Protein AF-0000000066227606 (afdb_homodimer)

Structure (mmCIF, N/CA/C/O backbone):
data_AF-0000000066227606-model_v1
#
loop_
_entity.id
_entity.type
_entity.pdbx_description
1 polymer 'Histidine--tRNA ligase'
#
loop_
_atom_site.group_PDB
_atom_site.id
_atom_site.type_symbol
_atom_site.label_atom_id
_atom_site.label_alt_id
_atom_site.label_comp_id
_atom_site.label_asym_id
_atom_site.label_entity_id
_atom_site.label_seq_id
_atom_site.pdbx_PDB_ins_code
_atom_site.Cartn_x
_atom_site.Cartn_y
_atom_site.Cartn_z
_atom_site.occupancy
_atom_site.B_iso_or_equiv
_atom_site.auth_seq_id
_atom_site.auth_comp_id
_atom_site.auth_asym_id
_atom_site.auth_atom_id
_atom_site.pdbx_PDB_model_num
ATOM 1 N N . MET A 1 1 ? 10.539 -6.375 -29.562 1 79.69 1 MET A N 1
ATOM 2 C CA . MET A 1 1 ? 10.906 -5.094 -28.969 1 79.69 1 MET A CA 1
ATOM 3 C C . MET A 1 1 ? 10.469 -5.027 -27.5 1 79.69 1 MET A C 1
ATOM 5 O O . MET A 1 1 ? 9.391 -5.508 -27.156 1 79.69 1 MET A O 1
ATOM 9 N N . LYS A 1 2 ? 11.297 -4.402 -26.641 1 90.75 2 LYS A N 1
ATOM 10 C CA . LYS A 1 2 ? 11.016 -4.316 -25.219 1 90.75 2 LYS A CA 1
ATOM 11 C C . LYS A 1 2 ? 9.953 -3.262 -24.922 1 90.75 2 LYS A C 1
ATOM 13 O O . LYS A 1 2 ? 9.891 -2.229 -25.594 1 90.75 2 LYS A O 1
ATOM 18 N N . ILE A 1 3 ? 9.039 -3.639 -24.062 1 93.75 3 ILE A N 1
ATOM 19 C CA . ILE A 1 3 ? 8.031 -2.684 -23.609 1 93.75 3 ILE A CA 1
ATOM 20 C C . ILE A 1 3 ? 8.531 -1.967 -22.359 1 93.75 3 ILE A C 1
ATOM 22 O O . ILE A 1 3 ? 8.82 -2.605 -21.344 1 93.75 3 ILE A O 1
ATOM 26 N N . GLU A 1 4 ? 8.625 -0.7 -22.438 1 95.25 4 GLU A N 1
ATOM 27 C CA . GLU A 1 4 ? 9.133 0.1 -21.328 1 95.25 4 GLU A CA 1
ATOM 28 C C . GLU A 1 4 ? 8.008 0.547 -20.406 1 95.25 4 GLU A C 1
ATOM 30 O O . GLU A 1 4 ? 6.832 0.508 -20.781 1 95.25 4 GLU A O 1
ATOM 35 N N . ARG A 1 5 ? 8.344 0.894 -19.188 1 95.94 5 ARG A N 1
ATOM 36 C CA . ARG A 1 5 ? 7.367 1.541 -18.312 1 95.94 5 ARG A CA 1
ATOM 37 C C . ARG A 1 5 ? 7.125 2.986 -18.734 1 95.94 5 ARG A C 1
ATOM 39 O O . ARG A 1 5 ? 7.984 3.604 -19.375 1 95.94 5 ARG A O 1
ATOM 46 N N . PRO A 1 6 ? 5.977 3.549 -18.375 1 96.94 6 PRO A N 1
ATOM 47 C CA . PRO A 1 6 ? 5.734 4.949 -18.719 1 96.94 6 PRO A CA 1
ATOM 48 C C . PRO A 1 6 ? 6.754 5.898 -18.109 1 96.94 6 PRO A C 1
ATOM 50 O O . PRO A 1 6 ? 7.199 5.68 -16.969 1 96.94 6 PRO A O 1
ATOM 53 N N . ARG A 1 7 ? 6.984 6.953 -18.859 1 94.69 7 ARG A N 1
ATOM 54 C CA . ARG A 1 7 ? 7.922 7.969 -18.375 1 94.69 7 ARG A CA 1
ATOM 55 C C . ARG A 1 7 ? 7.469 8.547 -17.047 1 94.69 7 ARG A C 1
ATOM 57 O O . ARG A 1 7 ? 6.281 8.797 -16.844 1 94.69 7 ARG A O 1
ATOM 64 N N . GLY A 1 8 ? 8.406 8.742 -16.125 1 95.94 8 GLY A N 1
ATOM 65 C CA . GLY A 1 8 ? 8.109 9.352 -14.844 1 95.94 8 GLY A CA 1
ATOM 66 C C . GLY A 1 8 ? 7.633 8.359 -13.805 1 95.94 8 GLY A C 1
ATOM 67 O O . GLY A 1 8 ? 7.395 8.719 -12.648 1 95.94 8 GLY A O 1
ATOM 68 N N . THR A 1 9 ? 7.445 7.121 -14.156 1 97.56 9 THR A N 1
ATOM 69 C CA . THR A 1 9 ? 7.105 6.062 -13.219 1 97.56 9 THR A CA 1
ATOM 70 C C . THR A 1 9 ? 8.32 5.199 -12.906 1 97.56 9 THR A C 1
ATOM 72 O O . THR A 1 9 ? 9.391 5.383 -13.5 1 97.56 9 THR A O 1
ATOM 75 N N . ARG A 1 10 ? 8.273 4.367 -11.969 1 97.19 10 ARG A N 1
ATOM 76 C CA . ARG A 1 10 ? 9.414 3.557 -11.539 1 97.19 10 ARG A CA 1
ATOM 77 C C . ARG A 1 10 ? 8.984 2.121 -11.25 1 97.19 10 ARG A C 1
ATOM 79 O O . ARG A 1 10 ? 7.863 1.881 -10.797 1 97.19 10 ARG A O 1
ATOM 86 N N . ASP A 1 11 ? 9.828 1.133 -11.547 1 98.25 11 ASP A N 1
ATOM 87 C CA . ASP A 1 11 ? 9.789 -0.218 -10.992 1 98.25 11 ASP A CA 1
ATOM 88 C C . ASP A 1 11 ? 10.617 -0.314 -9.711 1 98.25 11 ASP A C 1
ATOM 90 O O . ASP A 1 11 ? 11.758 0.152 -9.664 1 98.25 11 ASP A O 1
ATOM 94 N N . PHE A 1 12 ? 10.039 -0.855 -8.688 1 98.19 12 PHE A N 1
ATOM 95 C CA . PHE A 1 12 ? 10.789 -1.065 -7.449 1 98.19 12 PHE A CA 1
ATOM 96 C C . PHE A 1 12 ? 11.156 -2.535 -7.285 1 98.19 12 PHE A C 1
ATOM 98 O O . PHE A 1 12 ? 10.273 -3.383 -7.098 1 98.19 12 PHE A O 1
ATOM 105 N N . LEU A 1 13 ? 12.43 -2.82 -7.309 1 97.81 13 LEU A N 1
ATOM 106 C CA . LEU A 1 13 ? 12.953 -4.164 -7.09 1 97.81 13 LEU A CA 1
ATOM 107 C C . LEU A 1 13 ? 13.031 -4.48 -5.602 1 97.81 13 LEU A C 1
ATOM 109 O O . LEU A 1 13 ? 12.797 -3.605 -4.762 1 97.81 13 LEU A O 1
ATOM 113 N N . PRO A 1 14 ? 13.305 -5.672 -5.176 1 96.5 14 PRO A N 1
ATOM 114 C CA . PRO A 1 14 ? 13.148 -6.125 -3.795 1 96.5 14 PRO A CA 1
ATOM 115 C C . PRO A 1 14 ? 13.969 -5.305 -2.805 1 96.5 14 PRO A C 1
ATOM 117 O O . PRO A 1 14 ? 13.469 -4.922 -1.745 1 96.5 14 PRO A O 1
ATOM 120 N N . ASP A 1 15 ? 15.25 -5.047 -3.125 1 94.81 15 ASP A N 1
ATOM 121 C CA . ASP A 1 15 ? 16.094 -4.297 -2.193 1 94.81 15 ASP A CA 1
ATOM 122 C C . ASP A 1 15 ? 15.484 -2.934 -1.877 1 94.81 15 ASP A C 1
ATOM 124 O O . ASP A 1 15 ? 15.398 -2.539 -0.712 1 94.81 15 ASP A O 1
ATOM 128 N N . GLU A 1 16 ? 15.039 -2.289 -2.924 1 95.75 16 GLU A N 1
ATOM 129 C CA . GLU A 1 16 ? 14.414 -0.983 -2.752 1 95.75 16 GLU A CA 1
ATOM 130 C C . GLU A 1 16 ? 13.078 -1.104 -2.016 1 95.75 16 GLU A C 1
ATOM 132 O O . GLU A 1 16 ? 12.773 -0.29 -1.144 1 95.75 16 GLU A O 1
ATOM 137 N N . MET A 1 17 ? 12.305 -2.086 -2.338 1 96.88 17 MET A N 1
ATOM 138 C CA . MET A 1 17 ? 11.008 -2.279 -1.69 1 96.88 17 MET A CA 1
ATOM 139 C C . MET A 1 17 ? 11.18 -2.564 -0.202 1 96.88 17 MET A C 1
ATOM 141 O O . MET A 1 17 ? 10.406 -2.072 0.622 1 96.88 17 MET A O 1
ATOM 145 N N . GLU A 1 18 ? 12.141 -3.414 0.097 1 96.25 18 GLU A N 1
ATOM 146 C CA . GLU A 1 18 ? 12.383 -3.746 1.498 1 96.25 18 GLU A CA 1
ATOM 147 C C . GLU A 1 18 ? 12.766 -2.506 2.301 1 96.25 18 GLU A C 1
ATOM 149 O O . GLU A 1 18 ? 12.297 -2.32 3.426 1 96.25 18 GLU A O 1
ATOM 154 N N . ARG A 1 19 ? 13.602 -1.674 1.743 1 95.94 19 ARG A N 1
ATOM 155 C CA . ARG A 1 19 ? 13.977 -0.42 2.393 1 95.94 19 ARG A CA 1
ATOM 156 C C . ARG A 1 19 ? 12.766 0.49 2.562 1 95.94 19 ARG A C 1
ATOM 158 O O . ARG A 1 19 ? 12.531 1.028 3.648 1 95.94 19 ARG A O 1
ATOM 165 N N . ARG A 1 20 ? 11.992 0.665 1.52 1 97.12 20 ARG A N 1
ATOM 166 C CA . ARG A 1 20 ? 10.797 1.506 1.551 1 97.12 20 ARG A CA 1
ATOM 167 C C . ARG A 1 20 ? 9.797 1 2.584 1 97.12 20 ARG A C 1
ATOM 169 O O . ARG A 1 20 ? 9.164 1.794 3.287 1 97.12 20 ARG A O 1
ATOM 176 N N . ARG A 1 21 ? 9.656 -0.322 2.652 1 96.81 21 ARG A N 1
ATOM 177 C CA . ARG A 1 21 ? 8.734 -0.917 3.613 1 96.81 21 ARG A CA 1
ATOM 178 C C . ARG A 1 21 ? 9.164 -0.624 5.047 1 96.81 21 ARG A C 1
ATOM 180 O O . ARG A 1 21 ? 8.328 -0.379 5.918 1 96.81 21 ARG A O 1
ATOM 187 N N . GLU A 1 22 ? 10.461 -0.674 5.273 1 96.44 22 GLU A N 1
ATOM 188 C CA . GLU A 1 22 ? 10.969 -0.365 6.609 1 96.44 22 GLU A CA 1
ATOM 189 C C . GLU A 1 22 ? 10.664 1.081 6.992 1 96.44 22 GLU A C 1
ATOM 191 O O . GLU A 1 22 ? 10.242 1.355 8.117 1 96.44 22 GLU A O 1
ATOM 196 N N . ILE A 1 23 ? 10.883 2.012 6.082 1 97.44 23 ILE A N 1
ATOM 197 C CA . ILE A 1 23 ? 10.625 3.428 6.316 1 97.44 23 ILE A CA 1
ATOM 198 C C . ILE A 1 23 ? 9.133 3.639 6.578 1 97.44 23 ILE A C 1
ATOM 200 O O . ILE A 1 23 ? 8.758 4.297 7.551 1 97.44 23 ILE A O 1
ATOM 204 N N . GLU A 1 24 ? 8.312 3.07 5.699 1 97.31 24 GLU A N 1
ATOM 205 C CA . GLU A 1 24 ? 6.859 3.164 5.836 1 97.31 24 GLU A CA 1
ATOM 206 C C . GLU A 1 24 ? 6.395 2.637 7.191 1 97.31 24 GLU A C 1
ATOM 208 O O . GLU A 1 24 ? 5.539 3.242 7.836 1 97.31 24 GLU A O 1
ATOM 213 N N . LYS A 1 25 ? 6.926 1.534 7.582 1 96.56 25 LYS A N 1
ATOM 214 C CA . LYS A 1 25 ? 6.574 0.907 8.852 1 96.56 25 LYS A CA 1
ATOM 215 C C . LYS A 1 25 ? 6.859 1.842 10.023 1 96.56 25 LYS A C 1
ATOM 217 O O . LYS A 1 25 ? 6.043 1.965 10.938 1 96.56 25 LYS A O 1
ATOM 222 N N . ARG A 1 26 ? 7.953 2.463 10.023 1 96.81 26 ARG A N 1
ATOM 223 C CA . ARG A 1 26 ? 8.336 3.387 11.086 1 96.81 26 ARG A CA 1
ATOM 224 C C . ARG A 1 26 ? 7.402 4.59 11.133 1 96.81 26 ARG A C 1
ATOM 226 O O . ARG A 1 26 ? 6.965 5 12.203 1 96.81 26 ARG A O 1
ATOM 233 N N . MET A 1 27 ? 7.102 5.137 9.969 1 98.44 27 MET A N 1
ATOM 234 C CA . MET A 1 27 ? 6.203 6.289 9.898 1 98.44 27 MET A CA 1
ATOM 235 C C . MET A 1 27 ? 4.824 5.938 10.445 1 98.44 27 MET A C 1
ATOM 237 O O . MET A 1 27 ? 4.246 6.699 11.227 1 98.44 27 MET A O 1
ATOM 241 N N . ARG A 1 28 ? 4.297 4.781 10.062 1 98.38 28 ARG A N 1
ATOM 242 C CA . ARG A 1 28 ? 2.998 4.32 10.547 1 98.38 28 ARG A CA 1
ATOM 243 C C . ARG A 1 28 ? 2.998 4.168 12.062 1 98.38 28 ARG A C 1
ATOM 245 O O . ARG A 1 28 ? 2.047 4.574 12.734 1 98.38 28 ARG A O 1
ATOM 252 N N . LYS A 1 29 ? 4.062 3.555 12.531 1 97.75 29 LYS A N 1
ATOM 253 C CA . LYS A 1 29 ? 4.168 3.307 13.961 1 97.75 29 LYS A CA 1
ATOM 254 C C . LYS A 1 29 ? 4.086 4.609 14.75 1 97.75 29 LYS A C 1
ATOM 256 O O . LYS A 1 29 ? 3.391 4.684 15.773 1 97.75 29 LYS A O 1
ATOM 261 N N . ILE A 1 30 ? 4.738 5.602 14.312 1 98.5 30 ILE A N 1
ATOM 262 C CA . ILE A 1 30 ? 4.75 6.883 15.016 1 98.5 30 ILE A CA 1
ATOM 263 C C . ILE A 1 30 ? 3.369 7.531 14.93 1 98.5 30 ILE A C 1
ATOM 265 O O . ILE A 1 30 ? 2.842 8.016 15.93 1 98.5 30 ILE A O 1
ATOM 269 N N . ALA A 1 31 ? 2.771 7.562 13.758 1 98.69 31 ALA A N 1
ATOM 270 C CA . ALA A 1 31 ? 1.435 8.133 13.609 1 98.69 31 ALA A CA 1
ATOM 271 C C . ALA A 1 31 ? 0.439 7.43 14.531 1 98.69 31 ALA A C 1
ATOM 273 O O . ALA A 1 31 ? -0.367 8.086 15.195 1 98.69 31 ALA A O 1
ATOM 274 N N . GLU A 1 32 ? 0.537 6.152 14.562 1 97.94 32 GLU A N 1
ATOM 275 C CA . GLU A 1 32 ? -0.376 5.363 15.383 1 97.94 32 GLU A CA 1
ATOM 276 C C . GLU A 1 32 ? -0.146 5.621 16.875 1 97.94 32 GLU A C 1
ATOM 278 O O . GLU A 1 32 ? -1.087 5.586 17.656 1 97.94 32 GLU A O 1
ATOM 283 N N . SER A 1 33 ? 1.076 5.859 17.266 1 97.88 33 SER A N 1
ATOM 284 C CA . SER A 1 33 ? 1.368 6.152 18.656 1 97.88 33 SER A CA 1
ATOM 285 C C . SER A 1 33 ? 0.687 7.445 19.109 1 97.88 33 SER A C 1
ATOM 287 O O . SER A 1 33 ? 0.455 7.648 20.297 1 97.88 33 SER A O 1
ATOM 289 N N . PHE A 1 34 ? 0.357 8.344 18.156 1 98.44 34 PHE A N 1
ATOM 290 C CA . PHE A 1 34 ? -0.361 9.586 18.438 1 98.44 34 PHE A CA 1
ATOM 291 C C . PHE A 1 34 ? -1.868 9.359 18.391 1 98.44 34 PHE A C 1
ATOM 293 O O . PHE A 1 34 ? -2.646 10.297 18.562 1 98.44 34 PHE A O 1
ATOM 300 N N . GLY A 1 35 ? -2.281 8.141 18.078 1 96.94 35 GLY A N 1
ATOM 301 C CA . GLY A 1 35 ? -3.699 7.824 18.031 1 96.94 35 GLY A CA 1
ATOM 302 C C . GLY A 1 35 ? -4.289 7.934 16.641 1 96.94 35 GLY A C 1
ATOM 303 O O . GLY A 1 35 ? -5.504 7.809 16.453 1 96.94 35 GLY A O 1
ATOM 304 N N . TYR A 1 36 ? -3.445 8.234 15.648 1 98.38 36 TYR A N 1
ATOM 305 C CA . TYR A 1 36 ? -3.936 8.281 14.273 1 98.38 36 TYR A CA 1
ATOM 306 C C . TYR A 1 36 ? -4.211 6.875 13.75 1 98.38 36 TYR A C 1
ATOM 308 O O . TYR A 1 36 ? -3.457 5.941 14.031 1 98.38 36 TYR A O 1
ATOM 316 N N . ARG A 1 37 ? -5.273 6.785 12.969 1 97.38 37 ARG A N 1
ATOM 317 C CA . ARG A 1 37 ? -5.664 5.504 12.391 1 97.38 37 ARG A CA 1
ATOM 318 C C . ARG A 1 37 ? -5.738 5.594 10.867 1 97.38 37 ARG A C 1
ATOM 320 O O . ARG A 1 37 ? -6.117 6.633 10.32 1 97.38 37 ARG A O 1
ATOM 327 N N . GLU A 1 38 ? -5.418 4.551 10.188 1 98.44 38 GLU A N 1
ATOM 328 C CA . GLU A 1 38 ? -5.223 4.547 8.742 1 98.44 38 GLU A CA 1
ATOM 329 C C . GLU A 1 38 ? -6.559 4.547 8.008 1 98.44 38 GLU A C 1
ATOM 331 O O . GLU A 1 38 ? -7.492 3.84 8.398 1 98.44 38 GLU A O 1
ATOM 336 N N . VAL A 1 39 ? -6.656 5.352 6.957 1 98.75 39 VAL A N 1
ATOM 337 C CA . VAL A 1 39 ? -7.777 5.34 6.023 1 98.75 39 VAL A CA 1
ATOM 338 C C . VAL A 1 39 ? -7.254 5.215 4.594 1 98.75 39 VAL A C 1
ATOM 340 O O . VAL A 1 39 ? -6.062 5.406 4.34 1 98.75 39 VAL A O 1
ATOM 343 N N . ALA A 1 40 ? -8.078 4.824 3.668 1 98.62 40 ALA A N 1
ATOM 344 C CA . ALA A 1 40 ? -7.723 4.738 2.254 1 98.62 40 ALA A CA 1
ATOM 345 C C . ALA A 1 40 ? -8.898 5.141 1.367 1 98.62 40 ALA A C 1
ATOM 347 O O . ALA A 1 40 ? -10.039 4.762 1.628 1 98.62 40 ALA A O 1
ATOM 348 N N . THR A 1 41 ? -8.617 5.977 0.402 1 98.69 41 THR A N 1
ATOM 349 C CA . THR A 1 41 ? -9.609 6.406 -0.581 1 98.69 41 THR A CA 1
ATOM 350 C C . THR A 1 41 ? -9.258 5.875 -1.969 1 98.69 41 THR A C 1
ATOM 352 O O . THR A 1 41 ? -8.156 5.355 -2.18 1 98.69 41 THR A O 1
ATOM 355 N N . PRO A 1 42 ? -10.109 5.957 -2.916 1 98.56 42 PRO A N 1
ATOM 356 C CA . PRO A 1 42 ? -9.867 5.422 -4.258 1 98.56 42 PRO A CA 1
ATOM 357 C C . PRO A 1 42 ? -8.688 6.09 -4.957 1 98.56 42 PRO A C 1
ATOM 359 O O . PRO A 1 42 ? -8.375 7.25 -4.672 1 98.56 42 PRO A O 1
ATOM 362 N N . THR A 1 43 ? -8.109 5.312 -5.863 1 98.62 43 THR A N 1
ATOM 363 C CA . THR A 1 43 ? -6.988 5.797 -6.652 1 98.62 43 THR A CA 1
ATOM 364 C C . THR A 1 43 ? -7.438 6.879 -7.629 1 98.62 43 THR A C 1
ATOM 366 O O . THR A 1 43 ? -6.66 7.773 -7.973 1 98.62 43 THR A O 1
ATOM 369 N N . PHE A 1 44 ? -8.609 6.785 -8.07 1 98.06 44 PHE A N 1
ATOM 370 C CA . PHE A 1 44 ? -9.188 7.828 -8.914 1 98.06 44 PHE A CA 1
ATOM 371 C C . PHE A 1 44 ? -10.5 8.328 -8.32 1 98.06 44 PHE A C 1
ATOM 373 O O . PHE A 1 44 ? -11.188 7.59 -7.613 1 98.06 44 PHE A O 1
ATOM 380 N N . GLU A 1 45 ? -10.773 9.594 -8.57 1 97.69 45 GLU A N 1
ATOM 381 C CA . GLU A 1 45 ? -11.961 10.305 -8.109 1 97.69 45 GLU A CA 1
ATOM 382 C C . GLU A 1 45 ? -12.656 11.023 -9.266 1 97.69 45 GLU A C 1
ATOM 384 O O . GLU A 1 45 ? -12.094 11.133 -10.359 1 97.69 45 GLU A O 1
ATOM 389 N N . TYR A 1 46 ? -13.914 11.414 -8.977 1 96.38 46 TYR A N 1
ATOM 390 C CA . TYR A 1 46 ? -14.508 12.336 -9.938 1 96.38 46 TYR A CA 1
ATOM 391 C C . TYR A 1 46 ? -13.68 13.617 -10.047 1 96.38 46 TYR A C 1
ATOM 393 O O . TYR A 1 46 ? -13.219 14.148 -9.039 1 96.38 46 TYR A O 1
ATOM 401 N N . LEU A 1 47 ? -13.508 14.062 -11.273 1 94.38 47 LEU A N 1
ATOM 402 C CA . LEU A 1 47 ? -12.695 15.242 -11.555 1 94.38 47 LEU A CA 1
ATOM 403 C C . LEU A 1 47 ? -13.172 16.438 -10.734 1 94.38 47 LEU A C 1
ATOM 405 O O . LEU A 1 47 ? -12.359 17.266 -10.305 1 94.38 47 LEU A O 1
ATOM 409 N N . GLU A 1 48 ? -14.43 16.531 -10.453 1 92.94 48 GLU A N 1
ATOM 410 C CA . GLU A 1 48 ? -15.047 17.656 -9.773 1 92.94 48 GLU A CA 1
ATOM 411 C C . GLU A 1 48 ? -14.477 17.844 -8.367 1 92.94 48 GLU A C 1
ATOM 413 O O . GLU A 1 48 ? -14.398 18.969 -7.867 1 92.94 48 GLU A O 1
ATOM 418 N N . LEU A 1 49 ? -14.008 16.766 -7.77 1 93.88 49 LEU A N 1
ATOM 419 C CA . LEU A 1 49 ? -13.43 16.828 -6.43 1 93.88 49 LEU A CA 1
ATOM 420 C C . LEU A 1 49 ? -12.219 17.734 -6.398 1 93.88 49 LEU A C 1
ATOM 422 O O . LEU A 1 49 ? -11.984 18.438 -5.41 1 93.88 49 LEU A O 1
ATOM 426 N N . PHE A 1 50 ? -11.523 17.75 -7.469 1 91.19 50 PHE A N 1
ATOM 427 C CA . PHE A 1 50 ? -10.25 18.453 -7.488 1 91.19 50 PHE A CA 1
ATOM 428 C C . PHE A 1 50 ? -10.398 19.828 -8.133 1 91.19 50 PHE A C 1
ATOM 430 O O . PHE A 1 50 ? -9.523 20.688 -8.008 1 91.19 50 PHE A O 1
ATOM 437 N N . THR A 1 51 ? -11.461 20.031 -8.844 1 86.75 51 THR A N 1
ATOM 438 C CA . THR A 1 51 ? -11.617 21.297 -9.555 1 86.75 51 THR A CA 1
ATOM 439 C C . THR A 1 51 ? -12.445 22.281 -8.734 1 86.75 51 THR A C 1
ATOM 441 O O . THR A 1 51 ? -12.469 23.484 -9.039 1 86.75 51 THR A O 1
ATOM 444 N N . ARG A 1 52 ? -13.258 21.812 -7.863 1 78.62 52 ARG A N 1
ATOM 445 C CA . ARG A 1 52 ? -14.062 22.734 -7.059 1 78.62 52 ARG A CA 1
ATOM 446 C C . ARG A 1 52 ? -13.195 23.812 -6.422 1 78.62 52 ARG A C 1
ATOM 448 O O . ARG A 1 52 ? -13.617 24.953 -6.285 1 78.62 52 ARG A O 1
ATOM 455 N N . LYS A 1 53 ? -12.164 23.531 -5.785 1 64 53 LYS A N 1
ATOM 456 C CA . LYS A 1 53 ? -11.383 24.625 -5.219 1 64 53 LYS A CA 1
ATOM 457 C C . LYS A 1 53 ? -9.922 24.531 -5.652 1 64 53 LYS A C 1
ATOM 459 O O . LYS A 1 53 ? -9.117 25.406 -5.312 1 64 53 LYS A O 1
ATOM 464 N N . SER A 1 54 ? -9.578 23.453 -6.504 1 57.22 54 SER A N 1
ATOM 465 C CA . SER A 1 54 ? -8.133 23.297 -6.66 1 57.22 54 SER A CA 1
ATOM 466 C C . SER A 1 54 ? -7.543 24.422 -7.5 1 57.22 54 SER A C 1
ATOM 468 O O . SER A 1 54 ? -8.234 25.016 -8.328 1 57.22 54 SER A O 1
ATOM 470 N N . GLY A 1 55 ? -6.449 25.016 -6.977 1 55.94 55 GLY A N 1
ATOM 471 C CA . GLY A 1 55 ? -5.652 26 -7.691 1 55.94 55 GLY A CA 1
ATOM 472 C C . GLY A 1 55 ? -5.449 25.656 -9.156 1 55.94 55 GLY A C 1
ATOM 473 O O . GLY A 1 55 ? -5.523 24.484 -9.539 1 55.94 55 GLY A O 1
ATOM 474 N N . GLU A 1 56 ? -5.641 26.562 -10.055 1 55.25 56 GLU A N 1
ATOM 475 C CA . GLU A 1 56 ? -5.43 26.453 -11.492 1 55.25 56 GLU A CA 1
ATOM 476 C C . GLU A 1 56 ? -4.246 25.547 -11.812 1 55.25 56 GLU A C 1
ATOM 478 O O . GLU A 1 56 ? -4.301 24.75 -12.758 1 55.25 56 GLU A O 1
ATOM 483 N N . GLY A 1 57 ? -3.234 25.531 -10.953 1 59.53 57 GLY A N 1
ATOM 484 C CA . GLY A 1 57 ? -1.985 24.859 -11.273 1 59.53 57 GLY A CA 1
ATOM 485 C C . GLY A 1 57 ? -2.094 23.359 -11.219 1 59.53 57 GLY A C 1
ATOM 486 O O . GLY A 1 57 ? -1.58 22.656 -12.094 1 59.53 57 GLY A O 1
ATOM 487 N N . ILE A 1 58 ? -2.863 22.797 -10.305 1 67.62 58 ILE A N 1
ATOM 488 C CA . ILE A 1 58 ? -2.918 21.344 -10.148 1 67.62 58 ILE A CA 1
ATOM 489 C C . ILE A 1 58 ? -3.787 20.734 -11.242 1 67.62 58 ILE A C 1
ATOM 491 O O . ILE A 1 58 ? -3.531 19.625 -11.695 1 67.62 58 ILE A O 1
ATOM 495 N N . ILE A 1 59 ? -4.625 21.516 -11.766 1 73.31 59 ILE A N 1
ATOM 496 C CA . ILE A 1 59 ? -5.578 21.031 -12.758 1 73.31 59 ILE A CA 1
ATOM 497 C C . ILE A 1 59 ? -4.844 20.688 -14.047 1 73.31 59 ILE A C 1
ATOM 499 O O . ILE A 1 59 ? -5.141 19.672 -14.688 1 73.31 59 ILE A O 1
ATOM 503 N N . GLU A 1 60 ? -3.779 21.422 -14.266 1 80 60 GLU A N 1
ATOM 504 C CA . GLU A 1 60 ? -3.055 21.234 -15.516 1 80 60 GLU A CA 1
ATOM 505 C C . GLU A 1 60 ? -2.162 19.984 -15.445 1 80 60 GLU A C 1
ATOM 507 O O . GLU A 1 60 ? -1.782 19.438 -16.484 1 80 60 GLU A O 1
ATOM 512 N N . GLU A 1 61 ? -1.938 19.547 -14.258 1 88.31 61 GLU A N 1
ATOM 513 C CA . GLU A 1 61 ? -1.008 18.438 -14.094 1 88.31 61 GLU A CA 1
ATOM 514 C C . GLU A 1 61 ? -1.746 17.141 -13.766 1 88.31 61 GLU A C 1
ATOM 516 O O . GLU A 1 61 ? -1.119 16.109 -13.523 1 88.31 61 GLU A O 1
ATOM 521 N N . MET A 1 62 ? -3.016 17.219 -13.875 1 93.06 62 MET A N 1
ATOM 522 C CA . MET A 1 62 ? -3.799 16.047 -13.484 1 93.06 62 MET A CA 1
ATOM 523 C C . MET A 1 62 ? -3.928 15.07 -14.656 1 93.06 62 MET A C 1
ATOM 525 O O . MET A 1 62 ? -3.947 15.484 -15.812 1 93.06 62 MET A O 1
ATOM 529 N N . TYR A 1 63 ? -3.889 13.797 -14.391 1 95.94 63 TYR A N 1
ATOM 530 C CA . TYR A 1 63 ? -4.312 12.773 -15.344 1 95.94 63 TYR A CA 1
ATOM 531 C C . TYR A 1 63 ? -5.832 12.641 -15.352 1 95.94 63 TYR A C 1
ATOM 533 O O . TYR A 1 63 ? -6.414 12.055 -14.43 1 95.94 63 TYR A O 1
ATOM 541 N N . VAL A 1 64 ? -6.406 13.188 -16.375 1 94.88 64 VAL A N 1
ATOM 542 C CA . VAL A 1 64 ? -7.863 13.203 -16.469 1 94.88 64 VAL A CA 1
ATOM 543 C C . VAL A 1 64 ? -8.312 12.258 -17.578 1 94.88 64 VAL A C 1
ATOM 545 O O . VAL A 1 64 ? -7.66 12.164 -18.625 1 94.88 64 VAL A O 1
ATOM 548 N N . PHE A 1 65 ? -9.383 11.477 -17.359 1 95.06 65 PHE A N 1
ATOM 549 C CA . PHE A 1 65 ? -9.906 10.547 -18.359 1 95.06 65 PHE A CA 1
ATOM 550 C C . PHE A 1 65 ? -11.391 10.289 -18.125 1 95.06 65 PHE A C 1
ATOM 552 O O . PHE A 1 65 ? -11.945 10.703 -17.109 1 95.06 65 PHE A O 1
ATOM 559 N N . LYS A 1 66 ? -12.016 9.758 -19.094 1 94.31 66 LYS A N 1
ATOM 560 C CA . LYS A 1 66 ? -13.43 9.414 -19.016 1 94.31 66 LYS A CA 1
ATOM 561 C C . LYS A 1 66 ? -13.625 7.91 -18.828 1 94.31 66 LYS A C 1
ATOM 563 O O . LYS A 1 66 ? -12.867 7.109 -19.391 1 94.31 66 LYS A O 1
ATOM 568 N N . ASP A 1 67 ? -14.555 7.602 -17.984 1 92.25 67 ASP A N 1
ATOM 569 C CA . ASP A 1 67 ? -14.883 6.184 -17.938 1 92.25 67 ASP A CA 1
ATOM 570 C C . ASP A 1 67 ? -15.797 5.785 -19.094 1 92.25 67 ASP A C 1
ATOM 572 O O . ASP A 1 67 ? -16.062 6.59 -19.984 1 92.25 67 ASP A O 1
ATOM 576 N N . LYS A 1 68 ? -16.234 4.504 -19.094 1 91.38 68 LYS A N 1
ATOM 577 C CA . LYS A 1 68 ? -16.984 3.971 -20.219 1 91.38 68 LYS A CA 1
ATOM 578 C C . LYS A 1 68 ? -18.375 4.586 -20.297 1 91.38 68 LYS A C 1
ATOM 580 O O . LYS A 1 68 ? -19.047 4.52 -21.328 1 91.38 68 LYS A O 1
ATOM 585 N N . SER A 1 69 ? -18.828 5.23 -19.219 1 91.88 69 SER A N 1
ATOM 586 C CA . SER A 1 69 ? -20.125 5.906 -19.203 1 91.88 69 SER A CA 1
ATOM 587 C C . SER A 1 69 ? -19.969 7.402 -19.469 1 91.88 69 SER A C 1
ATOM 589 O O . SER A 1 69 ? -20.922 8.164 -19.328 1 91.88 69 SER A O 1
ATOM 591 N N . GLY A 1 70 ? -18.812 7.859 -19.641 1 92.81 70 GLY A N 1
ATOM 592 C CA . GLY A 1 70 ? -18.562 9.234 -20.047 1 92.81 70 GLY A CA 1
ATOM 593 C C . GLY A 1 70 ? -18.344 10.172 -18.875 1 92.81 70 GLY A C 1
ATOM 594 O O . GLY A 1 70 ? -18.375 11.391 -19.031 1 92.81 70 GLY A O 1
ATOM 595 N N . ARG A 1 71 ? -18.203 9.742 -17.688 1 94.44 71 ARG A N 1
ATOM 596 C CA . ARG A 1 71 ? -17.953 10.578 -16.516 1 94.44 71 ARG A CA 1
ATOM 597 C C . ARG A 1 71 ? -16.484 10.969 -16.406 1 94.44 71 ARG A C 1
ATOM 599 O O . ARG A 1 71 ? -15.602 10.156 -16.703 1 94.44 71 ARG A O 1
ATOM 606 N N . ASP A 1 72 ? -16.266 12.203 -15.992 1 95.44 72 ASP A N 1
ATOM 607 C CA . ASP A 1 72 ? -14.906 12.727 -15.883 1 95.44 72 ASP A CA 1
ATOM 608 C C . ASP A 1 72 ? -14.242 12.258 -14.594 1 95.44 72 ASP A C 1
ATOM 610 O O . ASP A 1 72 ? -14.711 12.594 -13.5 1 95.44 72 ASP A O 1
ATOM 614 N N . LEU A 1 73 ? -13.172 11.531 -14.758 1 96.81 73 LEU A N 1
ATOM 615 C CA . LEU A 1 73 ? -12.391 11.023 -13.633 1 96.81 73 LEU A CA 1
ATOM 616 C C . LEU A 1 73 ? -10.984 11.609 -13.641 1 96.81 73 LEU A C 1
ATOM 618 O O . LEU A 1 73 ? -10.516 12.109 -14.664 1 96.81 73 LEU A O 1
ATOM 622 N N . ALA A 1 74 ? -10.367 11.617 -12.523 1 96.44 74 ALA A N 1
ATOM 623 C CA . ALA A 1 74 ? -8.969 12.016 -12.398 1 96.44 74 ALA A CA 1
ATOM 624 C C . ALA A 1 74 ? -8.219 11.094 -11.445 1 96.44 74 ALA A C 1
ATOM 626 O O . ALA A 1 74 ? -8.75 10.695 -10.406 1 96.44 74 ALA A O 1
ATOM 627 N N . LEU A 1 75 ? -7.004 10.625 -11.922 1 97.94 75 LEU A N 1
ATOM 628 C CA . LEU A 1 75 ? -6.113 10.062 -10.914 1 97.94 75 LEU A CA 1
ATOM 629 C C . LEU A 1 75 ? -5.797 11.094 -9.836 1 97.94 75 LEU A C 1
ATOM 631 O O . LEU A 1 75 ? -5.57 12.266 -10.133 1 97.94 75 LEU A O 1
ATOM 635 N N . ARG A 1 76 ? -5.852 10.672 -8.578 1 97.25 76 ARG A N 1
ATOM 636 C CA . ARG A 1 76 ? -5.691 11.617 -7.473 1 97.25 76 ARG A CA 1
ATOM 637 C C . ARG A 1 76 ? -4.34 12.32 -7.543 1 97.25 76 ARG A C 1
ATOM 639 O O . ARG A 1 76 ? -3.295 11.664 -7.543 1 97.25 76 ARG A O 1
ATOM 646 N N . PRO A 1 77 ? -4.293 13.641 -7.559 1 95.31 77 PRO A N 1
ATOM 647 C CA . PRO A 1 77 ? -3.018 14.367 -7.508 1 95.31 77 PRO A CA 1
ATOM 648 C C . PRO A 1 77 ? -2.537 14.617 -6.082 1 95.31 77 PRO A C 1
ATOM 650 O O . PRO A 1 77 ? -1.422 15.102 -5.879 1 95.31 77 PRO A O 1
ATOM 653 N N . GLU A 1 78 ? -3.367 14.375 -5.133 1 93.75 78 GLU A N 1
ATOM 654 C CA . GLU A 1 78 ? -3.143 14.539 -3.697 1 93.75 78 GLU A CA 1
ATOM 655 C C . GLU A 1 78 ? -4.184 13.773 -2.885 1 93.75 78 GLU A C 1
ATOM 657 O O . GLU A 1 78 ? -5.125 13.211 -3.445 1 93.75 78 GLU A O 1
ATOM 662 N N . LEU A 1 79 ? -4.02 13.758 -1.562 1 96.81 79 LEU A N 1
ATOM 663 C CA . LEU A 1 79 ? -4.871 12.852 -0.797 1 96.81 79 LEU A CA 1
ATOM 664 C C . LEU A 1 79 ? -5.766 13.633 0.16 1 96.81 79 LEU A C 1
ATOM 666 O O . LEU A 1 79 ? -6.727 13.086 0.704 1 96.81 79 LEU A O 1
ATOM 670 N N . THR A 1 80 ? -5.512 14.922 0.413 1 96.06 80 THR A N 1
ATOM 671 C CA . THR A 1 80 ? -6.289 15.68 1.389 1 96.06 80 THR A CA 1
ATOM 672 C C . THR A 1 80 ? -7.75 15.781 0.954 1 96.06 80 THR A C 1
ATOM 674 O O . THR A 1 80 ? -8.656 15.5 1.739 1 96.06 80 THR A O 1
ATOM 677 N N . ALA A 1 81 ? -7.988 16.141 -0.303 1 94.81 81 ALA A N 1
ATOM 678 C CA . ALA A 1 81 ? -9.352 16.312 -0.803 1 94.81 81 ALA A CA 1
ATOM 679 C C . ALA A 1 81 ? -10.125 15.008 -0.753 1 94.81 81 ALA A C 1
ATOM 681 O O . ALA A 1 81 ? -11.25 14.961 -0.239 1 94.81 81 ALA A O 1
ATOM 682 N N . PRO A 1 82 ? -9.508 13.898 -1.268 1 97.31 82 PRO A N 1
ATOM 683 C CA . PRO A 1 82 ? -10.211 12.617 -1.169 1 97.31 82 PRO A CA 1
ATOM 684 C C . PRO A 1 82 ? -10.547 12.242 0.272 1 97.31 82 PRO A C 1
ATOM 686 O O . PRO A 1 82 ? -11.641 11.75 0.548 1 97.31 82 PRO A O 1
ATOM 689 N N . VAL A 1 83 ? -9.664 12.445 1.213 1 98.12 83 VAL A N 1
ATOM 690 C CA . VAL A 1 83 ? -9.883 12.094 2.611 1 98.12 83 VAL A CA 1
ATOM 691 C C . VAL A 1 83 ? -10.984 12.977 3.199 1 98.12 83 VAL A C 1
ATOM 693 O O . VAL A 1 83 ? -11.828 12.5 3.961 1 98.12 83 VAL A O 1
ATOM 696 N N . MET A 1 84 ? -10.984 14.258 2.83 1 97 84 MET A N 1
ATOM 697 C CA . MET A 1 84 ? -12.031 15.148 3.328 1 97 84 MET A CA 1
ATOM 698 C C . MET A 1 84 ? -13.383 14.789 2.73 1 97 84 MET A C 1
ATOM 700 O O . MET A 1 84 ? -14.414 14.906 3.398 1 97 84 MET A O 1
ATOM 704 N N . ARG A 1 85 ? -13.391 14.453 1.425 1 97.44 85 ARG A N 1
ATOM 705 C CA . ARG A 1 85 ? -14.625 13.93 0.844 1 97.44 85 ARG A CA 1
ATOM 706 C C . ARG A 1 85 ? -15.133 12.727 1.628 1 97.44 85 ARG A C 1
ATOM 708 O O . ARG A 1 85 ? -16.328 12.633 1.935 1 97.44 85 ARG A O 1
ATOM 715 N N . MET A 1 86 ? -14.242 11.742 1.92 1 98.38 86 MET A N 1
ATOM 716 C CA . MET A 1 86 ? -14.594 10.57 2.715 1 98.38 86 MET A CA 1
ATOM 717 C C . MET A 1 86 ? -15.141 10.977 4.078 1 98.38 86 MET A C 1
ATOM 719 O O . MET A 1 86 ? -16.156 10.43 4.531 1 98.38 86 MET A O 1
ATOM 723 N N . PHE A 1 87 ? -14.5 11.938 4.762 1 98.25 87 PHE A N 1
ATOM 724 C CA . PHE A 1 87 ? -14.961 12.445 6.047 1 98.25 87 PHE A CA 1
ATOM 725 C C . PHE A 1 87 ? -16.406 12.945 5.953 1 98.25 87 PHE A C 1
ATOM 727 O O . PHE A 1 87 ? -17.25 12.562 6.762 1 98.25 87 PHE A O 1
ATOM 734 N N . VAL A 1 88 ? -16.656 13.805 4.941 1 97.81 88 VAL A N 1
ATOM 735 C CA . VAL A 1 88 ? -17.969 14.422 4.781 1 97.81 88 VAL A CA 1
ATOM 736 C C . VAL A 1 88 ? -19.031 13.336 4.578 1 97.81 88 VAL A C 1
ATOM 738 O O . VAL A 1 88 ? -20.109 13.398 5.172 1 97.81 88 VAL A O 1
ATOM 741 N N . ASN A 1 89 ? -18.672 12.344 3.801 1 97.44 89 ASN A N 1
ATOM 742 C CA . ASN A 1 89 ? -19.656 11.336 3.408 1 97.44 89 ASN A CA 1
ATOM 743 C C . ASN A 1 89 ? -19.844 10.281 4.5 1 97.44 89 ASN A C 1
ATOM 745 O O . ASN A 1 89 ? -20.922 9.727 4.652 1 97.44 89 ASN A O 1
ATOM 749 N N . GLU A 1 90 ? -18.719 10.031 5.297 1 96.88 90 GLU A N 1
ATOM 750 C CA . GLU A 1 90 ? -18.781 8.812 6.105 1 96.88 90 GLU A CA 1
ATOM 751 C C . GLU A 1 90 ? -18.562 9.125 7.586 1 96.88 90 GLU A C 1
ATOM 753 O O . GLU A 1 90 ? -18.922 8.328 8.453 1 96.88 90 GLU A O 1
ATOM 758 N N . CYS A 1 91 ? -17.984 10.258 7.898 1 96.88 91 CYS A N 1
ATOM 759 C CA . CYS A 1 91 ? -17.484 10.398 9.258 1 96.88 91 CYS A CA 1
ATOM 760 C C . CYS A 1 91 ? -17.969 11.703 9.883 1 96.88 91 CYS A C 1
ATOM 762 O O . CYS A 1 91 ? -17.562 12.039 11.008 1 96.88 91 CYS A O 1
ATOM 764 N N . SER A 1 92 ? -18.812 12.469 9.227 1 94.88 92 SER A N 1
ATOM 765 C CA . SER A 1 92 ? -19.141 13.82 9.672 1 94.88 92 SER A CA 1
ATOM 766 C C . SER A 1 92 ? -19.891 13.797 11 1 94.88 92 SER A C 1
ATOM 768 O O . SER A 1 92 ? -19.844 14.758 11.758 1 94.88 92 SER A O 1
ATOM 770 N N . VAL A 1 93 ? -20.516 12.656 11.336 1 93.56 93 VAL A N 1
ATOM 771 C CA . VAL A 1 93 ? -21.359 12.586 12.539 1 93.56 93 VAL A CA 1
ATOM 772 C C . VAL A 1 93 ? -20.531 12.023 13.695 1 93.56 93 VAL A C 1
ATOM 774 O O . VAL A 1 93 ? -21.016 11.984 14.836 1 93.56 93 VAL A O 1
ATOM 777 N N . MET A 1 94 ? -19.375 11.586 13.445 1 93.88 94 MET A N 1
ATOM 778 C CA . MET A 1 94 ? -18.531 11.008 14.492 1 93.88 94 MET A CA 1
ATOM 779 C C . MET A 1 94 ? -18 12.086 15.422 1 93.88 94 MET A C 1
ATOM 781 O O . MET A 1 94 ? -17.812 13.234 15.008 1 93.88 94 MET A O 1
ATOM 785 N N . PRO A 1 95 ? -17.766 11.648 16.656 1 93.62 95 PRO A N 1
ATOM 786 C CA . PRO A 1 95 ? -17.188 12.633 17.578 1 93.62 95 PRO A CA 1
ATOM 787 C C . PRO A 1 95 ? -15.828 13.148 17.125 1 93.62 95 PRO A C 1
ATOM 789 O O . PRO A 1 95 ? -15.008 12.375 16.625 1 93.62 95 PRO A O 1
ATOM 792 N N . LYS A 1 96 ? -15.609 14.445 17.359 1 95.75 96 LYS A N 1
ATOM 793 C CA . LYS A 1 96 ? -14.359 15.094 16.969 1 95.75 96 LYS A CA 1
ATOM 794 C C . LYS A 1 96 ? -13.445 15.305 18.172 1 95.75 96 LYS A C 1
ATOM 796 O O . LYS A 1 96 ? -13.922 15.422 19.297 1 95.75 96 LYS A O 1
ATOM 801 N N . PRO A 1 97 ? -12.148 15.359 18.031 1 97.31 97 PRO A N 1
ATOM 802 C CA . PRO A 1 97 ? -11.461 15.336 16.734 1 97.31 97 PRO A CA 1
ATOM 803 C C . PRO A 1 97 ? -11.258 13.93 16.203 1 97.31 97 PRO A C 1
ATOM 805 O O . PRO A 1 97 ? -11.289 12.961 16.969 1 97.31 97 PRO A O 1
ATOM 808 N N . LEU A 1 98 ? -11.148 13.844 14.898 1 97.81 98 LEU A N 1
ATOM 809 C CA . LEU A 1 98 ? -10.758 12.602 14.227 1 97.81 98 LEU A CA 1
ATOM 810 C C . LEU A 1 98 ? -9.297 12.648 13.805 1 97.81 98 LEU A C 1
ATOM 812 O O . LEU A 1 98 ? -8.805 13.68 13.359 1 97.81 98 LEU A O 1
ATOM 816 N N . ARG A 1 99 ? -8.547 11.547 13.992 1 98.38 99 ARG A N 1
ATOM 817 C CA . ARG A 1 99 ? -7.137 11.406 13.648 1 98.38 99 ARG A CA 1
ATOM 818 C C . ARG A 1 99 ? -6.941 10.328 12.586 1 98.38 99 ARG A C 1
ATOM 820 O O . ARG A 1 99 ? -6.93 9.133 12.906 1 98.38 99 ARG A O 1
ATOM 827 N N . PHE A 1 100 ? -6.75 10.781 11.336 1 98.81 100 PHE A N 1
ATOM 828 C CA . PHE A 1 100 ? -6.547 9.852 10.234 1 98.81 100 PHE A CA 1
ATOM 829 C C . PHE A 1 100 ? -5.145 9.992 9.656 1 98.81 100 PHE A C 1
ATOM 831 O O . PHE A 1 100 ? -4.586 11.094 9.625 1 98.81 100 PHE A O 1
ATOM 838 N N . TYR A 1 101 ? -4.543 8.938 9.273 1 98.81 101 TYR A N 1
ATOM 839 C CA . TYR A 1 101 ? -3.375 9.016 8.406 1 98.81 101 TYR A CA 1
ATOM 840 C C . TYR A 1 101 ? -3.555 8.141 7.168 1 98.81 101 TYR A C 1
ATOM 842 O O . TYR A 1 101 ? -4.473 7.316 7.109 1 98.81 101 TYR A O 1
ATOM 850 N N . TYR A 1 102 ? -2.826 8.391 6.18 1 98.81 102 TYR A N 1
ATOM 851 C CA . TYR A 1 102 ? -2.865 7.625 4.941 1 98.81 102 TYR A CA 1
ATOM 852 C C . TYR A 1 102 ? -1.475 7.504 4.328 1 98.81 102 TYR A C 1
ATOM 854 O O . TYR A 1 102 ? -0.601 8.336 4.59 1 98.81 102 TYR A O 1
ATOM 862 N N . PHE A 1 103 ? -1.24 6.492 3.662 1 98.69 103 PHE A N 1
ATOM 863 C CA . PHE A 1 103 ? -0.08 6.258 2.812 1 98.69 103 PHE A CA 1
ATOM 864 C C . PHE A 1 103 ? -0.504 5.707 1.457 1 98.69 103 PHE A C 1
ATOM 866 O O . PHE A 1 103 ? -1.014 4.586 1.368 1 98.69 103 PHE A O 1
ATOM 873 N N . ALA A 1 104 ? -0.309 6.508 0.438 1 98.31 104 ALA A N 1
ATOM 874 C CA . ALA A 1 104 ? -0.75 6.082 -0.888 1 98.31 104 ALA A CA 1
ATOM 875 C C . ALA A 1 104 ? -0.012 6.848 -1.983 1 98.31 104 ALA A C 1
ATOM 877 O O . ALA A 1 104 ? 0.679 7.828 -1.704 1 98.31 104 ALA A O 1
ATOM 878 N N . ASN A 1 105 ? -0.131 6.367 -3.207 1 98.25 105 ASN A N 1
ATOM 879 C CA . ASN A 1 105 ? 0.481 7.039 -4.348 1 98.25 105 ASN A CA 1
ATOM 880 C C . ASN A 1 105 ? -0.397 8.18 -4.867 1 98.25 105 ASN A C 1
ATOM 882 O O . ASN A 1 105 ? -1.598 8.211 -4.594 1 98.25 105 ASN A O 1
ATOM 886 N N . CYS A 1 106 ? 0.148 9.086 -5.508 1 97.81 106 CYS A N 1
ATOM 887 C CA . CYS A 1 106 ? -0.453 10.219 -6.207 1 97.81 106 CYS A CA 1
ATOM 888 C C . CYS A 1 106 ? 0.144 10.375 -7.602 1 97.81 106 CYS A C 1
ATOM 890 O O . CYS A 1 106 ? 1.17 9.766 -7.914 1 97.81 106 CYS A O 1
ATOM 892 N N . PHE A 1 107 ? -0.538 11.203 -8.414 1 97.56 107 PHE A N 1
ATOM 893 C CA . PHE A 1 107 ? -0.177 11.281 -9.828 1 97.56 107 PHE A CA 1
ATOM 894 C C . PHE A 1 107 ? -0.19 12.734 -10.305 1 97.56 107 PHE A C 1
ATOM 896 O O . PHE A 1 107 ? -1.191 13.43 -10.148 1 97.56 107 PHE A O 1
ATOM 903 N N . ARG A 1 108 ? 0.851 13.164 -10.867 1 95.38 108 ARG A N 1
ATOM 904 C CA . ARG A 1 108 ? 0.957 14.477 -11.492 1 95.38 108 ARG A CA 1
ATOM 905 C C . ARG A 1 108 ? 1.806 14.414 -12.758 1 95.38 108 ARG A C 1
ATOM 907 O O . ARG A 1 108 ? 2.881 13.812 -12.758 1 95.38 108 ARG A O 1
ATOM 914 N N . TYR A 1 109 ? 1.243 14.945 -13.844 1 94.31 109 TYR A N 1
ATOM 915 C CA . TYR A 1 109 ? 1.959 14.953 -15.109 1 94.31 109 TYR A CA 1
ATOM 916 C C . TYR A 1 109 ? 3.023 16.047 -15.133 1 94.31 109 TYR A C 1
ATOM 918 O O . TYR A 1 109 ? 3.012 16.922 -16 1 94.31 109 TYR A O 1
ATOM 926 N N . GLU A 1 110 ? 3.953 15.922 -14.266 1 89 110 GLU A N 1
ATOM 927 C CA . GLU A 1 110 ? 5.051 16.875 -14.172 1 89 110 GLU A CA 1
ATOM 928 C C . GLU A 1 110 ? 6.27 16.406 -14.961 1 89 110 GLU A C 1
ATOM 930 O O . GLU A 1 110 ? 6.32 15.242 -15.391 1 89 110 GLU A O 1
ATOM 935 N N . ARG A 1 111 ? 7.078 17.344 -15.234 1 89.19 111 ARG A N 1
ATOM 936 C CA . ARG A 1 111 ? 8.352 16.953 -15.82 1 89.19 111 ARG A CA 1
ATOM 937 C C . ARG A 1 111 ? 9.188 16.156 -14.828 1 89.19 111 ARG A C 1
ATOM 939 O O . ARG A 1 111 ? 9.586 16.672 -13.781 1 89.19 111 ARG A O 1
ATOM 946 N N . PRO A 1 112 ? 9.43 14.938 -15.258 1 89.19 112 PRO A N 1
ATOM 947 C CA . PRO A 1 112 ? 10.125 14.078 -14.305 1 89.19 112 PRO A CA 1
ATOM 948 C C . PRO A 1 112 ? 11.555 14.531 -14.023 1 89.19 112 PRO A C 1
ATOM 950 O O . PRO A 1 112 ? 12.25 14.984 -14.938 1 89.19 112 PRO A O 1
ATOM 953 N N . GLN A 1 113 ? 12.008 14.523 -12.852 1 83.88 113 GLN A N 1
ATOM 954 C CA . GLN A 1 113 ? 13.359 14.742 -12.359 1 83.88 113 GLN A CA 1
ATOM 955 C C . GLN A 1 113 ? 13.609 13.984 -11.055 1 83.88 113 GLN A C 1
ATOM 957 O O . GLN A 1 113 ? 12.703 13.336 -10.531 1 83.88 113 GLN A O 1
ATOM 962 N N . LYS A 1 114 ? 14.844 14.016 -10.688 1 80.44 114 LYS A N 1
ATOM 963 C CA . LYS A 1 114 ? 15.125 13.312 -9.438 1 80.44 114 LYS A CA 1
ATOM 964 C C . LYS A 1 114 ? 14.266 13.852 -8.297 1 80.44 114 LYS A C 1
ATOM 966 O O . LYS A 1 114 ? 14.227 15.062 -8.062 1 80.44 114 LYS A O 1
ATOM 971 N N . GLY A 1 115 ? 13.562 12.953 -7.668 1 80.06 115 GLY A N 1
ATOM 972 C CA . GLY A 1 115 ? 12.703 13.352 -6.566 1 80.06 115 GLY A CA 1
ATOM 973 C C . GLY A 1 115 ? 11.328 13.812 -7.02 1 80.06 115 GLY A C 1
ATOM 974 O O . GLY A 1 115 ? 10.461 14.102 -6.195 1 80.06 115 GLY A O 1
ATOM 975 N N . ARG A 1 116 ? 11.164 13.93 -8.289 1 86.75 116 ARG A N 1
ATOM 976 C CA . ARG A 1 116 ? 9.883 14.312 -8.859 1 86.75 116 ARG A CA 1
ATOM 977 C C . ARG A 1 116 ? 9.422 13.297 -9.906 1 86.75 116 ARG A C 1
ATOM 979 O O . ARG A 1 116 ? 10.016 13.203 -10.984 1 86.75 116 ARG A O 1
ATOM 986 N N . TYR A 1 117 ? 8.383 12.648 -9.625 1 94.94 117 TYR A N 1
ATOM 987 C CA . TYR A 1 117 ? 7.871 11.57 -10.469 1 94.94 117 TYR A CA 1
ATOM 988 C C . TYR A 1 117 ? 6.406 11.805 -10.812 1 94.94 117 TYR A C 1
ATOM 990 O O . TYR A 1 117 ? 5.723 12.586 -10.156 1 94.94 117 TYR A O 1
ATOM 998 N N . ARG A 1 118 ? 6.008 11.195 -11.891 1 97.31 118 ARG A N 1
ATOM 999 C CA . ARG A 1 118 ? 4.613 11.312 -12.305 1 97.31 118 ARG A CA 1
ATOM 1000 C C . ARG A 1 118 ? 3.715 10.414 -11.461 1 97.31 118 ARG A C 1
ATOM 1002 O O . ARG A 1 118 ? 2.498 10.602 -11.422 1 97.31 118 ARG A O 1
ATOM 1009 N N . GLU A 1 119 ? 4.238 9.398 -10.914 1 97.94 119 GLU A N 1
ATOM 1010 C CA . GLU A 1 119 ? 3.672 8.602 -9.828 1 97.94 119 GLU A CA 1
ATOM 1011 C C . GLU A 1 119 ? 4.574 8.633 -8.602 1 97.94 119 GLU A C 1
ATOM 1013 O O . GLU A 1 119 ? 5.734 8.211 -8.664 1 97.94 119 GLU A O 1
ATOM 1018 N N . PHE A 1 120 ? 4.059 9.195 -7.52 1 97.38 120 PHE A N 1
ATOM 1019 C CA . PHE A 1 120 ? 4.844 9.344 -6.297 1 97.38 120 PHE A CA 1
ATOM 1020 C C . PHE A 1 120 ? 4.004 8.992 -5.07 1 97.38 120 PHE A C 1
ATOM 1022 O O . PHE A 1 120 ? 2.785 8.852 -5.168 1 97.38 120 PHE A O 1
ATOM 1029 N N . TRP A 1 121 ? 4.656 8.766 -3.961 1 97.88 121 TRP A N 1
ATOM 1030 C CA . TRP A 1 121 ? 3.973 8.297 -2.762 1 97.88 121 TRP A CA 1
ATOM 1031 C C . TRP A 1 121 ? 3.99 9.359 -1.67 1 97.88 121 TRP A C 1
ATOM 1033 O O . TRP A 1 121 ? 4.988 10.062 -1.493 1 97.88 121 TRP A O 1
ATOM 1043 N N . GLN A 1 122 ? 2.842 9.43 -1.005 1 97.88 122 GLN A N 1
ATOM 1044 C CA . GLN A 1 122 ? 2.672 10.414 0.059 1 97.88 122 GLN A CA 1
ATOM 1045 C C . GLN A 1 122 ? 2.232 9.75 1.359 1 97.88 122 GLN A C 1
ATOM 1047 O O . GLN A 1 122 ? 1.418 8.82 1.345 1 97.88 122 GLN A O 1
ATOM 1052 N N . PHE A 1 123 ? 2.84 10.133 2.42 1 98.75 123 PHE A N 1
ATOM 1053 C CA . PHE A 1 123 ? 2.34 9.891 3.768 1 98.75 123 PHE A CA 1
ATOM 1054 C C . PHE A 1 123 ? 1.725 11.148 4.352 1 98.75 123 PHE A C 1
ATOM 1056 O O . PHE A 1 123 ? 2.354 12.211 4.352 1 98.75 123 PHE A O 1
ATOM 1063 N N . GLY A 1 124 ? 0.48 11.055 4.816 1 98.56 124 GLY A N 1
ATOM 1064 C CA . GLY A 1 124 ? -0.142 12.258 5.344 1 98.56 124 GLY A CA 1
ATOM 1065 C C . GLY A 1 124 ? -1.079 11.984 6.504 1 98.56 124 GLY A C 1
ATOM 1066 O O . GLY A 1 124 ? -1.414 10.828 6.781 1 98.56 124 GLY A O 1
ATOM 1067 N N . VAL A 1 125 ? -1.434 13.023 7.254 1 98.81 125 VAL A N 1
ATOM 1068 C CA . VAL A 1 125 ? -2.361 12.93 8.375 1 98.81 125 VAL A CA 1
ATOM 1069 C C . VAL A 1 125 ? -3.387 14.062 8.289 1 98.81 125 VAL A C 1
ATOM 1071 O O . VAL A 1 125 ? -3.123 15.102 7.688 1 98.81 125 VAL A O 1
ATOM 1074 N N . GLU A 1 126 ? -4.512 13.789 8.758 1 98.81 126 GLU A N 1
ATOM 1075 C CA . GLU A 1 126 ? -5.566 14.789 8.922 1 98.81 126 GLU A CA 1
ATOM 1076 C C . GLU A 1 126 ? -6.141 14.742 10.336 1 98.81 126 GLU A C 1
ATOM 1078 O O . GLU A 1 126 ? -6.684 13.719 10.766 1 98.81 126 GLU A O 1
ATOM 1083 N N . LEU A 1 127 ? -5.91 15.766 11.055 1 98.81 127 LEU A N 1
ATOM 1084 C CA . LEU A 1 127 ? -6.598 16 12.312 1 98.81 127 LEU A CA 1
ATOM 1085 C C . LEU A 1 127 ? -7.824 16.891 12.109 1 98.81 127 LEU A C 1
ATOM 1087 O O . LEU A 1 127 ? -7.699 18.078 11.852 1 98.81 127 LEU A O 1
ATOM 1091 N N . ILE A 1 128 ? -9.016 16.312 12.266 1 98.69 128 ILE A N 1
ATOM 1092 C CA . ILE A 1 128 ? -10.242 16.938 11.789 1 98.69 128 ILE A CA 1
ATOM 1093 C C . ILE A 1 128 ? -11.109 17.344 12.977 1 98.69 128 ILE A C 1
ATOM 1095 O O . ILE A 1 128 ? -11.477 16.5 13.797 1 98.69 128 ILE A O 1
ATOM 1099 N N . GLY A 1 129 ? -11.43 18.641 13.055 1 98 129 GLY A N 1
ATOM 1100 C CA . GLY A 1 129 ? -12.461 19.016 14 1 98 129 GLY A CA 1
ATOM 1101 C C . GLY A 1 129 ? -11.977 19.984 15.055 1 98 129 GLY A C 1
ATOM 1102 O O . GLY A 1 129 ? -12.742 20.406 15.93 1 98 129 GLY A O 1
ATOM 1103 N N . SER A 1 130 ? -10.727 20.406 15.016 1 97.94 130 SER A N 1
ATOM 1104 C CA . SER A 1 130 ? -10.219 21.328 16.031 1 97.94 130 SER A CA 1
ATOM 1105 C C . SER A 1 130 ? -9.609 22.578 15.383 1 97.94 130 SER A C 1
ATOM 1107 O O . SER A 1 130 ? -8.891 22.469 14.383 1 97.94 130 SER A O 1
ATOM 1109 N N . GLU A 1 131 ? -9.891 23.688 15.906 1 95.94 131 GLU A N 1
ATOM 1110 C CA . GLU A 1 131 ? -9.305 24.938 15.453 1 95.94 131 GLU A CA 1
ATOM 1111 C C . GLU A 1 131 ? -8.289 25.469 16.469 1 95.94 131 GLU A C 1
ATOM 1113 O O . GLU A 1 131 ? -7.75 26.562 16.297 1 95.94 131 GLU A O 1
ATOM 1118 N N . SER A 1 132 ? -8.023 24.688 17.484 1 97.25 132 SER A N 1
ATOM 1119 C CA . SER A 1 132 ? -7.125 25.078 18.562 1 97.25 132 SER A CA 1
ATOM 1120 C C . SER A 1 132 ? -5.668 25.078 18.109 1 97.25 132 SER A C 1
ATOM 1122 O O . SER A 1 132 ? -5.293 24.297 17.219 1 97.25 132 SER A O 1
ATOM 1124 N N . TYR A 1 133 ? -4.789 25.984 18.703 1 97.94 133 TYR A N 1
ATOM 1125 C CA . TYR A 1 133 ? -3.357 25.938 18.438 1 97.94 133 TYR A CA 1
ATOM 1126 C C . TYR A 1 133 ? -2.766 24.594 18.875 1 97.94 133 TYR A C 1
ATOM 1128 O O . TYR A 1 133 ? -1.707 24.188 18.391 1 97.94 133 TYR A O 1
ATOM 1136 N N . LEU A 1 134 ? -3.494 23.844 19.781 1 98.56 134 LEU A N 1
ATOM 1137 C CA . LEU A 1 134 ? -3.055 22.531 20.234 1 98.56 134 LEU A CA 1
ATOM 1138 C C . LEU A 1 134 ? -3.082 21.531 19.094 1 98.56 134 LEU A C 1
ATOM 1140 O O . LEU A 1 134 ? -2.24 20.625 19.031 1 98.56 134 LEU A O 1
ATOM 1144 N N . ALA A 1 135 ? -4.102 21.688 18.219 1 98.62 135 ALA A N 1
ATOM 1145 C CA . ALA A 1 135 ? -4.184 20.812 17.047 1 98.62 135 ALA A CA 1
ATOM 1146 C C . ALA A 1 135 ? -3.002 21.047 16.109 1 98.62 135 ALA A C 1
ATOM 1148 O O . ALA A 1 135 ? -2.398 20.078 15.617 1 98.62 135 ALA A O 1
ATOM 1149 N N . ASP A 1 136 ? -2.666 22.312 15.906 1 98.69 136 ASP A N 1
ATOM 1150 C CA . ASP A 1 136 ? -1.49 22.641 15.102 1 98.69 136 ASP A CA 1
ATOM 1151 C C . ASP A 1 136 ? -0.223 22.062 15.727 1 98.69 136 ASP A C 1
ATOM 1153 O O . ASP A 1 136 ? 0.622 21.5 15.023 1 98.69 136 ASP A O 1
ATOM 1157 N N . ALA A 1 137 ? -0.146 22.219 17.016 1 98.81 137 ALA A N 1
ATOM 1158 C CA . ALA A 1 137 ? 1.029 21.719 17.734 1 98.81 137 ALA A CA 1
ATOM 1159 C C . ALA A 1 137 ? 1.175 20.219 17.562 1 98.81 137 ALA A C 1
ATOM 1161 O O . ALA A 1 137 ? 2.264 19.719 17.266 1 98.81 137 ALA A O 1
ATOM 1162 N N . GLU A 1 138 ? 0.109 19.5 17.781 1 98.81 138 GLU A N 1
ATOM 1163 C CA . GLU A 1 138 ? 0.154 18.047 17.672 1 98.81 138 GLU A CA 1
ATOM 1164 C C . GLU A 1 138 ? 0.651 17.609 16.281 1 98.81 138 GLU A C 1
ATOM 1166 O O . GLU A 1 138 ? 1.536 16.766 16.172 1 98.81 138 GLU A O 1
ATOM 1171 N N . VAL A 1 139 ? 0.088 18.219 15.266 1 98.88 139 VAL A N 1
ATOM 1172 C CA . VAL A 1 139 ? 0.392 17.828 13.891 1 98.88 139 VAL A CA 1
ATOM 1173 C C . VAL A 1 139 ? 1.849 18.172 13.57 1 98.88 139 VAL A C 1
ATOM 1175 O O . VAL A 1 139 ? 2.545 17.375 12.93 1 98.88 139 VAL A O 1
ATOM 1178 N N . ILE A 1 140 ? 2.301 19.312 14.023 1 98.88 140 ILE A N 1
ATOM 1179 C CA . ILE A 1 140 ? 3.682 19.719 13.781 1 98.88 140 ILE A CA 1
ATOM 1180 C C . ILE A 1 140 ? 4.633 18.797 14.547 1 98.88 140 ILE A C 1
ATOM 1182 O O . ILE A 1 140 ? 5.645 18.359 14 1 98.88 140 ILE A O 1
ATOM 1186 N N . ILE A 1 141 ? 4.328 18.469 15.836 1 98.81 141 ILE A N 1
ATOM 1187 C CA . ILE A 1 141 ? 5.152 17.578 16.641 1 98.81 141 ILE A CA 1
ATOM 1188 C C . ILE A 1 141 ? 5.211 16.188 16 1 98.81 141 ILE A C 1
ATOM 1190 O O . ILE A 1 141 ? 6.27 15.562 15.961 1 98.81 141 ILE A O 1
ATOM 1194 N N . LEU A 1 142 ? 4.082 15.742 15.531 1 98.88 142 LEU A N 1
ATOM 1195 C CA . LEU A 1 142 ? 4.02 14.445 14.852 1 98.88 142 LEU A CA 1
ATOM 1196 C C . LEU A 1 142 ? 4.938 14.422 13.641 1 98.88 142 LEU A C 1
ATOM 1198 O O . LEU A 1 142 ? 5.723 13.492 13.469 1 98.88 142 LEU A O 1
ATOM 1202 N N . ALA A 1 143 ? 4.836 15.461 12.773 1 98.81 143 ALA A N 1
ATOM 1203 C CA . ALA A 1 143 ? 5.703 15.547 11.602 1 98.81 143 ALA A CA 1
ATOM 1204 C C . ALA A 1 143 ? 7.176 15.547 12.008 1 98.81 143 ALA A C 1
ATOM 1206 O O . ALA A 1 143 ? 7.988 14.844 11.414 1 98.81 143 ALA A O 1
ATOM 1207 N N . ASP A 1 144 ? 7.48 16.328 13.008 1 98.62 144 ASP A N 1
ATOM 1208 C CA . ASP A 1 144 ? 8.836 16.438 13.531 1 98.62 144 ASP A CA 1
ATOM 1209 C C . ASP A 1 144 ? 9.359 15.07 13.977 1 98.62 144 ASP A C 1
ATOM 1211 O O . ASP A 1 144 ? 10.477 14.688 13.625 1 98.62 144 ASP A O 1
ATOM 1215 N N . LYS A 1 145 ? 8.578 14.359 14.727 1 98.5 145 LYS A N 1
ATOM 1216 C CA . LYS A 1 145 ? 8.969 13.062 15.273 1 98.5 145 LYS A CA 1
ATOM 1217 C C . LYS A 1 145 ? 9.156 12.031 14.164 1 98.5 145 LYS A C 1
ATOM 1219 O O . LYS A 1 145 ? 10.094 11.227 14.203 1 98.5 145 LYS A O 1
ATOM 1224 N N . ILE A 1 146 ? 8.266 12.039 13.195 1 98.56 146 ILE A N 1
ATOM 1225 C CA . ILE A 1 146 ? 8.344 11.086 12.086 1 98.56 146 ILE A CA 1
ATOM 1226 C C . ILE A 1 146 ? 9.656 11.281 11.328 1 98.56 146 ILE A C 1
ATOM 1228 O O . ILE A 1 146 ? 10.398 10.328 11.102 1 98.56 146 ILE A O 1
ATOM 1232 N N . LEU A 1 147 ? 9.922 12.523 10.914 1 98.31 147 LEU A N 1
ATOM 1233 C CA . LEU A 1 147 ? 11.102 12.812 10.102 1 98.31 147 LEU A CA 1
ATOM 1234 C C . LEU A 1 147 ? 12.383 12.508 10.875 1 98.31 147 LEU A C 1
ATOM 1236 O O . LEU A 1 147 ? 13.328 11.945 10.312 1 98.31 147 LEU A O 1
ATOM 1240 N N . LYS A 1 148 ? 12.43 12.82 12.164 1 97.56 148 LYS A N 1
ATOM 1241 C CA . LYS A 1 148 ? 13.594 12.516 12.984 1 97.56 148 LYS A CA 1
ATOM 1242 C C . LYS A 1 148 ? 13.797 11.008 13.117 1 97.56 148 LYS A C 1
ATOM 1244 O O . LYS A 1 148 ? 14.93 10.523 13.047 1 97.56 148 LYS A O 1
ATOM 1249 N N . ASP A 1 149 ? 12.695 10.297 13.281 1 97.19 149 ASP A N 1
ATOM 1250 C CA . ASP A 1 149 ? 12.781 8.859 13.492 1 97.19 149 ASP A CA 1
ATOM 1251 C C . ASP A 1 149 ? 13.367 8.156 12.273 1 97.19 149 ASP A C 1
ATOM 1253 O O . ASP A 1 149 ? 14.117 7.184 12.406 1 97.19 149 ASP A O 1
ATOM 1257 N N . VAL A 1 150 ? 13.016 8.602 11.109 1 96.5 150 VAL A N 1
ATOM 1258 C CA . VAL A 1 150 ? 13.5 7.938 9.898 1 96.5 150 VAL A CA 1
ATOM 1259 C C . VAL A 1 150 ? 14.859 8.508 9.516 1 96.5 150 VAL A C 1
ATOM 1261 O O . VAL A 1 150 ? 15.414 8.156 8.469 1 96.5 150 VAL A O 1
ATOM 1264 N N . GLY A 1 151 ? 15.367 9.422 10.242 1 95.56 151 GLY A N 1
ATOM 1265 C CA . GLY A 1 151 ? 16.75 9.859 10.117 1 95.56 151 GLY A CA 1
ATOM 1266 C C . GLY A 1 151 ? 16.922 10.969 9.094 1 95.56 151 GLY A C 1
ATOM 1267 O O . GLY A 1 151 ? 17.969 11.078 8.461 1 95.56 151 GLY A O 1
ATOM 1268 N N . VAL A 1 152 ? 15.961 11.797 8.883 1 96.12 152 VAL A N 1
ATOM 1269 C CA . VAL A 1 152 ? 16.078 12.938 7.98 1 96.12 152 VAL A CA 1
ATOM 1270 C C . VAL A 1 152 ? 16.531 14.172 8.758 1 96.12 152 VAL A C 1
ATOM 1272 O O . VAL A 1 152 ? 15.914 14.531 9.766 1 96.12 152 VAL A O 1
ATOM 1275 N N . ASN A 1 153 ? 17.594 14.766 8.367 1 95.69 153 ASN A N 1
ATOM 1276 C CA . ASN A 1 153 ? 17.969 16.094 8.859 1 95.69 153 ASN A CA 1
ATOM 1277 C C . ASN A 1 153 ? 17.203 17.188 8.117 1 95.69 153 ASN A C 1
ATOM 1279 O O . ASN A 1 153 ? 17.219 17.234 6.887 1 95.69 153 ASN A O 1
ATOM 1283 N N . PHE A 1 154 ? 16.531 18.047 8.914 1 97.38 154 PHE A N 1
ATOM 1284 C CA . PHE A 1 154 ? 15.664 19.016 8.25 1 97.38 154 PHE A CA 1
ATOM 1285 C C . PHE A 1 154 ? 15.531 20.281 9.078 1 97.38 154 PHE A C 1
ATOM 1287 O O . PHE A 1 154 ? 15.891 20.297 10.258 1 97.38 154 PHE A O 1
ATOM 1294 N N . SER A 1 155 ? 15.133 21.344 8.43 1 97.12 155 SER A N 1
ATOM 1295 C CA . SER A 1 155 ? 14.68 22.562 9.086 1 97.12 155 SER A CA 1
ATOM 1296 C C . SER A 1 155 ? 13.172 22.719 8.992 1 97.12 155 SER A C 1
ATOM 1298 O O . SER A 1 155 ? 12.57 22.359 7.973 1 97.12 155 SER A O 1
ATOM 1300 N N . LEU A 1 156 ? 12.578 23.125 10.062 1 98.12 156 LEU A N 1
ATOM 1301 C CA . LEU A 1 156 ? 11.141 23.344 10.141 1 98.12 156 LEU A CA 1
ATOM 1302 C C . LEU A 1 156 ? 10.805 24.828 10.164 1 98.12 156 LEU A C 1
ATOM 1304 O O . LEU A 1 156 ? 11.312 25.562 11.008 1 98.12 156 LEU A O 1
ATOM 1308 N N . GLU A 1 157 ? 10.023 25.281 9.18 1 97.38 157 GLU A N 1
ATOM 1309 C CA . GLU A 1 157 ? 9.547 26.656 9.125 1 97.38 157 GLU A CA 1
ATOM 1310 C C . GLU A 1 157 ? 8.039 26.719 9.312 1 97.38 157 GLU A C 1
ATOM 1312 O O . GLU A 1 157 ? 7.297 25.922 8.742 1 97.38 157 GLU A O 1
ATOM 1317 N N . ILE A 1 158 ? 7.605 27.625 10.164 1 97.75 158 ILE A N 1
ATOM 1318 C CA . ILE A 1 158 ? 6.191 27.781 10.484 1 97.75 158 ILE A CA 1
ATOM 1319 C C . ILE A 1 158 ? 5.73 29.188 10.109 1 97.75 158 ILE A C 1
ATOM 1321 O O . ILE A 1 158 ? 6.391 30.172 10.445 1 97.75 158 ILE A O 1
ATOM 1325 N N . GLY A 1 159 ? 4.684 29.297 9.328 1 95.5 159 GLY A N 1
ATOM 1326 C CA . GLY A 1 159 ? 4.062 30.562 8.969 1 95.5 159 GLY A CA 1
ATOM 1327 C C . GLY A 1 159 ? 2.584 30.609 9.305 1 95.5 159 GLY A C 1
ATOM 1328 O O . GLY A 1 159 ? 2.094 29.828 10.117 1 95.5 159 GLY A O 1
ATOM 1329 N N . HIS A 1 160 ? 1.928 31.609 8.875 1 94.88 160 HIS A N 1
ATOM 1330 C CA . HIS A 1 160 ? 0.496 31.812 9.07 1 94.88 160 HIS A CA 1
ATOM 1331 C C . HIS A 1 160 ? -0.112 32.594 7.91 1 94.88 160 HIS A C 1
ATOM 1333 O O . HIS A 1 160 ? 0.06 33.812 7.828 1 94.88 160 HIS A O 1
ATOM 1339 N N . VAL A 1 161 ? -0.906 31.953 7.145 1 92.25 161 VAL A N 1
ATOM 1340 C CA . VAL A 1 161 ? -1.388 32.562 5.918 1 92.25 161 VAL A CA 1
ATOM 1341 C C . VAL A 1 161 ? -2.463 33.594 6.25 1 92.25 161 VAL A C 1
ATOM 1343 O O . VAL A 1 161 ? -2.705 34.531 5.477 1 92.25 161 VAL A O 1
ATOM 1346 N N . GLY A 1 162 ? -3.143 33.406 7.422 1 91.38 162 GLY A N 1
ATOM 1347 C CA . GLY A 1 162 ? -4.176 34.344 7.832 1 91.38 162 GLY A CA 1
ATOM 1348 C C . GLY A 1 162 ? -3.67 35.781 7.969 1 91.38 162 GLY A C 1
ATOM 1349 O O . GLY A 1 162 ? -4.422 36.719 7.758 1 91.38 162 GLY A O 1
ATOM 1350 N N . ILE A 1 163 ? -2.387 35.938 8.266 1 93.12 163 ILE A N 1
ATOM 1351 C CA . ILE A 1 163 ? -1.803 37.281 8.461 1 93.12 163 ILE A CA 1
ATOM 1352 C C . ILE A 1 163 ? -1.768 38.031 7.137 1 93.12 163 ILE A C 1
ATOM 1354 O O . ILE A 1 163 ? -2.285 39.125 7.035 1 93.12 163 ILE A O 1
ATOM 1358 N N . MET A 1 164 ? -1.2 37.375 6.145 1 91.5 164 MET A N 1
ATOM 1359 C CA . MET A 1 164 ? -1.128 38 4.82 1 91.5 164 MET A CA 1
ATOM 1360 C C . MET A 1 164 ? -2.521 38.219 4.242 1 91.5 164 MET A C 1
ATOM 1362 O O . MET A 1 164 ? -2.795 39.25 3.625 1 91.5 164 MET A O 1
ATOM 1366 N N . ARG A 1 165 ? -3.361 37.25 4.426 1 90.56 165 ARG A N 1
ATOM 1367 C CA . ARG A 1 165 ? -4.723 37.406 3.92 1 90.56 165 ARG A CA 1
ATOM 1368 C C . ARG A 1 165 ? -5.438 38.594 4.566 1 90.56 165 ARG A C 1
ATOM 1370 O O . ARG A 1 165 ? -6.219 39.281 3.91 1 90.56 165 ARG A O 1
ATOM 1377 N N . HIS A 1 166 ? -5.23 38.719 5.84 1 92.88 166 HIS A N 1
ATOM 1378 C CA . HIS A 1 166 ? -5.793 39.875 6.547 1 92.88 166 HIS A CA 1
ATOM 1379 C C . HIS A 1 166 ? -5.281 41.188 5.965 1 92.88 166 HIS A C 1
ATOM 1381 O O . HIS A 1 166 ? -6.055 42.125 5.773 1 92.88 166 HIS A O 1
ATOM 1387 N N . LEU A 1 167 ? -4.039 41.219 5.691 1 93.44 167 LEU A N 1
ATOM 1388 C CA . LEU A 1 167 ? -3.412 42.406 5.117 1 93.44 167 LEU A CA 1
ATOM 1389 C C . LEU A 1 167 ? -3.988 42.719 3.738 1 93.44 167 LEU A C 1
ATOM 1391 O O . LEU A 1 167 ? -4.121 43.875 3.363 1 93.44 167 LEU A O 1
ATOM 1395 N N . LEU A 1 168 ? -4.387 41.656 2.977 1 93 168 LEU A N 1
ATOM 1396 C CA . LEU A 1 168 ? -4.777 41.812 1.578 1 93 168 LEU A CA 1
ATOM 1397 C C . LEU A 1 168 ? -6.285 41.969 1.449 1 93 168 LEU A C 1
ATOM 1399 O O . LEU A 1 168 ? -6.805 42.156 0.344 1 93 168 LEU A O 1
ATOM 1403 N N . LYS A 1 169 ? -6.973 42 2.521 1 92.06 169 LYS A N 1
ATOM 1404 C CA . LYS A 1 169 ? -8.43 42.062 2.5 1 92.06 169 LYS A CA 1
ATOM 1405 C C . LYS A 1 169 ? -8.914 43.25 1.677 1 92.06 169 LYS A C 1
ATOM 1407 O O . LYS A 1 169 ? -9.883 43.125 0.921 1 92.06 169 LYS A O 1
ATOM 1412 N N . PRO A 1 170 ? -8.219 44.312 1.755 1 91.75 170 PRO A N 1
ATOM 1413 C CA . PRO A 1 170 ? -8.727 45.531 1.087 1 91.75 170 PRO A CA 1
ATOM 1414 C C . PRO A 1 170 ? -8.695 45.406 -0.435 1 91.75 170 PRO A C 1
ATOM 1416 O O . PRO A 1 170 ? -9.422 46.125 -1.126 1 91.75 170 PRO A O 1
ATOM 1419 N N . ILE A 1 171 ? -7.93 44.594 -0.995 1 92.81 171 ILE A N 1
ATOM 1420 C CA . ILE A 1 171 ? -7.797 44.594 -2.447 1 92.81 171 ILE A CA 1
ATOM 1421 C C . ILE A 1 171 ? -8.742 43.562 -3.047 1 92.81 171 ILE A C 1
ATOM 1423 O O . ILE A 1 171 ? -8.82 43.406 -4.27 1 92.81 171 ILE A O 1
ATOM 1427 N N . GLY A 1 172 ? -9.453 42.781 -2.236 1 90.31 172 GLY A N 1
ATOM 1428 C CA . GLY A 1 172 ? -10.43 41.812 -2.719 1 90.31 172 GLY A CA 1
ATOM 1429 C C . GLY A 1 172 ? -9.875 40.406 -2.828 1 90.31 172 GLY A C 1
ATOM 1430 O O . GLY A 1 172 ? -8.672 40.219 -2.988 1 90.31 172 GLY A O 1
ATOM 1431 N N . GLU A 1 173 ? -10.727 39.469 -2.863 1 85.44 173 GLU A N 1
ATOM 1432 C CA . GLU A 1 173 ? -10.375 38.031 -2.748 1 85.44 173 GLU A CA 1
ATOM 1433 C C . GLU A 1 173 ? -9.617 37.562 -3.98 1 85.44 173 GLU A C 1
ATOM 1435 O O . GLU A 1 173 ? -8.609 36.875 -3.861 1 85.44 173 GLU A O 1
ATOM 1440 N N . ASP A 1 174 ? -10.07 37.875 -5.152 1 86.5 174 ASP A N 1
ATOM 1441 C CA . ASP A 1 174 ? -9.445 37.406 -6.387 1 86.5 174 ASP A CA 1
ATOM 1442 C C . ASP A 1 174 ? -8.023 37.938 -6.52 1 86.5 174 ASP A C 1
ATOM 1444 O O . ASP A 1 174 ? -7.102 37.156 -6.855 1 86.5 174 ASP A O 1
ATOM 1448 N N . ARG A 1 175 ? -7.875 39.219 -6.262 1 90.38 175 ARG A N 1
ATOM 1449 C CA . ARG A 1 175 ? -6.555 39.844 -6.336 1 90.38 175 ARG A CA 1
ATOM 1450 C C . ARG A 1 175 ? -5.633 39.312 -5.246 1 90.38 175 ARG A C 1
ATOM 1452 O O . ARG A 1 175 ? -4.449 39.062 -5.484 1 90.38 175 ARG A O 1
ATOM 1459 N N . ALA A 1 176 ? -6.223 39.125 -4.074 1 89.38 176 ALA A N 1
ATOM 1460 C CA . ALA A 1 176 ? -5.453 38.562 -2.957 1 89.38 176 ALA A CA 1
ATOM 1461 C C . ALA A 1 176 ? -4.934 37.156 -3.281 1 89.38 176 ALA A C 1
ATOM 1463 O O . ALA A 1 176 ? -3.787 36.844 -2.975 1 89.38 176 ALA A O 1
ATOM 1464 N N . SER A 1 177 ? -5.773 36.406 -3.902 1 85.94 177 SER A N 1
ATOM 1465 C CA . SER A 1 177 ? -5.391 35.031 -4.266 1 85.94 177 SER A CA 1
ATOM 1466 C C . SER A 1 177 ? -4.223 35.031 -5.246 1 85.94 177 SER A C 1
ATOM 1468 O O . SER A 1 177 ? -3.32 34.188 -5.145 1 85.94 177 SER A O 1
ATOM 1470 N N . LYS A 1 178 ? -4.25 35.844 -6.172 1 87.5 178 LYS A N 1
ATOM 1471 C CA . LYS A 1 178 ? -3.164 35.938 -7.141 1 87.5 178 LYS A CA 1
ATOM 1472 C C . LYS A 1 178 ? -1.867 36.375 -6.469 1 87.5 178 LYS A C 1
ATOM 1474 O O . LYS A 1 178 ? -0.789 35.875 -6.797 1 87.5 178 LYS A O 1
ATOM 1479 N N . VAL A 1 179 ? -1.993 37.375 -5.586 1 90.56 179 VAL A N 1
ATOM 1480 C CA . VAL A 1 179 ? -0.83 37.812 -4.832 1 90.56 179 VAL A CA 1
ATOM 1481 C C . VAL A 1 179 ? -0.217 36.656 -4.074 1 90.56 179 VAL A C 1
ATOM 1483 O O . VAL A 1 179 ? 0.994 36.406 -4.137 1 90.56 179 VAL A O 1
ATOM 1486 N N . MET A 1 180 ? -1.062 35.875 -3.426 1 87.75 180 MET A N 1
ATOM 1487 C CA . MET A 1 180 ? -0.604 34.719 -2.645 1 87.75 180 MET A CA 1
ATOM 1488 C C . MET A 1 180 ? 0.095 33.688 -3.535 1 87.75 180 MET A C 1
ATOM 1490 O O . MET A 1 180 ? 1.079 33.094 -3.123 1 87.75 180 MET A O 1
ATOM 1494 N N . ARG A 1 181 ? -0.379 33.469 -4.695 1 84.75 181 ARG A N 1
ATOM 1495 C CA . ARG A 1 181 ? 0.223 32.531 -5.633 1 84.75 181 ARG A CA 1
ATOM 1496 C C . ARG A 1 181 ? 1.618 33 -6.047 1 84.75 181 ARG A C 1
ATOM 1498 O O . ARG A 1 181 ? 2.527 32.188 -6.195 1 84.75 181 ARG A O 1
ATOM 1505 N N . LEU A 1 182 ? 1.701 34.25 -6.309 1 88.25 182 LEU A N 1
ATOM 1506 C CA . LEU A 1 182 ? 2.992 34.812 -6.699 1 88.25 182 LEU A CA 1
ATOM 1507 C C . LEU A 1 182 ? 4.004 34.688 -5.566 1 88.25 182 LEU A C 1
ATOM 1509 O O . LEU A 1 182 ? 5.184 34.438 -5.809 1 88.25 182 LEU A O 1
ATOM 1513 N N . ILE A 1 183 ? 3.555 34.906 -4.375 1 88.38 183 ILE A N 1
ATOM 1514 C CA . ILE A 1 183 ? 4.41 34.75 -3.205 1 88.38 183 ILE A CA 1
ATOM 1515 C C . ILE A 1 183 ? 4.844 33.281 -3.068 1 88.38 183 ILE A C 1
ATOM 1517 O O . ILE A 1 183 ? 6.023 33 -2.848 1 88.38 183 ILE A O 1
ATOM 1521 N N . ASP A 1 184 ? 3.945 32.375 -3.209 1 85.06 184 ASP A N 1
ATOM 1522 C CA . ASP A 1 184 ? 4.203 30.938 -3.074 1 85.06 184 ASP A CA 1
ATOM 1523 C C . ASP A 1 184 ? 5.238 30.469 -4.098 1 85.06 184 ASP A C 1
ATOM 1525 O O . ASP A 1 184 ? 6.059 29.594 -3.803 1 85.06 184 ASP A O 1
ATOM 1529 N N . LYS A 1 185 ? 5.16 31.062 -5.254 1 82.81 185 LYS A N 1
ATOM 1530 C CA . LYS A 1 185 ? 6.078 30.688 -6.332 1 82.81 185 LYS A CA 1
ATOM 1531 C C . LYS A 1 185 ? 7.441 31.359 -6.137 1 82.81 185 LYS A C 1
ATOM 1533 O O . LYS A 1 185 ? 8.391 31.047 -6.855 1 82.81 185 LYS A O 1
ATOM 1538 N N . GLY A 1 186 ? 7.496 32.25 -5.195 1 84.5 186 GLY A N 1
ATOM 1539 C CA . GLY A 1 186 ? 8.727 33 -4.996 1 84.5 186 GLY A CA 1
ATOM 1540 C C . GLY A 1 186 ? 9.023 33.969 -6.125 1 84.5 186 GLY A C 1
ATOM 1541 O O . GLY A 1 186 ? 10.18 34.344 -6.348 1 84.5 186 GLY A O 1
ATOM 1542 N N . ASP A 1 187 ? 8.008 34.375 -6.84 1 89.5 187 ASP A N 1
ATOM 1543 C CA . ASP A 1 187 ? 8.156 35.281 -7.977 1 89.5 187 ASP A CA 1
ATOM 1544 C C . ASP A 1 187 ? 8.078 36.75 -7.531 1 89.5 187 ASP A C 1
ATOM 1546 O O . ASP A 1 187 ? 7.07 37.406 -7.766 1 89.5 187 ASP A O 1
ATOM 1550 N N . ARG A 1 188 ? 9.156 37.219 -7.094 1 90.94 188 ARG A N 1
ATOM 1551 C CA . ARG A 1 188 ? 9.203 38.594 -6.543 1 90.94 188 ARG A CA 1
ATOM 1552 C C . ARG A 1 188 ? 8.93 39.625 -7.625 1 90.94 188 ARG A C 1
ATOM 1554 O O . ARG A 1 188 ? 8.203 40.594 -7.395 1 90.94 188 ARG A O 1
ATOM 1561 N N . GLU A 1 189 ? 9.578 39.375 -8.766 1 93.75 189 GLU A N 1
ATOM 1562 C CA . GLU A 1 189 ? 9.375 40.312 -9.875 1 93.75 189 GLU A CA 1
ATOM 1563 C C . GLU A 1 189 ? 7.918 40.344 -10.312 1 93.75 189 GLU A C 1
ATOM 1565 O O . GLU A 1 189 ? 7.352 41.406 -10.562 1 93.75 189 GLU A O 1
ATOM 1570 N N . GLY A 1 190 ? 7.426 39.125 -10.453 1 94.19 190 GLY A N 1
ATOM 1571 C CA . GLY A 1 190 ? 6.02 39.031 -10.805 1 94.19 190 GLY A CA 1
ATOM 1572 C C . GLY A 1 190 ? 5.102 39.688 -9.781 1 94.19 190 GLY A C 1
ATOM 1573 O O . GLY A 1 190 ? 4.109 40.312 -10.148 1 94.19 190 GLY A O 1
ATOM 1574 N N . LEU A 1 191 ? 5.469 39.562 -8.555 1 94.19 191 LEU A N 1
ATOM 1575 C CA . LEU A 1 191 ? 4.684 40.156 -7.477 1 94.19 191 LEU A CA 1
ATOM 1576 C C . LEU A 1 191 ? 4.719 41.688 -7.551 1 94.19 191 LEU A C 1
ATOM 1578 O O . LEU A 1 191 ? 3.676 42.312 -7.492 1 94.19 191 LEU A O 1
ATOM 1582 N N . GLU A 1 192 ? 5.844 42.219 -7.754 1 94.81 192 GLU A N 1
ATOM 1583 C CA . GLU A 1 192 ? 5.984 43.688 -7.867 1 94.81 192 GLU A CA 1
ATOM 1584 C C . GLU A 1 192 ? 5.188 44.219 -9.047 1 94.81 192 GLU A C 1
ATOM 1586 O O . GLU A 1 192 ? 4.492 45.219 -8.93 1 94.81 192 GLU A O 1
ATOM 1591 N N . SER A 1 193 ? 5.363 43.531 -10.125 1 96.25 193 SER A N 1
ATOM 1592 C CA . SER A 1 193 ? 4.656 43.938 -11.336 1 96.25 193 SER A CA 1
ATOM 1593 C C . SER A 1 193 ? 3.145 43.875 -11.141 1 96.25 193 SER A C 1
ATOM 1595 O O . SER A 1 193 ? 2.428 44.781 -11.586 1 96.25 193 SER A O 1
ATOM 1597 N N . TYR A 1 194 ? 2.691 42.875 -10.531 1 95.94 194 TYR A N 1
ATOM 1598 C CA . TYR A 1 194 ? 1.254 42.719 -10.344 1 95.94 194 TYR A CA 1
ATOM 1599 C C . TYR A 1 194 ? 0.713 43.75 -9.383 1 95.94 194 TYR A C 1
ATOM 1601 O O . TYR A 1 194 ? -0.36 44.312 -9.609 1 95.94 194 TYR A O 1
ATOM 1609 N N . LEU A 1 195 ? 1.394 44.062 -8.305 1 95.62 195 LEU A N 1
ATOM 1610 C CA . LEU A 1 195 ? 0.967 45.062 -7.34 1 95.62 195 LEU A CA 1
ATOM 1611 C C . LEU A 1 195 ? 0.883 46.438 -7.996 1 95.62 195 LEU A C 1
ATOM 1613 O O . LEU A 1 195 ? -0.003 47.219 -7.672 1 95.62 195 LEU A O 1
ATOM 1617 N N . ALA A 1 196 ? 1.803 46.656 -8.914 1 95.06 196 ALA A N 1
ATOM 1618 C CA . ALA A 1 196 ? 1.771 47.906 -9.672 1 95.06 196 ALA A CA 1
ATOM 1619 C C . ALA A 1 196 ? 0.57 47.938 -10.609 1 95.06 196 ALA A C 1
ATOM 1621 O O . ALA A 1 196 ? -0.076 49 -10.758 1 95.06 196 ALA A O 1
ATOM 1622 N N . GLU A 1 197 ? 0.411 46.812 -11.219 1 95.81 197 GLU A N 1
ATOM 1623 C CA . GLU A 1 197 ? -0.696 46.688 -12.164 1 95.81 197 GLU A CA 1
ATOM 1624 C C . GLU A 1 197 ? -2.029 47 -11.492 1 95.81 197 GLU A C 1
ATOM 1626 O O . GLU A 1 197 ? -2.881 47.688 -12.07 1 95.81 197 GLU A O 1
ATOM 1631 N N . ILE A 1 198 ? -2.219 46.562 -10.289 1 94.62 198 ILE A N 1
ATOM 1632 C CA . ILE A 1 198 ? -3.506 46.719 -9.625 1 94.62 198 ILE A CA 1
ATOM 1633 C C . ILE A 1 198 ? -3.484 48 -8.797 1 94.62 198 ILE A C 1
ATOM 1635 O O . ILE A 1 198 ? -4.418 48.281 -8.031 1 94.62 198 ILE A O 1
ATOM 1639 N N . ARG A 1 199 ? -2.451 48.812 -8.836 1 92.69 199 ARG A N 1
ATOM 1640 C CA . ARG A 1 199 ? -2.289 50.125 -8.258 1 92.69 199 ARG A CA 1
ATOM 1641 C C . ARG A 1 199 ? -2.471 50.094 -6.742 1 92.69 199 ARG A C 1
ATOM 1643 O O . ARG A 1 199 ? -3.24 50.875 -6.188 1 92.69 199 ARG A O 1
ATOM 1650 N N . VAL A 1 200 ? -1.826 49.156 -6.137 1 92 200 VAL A N 1
ATOM 1651 C CA . VAL A 1 200 ? -1.828 49.094 -4.676 1 92 200 VAL A CA 1
ATOM 1652 C C . VAL A 1 200 ? -1.064 50.281 -4.113 1 92 200 VAL A C 1
ATOM 1654 O O . VAL A 1 200 ? -0.08 50.75 -4.707 1 92 200 VAL A O 1
ATOM 1657 N N . ASN A 1 201 ? -1.574 50.875 -3.057 1 92.88 201 ASN A N 1
ATOM 1658 C CA . ASN A 1 201 ? -0.867 52.031 -2.48 1 92.88 201 ASN A CA 1
ATOM 1659 C C . ASN A 1 201 ? 0.477 51.625 -1.889 1 92.88 201 ASN A C 1
ATOM 1661 O O . ASN A 1 201 ? 0.691 50.438 -1.591 1 92.88 201 ASN A O 1
ATOM 1665 N N . GLU A 1 202 ? 1.301 52.562 -1.688 1 93.62 202 GLU A N 1
ATOM 1666 C CA . GLU A 1 202 ? 2.678 52.312 -1.269 1 93.62 202 GLU A CA 1
ATOM 1667 C C . GLU A 1 202 ? 2.734 51.719 0.132 1 93.62 202 GLU A C 1
ATOM 1669 O O . GLU A 1 202 ? 3.602 50.906 0.425 1 93.62 202 GLU A O 1
ATOM 1674 N N . ASP A 1 203 ? 1.858 52.156 0.923 1 95 203 ASP A N 1
ATOM 1675 C CA . ASP A 1 203 ? 1.828 51.656 2.289 1 95 203 ASP A CA 1
ATOM 1676 C C . ASP A 1 203 ? 1.562 50.156 2.307 1 95 203 ASP A C 1
ATOM 1678 O O . ASP A 1 203 ? 2.266 49.406 2.982 1 95 203 ASP A O 1
ATOM 1682 N N . LEU A 1 204 ? 0.522 49.75 1.626 1 94.94 204 LEU A N 1
ATOM 1683 C CA . LEU A 1 204 ? 0.181 48.344 1.551 1 94.94 204 LEU A CA 1
ATOM 1684 C C . LEU A 1 204 ? 1.315 47.531 0.919 1 94.94 204 LEU A C 1
ATOM 1686 O O . LEU A 1 204 ? 1.643 46.438 1.384 1 94.94 204 LEU A O 1
ATOM 1690 N N . ARG A 1 205 ? 1.852 48.062 -0.143 1 95 205 ARG A N 1
ATOM 1691 C CA . ARG A 1 205 ? 2.984 47.406 -0.801 1 95 205 ARG A CA 1
ATOM 1692 C C . ARG A 1 205 ? 4.133 47.188 0.177 1 95 205 ARG A C 1
ATOM 1694 O O . ARG A 1 205 ? 4.688 46.094 0.259 1 95 205 ARG A O 1
ATOM 1701 N N . ASP A 1 206 ? 4.473 48.219 0.898 1 95.5 206 ASP A N 1
ATOM 1702 C CA . ASP A 1 206 ? 5.574 48.125 1.854 1 95.5 206 ASP A CA 1
ATOM 1703 C C . ASP A 1 206 ? 5.285 47.094 2.943 1 95.5 206 ASP A C 1
ATOM 1705 O O . ASP A 1 206 ? 6.184 46.375 3.359 1 95.5 206 ASP A O 1
ATOM 1709 N N . LYS A 1 207 ? 4.102 47.094 3.428 1 96.12 207 LYS A N 1
ATOM 1710 C CA . LYS A 1 207 ? 3.715 46.156 4.461 1 96.12 207 LYS A CA 1
ATOM 1711 C C . LYS A 1 207 ? 3.822 44.719 3.951 1 96.12 207 LYS A C 1
ATOM 1713 O O . LYS A 1 207 ? 4.27 43.812 4.676 1 96.12 207 LYS A O 1
ATOM 1718 N N . ILE A 1 208 ? 3.369 44.5 2.707 1 94.56 208 ILE A N 1
ATOM 1719 C CA . ILE A 1 208 ? 3.434 43.156 2.104 1 94.56 208 ILE A CA 1
ATOM 1720 C C . ILE A 1 208 ? 4.879 42.688 2.074 1 94.56 208 ILE A C 1
ATOM 1722 O O . ILE A 1 208 ? 5.188 41.594 2.572 1 94.56 208 ILE A O 1
ATOM 1726 N N . PHE A 1 209 ? 5.75 43.469 1.578 1 94.94 209 PHE A N 1
ATOM 1727 C CA . PHE A 1 209 ? 7.145 43.062 1.421 1 94.94 209 PHE A CA 1
ATOM 1728 C C . PHE A 1 209 ? 7.836 42.969 2.775 1 94.94 209 PHE A C 1
ATOM 1730 O O . PHE A 1 209 ? 8.719 42.125 2.973 1 94.94 209 PHE A O 1
ATOM 1737 N N . SER A 1 210 ? 7.465 43.844 3.689 1 95.5 210 SER A N 1
ATOM 1738 C CA . SER A 1 210 ? 8.016 43.781 5.039 1 95.5 210 SER A CA 1
ATOM 1739 C C . SER A 1 210 ? 7.652 42.469 5.707 1 95.5 210 SER A C 1
ATOM 1741 O O . SER A 1 210 ? 8.5 41.812 6.324 1 95.5 210 SER A O 1
ATOM 1743 N N . LEU A 1 211 ? 6.418 42.062 5.613 1 94.69 211 LEU A N 1
ATOM 1744 C CA . LEU A 1 211 ? 5.973 40.812 6.199 1 94.69 211 LEU A CA 1
ATOM 1745 C C . LEU A 1 211 ? 6.703 39.625 5.566 1 94.69 211 LEU A C 1
ATOM 1747 O O . LEU A 1 211 ? 7.051 38.656 6.254 1 94.69 211 LEU A O 1
ATOM 1751 N N . LEU A 1 212 ? 6.922 39.656 4.27 1 93.38 212 LEU A N 1
ATOM 1752 C CA . LEU A 1 212 ? 7.559 38.594 3.525 1 93.38 212 LEU A CA 1
ATOM 1753 C C . LEU A 1 212 ? 8.984 38.375 4.012 1 93.38 212 LEU A C 1
ATOM 1755 O O . LEU A 1 212 ? 9.516 37.25 3.898 1 93.38 212 LEU A O 1
ATOM 1759 N N . GLU A 1 213 ? 9.57 39.344 4.605 1 93.62 213 GLU A N 1
ATOM 1760 C CA . GLU A 1 213 ? 10.969 39.281 4.996 1 93.62 213 GLU A CA 1
ATOM 1761 C C . GLU A 1 213 ? 11.117 38.844 6.453 1 93.62 213 GLU A C 1
ATOM 1763 O O . GLU A 1 213 ? 12.234 38.594 6.918 1 93.62 213 GLU A O 1
ATOM 1768 N N . LEU A 1 214 ? 10.055 38.781 7.109 1 95.56 214 LEU A N 1
ATOM 1769 C CA . LEU A 1 214 ? 10.117 38.406 8.523 1 95.56 214 LEU A CA 1
ATOM 1770 C C . LEU A 1 214 ? 10.352 36.938 8.703 1 95.56 214 LEU A C 1
ATOM 1772 O O . LEU A 1 214 ? 9.438 36.125 8.516 1 95.56 214 LEU A O 1
ATOM 1776 N N . LYS A 1 215 ? 11.453 36.562 9.039 1 96.25 215 LYS A N 1
ATOM 1777 C CA . LYS A 1 215 ? 11.891 35.188 9.297 1 96.25 215 LYS A CA 1
ATOM 1778 C C . LYS A 1 215 ? 12.875 35.125 10.461 1 96.25 215 LYS A C 1
ATOM 1780 O O . LYS A 1 215 ? 13.852 35.875 10.492 1 96.25 215 LYS A O 1
ATOM 1785 N N . GLY A 1 216 ? 12.602 34.281 11.398 1 96.69 216 GLY A N 1
ATOM 1786 C CA . GLY A 1 216 ? 13.492 34.188 12.547 1 96.69 216 GLY A CA 1
ATOM 1787 C C . GLY A 1 216 ? 12.828 33.562 13.766 1 96.69 216 GLY A C 1
ATOM 1788 O O . GLY A 1 216 ? 12.047 32.625 13.633 1 96.69 216 GLY A O 1
ATOM 1789 N N . ASP A 1 217 ? 13.227 33.969 14.961 1 94.44 217 ASP A N 1
ATOM 1790 C CA . ASP A 1 217 ? 12.672 33.438 16.203 1 94.44 217 ASP A CA 1
ATOM 1791 C C . ASP A 1 217 ? 11.414 34.188 16.609 1 94.44 217 ASP A C 1
ATOM 1793 O O . ASP A 1 217 ? 10.719 34.75 15.766 1 94.44 217 ASP A O 1
ATOM 1797 N N . GLU A 1 218 ? 11.055 34.188 17.797 1 91.12 218 GLU A N 1
ATOM 1798 C CA . GLU A 1 218 ? 9.812 34.75 18.312 1 91.12 218 GLU A CA 1
ATOM 1799 C C . GLU A 1 218 ? 9.758 36.25 18.078 1 91.12 218 GLU A C 1
ATOM 1801 O O . GLU A 1 218 ? 8.68 36.875 18.109 1 91.12 218 GLU A O 1
ATOM 1806 N N . SER A 1 219 ? 10.93 36.906 17.906 1 94.75 219 SER A N 1
ATOM 1807 C CA . SER A 1 219 ? 10.961 38.344 17.656 1 94.75 219 SER A CA 1
ATOM 1808 C C . SER A 1 219 ? 10.164 38.719 16.406 1 94.75 219 SER A C 1
ATOM 1810 O O . SER A 1 219 ? 9.727 39.875 16.266 1 94.75 219 SER A O 1
ATOM 1812 N N . VAL A 1 220 ? 10.055 37.781 15.555 1 95.81 220 VAL A N 1
ATOM 1813 C CA . VAL A 1 220 ? 9.305 37.938 14.312 1 95.81 220 VAL A CA 1
ATOM 1814 C C . VAL A 1 220 ? 7.875 38.375 14.625 1 95.81 220 VAL A C 1
ATOM 1816 O O . VAL A 1 220 ? 7.297 39.188 13.922 1 95.81 220 VAL A O 1
ATOM 1819 N N . ILE A 1 221 ? 7.262 37.781 15.688 1 96.88 221 ILE A N 1
ATOM 1820 C CA . ILE A 1 221 ? 5.887 38.125 16.062 1 96.88 221 ILE A CA 1
ATOM 1821 C C . ILE A 1 221 ? 5.789 39.562 16.484 1 96.88 221 ILE A C 1
ATOM 1823 O O . ILE A 1 221 ? 4.875 40.281 16.078 1 96.88 221 ILE A O 1
ATOM 1827 N N . GLU A 1 222 ? 6.762 40.031 17.25 1 96.5 222 GLU A N 1
ATOM 1828 C CA . GLU A 1 222 ? 6.781 41.406 17.703 1 96.5 222 GLU A CA 1
ATOM 1829 C C . GLU A 1 222 ? 6.945 42.375 16.531 1 96.5 222 GLU A C 1
ATOM 1831 O O . GLU A 1 222 ? 6.289 43.406 16.484 1 96.5 222 GLU A O 1
ATOM 1836 N N . GLU A 1 223 ? 7.809 42.031 15.695 1 97.06 223 GLU A N 1
ATOM 1837 C CA . GLU A 1 223 ? 8.016 42.844 14.5 1 97.06 223 GLU A CA 1
ATOM 1838 C C . GLU A 1 223 ? 6.758 42.906 13.641 1 97.06 223 GLU A C 1
ATOM 1840 O O . GLU A 1 223 ? 6.418 43.938 13.102 1 97.06 223 GLU A O 1
ATOM 1845 N N . ALA A 1 224 ? 6.102 41.812 13.508 1 97.19 224 ALA A N 1
ATOM 1846 C CA . ALA A 1 224 ? 4.883 41.75 12.711 1 97.19 224 ALA A CA 1
ATOM 1847 C C . ALA A 1 224 ? 3.783 42.594 13.312 1 97.19 224 ALA A C 1
ATOM 1849 O O . ALA A 1 224 ? 2.996 43.219 12.586 1 97.19 224 ALA A O 1
ATOM 1850 N N . LYS A 1 225 ? 3.723 42.656 14.656 1 96.75 225 LYS A N 1
ATOM 1851 C CA . LYS A 1 225 ? 2.723 43.438 15.367 1 96.75 225 LYS A CA 1
ATOM 1852 C C . LYS A 1 225 ? 2.857 44.938 15.023 1 96.75 225 LYS A C 1
ATOM 1854 O O . LYS A 1 225 ? 1.874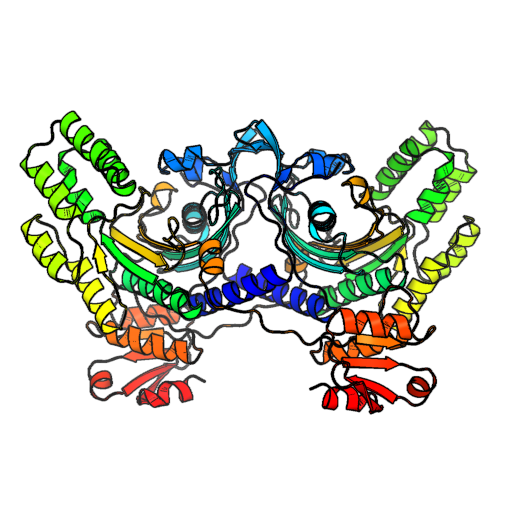 45.656 15.055 1 96.75 225 LYS A O 1
ATOM 1859 N N . GLU A 1 226 ? 4.059 45.281 14.648 1 96.31 226 GLU A N 1
ATOM 1860 C CA . GLU A 1 226 ? 4.309 46.656 14.281 1 96.31 226 GLU A CA 1
ATOM 1861 C C . GLU A 1 226 ? 3.842 46.969 12.859 1 96.31 226 GLU A C 1
ATOM 1863 O O . GLU A 1 226 ? 3.627 48.125 12.492 1 96.31 226 GLU A O 1
ATOM 1868 N N . ILE A 1 227 ? 3.705 45.969 12.133 1 95.75 227 ILE A N 1
ATOM 1869 C CA . ILE A 1 227 ? 3.396 46.125 10.711 1 95.75 227 ILE A CA 1
ATOM 1870 C C . ILE A 1 227 ? 1.887 46.031 10.5 1 95.75 227 ILE A C 1
ATOM 1872 O O . ILE A 1 227 ? 1.323 46.75 9.68 1 95.75 227 ILE A O 1
ATOM 1876 N N . ILE A 1 228 ? 1.272 45.156 11.25 1 95.12 228 ILE A N 1
ATOM 1877 C CA . ILE A 1 228 ? -0.13 44.875 10.969 1 95.12 228 ILE A CA 1
ATOM 1878 C C . ILE A 1 228 ? -0.882 44.656 12.281 1 95.12 228 ILE A C 1
ATOM 1880 O O . ILE A 1 228 ? -0.338 44.094 13.242 1 95.12 228 ILE A O 1
ATOM 1884 N N . ASP A 1 229 ? -2.143 45.188 12.281 1 94.88 229 ASP A N 1
ATOM 1885 C CA . ASP A 1 229 ? -3.043 44.938 13.391 1 94.88 229 ASP A CA 1
ATOM 1886 C C . ASP A 1 229 ? -3.734 43.562 13.219 1 94.88 229 ASP A C 1
ATOM 1888 O O . ASP A 1 229 ? -4.734 43.469 12.5 1 94.88 229 ASP A O 1
ATOM 1892 N N . TYR A 1 230 ? -3.25 42.531 13.805 1 95.25 230 TYR A N 1
ATOM 1893 C CA . TYR A 1 230 ? -3.705 41.156 13.734 1 95.25 230 TYR A CA 1
ATOM 1894 C C . TYR A 1 230 ? -3.6 40.469 15.094 1 95.25 230 TYR A C 1
ATOM 1896 O O . TYR A 1 230 ? -2.795 40.875 15.938 1 95.25 230 TYR A O 1
ATOM 1904 N N . ASP A 1 231 ? -4.531 39.594 15.406 1 95.69 231 ASP A N 1
ATOM 1905 C CA . ASP A 1 231 ? -4.441 38.812 16.625 1 95.69 231 ASP A CA 1
ATOM 1906 C C . ASP A 1 231 ? -3.395 37.688 16.5 1 95.69 231 ASP A C 1
ATOM 1908 O O . ASP A 1 231 ? -3.646 36.656 15.859 1 95.69 231 ASP A O 1
ATOM 1912 N N . PHE A 1 232 ? -2.264 37.844 17.141 1 97.25 232 PHE A N 1
ATOM 1913 C CA . PHE A 1 232 ? -1.152 36.906 17.031 1 97.25 232 PHE A CA 1
ATOM 1914 C C . PHE A 1 232 ? -1.203 35.844 18.141 1 97.25 232 PHE A C 1
ATOM 1916 O O . PHE A 1 232 ? -0.271 35.062 18.312 1 97.25 232 PHE A O 1
ATOM 1923 N N . GLY A 1 233 ? -2.299 35.844 18.938 1 96.81 233 GLY A N 1
ATOM 1924 C CA . GLY A 1 233 ? -2.414 34.969 20.094 1 96.81 233 GLY A CA 1
ATOM 1925 C C . GLY A 1 233 ? -2.234 33.5 19.75 1 96.81 233 GLY A C 1
ATOM 1926 O O . GLY A 1 233 ? -1.561 32.781 20.469 1 96.81 233 GLY A O 1
ATOM 1927 N N . HIS A 1 234 ? -2.828 33.125 18.641 1 97 234 HIS A N 1
ATOM 1928 C CA . HIS A 1 234 ? -2.729 31.734 18.203 1 97 234 HIS A CA 1
ATOM 1929 C C . HIS A 1 234 ? -1.279 31.344 17.922 1 97 234 HIS A C 1
ATOM 1931 O O . HIS A 1 234 ? -0.811 30.312 18.406 1 97 234 HIS A O 1
ATOM 1937 N N . LEU A 1 235 ? -0.555 32.125 17.203 1 97.38 235 LEU A N 1
ATOM 1938 C CA . LEU A 1 235 ? 0.829 31.875 16.828 1 97.38 235 LEU A CA 1
ATOM 1939 C C . LEU A 1 235 ? 1.746 31.922 18.047 1 97.38 235 LEU A C 1
ATOM 1941 O O . LEU A 1 235 ? 2.693 31.141 18.141 1 97.38 235 LEU A O 1
ATOM 1945 N N . GLU A 1 236 ? 1.485 32.844 18.969 1 97.62 236 GLU A N 1
ATOM 1946 C CA . GLU A 1 236 ? 2.266 32.938 20.188 1 97.62 236 GLU A CA 1
ATOM 1947 C C . GLU A 1 236 ? 2.137 31.703 21.047 1 97.62 236 GLU A C 1
ATOM 1949 O O . GLU A 1 236 ? 3.137 31.156 21.531 1 97.62 236 GLU A O 1
ATOM 1954 N N . SER A 1 237 ? 0.891 31.266 21.25 1 97.56 237 SER A N 1
ATOM 1955 C CA . SER A 1 237 ? 0.648 30.062 22.031 1 97.56 237 SER A CA 1
ATOM 1956 C C . SER A 1 237 ? 1.292 28.844 21.406 1 97.56 237 SER A C 1
ATOM 1958 O O . SER A 1 237 ? 1.89 28.016 22.094 1 97.56 237 SER A O 1
ATOM 1960 N N . LEU A 1 238 ? 1.184 28.703 20.094 1 98.19 238 LEU A N 1
ATOM 1961 C CA . LEU A 1 238 ? 1.787 27.594 19.359 1 98.19 238 LEU A CA 1
ATOM 1962 C C . LEU A 1 238 ? 3.303 27.594 19.531 1 98.19 238 LEU A C 1
ATOM 1964 O O . LEU A 1 238 ? 3.895 26.562 19.844 1 98.19 238 LEU A O 1
ATOM 1968 N N . SER A 1 239 ? 3.924 28.766 19.312 1 97.88 239 SER A N 1
ATOM 1969 C CA . SER A 1 239 ? 5.375 28.891 19.406 1 97.88 239 SER A CA 1
ATOM 1970 C C . SER A 1 239 ? 5.871 28.516 20.797 1 97.88 239 SER A C 1
ATOM 1972 O O . SER A 1 239 ? 6.871 27.812 20.938 1 97.88 239 SER A O 1
ATOM 1974 N N . ALA A 1 240 ? 5.188 29 21.766 1 97.44 240 ALA A N 1
ATOM 1975 C CA . ALA A 1 240 ? 5.578 28.734 23.156 1 97.44 240 ALA A CA 1
ATOM 1976 C C . ALA A 1 240 ? 5.516 27.234 23.453 1 97.44 240 ALA A C 1
ATOM 1978 O O . ALA A 1 240 ? 6.43 26.688 24.078 1 97.44 240 ALA A O 1
ATOM 1979 N N . LEU A 1 241 ? 4.441 26.594 23.078 1 97.81 241 LEU A N 1
ATOM 1980 C CA . LEU A 1 241 ? 4.27 25.172 23.328 1 97.81 241 LEU A CA 1
ATOM 1981 C C . LEU A 1 241 ? 5.352 24.359 22.609 1 97.81 241 LEU A C 1
ATOM 1983 O O . LEU A 1 241 ? 5.949 23.469 23.219 1 97.81 241 LEU A O 1
ATOM 1987 N N . LEU A 1 242 ? 5.59 24.609 21.312 1 98.38 242 LEU A N 1
ATOM 1988 C CA . LEU A 1 242 ? 6.586 23.875 20.531 1 98.38 242 LEU A CA 1
ATOM 1989 C C . LEU A 1 242 ? 7.969 24 21.172 1 98.38 242 LEU A C 1
ATOM 1991 O O . LEU A 1 242 ? 8.719 23.031 21.234 1 98.38 242 LEU A O 1
ATOM 1995 N N . ARG A 1 243 ? 8.273 25.172 21.672 1 97.06 243 ARG A N 1
ATOM 1996 C CA . ARG A 1 243 ? 9.555 25.375 22.344 1 97.06 243 ARG A CA 1
ATOM 1997 C C . ARG A 1 243 ? 9.625 24.562 23.641 1 97.06 243 ARG A C 1
ATOM 1999 O O . ARG A 1 243 ? 10.656 23.953 23.938 1 97.06 243 ARG A O 1
ATOM 2006 N N . ASP A 1 244 ? 8.57 24.609 24.344 1 96.81 244 ASP A N 1
ATOM 2007 C CA . ASP A 1 244 ? 8.516 23.922 25.625 1 96.81 244 ASP A CA 1
ATOM 2008 C C . ASP A 1 244 ? 8.75 22.422 25.453 1 96.81 244 ASP A C 1
ATOM 2010 O O . ASP A 1 244 ? 9.305 21.75 26.328 1 96.81 244 ASP A O 1
ATOM 2014 N N . VAL A 1 245 ? 8.289 21.891 24.359 1 96.94 245 VAL A N 1
ATOM 2015 C CA . VAL A 1 245 ? 8.391 20.453 24.188 1 96.94 245 VAL A CA 1
ATOM 2016 C C . VAL A 1 245 ? 9.625 20.125 23.359 1 96.94 245 VAL A C 1
ATOM 2018 O O . VAL A 1 245 ? 9.82 18.969 22.969 1 96.94 245 VAL A O 1
ATOM 2021 N N . GLY A 1 246 ? 10.398 21.062 22.938 1 96.31 246 GLY A N 1
ATOM 2022 C CA . GLY A 1 246 ? 11.727 20.828 22.375 1 96.31 246 GLY A CA 1
ATOM 2023 C C . GLY A 1 246 ? 11.719 20.703 20.875 1 96.31 246 GLY A C 1
ATOM 2024 O O . GLY A 1 246 ? 12.578 20.031 20.297 1 96.31 246 GLY A O 1
ATOM 2025 N N . VAL A 1 247 ? 10.766 21.312 20.172 1 97.94 247 VAL A N 1
ATOM 2026 C CA . VAL A 1 247 ? 10.742 21.312 18.719 1 97.94 247 VAL A CA 1
ATOM 2027 C C . VAL A 1 247 ? 11.516 22.516 18.188 1 97.94 247 VAL A C 1
ATOM 2029 O O . VAL A 1 247 ? 11.234 23.656 18.562 1 97.94 247 VAL A O 1
ATOM 2032 N N . ASP A 1 248 ? 12.516 22.25 17.375 1 97.69 248 ASP A N 1
ATOM 2033 C CA . ASP A 1 248 ? 13.266 23.328 16.734 1 97.69 248 ASP A CA 1
ATOM 2034 C C . ASP A 1 248 ? 12.547 23.844 15.492 1 97.69 248 ASP A C 1
ATOM 2036 O O . ASP A 1 248 ? 12.188 23.047 14.609 1 97.69 248 ASP A O 1
ATOM 2040 N N . PHE A 1 249 ? 12.281 25.141 15.438 1 98.25 249 PHE A N 1
ATOM 2041 C CA . PHE A 1 249 ? 11.602 25.703 14.273 1 98.25 249 PHE A CA 1
ATOM 2042 C C . PHE A 1 249 ? 11.977 27.172 14.094 1 98.25 249 PHE A C 1
ATOM 2044 O O . PHE A 1 249 ? 12.523 27.797 15 1 98.25 249 PHE A O 1
ATOM 2051 N N . THR A 1 250 ? 11.766 27.656 12.867 1 98 250 THR A N 1
ATOM 2052 C CA . THR A 1 250 ? 11.867 29.078 12.516 1 98 250 THR A CA 1
ATOM 2053 C C . THR A 1 250 ? 10.516 29.625 12.07 1 98 250 THR A C 1
ATOM 2055 O O . THR A 1 250 ? 9.781 28.953 11.344 1 98 250 THR A O 1
ATOM 2058 N N . LEU A 1 251 ? 10.203 30.812 12.609 1 97.94 251 LEU A N 1
ATOM 2059 C CA . LEU A 1 251 ? 9.016 31.484 12.094 1 97.94 251 LEU A CA 1
ATOM 2060 C C . LEU A 1 251 ? 9.312 32.156 10.758 1 97.94 251 LEU A C 1
ATOM 2062 O O . LEU A 1 251 ? 10.352 32.812 10.602 1 97.94 251 LEU A O 1
ATOM 2066 N N . ASN A 1 252 ? 8.5 31.906 9.797 1 96.75 252 ASN A N 1
ATOM 2067 C CA . ASN A 1 252 ? 8.617 32.5 8.461 1 96.75 252 ASN A CA 1
ATOM 2068 C C . ASN A 1 252 ? 7.266 32.969 7.938 1 96.75 252 ASN A C 1
ATOM 2070 O O . ASN A 1 252 ? 6.492 32.188 7.383 1 96.75 252 ASN A O 1
ATOM 2074 N N . LEU A 1 253 ? 7 34.25 8.023 1 94.44 253 LEU A N 1
ATOM 2075 C CA . LEU A 1 253 ? 5.695 34.812 7.68 1 94.44 253 LEU A CA 1
ATOM 2076 C C . LEU A 1 253 ? 5.559 34.969 6.172 1 94.44 253 LEU A C 1
ATOM 2078 O O . LEU A 1 253 ? 4.488 35.312 5.676 1 94.44 253 LEU A O 1
ATOM 2082 N N . GLY A 1 254 ? 6.582 34.594 5.453 1 89.88 254 GLY A N 1
ATOM 2083 C CA . GLY A 1 254 ? 6.547 34.656 4 1 89.88 254 GLY A CA 1
ATOM 2084 C C . GLY A 1 254 ? 6.043 33.375 3.377 1 89.88 254 GLY A C 1
ATOM 2085 O O . GLY A 1 254 ? 5.859 33.281 2.16 1 89.88 254 GLY A O 1
ATOM 2086 N N . ILE A 1 255 ? 5.828 32.406 4.199 1 86.56 255 ILE A N 1
ATOM 2087 C CA . ILE A 1 255 ? 5.328 31.141 3.656 1 86.56 255 ILE A CA 1
ATOM 2088 C C . ILE A 1 255 ? 3.9 31.328 3.146 1 86.56 255 ILE A C 1
ATOM 2090 O O . ILE A 1 255 ? 3.014 31.734 3.902 1 86.56 255 ILE A O 1
ATOM 2094 N N . ALA A 1 256 ? 3.77 31.25 1.807 1 78.88 256 ALA A N 1
ATOM 2095 C CA . ALA A 1 256 ? 2.461 31.25 1.156 1 78.88 256 ALA A CA 1
ATOM 2096 C C . ALA A 1 256 ? 2.188 29.906 0.484 1 78.88 256 ALA A C 1
ATOM 2098 O O . ALA A 1 256 ? 3.09 29.312 -0.107 1 78.88 256 ALA A O 1
ATOM 2099 N N . ARG A 1 257 ? 1.46 29.047 1.092 1 67.5 257 ARG A N 1
ATOM 2100 C CA . ARG A 1 257 ? 1.218 27.734 0.507 1 67.5 257 ARG A CA 1
ATOM 2101 C C . ARG A 1 257 ? 0.139 27.797 -0.569 1 67.5 257 ARG A C 1
ATOM 2103 O O . ARG A 1 257 ? -0.82 28.562 -0.445 1 67.5 257 ARG A O 1
ATOM 2110 N N . GLY A 1 258 ? 0.56 27.109 -1.619 1 58.5 258 GLY A N 1
ATOM 2111 C CA . GLY A 1 258 ? -0.127 27.078 -2.9 1 58.5 258 GLY A CA 1
ATOM 2112 C C . GLY A 1 258 ? -1.589 26.688 -2.787 1 58.5 258 GLY A C 1
ATOM 2113 O O . GLY A 1 258 ? -2.379 26.953 -3.695 1 58.5 258 GLY A O 1
ATOM 2114 N N . LEU A 1 259 ? -1.898 26.062 -1.715 1 60.25 259 LEU A N 1
ATOM 2115 C CA . LEU A 1 259 ? -3.275 25.578 -1.757 1 60.25 259 LEU A CA 1
ATOM 2116 C C . LEU A 1 259 ? -4.23 26.609 -1.167 1 60.25 259 LEU A C 1
ATOM 2118 O O . LEU A 1 259 ? -3.949 27.203 -0.117 1 60.25 259 LEU A O 1
ATOM 2122 N N . ASP A 1 260 ? -5.18 26.781 -1.782 1 69.31 260 ASP A N 1
ATOM 2123 C CA . ASP A 1 260 ? -6.16 27.828 -1.511 1 69.31 260 ASP A CA 1
ATOM 2124 C C . ASP A 1 260 ? -7.027 27.469 -0.305 1 69.31 260 ASP A C 1
ATOM 2126 O O . ASP A 1 260 ? -7.793 28.312 0.183 1 69.31 260 ASP A O 1
ATOM 2130 N N . TYR A 1 261 ? -6.637 26.281 0.271 1 80.44 261 TYR A N 1
ATOM 2131 C CA . TYR A 1 261 ? -7.605 25.938 1.306 1 80.44 261 TYR A CA 1
ATOM 2132 C C . TYR A 1 261 ? -7.02 26.156 2.695 1 80.44 261 TYR A C 1
ATOM 2134 O O . TYR A 1 261 ? -7.723 26.016 3.699 1 80.44 261 TYR A O 1
ATOM 2142 N N . TYR A 1 262 ? -5.801 26.578 2.768 1 87.94 262 TYR A N 1
ATOM 2143 C CA . TYR A 1 262 ? -5.219 26.859 4.074 1 87.94 262 TYR A CA 1
ATOM 2144 C C . TYR A 1 262 ? -5.82 28.125 4.688 1 87.94 262 TYR A C 1
ATOM 2146 O O . TYR A 1 262 ? -6.043 29.109 3.988 1 87.94 262 TYR A O 1
ATOM 2154 N N . THR A 1 263 ? -6.035 28.109 5.996 1 90 263 THR A N 1
ATOM 2155 C CA . THR A 1 263 ? -6.758 29.203 6.641 1 90 263 THR A CA 1
ATOM 2156 C C . THR A 1 263 ? -5.934 29.797 7.781 1 90 263 THR A C 1
ATOM 2158 O O . THR A 1 263 ? -6.215 30.906 8.242 1 90 263 THR A O 1
ATOM 2161 N N . GLY A 1 264 ? -4.922 29.141 8.195 1 94 264 GLY A N 1
ATOM 2162 C CA . GLY A 1 264 ? -4.172 29.578 9.359 1 94 264 GLY A CA 1
ATOM 2163 C C . GLY A 1 264 ? -2.701 29.219 9.297 1 94 264 GLY A C 1
ATOM 2164 O O . GLY A 1 264 ? -2.01 29.578 8.344 1 94 264 GLY A O 1
ATOM 2165 N N . VAL A 1 265 ? -2.262 28.484 10.344 1 96.75 265 VAL A N 1
ATOM 2166 C CA . VAL A 1 265 ? -0.871 28.047 10.453 1 96.75 265 VAL A CA 1
ATOM 2167 C C . VAL A 1 265 ? -0.5 27.172 9.258 1 96.75 265 VAL A C 1
ATOM 2169 O O . VAL A 1 265 ? -1.295 26.344 8.828 1 96.75 265 VAL A O 1
ATOM 2172 N N . VAL A 1 266 ? 0.646 27.406 8.711 1 96.44 266 VAL A N 1
ATOM 2173 C CA . VAL A 1 266 ? 1.25 26.547 7.695 1 96.44 266 VAL A CA 1
ATOM 2174 C C . VAL A 1 266 ? 2.699 26.25 8.07 1 96.44 266 VAL A C 1
ATOM 2176 O O . VAL A 1 266 ? 3.334 27.016 8.789 1 96.44 266 VAL A O 1
ATOM 2179 N N . PHE A 1 267 ? 3.166 25.141 7.652 1 97.25 267 PHE A N 1
ATOM 2180 C CA . PHE A 1 267 ? 4.555 24.812 7.953 1 97.25 267 PHE A CA 1
ATOM 2181 C C . PHE A 1 267 ? 5.164 23.969 6.844 1 97.25 267 PHE A C 1
ATOM 2183 O O . PHE A 1 267 ? 4.441 23.297 6.094 1 97.25 267 PHE A O 1
ATOM 2190 N N . GLU A 1 268 ? 6.469 24.016 6.758 1 96.31 268 GLU A N 1
ATOM 2191 C CA . GLU A 1 268 ? 7.258 23.281 5.781 1 96.31 268 GLU A CA 1
ATOM 2192 C C . GLU A 1 268 ? 8.539 22.734 6.406 1 96.31 268 GLU A C 1
ATOM 2194 O O . GLU A 1 268 ? 9.133 23.375 7.277 1 96.31 268 GLU A O 1
ATOM 2199 N N . CYS A 1 269 ? 8.859 21.547 6.012 1 97.38 269 CYS A N 1
ATOM 2200 C CA . CYS A 1 269 ? 10.133 20.953 6.398 1 97.38 269 CYS A CA 1
ATOM 2201 C C . CYS A 1 269 ? 11.062 20.828 5.199 1 97.38 269 CYS A C 1
ATOM 2203 O O . CYS A 1 269 ? 10.664 20.281 4.16 1 97.38 269 CYS A O 1
ATOM 2205 N N . TYR A 1 270 ? 12.273 21.312 5.352 1 95.69 270 TYR A N 1
ATOM 2206 C CA . TYR A 1 270 ? 13.273 21.266 4.289 1 95.69 270 TYR A CA 1
ATOM 2207 C C . TYR A 1 270 ? 14.422 20.344 4.68 1 95.69 270 TYR A C 1
ATOM 2209 O O . TYR A 1 270 ? 15.148 20.609 5.637 1 95.69 270 TYR A O 1
ATOM 2217 N N . ALA A 1 271 ? 14.562 19.266 3.926 1 94.88 271 ALA A N 1
ATOM 2218 C CA . ALA A 1 271 ? 15.609 18.297 4.215 1 94.88 271 ALA A CA 1
ATOM 2219 C C . ALA A 1 271 ? 16.969 18.797 3.736 1 94.88 271 ALA A C 1
ATOM 2221 O O . ALA A 1 271 ? 17.062 19.438 2.684 1 94.88 271 ALA A O 1
ATOM 2222 N N . GLU A 1 272 ? 17.922 18.438 4.445 1 90.25 272 GLU A N 1
ATOM 2223 C CA . GLU A 1 272 ? 19.281 18.734 4.023 1 90.25 272 GLU A CA 1
ATOM 2224 C C . GLU A 1 272 ? 19.781 17.734 2.986 1 90.25 272 GLU A C 1
ATOM 2226 O O . GLU A 1 272 ? 19.391 16.562 3.008 1 90.25 272 GLU A O 1
ATOM 2231 N N . GLY A 1 273 ? 20.484 18.109 2.037 1 81.62 273 GLY A N 1
ATOM 2232 C CA . GLY A 1 273 ? 21.141 17.188 1.115 1 81.62 273 GLY A CA 1
ATOM 2233 C C . GLY A 1 273 ? 20.328 16.938 -0.149 1 81.62 273 GLY A C 1
ATOM 2234 O O . GLY A 1 273 ? 20.781 16.234 -1.047 1 81.62 273 GLY A O 1
ATOM 2235 N N . LEU A 1 274 ? 19.062 17.344 -0.325 1 79.62 274 LEU A N 1
ATOM 2236 C CA . LEU A 1 274 ? 18.234 17.047 -1.489 1 79.62 274 LEU A CA 1
ATOM 2237 C C . LEU A 1 274 ? 18.297 18.188 -2.502 1 79.62 274 LEU A C 1
ATOM 2239 O O . LEU A 1 274 ? 17.688 18.094 -3.576 1 79.62 274 LEU A O 1
ATOM 2243 N N . GLY A 1 275 ? 19.188 18.984 -2.494 1 73.56 275 GLY A N 1
ATOM 2244 C CA . GLY A 1 275 ? 19.297 20.047 -3.48 1 73.56 275 GLY A CA 1
ATOM 2245 C C . GLY A 1 275 ? 18.031 20.875 -3.625 1 73.56 275 GLY A C 1
ATOM 2246 O O . GLY A 1 275 ? 17.484 21.344 -2.631 1 73.56 275 GLY A O 1
ATOM 2247 N N . ALA A 1 276 ? 17.453 21.078 -4.941 1 68.06 276 ALA A N 1
ATOM 2248 C CA . ALA A 1 276 ? 16.344 21.969 -5.254 1 68.06 276 ALA A CA 1
ATOM 2249 C C . ALA A 1 276 ? 15.039 21.438 -4.695 1 68.06 276 ALA A C 1
ATOM 2251 O O . ALA A 1 276 ? 14.133 22.203 -4.371 1 68.06 276 ALA A O 1
ATOM 2252 N N . GLN A 1 277 ? 14.906 20.156 -4.629 1 75.62 277 GLN A N 1
ATOM 2253 C CA . GLN A 1 277 ? 13.688 19.547 -4.113 1 75.62 277 GLN A CA 1
ATOM 2254 C C . GLN A 1 277 ? 13.828 19.188 -2.635 1 75.62 277 GLN A C 1
ATOM 2256 O O . GLN A 1 277 ? 13.539 18.062 -2.23 1 75.62 277 GLN A O 1
ATOM 2261 N N . LYS A 1 278 ? 13.977 20.25 -1.874 1 88.19 278 LYS A N 1
ATOM 2262 C CA . LYS A 1 278 ? 14.383 20 -0.495 1 88.19 278 LYS A CA 1
ATOM 2263 C C . LYS A 1 278 ? 13.172 19.938 0.432 1 88.19 278 LYS A C 1
ATOM 2265 O O . LYS A 1 278 ? 13.289 19.516 1.584 1 88.19 278 LYS A O 1
ATOM 2270 N N . GLN A 1 279 ? 12.016 20.406 -0.008 1 91.62 279 GLN A N 1
ATOM 2271 C CA . GLN A 1 279 ? 10.844 20.328 0.857 1 91.62 279 GLN A CA 1
ATOM 2272 C C . GLN A 1 279 ? 10.32 18.891 0.955 1 91.62 279 GLN A C 1
ATOM 2274 O O . GLN A 1 279 ? 9.891 18.312 -0.044 1 91.62 279 GLN A O 1
ATOM 2279 N N . VAL A 1 280 ? 10.281 18.312 2.145 1 95.88 280 VAL A N 1
ATOM 2280 C CA . VAL A 1 280 ? 9.906 16.906 2.299 1 95.88 280 VAL A CA 1
ATOM 2281 C C . VAL A 1 280 ? 8.555 16.797 2.996 1 95.88 280 VAL A C 1
ATOM 2283 O O . VAL A 1 280 ? 7.926 15.742 2.986 1 95.88 280 VAL A O 1
ATOM 2286 N N . CYS A 1 281 ? 8.203 17.891 3.59 1 97 281 CYS A N 1
ATOM 2287 C CA . CYS A 1 281 ? 6.934 17.891 4.301 1 97 281 CYS A CA 1
ATOM 2288 C C . CYS A 1 281 ? 6.266 19.266 4.23 1 97 281 CYS A C 1
ATOM 2290 O O . CYS A 1 281 ? 6.945 20.281 4.227 1 97 281 CYS A O 1
ATOM 2292 N N . GLY A 1 282 ? 4.98 19.297 4.129 1 95.81 282 GLY A N 1
ATOM 2293 C CA . GLY A 1 282 ? 4.176 20.5 4.16 1 95.81 282 GLY A CA 1
ATOM 2294 C C . GLY A 1 282 ? 2.789 20.281 4.734 1 95.81 282 GLY A C 1
ATOM 2295 O O . GLY A 1 282 ? 2.172 19.25 4.5 1 95.81 282 GLY A O 1
ATOM 2296 N N . GLY A 1 283 ? 2.338 21.203 5.504 1 96.25 283 GLY A N 1
ATOM 2297 C CA . GLY A 1 283 ? 1.021 21.094 6.109 1 96.25 283 GLY A CA 1
ATOM 2298 C C . GLY A 1 283 ? 0.528 22.391 6.703 1 96.25 283 GLY A C 1
ATOM 2299 O O . GLY A 1 283 ? 1.093 23.453 6.434 1 96.25 283 GLY A O 1
ATOM 2300 N N . GLY A 1 284 ? -0.623 22.281 7.32 1 96.81 284 GLY A N 1
ATOM 2301 C CA . GLY A 1 284 ? -1.206 23.453 7.941 1 96.81 284 GLY A CA 1
ATOM 2302 C C . GLY A 1 284 ? -2.682 23.297 8.258 1 96.81 284 GLY A C 1
ATOM 2303 O O . GLY A 1 284 ? -3.254 22.219 8.047 1 96.81 284 GLY A O 1
ATOM 2304 N N . SER A 1 285 ? -3.213 24.391 8.828 1 96.69 285 SER A N 1
ATOM 2305 C CA . SER A 1 285 ? -4.641 24.453 9.133 1 96.69 285 SER A CA 1
ATOM 2306 C C . SER A 1 285 ? -5.453 24.828 7.895 1 96.69 285 SER A C 1
ATOM 2308 O O . SER A 1 285 ? -5.07 25.719 7.137 1 96.69 285 SER A O 1
ATOM 2310 N N . TYR A 1 286 ? -6.535 24.062 7.723 1 94.75 286 TYR A N 1
ATOM 2311 C CA . TYR A 1 286 ? -7.312 24.281 6.508 1 94.75 286 TYR A CA 1
ATOM 2312 C C . TYR A 1 286 ? -8.789 23.969 6.742 1 94.75 286 TYR A C 1
ATOM 2314 O O . TYR A 1 286 ? -9.164 23.469 7.805 1 94.75 286 TYR A O 1
ATOM 2322 N N . GLU A 1 287 ? -9.625 24.406 5.84 1 93.38 287 GLU A N 1
ATOM 2323 C CA . GLU A 1 287 ? -11.039 24.062 5.824 1 93.38 287 GLU A CA 1
ATOM 2324 C C . GLU A 1 287 ? -11.5 23.672 4.422 1 93.38 287 GLU A C 1
ATOM 2326 O O . GLU A 1 287 ? -11.461 24.484 3.498 1 93.38 287 GLU A O 1
ATOM 2331 N N . LEU A 1 288 ? -11.945 22.406 4.297 1 92.5 288 LEU A N 1
ATOM 2332 C CA . LEU A 1 288 ? -12.328 21.891 2.988 1 92.5 288 LEU A CA 1
ATOM 2333 C C . LEU A 1 288 ? -13.719 21.266 3.037 1 92.5 288 LEU A C 1
ATOM 2335 O O . LEU A 1 288 ? -14.359 21.078 1.999 1 92.5 288 LEU A O 1
ATOM 2339 N N . SER A 1 289 ? -14.18 20.922 4.191 1 94 289 SER A N 1
ATOM 2340 C CA . SER A 1 289 ? -15.391 20.141 4.348 1 94 289 SER A CA 1
ATOM 2341 C C . SER A 1 289 ? -16.594 20.828 3.691 1 94 289 SER A C 1
ATOM 2343 O O . SER A 1 289 ? -17.359 20.188 2.982 1 94 289 SER A O 1
ATOM 2345 N N . SER A 1 290 ? -16.75 22.109 3.875 1 92.88 290 SER A N 1
ATOM 2346 C CA . SER A 1 290 ? -17.906 22.844 3.367 1 92.88 290 SER A CA 1
ATOM 2347 C C . SER A 1 290 ? -17.938 22.844 1.843 1 92.88 290 SER A C 1
ATOM 2349 O O . SER A 1 290 ? -19.016 22.859 1.239 1 92.88 290 SER A O 1
ATOM 2351 N N . LEU A 1 291 ? -16.781 22.828 1.261 1 90.31 291 LEU A N 1
ATOM 2352 C CA . LEU A 1 291 ? -16.672 22.797 -0.194 1 90.31 291 LEU A CA 1
ATOM 2353 C C . LEU A 1 291 ? -17.219 21.5 -0.76 1 90.31 291 LEU A C 1
ATOM 2355 O O . LEU A 1 291 ? -17.594 21.422 -1.932 1 90.31 291 LEU A O 1
ATOM 2359 N N . PHE A 1 292 ? -17.203 20.516 0.06 1 93.06 292 PHE A N 1
ATOM 2360 C CA . PHE A 1 292 ? -17.641 19.203 -0.392 1 93.06 292 PHE A CA 1
ATOM 2361 C C . PHE A 1 292 ? -19.016 18.859 0.178 1 93.06 292 PHE A C 1
ATOM 2363 O O . PHE A 1 292 ? -19.375 17.688 0.265 1 93.06 292 PHE A O 1
ATOM 2370 N N . GLY A 1 293 ? -19.734 19.828 0.665 1 92.88 293 GLY A N 1
ATOM 2371 C CA . GLY A 1 293 ? -21.109 19.656 1.105 1 92.88 293 GLY A CA 1
ATOM 2372 C C . GLY A 1 293 ? -21.219 19.297 2.574 1 92.88 293 GLY A C 1
ATOM 2373 O O . GLY A 1 293 ? -22.297 18.906 3.041 1 92.88 293 GLY A O 1
ATOM 2374 N N . GLY A 1 294 ? -20.156 19.344 3.289 1 94.88 294 GLY A N 1
ATOM 2375 C CA . GLY A 1 294 ? -20.156 19.062 4.715 1 94.88 294 GLY A CA 1
ATOM 2376 C C . GLY A 1 294 ? -20.203 20.312 5.574 1 94.88 294 GLY A C 1
ATOM 2377 O O . GLY A 1 294 ? -20.297 21.422 5.055 1 94.88 294 GLY A O 1
ATOM 2378 N N . PRO A 1 295 ? -20.281 20.125 6.844 1 94.88 295 PRO A N 1
ATOM 2379 C CA . PRO A 1 295 ? -20.234 21.266 7.766 1 94.88 295 PRO A CA 1
ATOM 2380 C C . PRO A 1 295 ? -18.875 21.953 7.801 1 94.88 295 PRO A C 1
ATOM 2382 O O . PRO A 1 295 ? -17.875 21.344 7.426 1 94.88 295 PRO A O 1
ATOM 2385 N N . VAL A 1 296 ? -18.953 23.219 8.211 1 95.25 296 VAL A N 1
ATOM 2386 C CA . VAL A 1 296 ? -17.688 23.906 8.453 1 95.25 296 VAL A CA 1
ATOM 2387 C C . VAL A 1 296 ? -16.891 23.172 9.531 1 95.25 296 VAL A C 1
ATOM 2389 O O . VAL A 1 296 ? -17.344 23.078 10.68 1 95.25 296 VAL A O 1
ATOM 2392 N N . THR A 1 297 ? -15.766 22.625 9.172 1 96.88 297 THR A N 1
ATOM 2393 C CA . THR A 1 297 ? -14.969 21.797 10.078 1 96.88 297 THR A CA 1
ATOM 2394 C C . THR A 1 297 ? -13.484 22.156 9.961 1 96.88 297 THR A C 1
ATOM 2396 O O . THR A 1 297 ? -12.812 21.719 9.016 1 96.88 297 THR A O 1
ATOM 2399 N N . PRO A 1 298 ? -12.945 22.922 10.945 1 97.5 298 PRO A N 1
ATOM 2400 C CA . PRO A 1 298 ? -11.508 23.188 10.922 1 97.5 298 PRO A CA 1
ATOM 2401 C C . PRO A 1 298 ? -10.664 21.922 10.992 1 97.5 298 PRO A C 1
ATOM 2403 O O . PRO A 1 298 ? -11.016 20.984 11.711 1 97.5 298 PRO A O 1
ATOM 2406 N N . SER A 1 299 ? -9.617 21.859 10.203 1 98.12 299 SER A N 1
ATOM 2407 C CA . SER A 1 299 ? -8.734 20.703 10.148 1 98.12 299 SER A CA 1
ATOM 2408 C C . SER A 1 299 ? -7.273 21.125 10.031 1 98.12 299 SER A C 1
ATOM 2410 O O . SER A 1 299 ? -6.98 22.25 9.617 1 98.12 299 SER A O 1
ATOM 2412 N N . THR A 1 300 ? -6.383 20.344 10.516 1 98.38 300 THR A N 1
ATOM 2413 C CA . THR A 1 300 ? -4.945 20.516 10.359 1 98.38 300 THR A CA 1
ATOM 2414 C C . THR A 1 300 ? -4.289 19.219 9.906 1 98.38 300 THR A C 1
ATOM 2416 O O . THR A 1 300 ? -4.664 18.125 10.367 1 98.38 300 THR A O 1
ATOM 2419 N N . GLY A 1 301 ? -3.416 19.297 8.977 1 98 301 GLY A N 1
ATOM 2420 C CA . GLY A 1 301 ? -2.744 18.094 8.5 1 98 301 GLY A CA 1
ATOM 2421 C C . GLY A 1 301 ? -1.449 18.391 7.766 1 98 301 GLY A C 1
ATOM 2422 O O . GLY A 1 301 ? -0.993 19.531 7.742 1 98 301 GLY A O 1
ATOM 2423 N N . PHE A 1 302 ? -0.805 17.391 7.34 1 98.19 302 PHE A N 1
ATOM 2424 C CA . PHE A 1 302 ? 0.386 17.516 6.508 1 98.19 302 PHE A CA 1
ATOM 2425 C C . PHE A 1 302 ? 0.508 16.344 5.547 1 98.19 302 PHE A C 1
ATOM 2427 O O . PHE A 1 302 ? -0.208 15.352 5.68 1 98.19 302 PHE A O 1
ATOM 2434 N N . ALA A 1 303 ? 1.336 16.531 4.57 1 97.62 303 ALA A N 1
ATOM 2435 C CA . ALA A 1 303 ? 1.79 15.445 3.695 1 97.62 303 ALA A CA 1
ATOM 2436 C C . ALA A 1 303 ? 3.314 15.398 3.627 1 97.62 303 ALA A C 1
ATOM 2438 O O . ALA A 1 303 ? 3.971 16.438 3.578 1 97.62 303 ALA A O 1
ATOM 2439 N N . ILE A 1 304 ? 3.822 14.258 3.711 1 98 304 ILE A N 1
ATOM 2440 C CA . ILE A 1 304 ? 5.246 13.992 3.537 1 98 304 ILE A CA 1
ATOM 2441 C C . ILE A 1 304 ? 5.492 13.336 2.18 1 98 304 ILE A C 1
ATOM 2443 O O . ILE A 1 304 ? 4.832 12.359 1.828 1 98 304 ILE A O 1
ATOM 2447 N N . GLY A 1 305 ? 6.371 13.992 1.391 1 96.88 305 GLY A N 1
ATOM 2448 C CA . GLY A 1 305 ? 6.828 13.312 0.19 1 96.88 305 GLY A CA 1
ATOM 2449 C C . GLY A 1 305 ? 7.664 12.086 0.484 1 96.88 305 GLY A C 1
ATOM 2450 O O . GLY A 1 305 ? 8.875 12.188 0.717 1 96.88 305 GLY A O 1
ATOM 2451 N N . PHE A 1 306 ? 7.109 10.961 0.408 1 97.31 306 PHE A N 1
ATOM 2452 C CA . PHE A 1 306 ? 7.738 9.711 0.82 1 97.31 306 PHE A CA 1
ATOM 2453 C C . PHE A 1 306 ? 8.984 9.43 -0.014 1 97.31 306 PHE A C 1
ATOM 2455 O O . PHE A 1 306 ? 10 8.977 0.513 1 97.31 306 PHE A O 1
ATOM 2462 N N . ASP A 1 307 ? 8.898 9.672 -1.301 1 95.94 307 ASP A N 1
ATOM 2463 C CA . ASP A 1 307 ? 10.016 9.406 -2.203 1 95.94 307 ASP A CA 1
ATOM 2464 C C . ASP A 1 307 ? 11.234 10.25 -1.836 1 95.94 307 ASP A C 1
ATOM 2466 O O . ASP A 1 307 ? 12.367 9.766 -1.877 1 95.94 307 ASP A O 1
ATOM 2470 N N . ARG A 1 308 ? 10.977 11.453 -1.502 1 94.31 308 ARG A N 1
ATOM 2471 C CA . ARG A 1 308 ? 12.07 12.336 -1.095 1 94.31 308 ARG A CA 1
ATOM 2472 C C . ARG A 1 308 ? 12.664 11.891 0.239 1 94.31 308 ARG A C 1
ATOM 2474 O O . ARG A 1 308 ? 13.875 11.984 0.447 1 94.31 308 ARG A O 1
ATOM 2481 N N . VAL A 1 309 ? 11.828 11.461 1.148 1 95.56 309 VAL A N 1
ATOM 2482 C CA . VAL A 1 309 ? 12.297 10.953 2.434 1 95.56 309 VAL A CA 1
ATOM 2483 C C . VAL A 1 309 ? 13.18 9.727 2.215 1 95.56 309 VAL A C 1
ATOM 2485 O O . VAL A 1 309 ? 14.219 9.578 2.855 1 95.56 309 VAL A O 1
ATOM 2488 N N . CYS A 1 310 ? 12.734 8.797 1.329 1 94.31 310 CYS A N 1
ATOM 2489 C CA . CYS A 1 310 ? 13.516 7.605 1.031 1 94.31 310 CYS A CA 1
ATOM 2490 C C . CYS A 1 310 ? 14.914 7.98 0.542 1 94.31 310 CYS A C 1
ATOM 2492 O O . CYS A 1 310 ? 15.883 7.266 0.812 1 94.31 310 CYS A O 1
ATOM 2494 N N . GLU A 1 311 ? 15 9.078 -0.175 1 91.12 311 GLU A N 1
ATOM 2495 C CA . GLU A 1 311 ? 16.281 9.531 -0.698 1 91.12 311 GLU A CA 1
ATOM 2496 C C . GLU A 1 311 ? 17.141 10.141 0.404 1 91.12 311 GLU A C 1
ATOM 2498 O O . GLU A 1 311 ? 18.375 10.047 0.369 1 91.12 311 GLU A O 1
ATOM 2503 N N . ALA A 1 312 ? 16.469 10.688 1.367 1 90.81 312 ALA A N 1
ATOM 2504 C CA . ALA A 1 312 ? 17.188 11.5 2.352 1 90.81 312 ALA A CA 1
ATOM 2505 C C . ALA A 1 312 ? 17.453 10.695 3.625 1 90.81 312 ALA A C 1
ATOM 2507 O O . ALA A 1 312 ? 18.312 11.078 4.438 1 90.81 312 ALA A O 1
ATOM 2508 N N . CYS A 1 313 ? 16.797 9.602 3.781 1 90.44 313 CYS A N 1
ATOM 2509 C CA . CYS A 1 313 ? 16.828 8.961 5.09 1 90.44 313 CYS A CA 1
ATOM 2510 C C . CYS A 1 313 ? 18.047 8.055 5.219 1 90.44 313 CYS A C 1
ATOM 2512 O O . CYS A 1 313 ? 18.719 7.762 4.23 1 90.44 313 CYS A O 1
ATOM 2514 N N . SER A 1 314 ? 18.328 7.664 6.41 1 84.12 314 SER A N 1
ATOM 2515 C CA . SER A 1 314 ? 19.469 6.809 6.719 1 84.12 314 SER A CA 1
ATOM 2516 C C . SER A 1 314 ? 19.016 5.395 7.066 1 84.12 314 SER A C 1
ATOM 2518 O O . SER A 1 314 ? 19.797 4.594 7.578 1 84.12 314 SER A O 1
ATOM 2520 N N . VAL A 1 315 ? 17.828 5.086 6.758 1 86.31 315 VAL A N 1
ATOM 2521 C CA . VAL A 1 315 ? 17.281 3.797 7.156 1 86.31 315 VAL A CA 1
ATOM 2522 C C . VAL A 1 315 ? 17.766 2.709 6.203 1 86.31 315 VAL A C 1
ATOM 2524 O O . VAL A 1 315 ? 17.766 2.895 4.98 1 86.31 315 VAL A O 1
ATOM 2527 N N . GLU A 1 316 ? 18.234 1.647 6.762 1 85.81 316 GLU A N 1
ATOM 2528 C CA . GLU A 1 316 ? 18.609 0.452 6.008 1 85.81 316 GLU A CA 1
ATOM 2529 C C . GLU A 1 316 ? 17.688 -0.721 6.355 1 85.81 316 GLU A C 1
ATOM 2531 O O . GLU A 1 316 ? 17.156 -0.787 7.461 1 85.81 316 GLU A O 1
ATOM 2536 N N . ALA A 1 317 ? 17.484 -1.509 5.285 1 82.62 317 ALA A N 1
ATOM 2537 C CA . ALA A 1 317 ? 16.688 -2.703 5.551 1 82.62 317 ALA A CA 1
ATOM 2538 C C . ALA A 1 317 ? 17.5 -3.758 6.289 1 82.62 317 ALA A C 1
ATOM 2540 O O . ALA A 1 317 ? 18.719 -3.865 6.086 1 82.62 317 ALA A O 1
ATOM 2541 N N . GLY A 1 318 ? 16.844 -4.445 7.23 1 77.88 318 GLY A N 1
ATOM 2542 C CA . GLY A 1 318 ? 17.531 -5.527 7.918 1 77.88 318 GLY A CA 1
ATOM 2543 C C . GLY A 1 318 ? 17.859 -6.699 7.012 1 77.88 318 GLY A C 1
ATOM 2544 O O . GLY A 1 318 ? 17.203 -6.891 5.98 1 77.88 318 GLY A O 1
ATOM 2545 N N . GLU A 1 319 ? 18.953 -7.348 7.293 1 76.56 319 GLU A N 1
ATOM 2546 C CA . GLU A 1 319 ? 19.312 -8.562 6.566 1 76.56 319 GLU A CA 1
ATOM 2547 C C . GLU A 1 319 ? 18.484 -9.75 7.023 1 76.56 319 GLU A C 1
ATOM 2549 O O . GLU A 1 319 ? 18.266 -9.938 8.227 1 76.56 319 GLU A O 1
ATOM 2554 N N . LYS A 1 320 ? 17.859 -10.398 5.969 1 78.44 320 LYS A N 1
ATOM 2555 C CA . LYS A 1 320 ? 17.109 -11.617 6.297 1 78.44 320 LYS A CA 1
ATOM 2556 C C . LYS A 1 320 ? 17.969 -12.859 6.055 1 78.44 320 LYS A C 1
ATOM 2558 O O . LYS A 1 320 ? 18.672 -12.953 5.039 1 78.44 320 LYS A O 1
ATOM 2563 N N . SER A 1 321 ? 18.078 -13.648 7.109 1 85.38 321 SER A N 1
ATOM 2564 C CA . SER A 1 321 ? 18.797 -14.906 6.961 1 85.38 321 SER A CA 1
ATOM 2565 C C . SER A 1 321 ? 17.938 -15.961 6.277 1 85.38 321 SER A C 1
ATOM 2567 O O . SER A 1 321 ? 16.812 -16.219 6.699 1 85.38 321 SER A O 1
ATOM 2569 N N . VAL A 1 322 ? 18.453 -16.469 5.176 1 91.94 322 VAL A N 1
ATOM 2570 C CA . VAL A 1 322 ? 17.75 -17.5 4.406 1 91.94 322 VAL A CA 1
ATOM 2571 C C . VAL A 1 322 ? 18.484 -18.828 4.562 1 91.94 322 VAL A C 1
ATOM 2573 O O . VAL A 1 322 ? 19.719 -18.875 4.574 1 91.94 322 VAL A O 1
ATOM 2576 N N . VAL A 1 323 ? 17.734 -19.844 4.805 1 95.38 323 VAL A N 1
ATOM 2577 C CA . VAL A 1 323 ? 18.266 -21.219 4.844 1 95.38 323 VAL A CA 1
ATOM 2578 C C . VAL A 1 323 ? 17.938 -21.922 3.531 1 95.38 323 VAL A C 1
ATOM 2580 O O . VAL A 1 323 ? 16.797 -21.938 3.08 1 95.38 323 VAL A O 1
ATOM 2583 N N . ALA A 1 324 ? 18.984 -22.453 2.922 1 97.06 324 ALA A N 1
ATOM 2584 C CA . ALA A 1 324 ? 18.766 -23.297 1.739 1 97.06 324 ALA A CA 1
ATOM 2585 C C . ALA A 1 324 ? 18.609 -24.75 2.125 1 97.06 324 ALA A C 1
ATOM 2587 O O . ALA A 1 324 ? 19.422 -25.312 2.871 1 97.06 324 ALA A O 1
ATOM 2588 N N . VAL A 1 325 ? 17.531 -25.359 1.67 1 97.06 325 VAL A N 1
ATOM 2589 C CA . VAL A 1 325 ? 17.344 -26.781 1.852 1 97.06 325 VAL A CA 1
ATOM 2590 C C . VAL A 1 325 ? 17.703 -27.516 0.563 1 97.06 325 VAL A C 1
ATOM 2592 O O . VAL A 1 325 ? 17 -27.406 -0.442 1 97.06 325 VAL A O 1
ATOM 2595 N N . VAL A 1 326 ? 18.766 -28.219 0.64 1 96.62 326 VAL A N 1
ATOM 2596 C CA . VAL A 1 326 ? 19.297 -28.922 -0.532 1 96.62 326 VAL A CA 1
ATOM 2597 C C . VAL A 1 326 ? 19.141 -30.438 -0.341 1 96.62 326 VAL A C 1
ATOM 2599 O O . VAL A 1 326 ? 19.234 -30.938 0.78 1 96.62 326 VAL A O 1
ATOM 2602 N N . SER A 1 327 ? 18.812 -31.109 -1.479 1 96.12 327 SER A N 1
ATOM 2603 C CA . SER A 1 327 ? 18.562 -32.531 -1.353 1 96.12 327 SER A CA 1
ATOM 2604 C C . SER A 1 327 ? 19.078 -33.312 -2.568 1 96.12 327 SER A C 1
ATOM 2606 O O . SER A 1 327 ? 19.203 -32.719 -3.654 1 96.12 327 SER A O 1
ATOM 2608 N N . PHE A 1 328 ? 19.359 -34.562 -2.377 1 94.69 328 PHE A N 1
ATOM 2609 C CA . PHE A 1 328 ? 19.656 -35.469 -3.473 1 94.69 328 PHE A CA 1
ATOM 2610 C C . PHE A 1 328 ? 18.391 -35.781 -4.258 1 94.69 328 PHE A C 1
ATOM 2612 O O . PHE A 1 328 ? 17.281 -35.656 -3.734 1 94.69 328 PHE A O 1
ATOM 2619 N N . LYS A 1 329 ? 18.672 -36.188 -5.52 1 93.44 329 LYS A N 1
ATOM 2620 C CA . LYS A 1 329 ? 17.547 -36.594 -6.355 1 93.44 329 LYS A CA 1
ATOM 2621 C C . LYS A 1 329 ? 16.703 -37.688 -5.676 1 93.44 329 LYS A C 1
ATOM 2623 O O . LYS A 1 329 ? 17.25 -38.625 -5.098 1 93.44 329 LYS A O 1
ATOM 2628 N N . GLY A 1 330 ? 15.391 -37.5 -5.691 1 93.69 330 GLY A N 1
ATOM 2629 C CA . GLY A 1 330 ? 14.5 -38.469 -5.082 1 93.69 330 GLY A CA 1
ATOM 2630 C C . GLY A 1 330 ? 14.047 -38.062 -3.689 1 93.69 330 GLY A C 1
ATOM 2631 O O . GLY A 1 330 ? 13.148 -38.688 -3.123 1 93.69 330 GLY A O 1
ATOM 2632 N N . LEU A 1 331 ? 14.617 -37.031 -3.131 1 95.75 331 LEU A N 1
ATOM 2633 C CA . LEU A 1 331 ? 14.297 -36.594 -1.769 1 95.75 331 LEU A CA 1
ATOM 2634 C C . LEU A 1 331 ? 13.602 -35.25 -1.763 1 95.75 331 LEU A C 1
ATOM 2636 O O . LEU A 1 331 ? 13.672 -34.531 -0.773 1 95.75 331 LEU A O 1
ATOM 2640 N N . GLU A 1 332 ? 12.977 -34.906 -2.893 1 96.19 332 GLU A N 1
ATOM 2641 C CA . GLU A 1 332 ? 12.359 -33.594 -3.018 1 96.19 332 GLU A CA 1
ATOM 2642 C C . GLU A 1 332 ? 11.234 -33.438 -2.006 1 96.19 332 GLU A C 1
ATOM 2644 O O . GLU A 1 332 ? 11.117 -32.375 -1.377 1 96.19 332 GLU A O 1
ATOM 2649 N N . SER A 1 333 ? 10.422 -34.469 -1.802 1 96.44 333 SER A N 1
ATOM 2650 C CA . SER A 1 333 ? 9.328 -34.375 -0.846 1 96.44 333 SER A CA 1
ATOM 2651 C C . SER A 1 333 ? 9.836 -34.094 0.564 1 96.44 333 SER A C 1
ATOM 2653 O O . SER A 1 333 ? 9.258 -33.312 1.299 1 96.44 333 SER A O 1
ATOM 2655 N N . GLN A 1 334 ? 10.93 -34.75 0.921 1 95.19 334 GLN A N 1
ATOM 2656 C CA . GLN A 1 334 ? 11.531 -34.531 2.23 1 95.19 334 GLN A CA 1
ATOM 2657 C C . GLN A 1 334 ? 12.07 -33.094 2.361 1 95.19 334 GLN A C 1
ATOM 2659 O O . GLN A 1 334 ? 11.977 -32.5 3.428 1 95.19 334 GLN A O 1
ATOM 2664 N N . ALA A 1 335 ? 12.641 -32.656 1.299 1 96.94 335 ALA A N 1
ATOM 2665 C CA . ALA A 1 335 ? 13.164 -31.281 1.302 1 96.94 335 ALA A CA 1
ATOM 2666 C C . ALA A 1 335 ? 12.047 -30.266 1.557 1 96.94 335 ALA A C 1
ATOM 2668 O O . ALA A 1 335 ? 12.203 -29.359 2.365 1 96.94 335 ALA A O 1
ATOM 2669 N N . PHE A 1 336 ? 10.898 -30.438 0.87 1 98.12 336 PHE A N 1
ATOM 2670 C CA . PHE A 1 336 ? 9.758 -29.547 1.059 1 98.12 336 PHE A CA 1
ATOM 2671 C C . PHE A 1 336 ? 9.234 -29.641 2.486 1 98.12 336 PHE A C 1
ATOM 2673 O O . PHE A 1 336 ? 8.836 -28.641 3.072 1 98.12 336 PHE A O 1
ATOM 2680 N N . ARG A 1 337 ? 9.25 -30.844 3.064 1 95.88 337 ARG A N 1
ATOM 2681 C CA . ARG A 1 337 ? 8.789 -31.031 4.438 1 95.88 337 ARG A CA 1
ATOM 2682 C C . ARG A 1 337 ? 9.695 -30.312 5.426 1 95.88 337 ARG A C 1
ATOM 2684 O O . ARG A 1 337 ? 9.227 -29.641 6.336 1 95.88 337 ARG A O 1
ATOM 2691 N N . VAL A 1 338 ? 11.008 -30.469 5.262 1 95.25 338 VAL A N 1
ATOM 2692 C CA . VAL A 1 338 ? 11.984 -29.844 6.148 1 95.25 338 VAL A CA 1
ATOM 2693 C C . VAL A 1 338 ? 11.883 -28.328 6.035 1 95.25 338 VAL A C 1
ATOM 2695 O O . VAL A 1 338 ? 11.93 -27.609 7.043 1 95.25 338 VAL A O 1
ATOM 2698 N N . ALA A 1 339 ? 11.75 -27.859 4.797 1 97 339 ALA A N 1
ATOM 2699 C CA . ALA A 1 339 ? 11.578 -26.422 4.598 1 97 339 ALA A CA 1
ATOM 2700 C C . ALA A 1 339 ? 10.344 -25.906 5.332 1 97 339 ALA A C 1
ATOM 2702 O O . ALA A 1 339 ? 10.383 -24.844 5.953 1 97 339 ALA A O 1
ATOM 2703 N N . SER A 1 340 ? 9.273 -26.656 5.25 1 96.81 340 SER A N 1
ATOM 2704 C CA . SER A 1 340 ? 8.039 -26.281 5.93 1 96.81 340 SER A CA 1
ATOM 2705 C C . SER A 1 340 ? 8.242 -26.203 7.438 1 96.81 340 SER A C 1
ATOM 2707 O O . SER A 1 340 ? 7.75 -25.281 8.094 1 96.81 340 SER A O 1
ATOM 2709 N N . MET A 1 341 ? 8.93 -27.156 7.992 1 94.44 341 MET A N 1
ATOM 2710 C CA . MET A 1 341 ? 9.219 -27.172 9.422 1 94.44 341 MET A CA 1
ATOM 2711 C C . MET A 1 341 ? 10.039 -25.953 9.828 1 94.44 341 MET A C 1
ATOM 2713 O O . MET A 1 341 ? 9.773 -25.328 10.859 1 94.44 341 MET A O 1
ATOM 2717 N N . LEU A 1 342 ? 11.016 -25.625 9.008 1 95 342 LEU A N 1
ATOM 2718 C CA . LEU A 1 342 ? 11.844 -24.453 9.273 1 95 342 LEU A CA 1
ATOM 2719 C C . LEU A 1 342 ? 11.016 -23.188 9.258 1 95 342 LEU A C 1
ATOM 2721 O O . LEU A 1 342 ? 11.141 -22.344 10.148 1 95 342 LEU A O 1
ATOM 2725 N N . ARG A 1 343 ? 10.164 -23.047 8.266 1 96.56 343 ARG A N 1
ATOM 2726 C CA . ARG A 1 343 ? 9.32 -21.859 8.125 1 96.56 343 ARG A CA 1
ATOM 2727 C C . ARG A 1 343 ? 8.367 -21.734 9.305 1 96.56 343 ARG A C 1
ATOM 2729 O O . ARG A 1 343 ? 8.109 -20.625 9.773 1 96.56 343 ARG A O 1
ATOM 2736 N N . GLU A 1 344 ? 7.82 -22.828 9.789 1 94.19 344 GLU A N 1
ATOM 2737 C CA . GLU A 1 344 ? 6.914 -22.828 10.938 1 94.19 344 GLU A CA 1
ATOM 2738 C C . GLU A 1 344 ? 7.617 -22.328 12.188 1 94.19 344 GLU A C 1
ATOM 2740 O O . GLU A 1 344 ? 6.965 -21.844 13.117 1 94.19 344 GLU A O 1
ATOM 2745 N N . ARG A 1 345 ? 8.93 -22.375 12.203 1 92.31 345 ARG A N 1
ATOM 2746 C CA . ARG A 1 345 ? 9.703 -21.938 13.352 1 92.31 345 ARG A CA 1
ATOM 2747 C C . ARG A 1 345 ? 10.266 -20.531 13.125 1 92.31 345 ARG A C 1
ATOM 2749 O O . ARG A 1 345 ? 11.102 -20.062 13.891 1 92.31 345 ARG A O 1
ATOM 2756 N N . GLY A 1 346 ? 9.938 -19.953 12.039 1 92.19 346 GLY A N 1
ATOM 2757 C CA . GLY A 1 346 ? 10.25 -18.547 11.844 1 92.19 346 GLY A CA 1
ATOM 2758 C C . GLY A 1 346 ? 11.422 -18.328 10.898 1 92.19 346 GLY A C 1
ATOM 2759 O O . GLY A 1 346 ? 11.852 -17.188 10.688 1 92.19 346 GLY A O 1
ATOM 2760 N N . PHE A 1 347 ? 11.969 -19.375 10.258 1 93.81 347 PHE A N 1
ATOM 2761 C CA . PHE A 1 347 ? 13.07 -19.219 9.32 1 93.81 347 PHE A CA 1
ATOM 2762 C C . PHE A 1 347 ? 12.555 -19.047 7.898 1 93.81 347 PHE A C 1
ATOM 2764 O O . PHE A 1 347 ? 11.492 -19.562 7.555 1 93.81 347 PHE A O 1
ATOM 2771 N N . THR A 1 348 ? 13.242 -18.281 7.145 1 96.44 348 THR A N 1
ATOM 2772 C CA . THR A 1 348 ? 13.07 -18.328 5.695 1 96.44 348 THR A CA 1
ATOM 2773 C C . THR A 1 348 ? 13.828 -19.516 5.098 1 96.44 348 THR A C 1
ATOM 2775 O O . THR A 1 348 ? 15.023 -19.672 5.332 1 96.44 348 THR A O 1
ATOM 2778 N N . ALA A 1 349 ? 13.125 -20.328 4.402 1 97.12 349 ALA A N 1
ATOM 2779 C CA . ALA A 1 349 ? 13.734 -21.516 3.842 1 97.12 349 ALA A CA 1
ATOM 2780 C C . ALA A 1 349 ? 13.383 -21.688 2.367 1 97.12 349 ALA A C 1
ATOM 2782 O O . ALA A 1 349 ? 12.211 -21.609 1.993 1 97.12 349 ALA A O 1
ATOM 2783 N N . VAL A 1 350 ? 14.375 -21.938 1.546 1 97.56 350 VAL A N 1
ATOM 2784 C CA . VAL A 1 350 ? 14.18 -22.078 0.106 1 97.56 350 VAL A CA 1
ATOM 2785 C C . VAL A 1 350 ? 14.641 -23.469 -0.341 1 97.56 350 VAL A C 1
ATOM 2787 O O . VAL A 1 350 ? 15.648 -23.984 0.145 1 97.56 350 VAL A O 1
ATOM 2790 N N . VAL A 1 351 ? 13.852 -24.078 -1.207 1 97.62 351 VAL A N 1
ATOM 2791 C CA . VAL A 1 351 ? 14.172 -25.359 -1.805 1 97.62 351 VAL A CA 1
ATOM 2792 C C . VAL A 1 351 ? 14.516 -25.188 -3.281 1 97.62 351 VAL A C 1
ATOM 2794 O O . VAL A 1 351 ? 14.086 -24.219 -3.908 1 97.62 351 VAL A O 1
ATOM 2797 N N . ASP A 1 352 ? 15.367 -26.047 -3.809 1 96.5 352 ASP A N 1
ATOM 2798 C CA . ASP A 1 352 ? 15.648 -26.016 -5.242 1 96.5 352 ASP A CA 1
ATOM 2799 C C . ASP A 1 352 ? 14.438 -26.469 -6.051 1 96.5 352 ASP A C 1
ATOM 2801 O O . ASP A 1 352 ? 13.867 -27.531 -5.777 1 96.5 352 ASP A O 1
ATOM 2805 N N . VAL A 1 353 ? 14.102 -25.656 -6.992 1 97.81 353 VAL A N 1
ATOM 2806 C CA . VAL A 1 353 ? 12.945 -26 -7.816 1 97.81 353 VAL A CA 1
ATOM 2807 C C . VAL A 1 353 ? 13.375 -26.125 -9.273 1 97.81 353 VAL A C 1
ATOM 2809 O O . VAL A 1 353 ? 12.539 -26.031 -10.18 1 97.81 353 VAL A O 1
ATOM 2812 N N . MET A 1 354 ? 14.641 -26.266 -9.5 1 96.44 354 MET A N 1
ATOM 2813 C CA . MET A 1 354 ? 15.195 -26.375 -10.844 1 96.44 354 MET A CA 1
ATOM 2814 C C . MET A 1 354 ? 15.5 -27.844 -11.18 1 96.44 354 MET A C 1
ATOM 2816 O O . MET A 1 354 ? 15.703 -28.172 -12.352 1 96.44 354 MET A O 1
ATOM 2820 N N . GLY A 1 355 ? 15.492 -28.688 -10.227 1 94.31 355 GLY A N 1
ATOM 2821 C CA . GLY A 1 355 ? 15.906 -30.062 -10.43 1 94.31 355 GLY A CA 1
ATOM 2822 C C . GLY A 1 355 ? 17.406 -30.219 -10.57 1 94.31 355 GLY A C 1
ATOM 2823 O O . GLY A 1 355 ? 17.891 -31.047 -11.344 1 94.31 355 GLY A O 1
ATOM 2824 N N . ARG A 1 356 ? 18.141 -29.422 -9.836 1 95.62 356 ARG A N 1
ATOM 2825 C CA . ARG A 1 356 ? 19.594 -29.438 -9.922 1 95.62 356 ARG A CA 1
ATOM 2826 C C . ARG A 1 356 ? 20.172 -30.578 -9.078 1 95.62 356 ARG A C 1
ATOM 2828 O O . ARG A 1 356 ? 19.516 -31.078 -8.172 1 95.62 356 ARG A O 1
ATOM 2835 N N . ASN A 1 357 ? 21.391 -30.922 -9.508 1 95.38 357 ASN A N 1
ATOM 2836 C CA . ASN A 1 357 ? 22.094 -31.844 -8.609 1 95.38 357 ASN A CA 1
ATOM 2837 C C . ASN A 1 357 ? 22.625 -31.109 -7.367 1 95.38 357 ASN A C 1
ATOM 2839 O O . ASN A 1 357 ? 22.547 -29.891 -7.289 1 95.38 357 ASN A O 1
ATOM 2843 N N . LEU A 1 358 ? 23.109 -31.859 -6.387 1 94.81 358 LEU A N 1
ATOM 2844 C CA . LEU A 1 358 ? 23.484 -31.312 -5.086 1 94.81 358 LEU A CA 1
ATOM 2845 C C . LEU A 1 358 ? 24.531 -30.219 -5.234 1 94.81 358 LEU A C 1
ATOM 2847 O O . LEU A 1 358 ? 24.438 -29.156 -4.609 1 94.81 358 LEU A O 1
ATOM 2851 N N . LYS A 1 359 ? 25.516 -30.484 -6.055 1 94.56 359 LYS A N 1
ATOM 2852 C CA . LYS A 1 359 ? 26.609 -29.531 -6.246 1 94.56 359 LYS A CA 1
ATOM 2853 C C . LYS A 1 359 ? 26.109 -28.188 -6.77 1 94.56 359 LYS A C 1
ATOM 2855 O O . LYS A 1 359 ? 26.5 -27.141 -6.277 1 94.56 359 LYS A O 1
ATOM 2860 N N . LYS A 1 360 ? 25.281 -28.266 -7.734 1 96.56 360 LYS A N 1
ATOM 2861 C CA . LYS A 1 360 ? 24.734 -27.062 -8.336 1 96.56 360 LYS A CA 1
ATOM 2862 C C . LYS A 1 360 ? 23.797 -26.344 -7.371 1 96.56 360 LYS A C 1
ATOM 2864 O O . LYS A 1 360 ? 23.719 -25.109 -7.371 1 96.56 360 LYS A O 1
ATOM 2869 N N . GLN A 1 361 ? 23.062 -27.109 -6.527 1 97.19 361 GLN A N 1
ATOM 2870 C CA . GLN A 1 361 ? 22.219 -26.5 -5.496 1 97.19 361 GLN A CA 1
ATOM 2871 C C . GLN A 1 361 ? 23.062 -25.688 -4.516 1 97.19 361 GLN A C 1
ATOM 2873 O O . GLN A 1 361 ? 22.734 -24.547 -4.195 1 97.19 361 GLN A O 1
ATOM 2878 N N . MET A 1 362 ? 24.172 -26.266 -4.129 1 94.62 362 MET A N 1
ATOM 2879 C CA . MET A 1 362 ? 25.062 -25.609 -3.172 1 94.62 362 MET A CA 1
ATOM 2880 C C . MET A 1 362 ? 25.688 -24.359 -3.773 1 94.62 362 MET A C 1
ATOM 2882 O O . MET A 1 362 ? 25.797 -23.344 -3.104 1 94.62 362 MET A O 1
ATOM 2886 N N . SER A 1 363 ? 26.062 -24.469 -4.992 1 94.62 363 SER A N 1
ATOM 2887 C CA . SER A 1 363 ? 26.656 -23.328 -5.684 1 94.62 363 SER A CA 1
ATOM 2888 C C . SER A 1 363 ? 25.672 -22.172 -5.797 1 94.62 363 SER A C 1
ATOM 2890 O O . SER A 1 363 ? 26.047 -21.016 -5.582 1 94.62 363 SER A O 1
ATOM 2892 N N . PHE A 1 364 ? 24.484 -22.531 -6.109 1 94.75 364 PHE A N 1
ATOM 2893 C CA . PHE A 1 364 ? 23.453 -21.5 -6.238 1 94.75 364 PHE A CA 1
ATOM 2894 C C . PHE A 1 364 ? 23.188 -20.828 -4.898 1 94.75 364 PHE A C 1
ATOM 2896 O O . PHE A 1 364 ? 23.047 -19.609 -4.824 1 94.75 364 PHE A O 1
ATOM 2903 N N . ALA A 1 365 ? 23.094 -21.625 -3.85 1 94.31 365 ALA A N 1
ATOM 2904 C CA . ALA A 1 365 ? 22.859 -21.109 -2.508 1 94.31 365 ALA A CA 1
ATOM 2905 C C . ALA A 1 365 ? 23.953 -20.109 -2.115 1 94.31 365 ALA A C 1
ATOM 2907 O O . ALA A 1 365 ? 23.672 -19.047 -1.569 1 94.31 365 ALA A O 1
ATOM 2908 N N . SER A 1 366 ? 25.125 -20.438 -2.461 1 91.25 366 SER A N 1
ATOM 2909 C CA . SER A 1 366 ? 26.266 -19.562 -2.166 1 91.25 366 SER A CA 1
ATOM 2910 C C . SER A 1 366 ? 26.188 -18.266 -2.971 1 91.25 366 SER A C 1
ATOM 2912 O O . SER A 1 366 ? 26.469 -17.188 -2.449 1 91.25 366 SER A O 1
ATOM 2914 N N . GLU A 1 367 ? 25.828 -18.453 -4.148 1 89.44 367 GLU A N 1
ATOM 2915 C CA . GLU A 1 367 ? 25.703 -17.297 -5.035 1 89.44 367 GLU A CA 1
ATOM 2916 C C . GLU A 1 367 ? 24.641 -16.328 -4.543 1 89.44 367 GLU A C 1
ATOM 2918 O O . GLU A 1 367 ? 24.766 -15.109 -4.715 1 89.44 367 GLU A O 1
ATOM 2923 N N . MET A 1 368 ? 23.641 -16.859 -3.904 1 88.94 368 MET A N 1
ATOM 2924 C CA . MET A 1 368 ? 22.531 -16.031 -3.439 1 88.94 368 MET A CA 1
ATOM 2925 C C . MET A 1 368 ? 22.828 -15.43 -2.074 1 88.94 3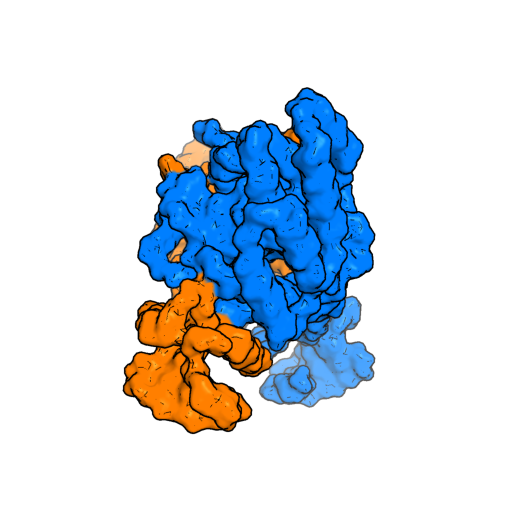68 MET A C 1
ATOM 2927 O O . MET A 1 368 ? 22.016 -14.688 -1.526 1 88.94 368 MET A O 1
ATOM 2931 N N . GLY A 1 369 ? 23.953 -15.758 -1.525 1 86.56 369 GLY A N 1
ATOM 2932 C CA . GLY A 1 369 ? 24.375 -15.18 -0.26 1 86.56 369 GLY A CA 1
ATOM 2933 C C . GLY A 1 369 ? 23.703 -15.82 0.942 1 86.56 369 GLY A C 1
ATOM 2934 O O . GLY A 1 369 ? 23.578 -15.195 1.997 1 86.56 369 GLY A O 1
ATOM 2935 N N . VAL A 1 370 ? 23.25 -17.062 0.789 1 91.62 370 VAL A N 1
ATOM 2936 C CA . VAL A 1 370 ? 22.625 -17.781 1.89 1 91.62 370 VAL A CA 1
ATOM 2937 C C . VAL A 1 370 ? 23.703 -18.219 2.895 1 91.62 370 VAL A C 1
ATOM 2939 O O . VAL A 1 370 ? 24.797 -18.625 2.508 1 91.62 370 VAL A O 1
ATOM 2942 N N . LYS A 1 371 ? 23.391 -18.156 4.152 1 88 371 LYS A N 1
ATOM 2943 C CA . LYS A 1 371 ? 24.391 -18.406 5.184 1 88 371 LYS A CA 1
ATOM 2944 C C . LYS A 1 371 ? 24.438 -19.906 5.527 1 88 371 LYS A C 1
ATOM 2946 O O . LYS A 1 371 ? 25.516 -20.438 5.766 1 88 371 LYS A O 1
ATOM 2951 N N . TYR A 1 372 ? 23.234 -20.531 5.52 1 94.19 372 TYR A N 1
ATOM 2952 C CA . TYR A 1 372 ? 23.188 -21.922 5.941 1 94.19 372 TYR A CA 1
ATOM 2953 C C . TYR A 1 372 ? 22.484 -22.797 4.902 1 94.19 372 TYR A C 1
ATOM 2955 O O . TYR A 1 372 ? 21.516 -22.359 4.285 1 94.19 372 TYR A O 1
ATOM 2963 N N . ALA A 1 373 ? 23.016 -23.969 4.781 1 96.25 373 ALA A N 1
ATOM 2964 C CA . ALA A 1 373 ? 22.375 -25 3.963 1 96.25 373 ALA A CA 1
ATOM 2965 C C . ALA A 1 373 ? 22.047 -26.234 4.793 1 96.25 373 ALA A C 1
ATOM 2967 O O . ALA A 1 373 ? 22.875 -26.688 5.582 1 96.25 373 ALA A O 1
ATOM 2968 N N . VAL A 1 374 ? 20.875 -26.641 4.723 1 96.5 374 VAL A N 1
ATOM 2969 C CA . VAL A 1 374 ? 20.469 -27.922 5.281 1 96.5 374 VAL A CA 1
ATOM 2970 C C . VAL A 1 374 ? 20.484 -28.984 4.188 1 96.5 374 VAL A C 1
ATOM 2972 O O . VAL A 1 374 ? 19.734 -28.891 3.217 1 96.5 374 VAL A O 1
ATOM 2975 N N . ILE A 1 375 ? 21.25 -29.984 4.348 1 96.12 375 ILE A N 1
ATOM 2976 C CA . ILE A 1 375 ? 21.5 -30.984 3.314 1 96.12 375 ILE A CA 1
ATOM 2977 C C . ILE A 1 375 ? 20.812 -32.281 3.684 1 96.12 375 ILE A C 1
ATOM 2979 O O . ILE A 1 375 ? 21.047 -32.844 4.762 1 96.12 375 ILE A O 1
ATOM 2983 N N . LEU A 1 376 ? 19.984 -32.75 2.752 1 95.31 376 LEU A N 1
ATOM 2984 C CA . LEU A 1 376 ? 19.281 -34.031 2.936 1 95.31 376 LEU A CA 1
ATOM 2985 C C . LEU A 1 376 ? 19.859 -35.094 2.023 1 95.31 376 LEU A C 1
ATOM 2987 O O . LEU A 1 376 ? 19.578 -35.125 0.824 1 95.31 376 LEU A O 1
ATOM 2991 N N . GLY A 1 377 ? 20.594 -36 2.584 1 93.31 377 GLY A N 1
ATOM 2992 C CA . GLY A 1 377 ? 21.094 -37.188 1.906 1 93.31 377 GLY A CA 1
ATOM 2993 C C . GLY A 1 377 ? 20.328 -38.438 2.277 1 93.31 377 GLY A C 1
ATOM 2994 O O . GLY A 1 377 ? 19.625 -38.469 3.285 1 93.31 377 GLY A O 1
ATOM 2995 N N . PRO A 1 378 ? 20.469 -39.375 1.396 1 92.31 378 PRO A N 1
ATOM 2996 C CA . PRO A 1 378 ? 19.734 -40.625 1.643 1 92.31 378 PRO A CA 1
ATOM 2997 C C . PRO A 1 378 ? 20.031 -41.25 3.014 1 92.31 378 PRO A C 1
ATOM 2999 O O . PRO A 1 378 ? 19.109 -41.656 3.717 1 92.31 378 PRO A O 1
ATOM 3002 N N . ASP A 1 379 ? 21.266 -41.219 3.408 1 90.06 379 ASP A N 1
ATOM 3003 C CA . ASP A 1 379 ? 21.672 -41.812 4.688 1 90.06 379 ASP A CA 1
ATOM 3004 C C . ASP A 1 379 ? 21.141 -40.969 5.855 1 90.06 379 ASP A C 1
ATOM 3006 O O . ASP A 1 379 ? 20.641 -41.531 6.84 1 90.06 379 ASP A O 1
ATOM 3010 N N . GLU A 1 380 ? 21.219 -39.719 5.684 1 86.75 380 GLU A N 1
ATOM 3011 C CA . GLU A 1 380 ? 20.75 -38.812 6.734 1 86.75 380 GLU A CA 1
ATOM 3012 C C . GLU A 1 380 ? 19.234 -38.938 6.93 1 86.75 380 GLU A C 1
ATOM 3014 O O . GLU A 1 380 ? 18.75 -39.031 8.062 1 86.75 380 GLU A O 1
ATOM 3019 N N . VAL A 1 381 ? 18.469 -39.031 5.832 1 87.88 381 VAL A N 1
ATOM 3020 C CA . VAL A 1 381 ? 17 -39.125 5.891 1 87.88 381 VAL A CA 1
ATOM 3021 C C . VAL A 1 381 ? 16.578 -40.438 6.543 1 87.88 381 VAL A C 1
ATOM 3023 O O . VAL A 1 381 ? 15.656 -40.438 7.363 1 87.88 381 VAL A O 1
ATOM 3026 N N . LYS A 1 382 ? 17.281 -41.406 6.215 1 90.19 382 LYS A N 1
ATOM 3027 C CA . LYS A 1 382 ? 16.969 -42.719 6.77 1 90.19 382 LYS A CA 1
ATOM 3028 C C . LYS A 1 382 ? 17.188 -42.75 8.281 1 90.19 382 LYS A C 1
ATOM 3030 O O . LYS A 1 382 ? 16.469 -43.438 9.008 1 90.19 382 LYS A O 1
ATOM 3035 N N . SER A 1 383 ? 18.141 -42 8.758 1 91.25 383 SER A N 1
ATOM 3036 C CA . SER A 1 383 ? 18.484 -42 10.18 1 91.25 383 SER A CA 1
ATOM 3037 C C . SER A 1 383 ? 17.828 -40.844 10.906 1 91.25 383 SER A C 1
ATOM 3039 O O . SER A 1 383 ? 18.125 -40.594 12.078 1 91.25 383 SER A O 1
ATOM 3041 N N . GLY A 1 384 ? 17 -40.062 10.234 1 89.12 384 GLY A N 1
ATOM 3042 C CA . GLY A 1 384 ? 16.312 -38.938 10.844 1 89.12 384 GLY A CA 1
ATOM 3043 C C . GLY A 1 384 ? 17.25 -37.781 11.18 1 89.12 384 GLY A C 1
ATOM 3044 O O . GLY A 1 384 ? 17.062 -37.094 12.18 1 89.12 384 GLY A O 1
ATOM 3045 N N . ARG A 1 385 ? 18.328 -37.688 10.43 1 91.62 385 ARG A N 1
ATOM 3046 C CA . ARG A 1 385 ? 19.328 -36.656 10.633 1 91.62 385 ARG A CA 1
ATOM 3047 C C . ARG A 1 385 ? 19.438 -35.75 9.406 1 91.62 385 ARG A C 1
ATOM 3049 O O . ARG A 1 385 ? 18.844 -36.031 8.367 1 91.62 385 ARG A O 1
ATOM 3056 N N . VAL A 1 386 ? 19.969 -34.562 9.625 1 93.56 386 VAL A N 1
ATOM 3057 C CA . VAL A 1 386 ? 20.25 -33.656 8.539 1 93.56 386 VAL A CA 1
ATOM 3058 C C . VAL A 1 386 ? 21.641 -33.031 8.742 1 93.56 386 VAL A C 1
ATOM 3060 O O . VAL A 1 386 ? 22.109 -32.906 9.875 1 93.56 386 VAL A O 1
ATOM 3063 N N . ALA A 1 387 ? 22.234 -32.688 7.688 1 94.62 387 ALA A N 1
ATOM 3064 C CA . ALA A 1 387 ? 23.5 -31.969 7.762 1 94.62 387 ALA A CA 1
ATOM 3065 C C . ALA A 1 387 ? 23.281 -30.469 7.594 1 94.62 387 ALA A C 1
ATOM 3067 O O . ALA A 1 387 ? 22.453 -30.047 6.785 1 94.62 387 ALA A O 1
ATOM 3068 N N . ILE A 1 388 ? 23.906 -29.734 8.461 1 95.56 388 ILE A N 1
ATOM 3069 C CA . ILE A 1 388 ? 23.875 -28.281 8.367 1 95.56 388 ILE A CA 1
ATOM 3070 C C . ILE A 1 388 ? 25.25 -27.75 7.98 1 95.56 388 ILE A C 1
ATOM 3072 O O . ILE A 1 388 ? 26.25 -28.078 8.625 1 95.56 388 ILE A O 1
ATOM 3076 N N . LYS A 1 389 ? 25.266 -27 6.953 1 95.12 389 LYS A N 1
ATOM 3077 C CA . LYS A 1 389 ? 26.516 -26.422 6.492 1 95.12 389 LYS A CA 1
ATOM 3078 C C . LYS A 1 389 ? 26.469 -24.891 6.531 1 95.12 389 LYS A C 1
ATOM 3080 O O . LYS A 1 389 ? 25.531 -24.297 6.023 1 95.12 389 LYS A O 1
ATOM 3085 N N . ASN A 1 390 ? 27.422 -24.312 7.203 1 93.25 390 ASN A N 1
ATOM 3086 C CA . ASN A 1 390 ? 27.641 -22.875 7.113 1 93.25 390 ASN A CA 1
ATOM 3087 C C . ASN A 1 390 ? 28.375 -22.5 5.836 1 93.25 390 ASN A C 1
ATOM 3089 O O . ASN A 1 390 ? 29.547 -22.844 5.664 1 93.25 390 ASN A O 1
ATOM 3093 N N . LEU A 1 391 ? 27.75 -21.766 5.023 1 92.44 391 LEU A N 1
ATOM 3094 C CA . LEU A 1 391 ? 28.312 -21.516 3.697 1 92.44 391 LEU A CA 1
ATOM 3095 C C . LEU A 1 391 ? 29.406 -20.453 3.754 1 92.44 391 LEU A C 1
ATOM 3097 O O . LEU A 1 391 ? 30.188 -20.312 2.812 1 92.44 391 LEU A O 1
ATOM 3101 N N . GLU A 1 392 ? 29.422 -19.75 4.836 1 88.75 392 GLU A N 1
ATOM 3102 C CA . GLU A 1 392 ? 30.5 -18.766 5.035 1 88.75 392 GLU A CA 1
ATOM 3103 C C . GLU A 1 392 ? 31.766 -19.438 5.562 1 88.75 392 GLU A C 1
ATOM 3105 O O . GLU A 1 392 ? 32.844 -19.219 5.027 1 88.75 392 GLU A O 1
ATOM 3110 N N . THR A 1 393 ? 31.641 -20.297 6.586 1 90.56 393 THR A N 1
ATOM 3111 C CA . THR A 1 393 ? 32.781 -20.922 7.227 1 90.56 393 THR A CA 1
ATOM 3112 C C . THR A 1 393 ? 33.094 -22.281 6.609 1 90.56 393 THR A C 1
ATOM 3114 O O . THR A 1 393 ? 34.156 -22.859 6.805 1 90.56 393 THR A O 1
ATOM 3117 N N . GLN A 1 394 ? 32.125 -22.859 5.93 1 91.88 394 GLN A N 1
ATOM 3118 C CA . GLN A 1 394 ? 32.219 -24.156 5.277 1 91.88 394 GLN A CA 1
ATOM 3119 C C . GLN A 1 394 ? 32.156 -25.281 6.297 1 91.88 394 GLN A C 1
ATOM 3121 O O . GLN A 1 394 ? 32.312 -26.453 5.945 1 91.88 394 GLN A O 1
ATOM 3126 N N . GLU A 1 395 ? 31.891 -24.922 7.492 1 93.62 395 GLU A N 1
ATOM 3127 C CA . GLU A 1 395 ? 31.734 -25.953 8.523 1 93.62 395 GLU A CA 1
ATOM 3128 C C . GLU A 1 395 ? 30.406 -26.672 8.398 1 93.62 395 GLU A C 1
ATOM 3130 O O . GLU A 1 395 ? 29.375 -26.062 8.086 1 93.62 395 GLU A O 1
ATOM 3135 N N . GLN A 1 396 ? 30.453 -27.969 8.555 1 93.94 396 GLN A N 1
ATOM 3136 C CA . GLN A 1 396 ? 29.266 -28.797 8.445 1 93.94 396 GLN A CA 1
ATOM 3137 C C . GLN A 1 396 ? 29.062 -29.656 9.695 1 93.94 396 GLN A C 1
ATOM 3139 O O . GLN A 1 396 ? 30.031 -30.188 10.242 1 93.94 396 GLN A O 1
ATOM 3144 N N . VAL A 1 397 ? 27.875 -29.703 10.195 1 93.38 397 VAL A N 1
ATOM 3145 C CA . VAL A 1 397 ? 27.531 -30.547 11.344 1 93.38 397 VAL A CA 1
ATOM 3146 C C . VAL A 1 397 ? 26.297 -31.375 11.031 1 93.38 397 VAL A C 1
ATOM 3148 O O . VAL A 1 397 ? 25.406 -30.938 10.289 1 93.38 397 VAL A O 1
ATOM 3151 N N . VAL A 1 398 ? 26.25 -32.562 11.516 1 93.38 398 VAL A N 1
ATOM 3152 C CA . VAL A 1 398 ? 25.094 -33.438 11.352 1 93.38 398 VAL A CA 1
ATOM 3153 C C . VAL A 1 398 ? 24.312 -33.5 12.664 1 93.38 398 VAL A C 1
ATOM 3155 O O . VAL A 1 398 ? 24.875 -33.75 13.727 1 93.38 398 VAL A O 1
ATOM 3158 N N . VAL A 1 399 ? 23.078 -33.281 12.586 1 92.19 399 VAL A N 1
ATOM 3159 C CA . VAL A 1 399 ? 22.234 -33.219 13.781 1 92.19 399 VAL A CA 1
ATOM 3160 C C . VAL A 1 399 ? 20.922 -33.938 13.523 1 92.19 399 VAL A C 1
ATOM 3162 O O . VAL A 1 399 ? 20.578 -34.219 12.375 1 92.19 399 VAL A O 1
ATOM 3165 N N . ALA A 1 400 ? 20.266 -34.25 14.703 1 90.31 400 ALA A N 1
ATOM 3166 C CA . ALA A 1 400 ? 18.906 -34.719 14.57 1 90.31 400 ALA A CA 1
ATOM 3167 C C . ALA A 1 400 ? 17.969 -33.625 14.039 1 90.31 400 ALA A C 1
ATOM 3169 O O . ALA A 1 400 ? 18.172 -32.438 14.32 1 90.31 400 ALA A O 1
ATOM 3170 N N . GLU A 1 401 ? 17 -34.031 13.266 1 86.5 401 GLU A N 1
ATOM 3171 C CA . GLU A 1 401 ? 16.062 -33.094 12.672 1 86.5 401 GLU A CA 1
ATOM 3172 C C . GLU A 1 401 ? 15.43 -32.219 13.734 1 86.5 401 GLU A C 1
ATOM 3174 O O . GLU A 1 401 ? 15.195 -31.016 13.5 1 86.5 401 GLU A O 1
ATOM 3179 N N . GLU A 1 402 ? 15.273 -32.719 14.938 1 83.69 402 GLU A N 1
ATOM 3180 C CA . GLU A 1 402 ? 14.641 -31.969 16.031 1 83.69 402 GLU A CA 1
ATOM 3181 C C . GLU A 1 402 ? 15.562 -30.875 16.562 1 83.69 402 GLU A C 1
ATOM 3183 O O . GLU A 1 402 ? 15.102 -29.922 17.172 1 83.69 402 GLU A O 1
ATOM 3188 N N . GLU A 1 403 ? 16.859 -31.031 16.344 1 86.44 403 GLU A N 1
ATOM 3189 C CA . GLU A 1 403 ? 17.859 -30.109 16.875 1 86.44 403 GLU A CA 1
ATOM 3190 C C . GLU A 1 403 ? 18.188 -29.031 15.836 1 86.44 403 GLU A C 1
ATOM 3192 O O . GLU A 1 403 ? 19 -28.141 16.109 1 86.44 403 GLU A O 1
ATOM 3197 N N . LEU A 1 404 ? 17.641 -29.219 14.711 1 87.44 404 LEU A N 1
ATOM 3198 C CA . LEU A 1 404 ? 17.922 -28.344 13.578 1 87.44 404 LEU A CA 1
ATOM 3199 C C . LEU A 1 404 ? 17.75 -26.875 13.969 1 87.44 404 LEU A C 1
ATOM 3201 O O . LEU A 1 404 ? 18.594 -26.031 13.656 1 87.44 404 LEU A O 1
ATOM 3205 N N . PHE A 1 405 ? 16.812 -26.547 14.773 1 86.06 405 PHE A N 1
ATOM 3206 C CA . PHE A 1 405 ? 16.406 -25.188 15.086 1 86.06 405 PHE A CA 1
ATOM 3207 C C . PHE A 1 405 ? 17.391 -24.547 16.062 1 86.06 405 PHE A C 1
ATOM 3209 O O . PHE A 1 405 ? 17.672 -23.344 15.977 1 86.06 405 PHE A O 1
ATOM 3216 N N . SER A 1 406 ? 17.906 -25.328 16.953 1 83.44 406 SER A N 1
ATOM 3217 C CA . SER A 1 406 ? 18.828 -24.828 17.984 1 83.44 406 SER A CA 1
ATOM 3218 C C . SER A 1 406 ? 20.141 -24.344 17.359 1 83.44 406 SER A C 1
ATOM 3220 O O . SER A 1 406 ? 20.766 -23.422 17.859 1 83.44 406 SER A O 1
ATOM 3222 N N . ILE A 1 407 ? 20.469 -24.891 16.234 1 80.56 407 ILE A N 1
ATOM 3223 C CA . ILE A 1 407 ? 21.734 -24.578 15.602 1 80.56 407 ILE A CA 1
ATOM 3224 C C . ILE A 1 407 ? 21.578 -23.359 14.695 1 80.56 407 ILE A C 1
ATOM 3226 O O . ILE A 1 407 ? 22.5 -22.547 14.555 1 80.56 407 ILE A O 1
ATOM 3230 N N . LEU A 1 408 ? 20.438 -23.203 14.148 1 84.19 408 LEU A N 1
ATOM 3231 C CA . LEU A 1 408 ? 20.219 -22.141 13.172 1 84.19 408 LEU A CA 1
ATOM 3232 C C . LEU A 1 408 ? 19.891 -20.828 13.867 1 84.19 408 LEU A C 1
ATOM 3234 O O . LEU A 1 408 ? 19.953 -19.75 13.25 1 84.19 408 LEU A O 1
ATOM 3238 N N . GLN A 1 409 ? 19.453 -20.875 15.141 1 76 409 GLN A N 1
ATOM 3239 C CA . GLN A 1 409 ? 19.172 -19.656 15.891 1 76 409 GLN A CA 1
ATOM 3240 C C . GLN A 1 409 ? 20.438 -18.859 16.188 1 76 409 GLN A C 1
ATOM 3242 O O . GLN A 1 409 ? 21.469 -19.453 16.516 1 76 409 GLN A O 1
ATOM 3247 N N . MET B 1 1 ? -23.672 20.516 -2.445 1 79.69 1 MET B N 1
ATOM 3248 C CA . MET B 1 1 ? -23.953 19.125 -2.795 1 79.69 1 MET B CA 1
ATOM 3249 C C . MET B 1 1 ? -22.766 18.234 -2.48 1 79.69 1 MET B C 1
ATOM 3251 O O . MET B 1 1 ? -21.609 18.641 -2.688 1 79.69 1 MET B O 1
ATOM 3255 N N . LYS B 1 2 ? -23 17 -2.002 1 90.69 2 LYS B N 1
ATOM 3256 C CA . LYS B 1 2 ? -21.953 16.078 -1.612 1 90.69 2 LYS B CA 1
ATOM 3257 C C . LYS B 1 2 ? -21.281 15.445 -2.838 1 90.69 2 LYS B C 1
ATOM 3259 O O . LYS B 1 2 ? -21.953 15.188 -3.842 1 90.69 2 LYS B O 1
ATOM 3264 N N . ILE B 1 3 ? -20.016 15.383 -2.791 1 93.62 3 ILE B N 1
ATOM 3265 C CA . ILE B 1 3 ? -19.281 14.703 -3.846 1 93.62 3 ILE B CA 1
ATOM 3266 C C . ILE B 1 3 ? -19.078 13.242 -3.467 1 93.62 3 ILE B C 1
ATOM 3268 O O . ILE B 1 3 ? -18.469 12.938 -2.434 1 93.62 3 ILE B O 1
ATOM 3272 N N . GLU B 1 4 ? -19.547 12.383 -4.266 1 95.19 4 GLU B N 1
ATOM 3273 C CA . GLU B 1 4 ? -19.469 10.945 -4 1 95.19 4 GLU B CA 1
ATOM 3274 C C . GLU B 1 4 ? -18.188 10.352 -4.594 1 95.19 4 GLU B C 1
ATOM 3276 O O . GLU B 1 4 ? -17.562 10.953 -5.465 1 95.19 4 GLU B O 1
ATOM 3281 N N . ARG B 1 5 ? -17.781 9.211 -4.074 1 95.94 5 ARG B N 1
ATOM 3282 C CA . ARG B 1 5 ? -16.703 8.469 -4.723 1 95.94 5 ARG B CA 1
ATOM 3283 C C . ARG B 1 5 ? -17.203 7.801 -6 1 95.94 5 ARG B C 1
ATOM 3285 O O . ARG B 1 5 ? -18.391 7.543 -6.152 1 95.94 5 ARG B O 1
ATOM 3292 N N . PRO B 1 6 ? -16.281 7.496 -6.926 1 96.94 6 PRO B N 1
ATOM 3293 C CA . PRO B 1 6 ? -16.719 6.82 -8.148 1 96.94 6 PRO B CA 1
ATOM 3294 C C . PRO B 1 6 ? -17.344 5.457 -7.879 1 96.94 6 PRO B C 1
ATOM 3296 O O . PRO B 1 6 ? -16.922 4.746 -6.969 1 96.94 6 PRO B O 1
ATOM 3299 N N . ARG B 1 7 ? -18.281 5.141 -8.75 1 94.69 7 ARG B N 1
ATOM 3300 C CA . ARG B 1 7 ? -18.969 3.855 -8.633 1 94.69 7 ARG B CA 1
ATOM 3301 C C . ARG B 1 7 ? -17.969 2.701 -8.711 1 94.69 7 ARG B C 1
ATOM 3303 O O . ARG B 1 7 ? -17.047 2.727 -9.523 1 94.69 7 ARG B O 1
ATOM 3310 N N . GLY B 1 8 ? -18.141 1.698 -7.871 1 95.94 8 GLY B N 1
ATOM 3311 C CA . GLY B 1 8 ? -17.297 0.51 -7.898 1 95.94 8 GLY B CA 1
ATOM 3312 C C . GLY B 1 8 ? -16.031 0.66 -7.086 1 95.94 8 GLY B C 1
ATOM 3313 O O . GLY B 1 8 ? -15.242 -0.285 -6.969 1 95.94 8 GLY B O 1
ATOM 3314 N N . THR B 1 9 ? -15.766 1.811 -6.551 1 97.56 9 THR B N 1
ATOM 3315 C CA . THR B 1 9 ? -14.633 2.029 -5.66 1 97.56 9 THR B CA 1
ATOM 3316 C C . THR B 1 9 ? -15.086 2.084 -4.203 1 97.56 9 THR B C 1
ATOM 3318 O O . THR B 1 9 ? -16.281 2.041 -3.924 1 97.56 9 THR B O 1
ATOM 3321 N N . ARG B 1 10 ? -14.234 2.062 -3.285 1 97.19 10 ARG B N 1
ATOM 3322 C CA . ARG B 1 10 ? -14.57 2.027 -1.866 1 97.19 10 ARG B CA 1
ATOM 3323 C C . ARG B 1 10 ? -13.672 2.965 -1.066 1 97.19 10 ARG B C 1
ATOM 3325 O O . ARG B 1 10 ? -12.5 3.148 -1.406 1 97.19 10 ARG B O 1
ATOM 3332 N N . ASP B 1 11 ? -14.195 3.604 -0.021 1 98.25 11 ASP B N 1
ATOM 3333 C CA . ASP B 1 11 ? -13.445 4.199 1.076 1 98.25 11 ASP B CA 1
ATOM 3334 C C . ASP B 1 11 ? -13.227 3.189 2.203 1 98.25 11 ASP B C 1
ATOM 3336 O O . ASP B 1 11 ? -14.164 2.502 2.615 1 98.25 11 ASP B O 1
ATOM 3340 N N . PHE B 1 12 ? -12.016 3.066 2.658 1 98.19 12 PHE B N 1
ATOM 3341 C CA . PHE B 1 12 ? -11.742 2.191 3.793 1 98.19 12 PHE B CA 1
ATOM 3342 C C . PHE B 1 12 ? -11.492 3.008 5.055 1 98.19 12 PHE B C 1
ATOM 3344 O O . PHE B 1 12 ? -10.492 3.723 5.152 1 98.19 12 PHE B O 1
ATOM 3351 N N . LEU B 1 13 ? -12.367 2.867 6.008 1 97.81 13 LEU B N 1
ATOM 3352 C CA . LEU B 1 13 ? -12.234 3.512 7.309 1 97.81 13 LEU B CA 1
ATOM 3353 C C . LEU B 1 13 ? -11.281 2.732 8.211 1 97.81 13 LEU B C 1
ATOM 3355 O O . LEU B 1 13 ? -10.852 1.635 7.859 1 97.81 13 LEU B O 1
ATOM 3359 N N . PRO B 1 14 ? -10.883 3.207 9.344 1 96.5 14 PRO B N 1
ATOM 3360 C CA . PRO B 1 14 ? -9.789 2.656 10.148 1 96.5 14 PRO B CA 1
ATOM 3361 C C . PRO B 1 14 ? -10.016 1.2 10.539 1 96.5 14 PRO B C 1
ATOM 3363 O O . PRO B 1 14 ? -9.102 0.377 10.438 1 96.5 14 PRO B O 1
ATOM 3366 N N . ASP B 1 15 ? -11.227 0.864 11.023 1 94.81 15 ASP B N 1
ATOM 3367 C CA . ASP B 1 15 ? -11.484 -0.508 11.453 1 94.81 15 ASP B CA 1
ATOM 3368 C C . ASP B 1 15 ? -11.227 -1.496 10.312 1 94.81 15 ASP B C 1
ATOM 3370 O O . ASP B 1 15 ? -10.562 -2.516 10.516 1 94.81 15 ASP B O 1
ATOM 3374 N N . GLU B 1 16 ? -11.727 -1.137 9.164 1 95.69 16 GLU B N 1
ATOM 3375 C CA . GLU B 1 16 ? -11.531 -1.982 7.996 1 95.69 16 GLU B CA 1
ATOM 3376 C C . GLU B 1 16 ? -10.062 -2.006 7.574 1 95.69 16 GLU B C 1
ATOM 3378 O O . GLU B 1 16 ? -9.531 -3.061 7.223 1 95.69 16 GLU B O 1
ATOM 3383 N N . MET B 1 17 ? -9.414 -0.887 7.594 1 96.81 17 MET B N 1
ATOM 3384 C CA . MET B 1 17 ? -8.008 -0.809 7.203 1 96.81 17 MET B CA 1
ATOM 3385 C C . MET B 1 17 ? -7.137 -1.64 8.141 1 96.81 17 MET B C 1
ATOM 3387 O O . MET B 1 17 ? -6.199 -2.309 7.695 1 96.81 17 MET B O 1
ATOM 3391 N N . GLU B 1 18 ? -7.41 -1.514 9.422 1 96.25 18 GLU B N 1
ATOM 3392 C CA . GLU B 1 18 ? -6.629 -2.271 10.398 1 96.25 18 GLU B CA 1
ATOM 3393 C C . GLU B 1 18 ? -6.762 -3.773 10.164 1 96.25 18 GLU B C 1
ATOM 3395 O O . GLU B 1 18 ? -5.777 -4.508 10.234 1 96.25 18 GLU B O 1
ATOM 3400 N N . ARG B 1 19 ? -7.965 -4.227 9.898 1 95.88 19 ARG B N 1
ATOM 3401 C CA . ARG B 1 19 ? -8.195 -5.633 9.578 1 95.88 19 ARG B CA 1
ATOM 3402 C C . ARG B 1 19 ? -7.453 -6.035 8.305 1 95.88 19 ARG B C 1
ATOM 3404 O O . ARG B 1 19 ? -6.766 -7.059 8.281 1 95.88 19 ARG B O 1
ATOM 3411 N N . ARG B 1 20 ? -7.578 -5.262 7.27 1 97.12 20 ARG B N 1
ATOM 3412 C CA . ARG B 1 20 ? -6.918 -5.531 5.992 1 97.12 20 ARG B CA 1
ATOM 3413 C C . ARG B 1 20 ? -5.402 -5.57 6.156 1 97.12 20 ARG B C 1
ATOM 3415 O O . ARG B 1 20 ? -4.73 -6.406 5.547 1 97.12 20 ARG B O 1
ATOM 3422 N N . ARG B 1 21 ? -4.883 -4.648 6.961 1 96.81 21 ARG B N 1
ATOM 3423 C CA . ARG B 1 21 ? -3.445 -4.602 7.199 1 96.81 21 ARG B CA 1
ATOM 3424 C C . ARG B 1 21 ? -2.963 -5.871 7.895 1 96.81 21 ARG B C 1
ATOM 3426 O O . ARG B 1 21 ? -1.879 -6.375 7.594 1 96.81 21 ARG B O 1
ATOM 3433 N N . GLU B 1 22 ? -3.758 -6.348 8.82 1 96.44 22 GLU B N 1
ATOM 3434 C CA . GLU B 1 22 ? -3.395 -7.586 9.508 1 96.44 22 GLU B CA 1
ATOM 3435 C C . GLU B 1 22 ? -3.346 -8.758 8.539 1 96.44 22 GLU B C 1
ATOM 3437 O O . GLU B 1 22 ? -2.418 -9.57 8.578 1 96.44 22 GLU B O 1
ATOM 3442 N N . ILE B 1 23 ? -4.336 -8.875 7.668 1 97.44 23 ILE B N 1
ATOM 3443 C CA . ILE B 1 23 ? -4.398 -9.945 6.676 1 97.44 23 ILE B CA 1
ATOM 3444 C C . ILE B 1 23 ? -3.201 -9.844 5.734 1 97.44 23 ILE B C 1
ATOM 3446 O O . ILE B 1 23 ? -2.51 -10.836 5.488 1 97.44 23 ILE B O 1
ATOM 3450 N N . GLU B 1 24 ? -2.979 -8.633 5.215 1 97.31 24 GLU B N 1
ATOM 3451 C CA . GLU B 1 24 ? -1.857 -8.375 4.312 1 97.31 24 GLU B CA 1
ATOM 3452 C C . GLU B 1 24 ? -0.531 -8.766 4.961 1 97.31 24 GLU B C 1
ATOM 3454 O O . GLU B 1 24 ? 0.325 -9.375 4.312 1 97.31 24 GLU B O 1
ATOM 3459 N N . LYS B 1 25 ? -0.363 -8.398 6.184 1 96.62 25 LYS B N 1
ATOM 3460 C CA . LYS B 1 25 ? 0.858 -8.695 6.926 1 96.62 25 LYS B CA 1
ATOM 3461 C C . LYS B 1 25 ? 1.108 -10.203 6.992 1 96.62 25 LYS B C 1
ATOM 3463 O O . LYS B 1 25 ? 2.236 -10.656 6.801 1 96.62 25 LYS B O 1
ATOM 3468 N N . ARG B 1 26 ? 0.126 -10.945 7.262 1 96.88 26 ARG B N 1
ATOM 3469 C CA . ARG B 1 26 ? 0.239 -12.398 7.352 1 96.88 26 ARG B CA 1
ATOM 3470 C C . ARG B 1 26 ? 0.612 -13.008 6.004 1 96.88 26 ARG B C 1
ATOM 3472 O O . ARG B 1 26 ? 1.481 -13.875 5.926 1 96.88 26 ARG B O 1
ATOM 3479 N N . MET B 1 27 ? -0.041 -12.547 4.953 1 98.5 27 MET B N 1
ATOM 3480 C CA . MET B 1 27 ? 0.246 -13.047 3.615 1 98.5 27 MET B CA 1
ATOM 3481 C C . MET B 1 27 ? 1.693 -12.773 3.227 1 98.5 27 MET B C 1
ATOM 3483 O O . MET B 1 27 ? 2.381 -13.648 2.705 1 98.5 27 MET B O 1
ATOM 3487 N N . ARG B 1 28 ? 2.17 -11.555 3.496 1 98.38 28 ARG B N 1
ATOM 3488 C CA . ARG B 1 28 ? 3.551 -11.188 3.201 1 98.38 28 ARG B CA 1
ATOM 3489 C C . ARG B 1 28 ? 4.531 -12.078 3.955 1 98.38 28 ARG B C 1
ATOM 3491 O O . ARG B 1 28 ? 5.523 -12.531 3.387 1 98.38 28 ARG B O 1
ATOM 3498 N N . LYS B 1 29 ? 4.215 -12.258 5.219 1 97.75 29 LYS B N 1
ATOM 3499 C CA . LYS B 1 29 ? 5.098 -13.055 6.062 1 97.75 29 LYS B CA 1
ATOM 3500 C C . LYS B 1 29 ? 5.277 -14.461 5.5 1 97.75 29 LYS B C 1
ATOM 3502 O O . LYS B 1 29 ? 6.391 -14.984 5.457 1 97.75 29 LYS B O 1
ATOM 3507 N N . ILE B 1 30 ? 4.242 -15.055 5.059 1 98.5 30 ILE B N 1
ATOM 3508 C CA . ILE B 1 30 ? 4.305 -16.422 4.527 1 98.5 30 ILE B CA 1
ATOM 3509 C C . ILE B 1 30 ? 5.078 -16.422 3.211 1 98.5 30 ILE B C 1
ATOM 3511 O O . ILE B 1 30 ? 5.949 -17.266 3 1 98.5 30 ILE B O 1
ATOM 3515 N N . ALA B 1 31 ? 4.789 -15.5 2.316 1 98.69 31 ALA B N 1
ATOM 3516 C CA . ALA B 1 31 ? 5.52 -15.422 1.055 1 98.69 31 ALA B CA 1
ATOM 3517 C C . ALA B 1 31 ? 7.016 -15.258 1.298 1 98.69 31 ALA B C 1
ATOM 3519 O O . ALA B 1 31 ? 7.832 -15.922 0.661 1 98.69 31 ALA B O 1
ATOM 3520 N N . GLU B 1 32 ? 7.324 -14.414 2.205 1 97.94 32 GLU B N 1
ATOM 3521 C CA . GLU B 1 32 ? 8.727 -14.141 2.514 1 97.94 32 GLU B CA 1
ATOM 3522 C C . GLU B 1 32 ? 9.406 -15.359 3.127 1 97.94 32 GLU B C 1
ATOM 3524 O O . GLU B 1 32 ? 10.594 -15.594 2.91 1 97.94 32 GLU B O 1
ATOM 3529 N N . SER B 1 33 ? 8.68 -16.125 3.896 1 97.88 33 SER B N 1
ATOM 3530 C CA . SER B 1 33 ? 9.25 -17.344 4.484 1 97.88 33 SER B CA 1
ATOM 3531 C C . SER B 1 33 ? 9.656 -18.344 3.408 1 97.88 33 SER B C 1
ATOM 3533 O O . SER B 1 33 ? 10.508 -19.203 3.643 1 97.88 33 SER B O 1
ATOM 3535 N N . PHE B 1 34 ? 9.062 -18.25 2.205 1 98.44 34 PHE B N 1
ATOM 3536 C CA . PHE B 1 34 ? 9.414 -19.094 1.069 1 98.44 34 PHE B CA 1
ATOM 3537 C C . PHE B 1 34 ? 10.547 -18.469 0.261 1 98.44 34 PHE B C 1
ATOM 3539 O O . PHE B 1 34 ? 10.961 -19.031 -0.76 1 98.44 34 PHE B O 1
ATOM 3546 N N . GLY B 1 35 ? 11 -17.297 0.671 1 96.94 35 GLY B N 1
ATOM 3547 C CA . GLY B 1 35 ? 12.102 -16.641 -0.014 1 96.94 35 GLY B CA 1
ATOM 3548 C C . GLY B 1 35 ? 11.641 -15.633 -1.051 1 96.94 35 GLY B C 1
ATOM 3549 O O . GLY B 1 35 ? 12.461 -15.086 -1.792 1 96.94 35 GLY B O 1
ATOM 3550 N N . TYR B 1 36 ? 10.328 -15.445 -1.161 1 98.38 36 TYR B N 1
ATOM 3551 C CA . TYR B 1 36 ? 9.828 -14.43 -2.086 1 98.38 36 TYR B CA 1
ATOM 3552 C C . TYR B 1 36 ? 10.094 -13.031 -1.561 1 98.38 36 TYR B C 1
ATOM 3554 O O . TYR B 1 36 ? 9.984 -12.773 -0.358 1 98.38 36 TYR B O 1
ATOM 3562 N N . ARG B 1 37 ? 10.422 -12.148 -2.498 1 97.38 37 ARG B N 1
ATOM 3563 C CA . ARG B 1 37 ? 10.711 -10.758 -2.15 1 97.38 37 ARG B CA 1
ATOM 3564 C C . ARG B 1 37 ? 9.797 -9.805 -2.912 1 97.38 37 ARG B C 1
ATOM 3566 O O . ARG B 1 37 ? 9.438 -10.062 -4.062 1 97.38 37 ARG B O 1
ATOM 3573 N N . GLU B 1 38 ? 9.43 -8.727 -2.316 1 98.44 38 GLU B N 1
ATOM 3574 C CA . GLU B 1 38 ? 8.398 -7.824 -2.82 1 98.44 38 GLU B CA 1
ATOM 3575 C C . GLU B 1 38 ? 8.922 -6.961 -3.963 1 98.44 38 GLU B C 1
ATOM 3577 O O . GLU B 1 38 ? 10.055 -6.465 -3.906 1 98.44 38 GLU B O 1
ATOM 3582 N N . VAL B 1 39 ? 8.117 -6.801 -5.004 1 98.75 39 VAL B N 1
ATOM 3583 C CA . VAL B 1 39 ? 8.367 -5.863 -6.094 1 98.75 39 VAL B CA 1
ATOM 3584 C C . VAL B 1 39 ? 7.133 -4.98 -6.305 1 98.75 39 VAL B C 1
ATOM 3586 O O . VAL B 1 39 ? 6.051 -5.285 -5.801 1 98.75 39 VAL B O 1
ATOM 3589 N N . ALA B 1 40 ? 7.281 -3.875 -6.961 1 98.62 40 ALA B N 1
ATOM 3590 C CA . ALA B 1 40 ? 6.172 -2.984 -7.293 1 98.62 40 ALA B CA 1
ATOM 3591 C C . ALA B 1 40 ? 6.367 -2.354 -8.664 1 98.62 40 ALA B C 1
ATOM 3593 O O . ALA B 1 40 ? 7.473 -1.935 -9.016 1 98.62 40 ALA B O 1
ATOM 3594 N N . THR B 1 41 ? 5.324 -2.377 -9.461 1 98.69 41 THR B N 1
ATOM 3595 C CA . THR B 1 41 ? 5.316 -1.753 -10.773 1 98.69 41 THR B CA 1
ATOM 3596 C C . THR B 1 41 ? 4.352 -0.572 -10.812 1 98.69 41 THR B C 1
ATOM 3598 O O . THR B 1 41 ? 3.566 -0.379 -9.883 1 98.69 41 THR B O 1
ATOM 3601 N N . PRO B 1 42 ? 4.367 0.239 -11.797 1 98.56 42 PRO B N 1
ATOM 3602 C CA . PRO B 1 42 ? 3.512 1.426 -11.875 1 98.56 42 PRO B CA 1
ATOM 3603 C C . PRO B 1 42 ? 2.025 1.08 -11.891 1 98.56 42 PRO B C 1
ATOM 3605 O O . PRO B 1 42 ? 1.643 -0.003 -12.344 1 98.56 42 PRO B O 1
ATOM 3608 N N . THR B 1 43 ? 1.263 2.055 -11.414 1 98.62 43 THR B N 1
ATOM 3609 C CA . THR B 1 43 ? -0.189 1.915 -11.383 1 98.62 43 THR B CA 1
ATOM 3610 C C . THR B 1 43 ? -0.769 1.928 -12.789 1 98.62 43 THR B C 1
ATOM 3612 O O . THR B 1 43 ? -1.803 1.309 -13.047 1 98.62 43 THR B O 1
ATOM 3615 N N . PHE B 1 44 ? -0.162 2.613 -13.648 1 98.06 44 PHE B N 1
ATOM 3616 C CA . PHE B 1 44 ? -0.55 2.594 -15.055 1 98.06 44 PHE B CA 1
ATOM 3617 C C . PHE B 1 44 ? 0.636 2.229 -15.938 1 98.06 44 PHE B C 1
ATOM 3619 O O . PHE B 1 44 ? 1.788 2.479 -15.578 1 98.06 44 PHE B O 1
ATOM 3626 N N . GLU B 1 45 ? 0.322 1.582 -17.047 1 97.62 45 GLU B N 1
ATOM 3627 C CA . GLU B 1 45 ? 1.277 1.121 -18.047 1 97.62 45 GLU B CA 1
ATOM 3628 C C . GLU B 1 45 ? 0.866 1.569 -19.438 1 97.62 45 GLU B C 1
ATOM 3630 O O . GLU B 1 45 ? -0.249 2.055 -19.641 1 97.62 45 GLU B O 1
ATOM 3635 N N . TYR B 1 46 ? 1.864 1.46 -20.359 1 96.5 46 TYR B N 1
ATOM 3636 C CA . TYR B 1 46 ? 1.442 1.614 -21.75 1 96.5 46 TYR B CA 1
ATOM 3637 C C . TYR B 1 46 ? 0.406 0.561 -22.125 1 96.5 46 TYR B C 1
ATOM 3639 O O . TYR B 1 46 ? 0.538 -0.607 -21.75 1 96.5 46 TYR B O 1
ATOM 3647 N N . LEU B 1 47 ? -0.615 1.008 -22.828 1 94.56 47 LEU B N 1
ATOM 3648 C CA . LEU B 1 47 ? -1.718 0.139 -23.234 1 94.56 47 LEU B CA 1
ATOM 3649 C C . LEU B 1 47 ? -1.2 -1.103 -23.953 1 94.56 47 LEU B C 1
ATOM 3651 O O . LEU B 1 47 ? -1.759 -2.191 -23.797 1 94.56 47 LEU B O 1
ATOM 3655 N N . GLU B 1 48 ? -0.127 -0.988 -24.672 1 93.19 48 GLU B N 1
ATOM 3656 C CA . GLU B 1 48 ? 0.421 -2.057 -25.5 1 93.19 48 GLU B CA 1
ATOM 3657 C C . GLU B 1 48 ? 0.821 -3.262 -24.656 1 93.19 48 GLU B C 1
ATOM 3659 O O . GLU B 1 48 ? 0.755 -4.402 -25.125 1 93.19 48 GLU B O 1
ATOM 3664 N N . LEU B 1 49 ? 1.156 -3.041 -23.406 1 94 49 LEU B N 1
ATOM 3665 C CA . LEU B 1 49 ? 1.547 -4.121 -22.516 1 94 49 LEU B CA 1
ATOM 3666 C C . LEU B 1 49 ? 0.414 -5.125 -22.344 1 94 49 LEU B C 1
ATOM 3668 O O . LEU B 1 49 ? 0.659 -6.332 -22.234 1 94 49 LEU B O 1
ATOM 3672 N N . PHE B 1 50 ? -0.755 -4.629 -22.391 1 91.38 50 PHE B N 1
ATOM 3673 C CA . PHE B 1 50 ? -1.901 -5.473 -22.062 1 91.38 50 PHE B CA 1
ATOM 3674 C C . PHE B 1 50 ? -2.578 -5.973 -23.344 1 91.38 50 PHE B C 1
ATOM 3676 O O . PHE B 1 50 ? -3.375 -6.91 -23.297 1 91.38 50 PHE B O 1
ATOM 3683 N N . THR B 1 51 ? -2.295 -5.348 -24.438 1 87.12 51 THR B N 1
ATOM 3684 C CA . THR B 1 51 ? -2.979 -5.727 -25.656 1 87.12 51 THR B CA 1
ATOM 3685 C C . THR B 1 51 ? -2.148 -6.727 -26.453 1 87.12 51 THR B C 1
ATOM 3687 O O . THR B 1 51 ? -2.656 -7.367 -27.391 1 87.12 51 THR B O 1
ATOM 3690 N N . ARG B 1 52 ? -0.883 -6.77 -26.266 1 79.69 52 ARG B N 1
ATOM 3691 C CA . ARG B 1 52 ? -0.055 -7.719 -27 1 79.69 52 ARG B CA 1
ATOM 3692 C C . ARG B 1 52 ? -0.594 -9.141 -26.859 1 79.69 52 ARG B C 1
ATOM 3694 O O . ARG B 1 52 ? -0.519 -9.93 -27.797 1 79.69 52 ARG B O 1
ATOM 3701 N N . LYS B 1 53 ? -0.916 -9.617 -25.766 1 64.75 53 LYS B N 1
ATOM 3702 C CA . LYS B 1 53 ? -1.455 -10.977 -25.75 1 64.75 53 LYS B CA 1
ATOM 3703 C C . LYS B 1 53 ? -2.689 -11.062 -24.859 1 64.75 53 LYS B C 1
ATOM 3705 O O . LYS B 1 53 ? -3.295 -12.125 -24.734 1 64.75 53 LYS B O 1
ATOM 3710 N N . SER B 1 54 ? -3.201 -9.852 -24.375 1 59.22 54 SER B N 1
ATOM 3711 C CA . SER B 1 54 ? -4.27 -10.055 -23.391 1 59.22 54 SER B CA 1
ATOM 3712 C C . SER B 1 54 ? -5.551 -10.531 -24.078 1 59.22 54 SER B C 1
ATOM 3714 O O . SER B 1 54 ? -5.766 -10.266 -25.266 1 59.22 54 SER B O 1
ATOM 3716 N N . GLY B 1 55 ? -6.215 -11.508 -23.406 1 57.75 55 GLY B N 1
ATOM 3717 C CA . GLY B 1 55 ? -7.52 -11.992 -23.828 1 57.75 55 GLY B CA 1
ATOM 3718 C C . GLY B 1 55 ? -8.484 -10.875 -24.172 1 57.75 55 GLY B C 1
ATOM 3719 O O . GLY B 1 55 ? -8.359 -9.758 -23.672 1 57.75 55 GLY B O 1
ATOM 3720 N N . GLU B 1 56 ? -9.141 -10.922 -25.266 1 57.34 56 GLU B N 1
ATOM 3721 C CA . GLU B 1 56 ? -10.148 -9.984 -25.75 1 57.34 56 GLU B CA 1
ATOM 3722 C C . GLU B 1 56 ? -11 -9.445 -24.609 1 57.34 56 GLU B C 1
ATOM 3724 O O . GLU B 1 56 ? -11.297 -8.25 -24.562 1 57.34 56 GLU B O 1
ATOM 3729 N N . GLY B 1 57 ? -11.242 -10.273 -23.578 1 62.19 57 GLY B N 1
ATOM 3730 C CA . GLY B 1 57 ? -12.172 -9.906 -22.531 1 62.19 57 GLY B CA 1
ATOM 3731 C C . GLY B 1 57 ? -11.625 -8.844 -21.594 1 62.19 57 GLY B C 1
ATOM 3732 O O . GLY B 1 57 ? -12.336 -7.91 -21.219 1 62.19 57 GLY B O 1
ATOM 3733 N N . ILE B 1 58 ? -10.359 -8.844 -21.328 1 70.44 58 ILE B N 1
ATOM 3734 C CA . ILE B 1 58 ? -9.789 -7.914 -20.359 1 70.44 58 ILE B CA 1
ATOM 3735 C C . ILE B 1 58 ? -9.633 -6.535 -21 1 70.44 58 ILE B C 1
ATOM 3737 O O . ILE B 1 58 ? -9.789 -5.512 -20.328 1 70.44 58 ILE B O 1
ATOM 3741 N N . ILE B 1 59 ? -9.539 -6.539 -22.266 1 74.75 59 ILE B N 1
ATOM 3742 C CA . ILE B 1 59 ? -9.297 -5.297 -22.984 1 74.75 59 ILE B CA 1
ATO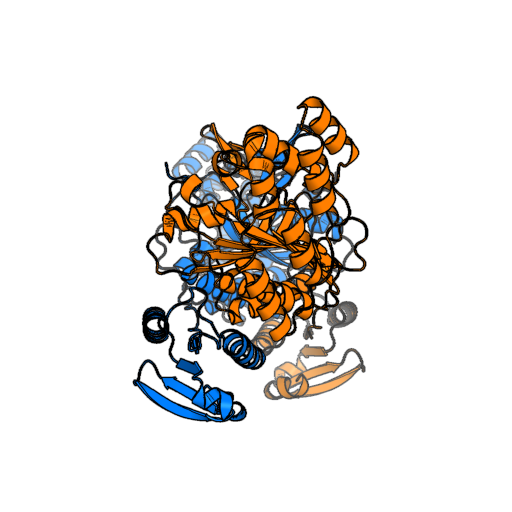M 3743 C C . ILE B 1 59 ? -10.531 -4.402 -22.922 1 74.75 59 ILE B C 1
ATOM 3745 O O . ILE B 1 59 ? -10.414 -3.188 -22.734 1 74.75 59 ILE B O 1
ATOM 3749 N N . GLU B 1 60 ? -11.656 -5.062 -22.859 1 80.56 60 GLU B N 1
ATOM 3750 C CA . GLU B 1 60 ? -12.898 -4.301 -22.859 1 80.56 60 GLU B CA 1
ATOM 3751 C C . GLU B 1 60 ? -13.18 -3.695 -21.484 1 80.56 60 GLU B C 1
ATOM 3753 O O . GLU B 1 60 ? -13.93 -2.729 -21.375 1 80.56 60 GLU B O 1
ATOM 3758 N N . GLU B 1 61 ? -12.492 -4.207 -20.531 1 88.56 61 GLU B N 1
ATOM 3759 C CA . GLU B 1 61 ? -12.773 -3.764 -19.172 1 88.56 61 GLU B CA 1
ATOM 3760 C C . GLU B 1 61 ? -11.656 -2.863 -18.641 1 88.56 61 GLU B C 1
ATOM 3762 O O . GLU B 1 61 ? -11.664 -2.484 -17.469 1 88.56 61 GLU B O 1
ATOM 3767 N N . MET B 1 62 ? -10.812 -2.48 -19.531 1 93.12 62 MET B N 1
ATOM 3768 C CA . MET B 1 62 ? -9.672 -1.693 -19.094 1 93.12 62 MET B CA 1
ATOM 3769 C C . MET B 1 62 ? -10.016 -0.21 -19.031 1 93.12 62 MET B C 1
ATOM 3771 O O . MET B 1 62 ? -10.844 0.27 -19.812 1 93.12 62 MET B O 1
ATOM 3775 N N . TYR B 1 63 ? -9.508 0.508 -18.062 1 96 63 TYR B N 1
ATOM 3776 C CA . TYR B 1 63 ? -9.5 1.967 -18.078 1 96 63 TYR B CA 1
ATOM 3777 C C . TYR B 1 63 ? -8.359 2.502 -18.922 1 96 63 TYR B C 1
ATOM 3779 O O . TYR B 1 63 ? -7.195 2.469 -18.5 1 96 63 TYR B O 1
ATOM 3787 N N . VAL B 1 64 ? -8.711 2.949 -20.078 1 95.06 64 VAL B N 1
ATOM 3788 C CA . VAL B 1 64 ? -7.715 3.42 -21.031 1 95.06 64 VAL B CA 1
ATOM 3789 C C . VAL B 1 64 ? -7.812 4.938 -21.172 1 95.06 64 VAL B C 1
ATOM 3791 O O . VAL B 1 64 ? -8.906 5.5 -21.156 1 95.06 64 VAL B O 1
ATOM 3794 N N . PHE B 1 65 ? -6.668 5.637 -21.234 1 95.25 65 PHE B N 1
ATOM 3795 C CA . PHE B 1 65 ? -6.641 7.086 -21.375 1 95.25 65 PHE B CA 1
ATOM 3796 C C . PHE B 1 65 ? -5.332 7.539 -22.031 1 95.25 65 PHE B C 1
ATOM 3798 O O . PHE B 1 65 ? -4.41 6.738 -22.203 1 95.25 65 PHE B O 1
ATOM 3805 N N . LYS B 1 66 ? -5.316 8.719 -22.484 1 94.44 66 LYS B N 1
ATOM 3806 C CA . LYS B 1 66 ? -4.125 9.305 -23.094 1 94.44 66 LYS B CA 1
ATOM 3807 C C . LYS B 1 66 ? -3.453 10.297 -22.141 1 94.44 66 LYS B C 1
ATOM 3809 O O . LYS B 1 66 ? -4.129 11 -21.391 1 94.44 66 LYS B O 1
ATOM 3814 N N . ASP B 1 67 ? -2.162 10.219 -22.141 1 92.38 67 ASP B N 1
ATOM 3815 C CA . ASP B 1 67 ? -1.487 11.273 -21.391 1 92.38 67 ASP B CA 1
ATOM 3816 C C . ASP B 1 67 ? -1.425 12.57 -22.188 1 92.38 67 ASP B C 1
ATOM 3818 O O . ASP B 1 67 ? -2.012 12.664 -23.266 1 92.38 67 ASP B O 1
ATOM 3822 N N . LYS B 1 68 ? -0.75 13.602 -21.625 1 91.5 68 LYS B N 1
ATOM 3823 C CA . LYS B 1 68 ? -0.75 14.93 -22.219 1 91.5 68 LYS B CA 1
ATOM 3824 C C . LYS B 1 68 ? 0.058 14.945 -23.516 1 91.5 68 LYS B C 1
ATOM 3826 O O . LYS B 1 68 ? -0.079 15.859 -24.328 1 91.5 68 LYS B O 1
ATOM 3831 N N . SER B 1 69 ? 0.865 13.906 -23.75 1 92 69 SER B N 1
ATOM 3832 C CA . SER B 1 69 ? 1.631 13.797 -24.984 1 92 69 SER B CA 1
ATOM 3833 C C . SER B 1 69 ? 0.932 12.883 -25.984 1 92 69 SER B C 1
ATOM 3835 O O . SER B 1 69 ? 1.504 12.531 -27.031 1 92 69 SER B O 1
ATOM 3837 N N . GLY B 1 70 ? -0.153 12.352 -25.656 1 93.06 70 GLY B N 1
ATOM 3838 C CA . GLY B 1 70 ? -0.967 11.586 -26.578 1 93.06 70 GLY B CA 1
ATOM 3839 C C . GLY B 1 70 ? -0.659 10.102 -26.562 1 93.06 70 GLY B C 1
ATOM 3840 O O . GLY B 1 70 ? -1.088 9.352 -27.438 1 93.06 70 GLY B O 1
ATOM 3841 N N . ARG B 1 71 ? 0.088 9.578 -25.656 1 94.69 71 ARG B N 1
ATOM 3842 C CA . ARG B 1 71 ? 0.401 8.164 -25.547 1 94.69 71 ARG B CA 1
ATOM 3843 C C . ARG B 1 71 ? -0.726 7.402 -24.859 1 94.69 71 ARG B C 1
ATOM 3845 O O . ARG B 1 71 ? -1.322 7.902 -23.906 1 94.69 71 ARG B O 1
ATOM 3852 N N . ASP B 1 72 ? -0.98 6.195 -25.359 1 95.69 72 ASP B N 1
ATOM 3853 C CA . ASP B 1 72 ? -2.055 5.371 -24.828 1 95.69 72 ASP B CA 1
ATOM 3854 C C . ASP B 1 72 ? -1.607 4.656 -23.547 1 95.69 72 ASP B C 1
ATOM 3856 O O . ASP B 1 72 ? -0.684 3.842 -23.578 1 95.69 72 ASP B O 1
ATOM 3860 N N . LEU B 1 73 ? -2.297 4.973 -22.484 1 97 73 LEU B N 1
ATOM 3861 C CA . LEU B 1 73 ? -2.027 4.367 -21.172 1 97 73 LEU B CA 1
ATOM 3862 C C . LEU B 1 73 ? -3.229 3.562 -20.688 1 97 73 LEU B C 1
ATOM 3864 O O . LEU B 1 73 ? -4.344 3.75 -21.172 1 97 73 LEU B O 1
ATOM 3868 N N . ALA B 1 74 ? -2.98 2.646 -19.828 1 96.5 74 ALA B N 1
ATOM 3869 C CA . ALA B 1 74 ? -4.043 1.886 -19.172 1 96.5 74 ALA B CA 1
ATOM 3870 C C . ALA B 1 74 ? -3.74 1.695 -17.688 1 96.5 74 ALA B C 1
ATOM 3872 O O . ALA B 1 74 ? -2.596 1.439 -17.312 1 96.5 74 ALA B O 1
ATOM 3873 N N . LEU B 1 75 ? -4.805 2 -16.844 1 97.94 75 LEU B N 1
ATOM 3874 C CA . LEU B 1 75 ? -4.676 1.479 -15.477 1 97.94 75 LEU B CA 1
ATOM 3875 C C . LEU B 1 75 ? -4.527 -0.038 -15.492 1 97.94 75 LEU B C 1
ATOM 3877 O O . LEU B 1 75 ? -5.215 -0.727 -16.25 1 97.94 75 LEU B O 1
ATOM 3881 N N . ARG B 1 76 ? -3.588 -0.56 -14.703 1 97.19 76 ARG B N 1
ATOM 3882 C CA . ARG B 1 76 ? -3.289 -1.987 -14.75 1 97.19 76 ARG B CA 1
ATOM 3883 C C . ARG B 1 76 ? -4.52 -2.816 -14.406 1 97.19 76 ARG B C 1
ATOM 3885 O O . ARG B 1 76 ? -5.105 -2.652 -13.336 1 97.19 76 ARG B O 1
ATOM 3892 N N . PRO B 1 77 ? -4.945 -3.752 -15.242 1 95.31 77 PRO B N 1
ATOM 3893 C CA . PRO B 1 77 ? -6.055 -4.652 -14.906 1 95.31 77 PRO B CA 1
ATOM 3894 C C . PRO B 1 77 ? -5.594 -5.898 -14.156 1 95.31 77 PRO B C 1
ATOM 3896 O O . PRO B 1 77 ? -6.422 -6.688 -13.695 1 95.31 77 PRO B O 1
ATOM 3899 N N . GLU B 1 78 ? -4.332 -6.117 -14.102 1 93.81 78 GLU B N 1
ATOM 3900 C CA . GLU B 1 78 ? -3.654 -7.238 -13.453 1 93.81 78 GLU B CA 1
ATOM 3901 C C . GLU B 1 78 ? -2.17 -6.941 -13.25 1 93.81 78 GLU B C 1
ATOM 3903 O O . GLU B 1 78 ? -1.671 -5.91 -13.695 1 93.81 78 GLU B O 1
ATOM 3908 N N . LEU B 1 79 ? -1.469 -7.84 -12.578 1 96.75 79 LEU B N 1
ATOM 3909 C CA . LEU B 1 79 ? -0.114 -7.465 -12.18 1 96.75 79 LEU B CA 1
ATOM 3910 C C . LEU B 1 79 ? 0.914 -8.391 -12.828 1 96.75 79 LEU B C 1
ATOM 3912 O O . LEU B 1 79 ? 2.109 -8.094 -12.828 1 96.75 79 LEU B O 1
ATOM 3916 N N . THR B 1 80 ? 0.516 -9.523 -13.406 1 96 80 THR B N 1
ATOM 3917 C CA . THR B 1 80 ? 1.474 -10.477 -13.961 1 96 80 THR B CA 1
ATOM 3918 C C . THR B 1 80 ? 2.246 -9.844 -15.117 1 96 80 THR B C 1
ATOM 3920 O O . THR B 1 80 ? 3.477 -9.906 -15.156 1 96 80 THR B O 1
ATOM 3923 N N . ALA B 1 81 ? 1.545 -9.211 -16.047 1 94.81 81 ALA B N 1
ATOM 3924 C CA . ALA B 1 81 ? 2.186 -8.617 -17.219 1 94.81 81 ALA B CA 1
ATOM 3925 C C . ALA B 1 81 ? 3.154 -7.516 -16.812 1 94.81 81 ALA B C 1
ATOM 3927 O O . ALA B 1 81 ? 4.305 -7.496 -17.25 1 94.81 81 ALA B O 1
ATOM 3928 N N . PRO B 1 82 ? 2.697 -6.578 -15.922 1 97.25 82 PRO B N 1
ATOM 3929 C CA . PRO B 1 82 ? 3.637 -5.547 -15.477 1 97.25 82 PRO B CA 1
ATOM 3930 C C . PRO B 1 82 ? 4.883 -6.129 -14.812 1 97.25 82 PRO B C 1
ATOM 3932 O O . PRO B 1 82 ? 5.992 -5.656 -15.055 1 97.25 82 PRO B O 1
ATOM 3935 N N . VAL B 1 83 ? 4.758 -7.145 -14.008 1 98.12 83 VAL B N 1
ATOM 3936 C CA . VAL B 1 83 ? 5.887 -7.754 -13.305 1 98.12 83 VAL B CA 1
ATOM 3937 C C . VAL B 1 83 ? 6.809 -8.438 -14.312 1 98.12 83 VAL B C 1
ATOM 3939 O O . VAL B 1 83 ? 8.031 -8.367 -14.195 1 98.12 83 VAL B O 1
ATOM 3942 N N . MET B 1 84 ? 6.223 -9.094 -15.312 1 97 84 MET B N 1
ATOM 3943 C CA . MET B 1 84 ? 7.043 -9.742 -16.328 1 97 84 MET B CA 1
ATOM 3944 C C . MET B 1 84 ? 7.77 -8.711 -17.188 1 97 84 MET B C 1
ATOM 3946 O O . MET B 1 84 ? 8.906 -8.938 -17.609 1 97 84 MET B O 1
ATOM 3950 N N . ARG B 1 85 ? 7.062 -7.625 -17.531 1 97.44 85 ARG B N 1
ATOM 3951 C CA . ARG B 1 85 ? 7.75 -6.527 -18.203 1 97.44 85 ARG B CA 1
ATOM 3952 C C . ARG B 1 85 ? 8.953 -6.055 -17.391 1 97.44 85 ARG B C 1
ATOM 3954 O O . ARG B 1 85 ? 10.039 -5.852 -17.922 1 97.44 85 ARG B O 1
ATOM 3961 N N . MET B 1 86 ? 8.758 -5.816 -16.078 1 98.38 86 MET B N 1
ATOM 3962 C CA . MET B 1 86 ? 9.836 -5.418 -15.172 1 98.38 86 MET B CA 1
ATOM 3963 C C . MET B 1 86 ? 10.961 -6.441 -15.188 1 98.38 86 MET B C 1
ATOM 3965 O O . MET B 1 86 ? 12.141 -6.074 -15.258 1 98.38 86 MET B O 1
ATOM 3969 N N . PHE B 1 87 ? 10.641 -7.738 -15.133 1 98.25 87 PHE B N 1
ATOM 3970 C CA . PHE B 1 87 ? 11.625 -8.805 -15.188 1 98.25 87 PHE B CA 1
ATOM 3971 C C . PHE B 1 87 ? 12.484 -8.688 -16.438 1 98.25 87 PHE B C 1
ATOM 3973 O O . PHE B 1 87 ? 13.719 -8.711 -16.375 1 98.25 87 PHE B O 1
ATOM 3980 N N . VAL B 1 88 ? 11.812 -8.547 -17.609 1 97.88 88 VAL B N 1
ATOM 3981 C CA . VAL B 1 88 ? 12.5 -8.5 -18.891 1 97.88 88 VAL B CA 1
ATOM 3982 C C . VAL B 1 88 ? 13.461 -7.309 -18.906 1 97.88 88 VAL B C 1
ATOM 3984 O O . VAL B 1 88 ? 14.602 -7.43 -19.359 1 97.88 88 VAL B O 1
ATOM 3987 N N . ASN B 1 89 ? 13 -6.211 -18.391 1 97.44 89 ASN B N 1
ATOM 3988 C CA . ASN B 1 89 ? 13.758 -4.969 -18.484 1 97.44 89 ASN B CA 1
ATOM 3989 C C . ASN B 1 89 ? 14.867 -4.898 -17.438 1 97.44 89 ASN B C 1
ATOM 3991 O O . ASN B 1 89 ? 15.914 -4.301 -17.688 1 97.44 89 ASN B O 1
ATOM 3995 N N . GLU B 1 90 ? 14.609 -5.555 -16.25 1 96.88 90 GLU B N 1
ATOM 3996 C CA . GLU B 1 90 ? 15.492 -5.227 -15.125 1 96.88 90 GLU B CA 1
ATOM 3997 C C . GLU B 1 90 ? 16.156 -6.477 -14.562 1 96.88 90 GLU B C 1
ATOM 3999 O O . GLU B 1 90 ? 17.188 -6.387 -13.883 1 96.88 90 GLU B O 1
ATOM 4004 N N . CYS B 1 91 ? 15.617 -7.633 -14.82 1 96.88 91 CYS B N 1
ATOM 4005 C CA . CYS B 1 91 ? 16.047 -8.766 -14.016 1 96.88 91 CYS B CA 1
ATOM 4006 C C . CYS B 1 91 ? 16.422 -9.953 -14.898 1 96.88 91 CYS B C 1
ATOM 4008 O O . CYS B 1 91 ? 16.734 -11.031 -14.391 1 96.88 91 CYS B O 1
ATOM 4010 N N . SER B 1 92 ? 16.406 -9.82 -16.203 1 94.88 92 SER B N 1
ATOM 4011 C CA . SER B 1 92 ? 16.547 -10.953 -17.109 1 94.88 92 SER B CA 1
ATOM 4012 C C . SER B 1 92 ? 17.922 -11.594 -16.984 1 94.88 92 SER B C 1
ATOM 4014 O O . SER B 1 92 ? 18.094 -12.781 -17.266 1 94.88 92 SER B O 1
ATOM 4016 N N . VAL B 1 93 ? 18.922 -10.852 -16.469 1 93.56 93 VAL B N 1
ATOM 4017 C CA . VAL B 1 93 ? 20.297 -11.352 -16.422 1 93.56 93 VAL B CA 1
ATOM 4018 C C . VAL B 1 93 ? 20.578 -11.953 -15.047 1 93.56 93 VAL B C 1
ATOM 4020 O O . VAL B 1 93 ? 21.641 -12.539 -14.828 1 93.56 93 VAL B O 1
ATOM 4023 N N . MET B 1 94 ? 19.688 -11.812 -14.156 1 93.88 94 MET B N 1
ATOM 4024 C CA . MET B 1 94 ? 19.875 -12.328 -12.805 1 93.88 94 MET B CA 1
ATOM 4025 C C . MET B 1 94 ? 19.766 -13.852 -12.781 1 93.88 94 MET B C 1
ATOM 4027 O O . MET B 1 94 ? 19.031 -14.43 -13.586 1 93.88 94 MET B O 1
ATOM 4031 N N . PRO B 1 95 ? 20.484 -14.422 -11.812 1 93.62 95 PRO B N 1
ATOM 4032 C CA . PRO B 1 95 ? 20.359 -15.883 -11.711 1 93.62 95 PRO B CA 1
ATOM 4033 C C . PRO B 1 95 ? 18.938 -16.328 -11.398 1 93.62 95 PRO B C 1
ATOM 4035 O O . PRO B 1 95 ? 18.234 -15.688 -10.602 1 93.62 95 PRO B O 1
ATOM 4038 N N . LYS B 1 96 ? 18.547 -17.453 -12.023 1 95.75 96 LYS B N 1
ATOM 4039 C CA . LYS B 1 96 ? 17.219 -18 -11.844 1 95.75 96 LYS B CA 1
ATOM 4040 C C . LYS B 1 96 ? 17.219 -19.203 -10.891 1 95.75 96 LYS B C 1
ATOM 4042 O O . LYS B 1 96 ? 18.234 -19.891 -10.766 1 95.75 96 LYS B O 1
ATOM 4047 N N . PRO B 1 97 ? 16.172 -19.516 -10.18 1 97.31 97 PRO B N 1
ATOM 4048 C CA . PRO B 1 97 ? 14.867 -18.844 -10.297 1 97.31 97 PRO B CA 1
ATOM 4049 C C . PRO B 1 97 ? 14.781 -17.562 -9.484 1 97.31 97 PRO B C 1
ATOM 4051 O O . PRO B 1 97 ? 15.555 -17.375 -8.539 1 97.31 97 PRO B O 1
ATOM 4054 N N . LEU B 1 98 ? 13.914 -16.688 -9.922 1 97.88 98 LEU B N 1
ATOM 4055 C CA . LEU B 1 98 ? 13.57 -15.484 -9.156 1 97.88 98 LEU B CA 1
ATOM 4056 C C . LEU B 1 98 ? 12.219 -15.656 -8.461 1 97.88 98 LEU B C 1
ATOM 4058 O O . LEU B 1 98 ? 11.289 -16.219 -9.031 1 97.88 98 LEU B O 1
ATOM 4062 N N . ARG B 1 99 ? 12.102 -15.219 -7.203 1 98.38 99 ARG B N 1
ATOM 4063 C CA . ARG B 1 99 ? 10.898 -15.297 -6.391 1 98.38 99 ARG B CA 1
ATOM 4064 C C . ARG B 1 99 ? 10.406 -13.906 -6.012 1 98.38 99 ARG B C 1
ATOM 4066 O O . ARG B 1 99 ? 10.93 -13.281 -5.09 1 98.38 99 ARG B O 1
ATOM 4073 N N . PHE B 1 100 ? 9.367 -13.453 -6.73 1 98.81 100 PHE B N 1
ATOM 4074 C CA . PHE B 1 100 ? 8.797 -12.133 -6.473 1 98.81 100 PHE B CA 1
ATOM 4075 C C . PHE B 1 100 ? 7.371 -12.25 -5.949 1 98.81 100 PHE B C 1
ATOM 4077 O O . PHE B 1 100 ? 6.633 -13.156 -6.34 1 98.81 100 PHE B O 1
ATOM 4084 N N . TYR B 1 101 ? 6.984 -11.43 -5.051 1 98.81 101 TYR B N 1
ATOM 4085 C CA . TYR B 1 101 ? 5.57 -11.242 -4.754 1 98.81 101 TYR B CA 1
ATOM 4086 C C . TYR B 1 101 ? 5.184 -9.773 -4.828 1 98.81 101 TYR B C 1
ATOM 4088 O O . TYR B 1 101 ? 6.055 -8.898 -4.879 1 98.81 101 TYR B O 1
ATOM 4096 N N . TYR B 1 102 ? 3.961 -9.508 -4.965 1 98.81 102 TYR B N 1
ATOM 4097 C CA . TYR B 1 102 ? 3.441 -8.141 -5.016 1 98.81 102 TYR B CA 1
ATOM 4098 C C . TYR B 1 102 ? 2.078 -8.055 -4.344 1 98.81 102 TYR B C 1
ATOM 4100 O O . TYR B 1 102 ? 1.364 -9.055 -4.234 1 98.81 102 TYR B O 1
ATOM 4108 N N . PHE B 1 103 ? 1.789 -6.973 -3.818 1 98.69 103 PHE B N 1
ATOM 4109 C CA . PHE B 1 103 ? 0.478 -6.582 -3.312 1 98.69 103 PHE B CA 1
ATOM 4110 C C . PHE B 1 103 ? 0.106 -5.184 -3.797 1 98.69 103 PHE B C 1
ATOM 4112 O O . PHE B 1 103 ? 0.734 -4.199 -3.404 1 98.69 103 PHE B O 1
ATOM 4119 N N . ALA B 1 104 ? -0.892 -5.137 -4.648 1 98.31 104 ALA B N 1
ATOM 4120 C CA . ALA B 1 104 ? -1.269 -3.844 -5.215 1 98.31 104 ALA B CA 1
ATOM 4121 C C . ALA B 1 104 ? -2.703 -3.869 -5.734 1 98.31 104 ALA B C 1
ATOM 4123 O O . ALA B 1 104 ? -3.316 -4.934 -5.828 1 98.31 104 ALA B O 1
ATOM 4124 N N . ASN B 1 105 ? -3.238 -2.701 -6.02 1 98.25 105 ASN B N 1
ATOM 4125 C CA . ASN B 1 105 ? -4.582 -2.596 -6.574 1 98.25 105 ASN B CA 1
ATOM 4126 C C . ASN B 1 105 ? -4.582 -2.795 -8.086 1 98.25 105 ASN B C 1
ATOM 4128 O O . ASN B 1 105 ? -3.545 -2.646 -8.734 1 98.25 105 ASN B O 1
ATOM 4132 N N . CYS B 1 106 ? -5.633 -3.174 -8.633 1 97.81 106 CYS B N 1
ATOM 4133 C CA . CYS B 1 106 ? -5.945 -3.332 -10.047 1 97.81 106 CYS B CA 1
ATOM 4134 C C . CYS B 1 106 ? -7.293 -2.699 -10.383 1 97.81 106 CYS B C 1
ATOM 4136 O O . CYS B 1 106 ? -8.062 -2.365 -9.484 1 97.81 106 CYS B O 1
ATOM 4138 N N . PHE B 1 107 ? -7.531 -2.553 -11.695 1 97.62 107 PHE B N 1
ATOM 4139 C CA . PHE B 1 107 ? -8.695 -1.79 -12.133 1 97.62 107 PHE B CA 1
ATOM 4140 C C . PHE B 1 107 ? -9.391 -2.486 -13.297 1 97.62 107 PHE B C 1
ATOM 4142 O O . PHE B 1 107 ? -8.758 -2.799 -14.305 1 97.62 107 PHE B O 1
ATOM 4149 N N . ARG B 1 108 ? -10.625 -2.709 -13.18 1 95.38 108 ARG B N 1
ATOM 4150 C CA . ARG B 1 108 ? -11.469 -3.244 -14.25 1 95.38 108 ARG B CA 1
ATOM 4151 C C . ARG B 1 108 ? -12.852 -2.607 -14.227 1 95.38 108 ARG B C 1
ATOM 4153 O O . ARG B 1 108 ? -13.469 -2.488 -13.164 1 95.38 108 ARG B O 1
ATOM 4160 N N . TYR B 1 109 ? -13.258 -2.115 -15.391 1 94.38 109 TYR B N 1
ATOM 4161 C CA . TYR B 1 109 ? -14.57 -1.49 -15.5 1 94.38 109 TYR B CA 1
ATOM 4162 C C . TYR B 1 109 ? -15.672 -2.541 -15.562 1 94.38 109 TYR B C 1
ATOM 4164 O O . TYR B 1 109 ? -16.453 -2.57 -16.516 1 94.38 109 TYR B O 1
ATOM 4172 N N . GLU B 1 110 ? -15.789 -3.281 -14.539 1 88.81 110 GLU B N 1
ATOM 4173 C CA . GLU B 1 110 ? -16.797 -4.324 -14.445 1 88.81 110 GLU B CA 1
ATOM 4174 C C . GLU B 1 110 ? -18.047 -3.818 -13.711 1 88.81 110 GLU B C 1
ATOM 4176 O O . GLU B 1 110 ? -18.016 -2.744 -13.109 1 88.81 110 GLU B O 1
ATOM 4181 N N . ARG B 1 111 ? -19.078 -4.523 -13.953 1 89 111 ARG B N 1
ATOM 4182 C CA . ARG B 1 111 ? -20.25 -4.215 -13.156 1 89 111 ARG B CA 1
ATOM 4183 C C . ARG B 1 111 ? -20.031 -4.551 -11.688 1 89 111 ARG B C 1
ATOM 4185 O O . ARG B 1 111 ? -19.812 -5.711 -11.336 1 89 111 ARG B O 1
ATOM 4192 N N . PRO B 1 112 ? -20.141 -3.492 -10.93 1 89 112 PRO B N 1
ATOM 4193 C CA . PRO B 1 112 ? -19.797 -3.709 -9.523 1 89 112 PRO B CA 1
ATOM 4194 C C . PRO B 1 112 ? -20.812 -4.617 -8.812 1 89 112 PRO B C 1
ATOM 4196 O O . PRO B 1 112 ? -22.016 -4.535 -9.07 1 89 112 PRO B O 1
ATOM 4199 N N . GLN B 1 113 ? -20.391 -5.492 -8.008 1 83.62 113 GLN B N 1
ATOM 4200 C CA . GLN B 1 113 ? -21.141 -6.355 -7.102 1 83.62 113 GLN B CA 1
ATOM 4201 C C . GLN B 1 113 ? -20.297 -6.742 -5.891 1 83.62 113 GLN B C 1
ATOM 4203 O O . GLN B 1 113 ? -19.125 -6.375 -5.805 1 83.62 113 GLN B O 1
ATOM 4208 N N . LYS B 1 114 ? -21 -7.371 -4.98 1 80.12 114 LYS B N 1
ATOM 4209 C CA . LYS B 1 114 ? -20.234 -7.781 -3.807 1 80.12 114 LYS B CA 1
ATOM 4210 C C . LYS B 1 114 ? -19.047 -8.664 -4.199 1 80.12 114 LYS B C 1
ATOM 4212 O O . LYS B 1 114 ? -19.219 -9.656 -4.906 1 80.12 114 LYS B O 1
ATOM 4217 N N . GLY B 1 115 ? -17.891 -8.234 -3.773 1 79.75 115 GLY B N 1
ATOM 4218 C CA . GLY B 1 115 ? -16.688 -8.992 -4.09 1 79.75 115 GLY B CA 1
ATOM 4219 C C . GLY B 1 115 ? -16.094 -8.633 -5.441 1 79.75 115 GLY B C 1
ATOM 4220 O O . GLY B 1 115 ? -15.023 -9.133 -5.809 1 79.75 115 GLY B O 1
ATOM 4221 N N . ARG B 1 116 ? -16.797 -7.848 -6.168 1 86.56 116 ARG B N 1
ATOM 4222 C CA . ARG B 1 116 ? -16.328 -7.379 -7.469 1 86.56 116 ARG B CA 1
ATOM 4223 C C . ARG B 1 116 ? -16.344 -5.855 -7.543 1 86.56 116 ARG B C 1
ATOM 4225 O O . ARG B 1 116 ? -17.422 -5.25 -7.59 1 86.56 116 ARG B O 1
ATOM 4232 N N . TYR B 1 117 ? -15.219 -5.285 -7.625 1 94.88 117 TYR B N 1
ATOM 4233 C CA . TYR B 1 117 ? -15.062 -3.836 -7.605 1 94.88 117 TYR B CA 1
ATOM 4234 C C . TYR B 1 117 ? -14.273 -3.357 -8.812 1 94.88 117 TYR B C 1
ATOM 4236 O O . TYR B 1 117 ? -13.578 -4.148 -9.461 1 94.88 117 TYR B O 1
ATOM 4244 N N . ARG B 1 118 ? -14.477 -2.119 -9.141 1 97.31 118 ARG B N 1
ATOM 4245 C CA . ARG B 1 118 ? -13.742 -1.544 -10.266 1 97.31 118 ARG B CA 1
ATOM 4246 C C . ARG B 1 118 ? -12.305 -1.208 -9.859 1 97.31 118 ARG B C 1
ATOM 4248 O O . ARG B 1 118 ? -11.445 -1.028 -10.719 1 97.31 118 ARG B O 1
ATOM 4255 N N . GLU B 1 119 ? -12.07 -0.999 -8.633 1 97.94 119 GLU B N 1
ATOM 4256 C CA . GLU B 1 119 ? -10.758 -0.996 -7.988 1 97.94 119 GLU B CA 1
ATOM 4257 C C . GLU B 1 119 ? -10.672 -2.078 -6.914 1 97.94 119 GLU B C 1
ATOM 4259 O O . GLU B 1 119 ? -11.445 -2.076 -5.961 1 97.94 119 GLU B O 1
ATOM 4264 N N . PHE B 1 120 ? -9.773 -3.033 -7.133 1 97.31 120 PHE B N 1
ATOM 4265 C CA . PHE B 1 120 ? -9.641 -4.16 -6.219 1 97.31 120 PHE B CA 1
ATOM 4266 C C . PHE B 1 120 ? -8.164 -4.484 -5.98 1 97.31 120 PHE B C 1
ATOM 4268 O O . PHE B 1 120 ? -7.293 -3.988 -6.691 1 97.31 120 PHE B O 1
ATOM 4275 N N . TRP B 1 121 ? -7.887 -5.23 -4.949 1 97.88 121 TRP B N 1
ATOM 4276 C CA . TRP B 1 121 ? -6.508 -5.496 -4.551 1 97.88 121 TRP B CA 1
ATOM 4277 C C . TRP B 1 121 ? -6.152 -6.961 -4.77 1 97.88 121 TRP B C 1
ATOM 4279 O O . TRP B 1 121 ? -6.973 -7.852 -4.531 1 97.88 121 TRP B O 1
ATOM 4289 N N . GLN B 1 122 ? -4.918 -7.121 -5.242 1 97.88 122 GLN B N 1
ATOM 4290 C CA . GLN B 1 122 ? -4.418 -8.461 -5.535 1 97.88 122 GLN B CA 1
ATOM 4291 C C . GLN B 1 122 ? -3.102 -8.727 -4.809 1 97.88 122 GLN B C 1
ATOM 4293 O O . GLN B 1 122 ? -2.25 -7.84 -4.711 1 97.88 122 GLN B O 1
ATOM 4298 N N . PHE B 1 123 ? -3.004 -9.867 -4.234 1 98.75 123 PHE B N 1
ATOM 4299 C CA . PHE B 1 123 ? -1.737 -10.445 -3.797 1 98.75 123 PHE B CA 1
ATOM 4300 C C . PHE B 1 123 ? -1.278 -11.539 -4.754 1 98.75 123 PHE B C 1
ATOM 4302 O O . PHE B 1 123 ? -2.037 -12.461 -5.059 1 98.75 123 PHE B O 1
ATOM 4309 N N . GLY B 1 124 ? -0.053 -11.406 -5.258 1 98.56 124 GLY B N 1
ATOM 4310 C CA . GLY B 1 124 ? 0.389 -12.422 -6.207 1 98.56 124 GLY B CA 1
ATOM 4311 C C . GLY B 1 124 ? 1.871 -12.727 -6.102 1 98.56 124 GLY B C 1
ATOM 4312 O O . GLY B 1 124 ? 2.615 -12.008 -5.434 1 98.56 124 GLY B O 1
ATOM 4313 N N . VAL B 1 125 ? 2.297 -13.844 -6.684 1 98.81 125 VAL B N 1
ATOM 4314 C CA . VAL B 1 125 ? 3.697 -14.258 -6.711 1 98.81 125 VAL B CA 1
ATOM 4315 C C . VAL B 1 125 ? 4.078 -14.703 -8.117 1 98.81 125 VAL B C 1
ATOM 4317 O O . VAL B 1 125 ? 3.219 -15.109 -8.906 1 98.81 125 VAL B O 1
ATOM 4320 N N . GLU B 1 126 ? 5.27 -14.492 -8.438 1 98.81 126 GLU B N 1
ATOM 4321 C CA . GLU B 1 126 ? 5.863 -15 -9.664 1 98.81 126 GLU B CA 1
ATOM 4322 C C . GLU B 1 126 ? 7.172 -15.734 -9.383 1 98.81 126 GLU B C 1
ATOM 4324 O O . GLU B 1 126 ? 8.117 -15.148 -8.859 1 98.81 126 GLU B O 1
ATOM 4329 N N . LEU B 1 127 ? 7.152 -16.984 -9.609 1 98.81 127 LEU B N 1
ATOM 4330 C CA . LEU B 1 127 ? 8.367 -17.781 -9.648 1 98.81 127 LEU B CA 1
ATOM 4331 C C . LEU B 1 127 ? 8.891 -17.906 -11.078 1 98.81 127 LEU B C 1
ATOM 4333 O O . LEU B 1 127 ? 8.289 -18.609 -11.898 1 98.81 127 LEU B O 1
ATOM 4337 N N . ILE B 1 128 ? 10.023 -17.281 -11.367 1 98.69 128 ILE B N 1
ATOM 4338 C CA . ILE B 1 128 ? 10.453 -17.062 -12.742 1 98.69 128 ILE B CA 1
ATOM 4339 C C . ILE B 1 128 ? 11.719 -17.875 -13.031 1 98.69 128 ILE B C 1
ATOM 4341 O O . ILE B 1 128 ? 12.727 -17.719 -12.344 1 98.69 128 ILE B O 1
ATOM 4345 N N . GLY B 1 129 ? 11.625 -18.734 -14.047 1 98 129 GLY B N 1
ATOM 4346 C CA . GLY B 1 129 ? 12.867 -19.328 -14.523 1 98 129 GLY B CA 1
ATOM 4347 C C . GLY B 1 129 ? 12.883 -20.844 -14.422 1 98 129 GLY B C 1
ATOM 4348 O O . GLY B 1 129 ? 13.867 -21.484 -14.789 1 98 129 GLY B O 1
ATOM 4349 N N . SER B 1 130 ? 11.828 -21.453 -13.93 1 97.94 130 SER B N 1
ATOM 4350 C CA . SER B 1 130 ? 11.812 -22.906 -13.789 1 97.94 130 SER B CA 1
ATOM 4351 C C . SER B 1 130 ? 10.617 -23.531 -14.5 1 97.94 130 SER B C 1
ATOM 4353 O O . SER B 1 130 ? 9.508 -23 -14.43 1 97.94 130 SER B O 1
ATOM 4355 N N . GLU B 1 131 ? 10.836 -24.578 -15.172 1 95.94 131 GLU B N 1
ATOM 4356 C CA . GLU B 1 131 ? 9.773 -25.328 -15.828 1 95.94 131 GLU B CA 1
ATOM 4357 C C . GLU B 1 131 ? 9.5 -26.656 -15.109 1 95.94 131 GLU B C 1
ATOM 4359 O O . GLU B 1 131 ? 8.695 -27.453 -15.578 1 95.94 131 GLU B O 1
ATOM 4364 N N . SER B 1 132 ? 10.156 -26.844 -13.984 1 97.19 132 SER B N 1
ATOM 4365 C CA . SER B 1 132 ? 10.055 -28.078 -13.227 1 97.19 132 SER B CA 1
ATOM 4366 C C . SER B 1 132 ? 8.703 -28.188 -12.523 1 97.19 132 SER B C 1
ATOM 4368 O O . SER B 1 132 ? 8.102 -27.172 -12.164 1 97.19 132 SER B O 1
ATOM 4370 N N . TYR B 1 133 ? 8.18 -29.469 -12.312 1 97.88 133 TYR B N 1
ATOM 4371 C CA . TYR B 1 133 ? 6.98 -29.672 -11.516 1 97.88 133 TYR B CA 1
ATOM 4372 C C . TYR B 1 133 ? 7.188 -29.188 -10.086 1 97.88 133 TYR B C 1
ATOM 4374 O O . TYR B 1 133 ? 6.223 -28.891 -9.375 1 97.88 133 TYR B O 1
ATOM 4382 N N . LEU B 1 134 ? 8.492 -29.047 -9.656 1 98.5 134 LEU B N 1
ATOM 4383 C CA . LEU B 1 134 ? 8.828 -28.562 -8.32 1 98.5 134 LEU B CA 1
ATOM 4384 C C . LEU B 1 134 ? 8.422 -27.094 -8.172 1 98.5 134 LEU B C 1
ATOM 4386 O O . LEU B 1 134 ? 8.023 -26.672 -7.086 1 98.5 134 LEU B O 1
ATOM 4390 N N . ALA B 1 135 ? 8.586 -26.344 -9.281 1 98.62 135 ALA B N 1
ATOM 4391 C CA . ALA B 1 135 ? 8.172 -24.953 -9.266 1 98.62 135 ALA B CA 1
ATOM 4392 C C . ALA B 1 135 ? 6.656 -24.828 -9.094 1 98.62 135 ALA B C 1
ATOM 4394 O O . ALA B 1 135 ? 6.18 -24.016 -8.305 1 98.62 135 ALA B O 1
ATOM 4395 N N . ASP B 1 136 ? 5.922 -25.672 -9.797 1 98.69 136 ASP B N 1
ATOM 4396 C CA . ASP B 1 136 ? 4.473 -25.703 -9.633 1 98.69 136 ASP B CA 1
ATOM 4397 C C . ASP B 1 136 ? 4.094 -26.062 -8.203 1 98.69 136 ASP B C 1
ATOM 4399 O O . ASP B 1 136 ? 3.199 -25.453 -7.613 1 98.69 136 ASP B O 1
ATOM 4403 N N . ALA B 1 137 ? 4.789 -27.047 -7.703 1 98.75 137 ALA B N 1
ATOM 4404 C CA . ALA B 1 137 ? 4.508 -27.5 -6.344 1 98.75 137 ALA B CA 1
ATOM 4405 C C . ALA B 1 137 ? 4.73 -26.391 -5.332 1 98.75 137 ALA B C 1
ATOM 4407 O O . ALA B 1 137 ? 3.887 -26.156 -4.465 1 98.75 137 ALA B O 1
ATOM 4408 N N . GLU B 1 138 ? 5.844 -25.719 -5.43 1 98.81 138 GLU B N 1
ATOM 4409 C CA . GLU B 1 138 ? 6.152 -24.641 -4.496 1 98.81 138 GLU B CA 1
ATOM 4410 C C . GLU B 1 138 ? 5.059 -23.578 -4.504 1 98.81 138 GLU B C 1
ATOM 4412 O O . GLU B 1 138 ? 4.582 -23.156 -3.443 1 98.81 138 GLU B O 1
ATOM 4417 N N . VAL B 1 139 ? 4.668 -23.172 -5.691 1 98.88 139 VAL B N 1
ATOM 4418 C CA . VAL B 1 139 ? 3.703 -22.094 -5.848 1 98.88 139 VAL B CA 1
ATOM 4419 C C . VAL B 1 139 ? 2.346 -22.531 -5.301 1 98.88 139 VAL B C 1
ATOM 4421 O O . VAL B 1 139 ? 1.663 -21.75 -4.629 1 98.88 139 VAL B O 1
ATOM 4424 N N . ILE B 1 140 ? 1.971 -23.75 -5.574 1 98.88 140 ILE B N 1
ATOM 4425 C CA . ILE B 1 140 ? 0.697 -24.266 -5.094 1 98.88 140 ILE B CA 1
ATOM 4426 C C . ILE B 1 140 ? 0.733 -24.391 -3.57 1 98.88 140 ILE B C 1
ATOM 4428 O O . ILE B 1 140 ? -0.22 -24.016 -2.887 1 98.88 140 ILE B O 1
ATOM 4432 N N . ILE B 1 141 ? 1.849 -24.922 -2.977 1 98.81 141 ILE B N 1
ATOM 4433 C CA . ILE B 1 141 ? 1.998 -25.062 -1.533 1 98.81 141 ILE B CA 1
ATOM 4434 C C . ILE B 1 141 ? 1.945 -23.688 -0.87 1 98.81 141 ILE B C 1
ATOM 4436 O O . ILE B 1 141 ? 1.325 -23.516 0.183 1 98.81 141 ILE B O 1
ATOM 4440 N N . LEU B 1 142 ? 2.615 -22.75 -1.481 1 98.88 142 LEU B N 1
ATOM 4441 C CA . LEU B 1 142 ? 2.611 -21.391 -0.966 1 98.88 142 LEU B CA 1
ATOM 4442 C C . LEU B 1 142 ? 1.192 -20.828 -0.904 1 98.88 142 LEU B C 1
ATOM 4444 O O . LEU B 1 142 ? 0.778 -20.281 0.122 1 98.88 142 LEU B O 1
ATOM 4448 N N . ALA B 1 143 ? 0.436 -20.953 -2.016 1 98.81 143 ALA B N 1
ATOM 4449 C CA . ALA B 1 143 ? -0.949 -20.5 -2.043 1 98.81 143 ALA B CA 1
ATOM 4450 C C . ALA B 1 143 ? -1.777 -21.172 -0.958 1 98.81 143 ALA B C 1
ATOM 4452 O O . ALA B 1 143 ? -2.539 -20.516 -0.245 1 98.81 143 ALA B O 1
ATOM 4453 N N . ASP B 1 144 ? -1.603 -22.453 -0.848 1 98.62 144 ASP B N 1
ATOM 4454 C CA . ASP B 1 144 ? -2.307 -23.266 0.149 1 98.62 144 ASP B CA 1
ATOM 4455 C C . ASP B 1 144 ? -2.025 -22.75 1.561 1 98.62 144 ASP B C 1
ATOM 4457 O O . ASP B 1 144 ? -2.951 -22.562 2.354 1 98.62 144 ASP B O 1
ATOM 4461 N N . LYS B 1 145 ? -0.786 -22.531 1.868 1 98.5 145 LYS B N 1
ATOM 4462 C CA . LYS B 1 145 ? -0.368 -22.094 3.197 1 98.5 145 LYS B CA 1
ATOM 4463 C C . LYS B 1 145 ? -0.898 -20.688 3.51 1 98.5 145 LYS B C 1
ATOM 4465 O O . LYS B 1 145 ? -1.334 -20.422 4.633 1 98.5 145 LYS B O 1
ATOM 4470 N N . ILE B 1 146 ? -0.848 -19.797 2.525 1 98.56 146 ILE B N 1
ATOM 4471 C CA . ILE B 1 146 ? -1.318 -18.438 2.723 1 98.56 146 ILE B CA 1
ATOM 4472 C C . ILE B 1 146 ? -2.805 -18.453 3.074 1 98.56 146 ILE B C 1
ATOM 4474 O O . ILE B 1 146 ? -3.221 -17.844 4.062 1 98.56 146 ILE B O 1
ATOM 4478 N N . LEU B 1 147 ? -3.607 -19.125 2.258 1 98.31 147 LEU B N 1
ATOM 4479 C CA . LEU B 1 147 ? -5.055 -19.125 2.447 1 98.31 147 LEU B CA 1
ATOM 4480 C C . LEU B 1 147 ? -5.43 -19.781 3.771 1 98.31 147 LEU B C 1
ATOM 4482 O O . LEU B 1 147 ? -6.309 -19.281 4.484 1 98.31 147 LEU B O 1
ATOM 4486 N N . LYS B 1 148 ? -4.754 -20.859 4.148 1 97.62 148 LYS B N 1
ATOM 4487 C CA . LYS B 1 148 ? -5.012 -21.516 5.426 1 97.62 148 LYS B CA 1
ATOM 4488 C C . LYS B 1 148 ? -4.652 -20.609 6.598 1 97.62 148 LYS B C 1
ATOM 4490 O O . LYS B 1 148 ? -5.383 -20.531 7.586 1 97.62 148 LYS B O 1
ATOM 4495 N N . ASP B 1 149 ? -3.547 -19.906 6.449 1 97.19 149 ASP B N 1
ATOM 4496 C CA . ASP B 1 149 ? -3.066 -19.062 7.539 1 97.19 149 ASP B CA 1
ATOM 4497 C C . ASP B 1 149 ? -4.051 -17.938 7.836 1 97.19 149 ASP B C 1
ATOM 4499 O O . ASP B 1 149 ? -4.242 -17.562 9 1 97.19 149 ASP B O 1
ATOM 4503 N N . VAL B 1 150 ? -4.645 -17.375 6.824 1 96.56 150 VAL B N 1
ATOM 4504 C CA . VAL B 1 150 ? -5.559 -16.266 7.043 1 96.56 150 VAL B CA 1
ATOM 4505 C C . VAL B 1 150 ? -6.957 -16.797 7.348 1 96.56 150 VAL B C 1
ATOM 4507 O O . VAL B 1 150 ? -7.91 -16.016 7.465 1 96.56 150 VAL B O 1
ATOM 4510 N N . GLY B 1 151 ? -7.125 -18.047 7.371 1 95.62 151 GLY B N 1
ATOM 4511 C CA . GLY B 1 151 ? -8.344 -18.672 7.883 1 95.62 151 GLY B CA 1
ATOM 4512 C C . GLY B 1 151 ? -9.414 -18.828 6.824 1 95.62 151 GLY B C 1
ATOM 4513 O O . GLY B 1 151 ? -10.609 -18.781 7.133 1 95.62 151 GLY B O 1
ATOM 4514 N N . VAL B 1 152 ? -9.078 -18.984 5.594 1 96.25 152 VAL B N 1
ATOM 4515 C CA . VAL B 1 152 ? -10.047 -19.234 4.527 1 96.25 152 VAL B CA 1
ATOM 4516 C C . VAL B 1 152 ? -10.242 -20.734 4.332 1 96.25 152 VAL B C 1
ATOM 4518 O O . VAL B 1 152 ? -9.273 -21.469 4.16 1 96.25 152 VAL B O 1
ATOM 4521 N N . ASN B 1 153 ? -11.445 -21.188 4.434 1 95.75 153 ASN B N 1
ATOM 4522 C CA . ASN B 1 153 ? -11.781 -22.547 4 1 95.75 153 ASN B CA 1
ATOM 4523 C C . ASN B 1 153 ? -11.992 -22.609 2.492 1 95.75 153 ASN B C 1
ATOM 4525 O O . ASN B 1 153 ? -12.781 -21.844 1.938 1 95.75 153 ASN B O 1
ATOM 4529 N N . PHE B 1 154 ? -11.25 -23.547 1.854 1 97.38 154 PHE B N 1
ATOM 4530 C CA . PHE B 1 154 ? -11.312 -23.531 0.398 1 97.38 154 PHE B CA 1
ATOM 4531 C C . PHE B 1 154 ? -11.055 -24.922 -0.162 1 97.38 154 PHE B C 1
ATOM 4533 O O . PHE B 1 154 ? -10.594 -25.812 0.557 1 97.38 154 PHE B O 1
ATOM 4540 N N . SER B 1 155 ? -11.477 -25.125 -1.383 1 97.19 155 SER B N 1
ATOM 4541 C CA . SER B 1 155 ? -11.086 -26.281 -2.178 1 97.19 155 SER B CA 1
ATOM 4542 C C . SER B 1 155 ? -10.078 -25.906 -3.26 1 97.19 155 SER B C 1
ATOM 4544 O O . SER B 1 155 ? -10.164 -24.812 -3.836 1 97.19 155 SER B O 1
ATOM 4546 N N . LEU B 1 156 ? -9.109 -26.734 -3.434 1 98.12 156 LEU B N 1
ATOM 4547 C CA . LEU B 1 156 ? -8.062 -26.516 -4.43 1 98.12 156 LEU B CA 1
ATOM 4548 C C . LEU B 1 156 ? -8.227 -27.484 -5.605 1 98.12 156 LEU B C 1
ATOM 4550 O O . LEU B 1 156 ? -8.289 -28.688 -5.414 1 98.12 156 LEU B O 1
ATOM 4554 N N . GLU B 1 157 ? -8.383 -26.922 -6.801 1 97.38 157 GLU B N 1
ATOM 4555 C CA . GLU B 1 157 ? -8.461 -27.719 -8.023 1 97.38 157 GLU B CA 1
ATOM 4556 C C . GLU B 1 157 ? -7.258 -27.453 -8.93 1 97.38 157 GLU B C 1
ATOM 4558 O O . GLU B 1 157 ? -6.836 -26.312 -9.094 1 97.38 157 GLU B O 1
ATOM 4563 N N . ILE B 1 158 ? -6.676 -28.531 -9.422 1 97.69 158 ILE B N 1
ATOM 4564 C CA . ILE B 1 158 ? -5.488 -28.453 -10.266 1 97.69 158 ILE B CA 1
ATOM 4565 C C . ILE B 1 158 ? -5.785 -29.047 -11.641 1 97.69 158 ILE B C 1
ATOM 4567 O O . ILE B 1 158 ? -6.344 -30.141 -11.734 1 97.69 158 ILE B O 1
ATOM 4571 N N . GLY B 1 159 ? -5.52 -28.312 -12.695 1 95.44 159 GLY B N 1
ATOM 4572 C CA . GLY B 1 159 ? -5.645 -28.781 -14.062 1 95.44 159 GLY B CA 1
ATOM 4573 C C . GLY B 1 159 ? -4.371 -28.625 -14.867 1 95.44 159 GLY B C 1
ATOM 4574 O O . GLY B 1 159 ? -3.287 -28.453 -14.305 1 95.44 159 GLY B O 1
ATOM 4575 N N . HIS B 1 160 ? -4.438 -28.859 -16.109 1 94.75 160 HIS B N 1
ATOM 4576 C CA . HIS B 1 160 ? -3.326 -28.719 -17.047 1 94.75 160 HIS B CA 1
ATOM 4577 C C . HIS B 1 160 ? -3.816 -28.344 -18.438 1 94.75 160 HIS B C 1
ATOM 4579 O O . HIS B 1 160 ? -4.328 -29.188 -19.172 1 94.75 160 HIS B O 1
ATOM 4585 N N . VAL B 1 161 ? -3.531 -27.156 -18.828 1 92.06 161 VAL B N 1
ATOM 4586 C CA . VAL B 1 161 ? -4.113 -26.656 -20.062 1 92.06 161 VAL B CA 1
ATOM 4587 C C . VAL B 1 161 ? -3.412 -27.281 -21.266 1 92.06 161 VAL B C 1
ATOM 4589 O O . VAL B 1 161 ? -3.979 -27.344 -22.359 1 92.06 161 VAL B O 1
ATOM 4592 N N . GLY B 1 162 ? -2.137 -27.719 -21.047 1 91.12 162 GLY B N 1
ATOM 4593 C CA . GLY B 1 162 ? -1.391 -28.344 -22.125 1 91.12 162 GLY B CA 1
ATOM 4594 C C . GLY B 1 162 ? -2.08 -29.578 -22.688 1 91.12 162 GLY B C 1
ATOM 4595 O O . GLY B 1 162 ? -1.934 -29.891 -23.875 1 91.12 162 GLY B O 1
ATOM 4596 N N . ILE B 1 163 ? -2.883 -30.25 -21.891 1 93 163 ILE B N 1
ATOM 4597 C CA . ILE B 1 163 ? -3.564 -31.484 -22.312 1 93 163 ILE B CA 1
ATOM 4598 C C . ILE B 1 163 ? -4.625 -31.141 -23.359 1 93 163 ILE B C 1
ATOM 4600 O O . ILE B 1 163 ? -4.629 -31.703 -24.453 1 93 163 ILE B O 1
ATOM 4604 N N . MET B 1 164 ? -5.477 -30.203 -23.016 1 91.38 164 MET B N 1
ATOM 4605 C CA . MET B 1 164 ? -6.523 -29.781 -23.938 1 91.38 164 MET B CA 1
ATOM 4606 C C . MET B 1 164 ? -5.918 -29.156 -25.188 1 91.38 164 MET B C 1
ATOM 4608 O O . MET B 1 164 ? -6.387 -29.391 -26.297 1 91.38 164 MET B O 1
ATOM 4612 N N . ARG B 1 165 ? -4.922 -28.375 -25.016 1 90.38 165 ARG B N 1
ATOM 4613 C CA . ARG B 1 165 ? -4.273 -27.75 -26.156 1 90.38 165 ARG B CA 1
ATOM 4614 C C . ARG B 1 165 ? -3.689 -28.797 -27.109 1 90.38 165 ARG B C 1
ATOM 4616 O O . ARG B 1 165 ? -3.723 -28.625 -28.328 1 90.38 165 ARG B O 1
ATOM 4623 N N . HIS B 1 166 ? -3.084 -29.781 -26.516 1 92.81 166 HIS B N 1
ATOM 4624 C CA . HIS B 1 166 ? -2.561 -30.891 -27.312 1 92.81 166 HIS B CA 1
ATOM 4625 C C . HIS B 1 166 ? -3.668 -31.562 -28.109 1 92.81 166 HIS B C 1
ATOM 4627 O O . HIS B 1 166 ? -3.488 -31.875 -29.281 1 92.81 166 HIS B O 1
ATOM 4633 N N . LEU B 1 167 ? -4.766 -31.766 -27.484 1 93.38 167 LEU B N 1
ATOM 4634 C CA . LEU B 1 167 ? -5.918 -32.406 -28.125 1 93.38 167 LEU B CA 1
ATOM 4635 C C . LEU B 1 167 ? -6.438 -31.547 -29.281 1 93.38 167 LEU B C 1
ATOM 4637 O O . LEU B 1 167 ? -6.898 -32.062 -30.297 1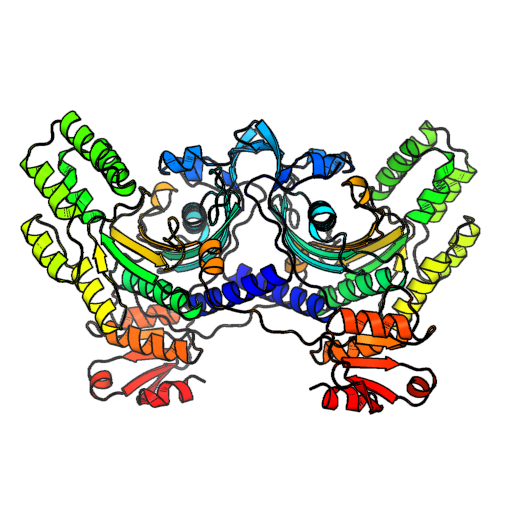 93.38 167 LEU B O 1
ATOM 4641 N N . LEU B 1 168 ? -6.32 -30.203 -29.156 1 92.94 168 LEU B N 1
ATOM 4642 C CA . LEU B 1 168 ? -6.938 -29.266 -30.094 1 92.94 168 LEU B CA 1
ATOM 4643 C C . LEU B 1 168 ? -5.961 -28.875 -31.188 1 92.94 168 LEU B C 1
ATOM 4645 O O . LEU B 1 168 ? -6.32 -28.125 -32.094 1 92.94 168 LEU B O 1
ATOM 4649 N N . LYS B 1 169 ? -4.797 -29.375 -31.156 1 92 169 LYS B N 1
ATOM 4650 C CA . LYS B 1 169 ? -3.758 -29 -32.125 1 92 169 LYS B CA 1
ATOM 4651 C C . LYS B 1 169 ? -4.25 -29.156 -33.562 1 92 169 LYS B C 1
ATOM 4653 O O . LYS B 1 169 ? -3.982 -28.312 -34.406 1 92 169 LYS B O 1
ATOM 4658 N N . PRO B 1 170 ? -5.012 -30.156 -33.781 1 91.62 170 PRO B N 1
ATOM 4659 C CA . PRO B 1 170 ? -5.391 -30.422 -35.188 1 91.62 170 PRO B CA 1
ATOM 4660 C C . PRO B 1 170 ? -6.324 -29.359 -35.75 1 91.62 170 PRO B C 1
ATOM 4662 O O . PRO B 1 170 ? -6.426 -29.203 -36.969 1 91.62 170 PRO B O 1
ATOM 4665 N N . ILE B 1 171 ? -7.008 -28.641 -34.969 1 92.69 171 ILE B N 1
ATOM 4666 C CA . ILE B 1 171 ? -8.008 -27.719 -35.531 1 92.69 171 ILE B CA 1
ATOM 4667 C C . ILE B 1 171 ? -7.395 -26.328 -35.688 1 92.69 171 ILE B C 1
ATOM 4669 O O . ILE B 1 171 ? -8.055 -25.406 -36.156 1 92.69 171 ILE B O 1
ATOM 4673 N N . GLY B 1 172 ? -6.16 -26.109 -35.281 1 90.19 172 GLY B N 1
ATOM 4674 C CA . GLY B 1 172 ? -5.473 -24.844 -35.438 1 90.19 172 GLY B CA 1
ATOM 4675 C C . GLY B 1 172 ? -5.547 -23.938 -34.219 1 90.19 172 GLY B C 1
ATOM 4676 O O . GLY B 1 172 ? -6.473 -24.047 -33.438 1 90.19 172 GLY B O 1
ATOM 4677 N N . GLU B 1 173 ? -4.672 -23.016 -34.156 1 85.38 173 GLU B N 1
ATOM 4678 C CA . GLU B 1 173 ? -4.461 -22.203 -32.938 1 85.38 173 GLU B CA 1
ATOM 4679 C C . GLU B 1 173 ? -5.645 -21.281 -32.688 1 85.38 173 GLU B C 1
ATOM 4681 O O . GLU B 1 173 ? -6.113 -21.156 -31.562 1 85.38 173 GLU B O 1
ATOM 4686 N N . ASP B 1 174 ? -6.125 -20.578 -33.688 1 86.38 174 ASP B N 1
ATOM 4687 C CA . ASP B 1 174 ? -7.211 -19.625 -33.531 1 86.38 174 ASP B CA 1
ATOM 4688 C C . ASP B 1 174 ? -8.484 -20.312 -33.031 1 86.38 174 ASP B C 1
ATOM 4690 O O . ASP B 1 174 ? -9.156 -19.828 -32.125 1 86.38 174 ASP B O 1
ATOM 4694 N N . ARG B 1 175 ? -8.805 -21.438 -33.688 1 90.31 175 ARG B N 1
ATOM 4695 C CA . ARG B 1 175 ? -9.992 -22.203 -33.312 1 90.31 175 ARG B CA 1
ATOM 4696 C C . ARG B 1 175 ? -9.836 -22.812 -31.922 1 90.31 175 ARG B C 1
ATOM 4698 O O . ARG B 1 175 ? -10.789 -22.812 -31.141 1 90.31 175 ARG B O 1
ATOM 4705 N N . ALA B 1 176 ? -8.625 -23.266 -31.656 1 89.31 176 ALA B N 1
ATOM 4706 C CA . ALA B 1 176 ? -8.336 -23.844 -30.344 1 89.31 176 ALA B CA 1
ATOM 4707 C C . ALA B 1 176 ? -8.523 -22.797 -29.234 1 89.31 176 ALA B C 1
ATOM 4709 O O . ALA B 1 176 ? -9.086 -23.094 -28.188 1 89.31 176 ALA B O 1
ATOM 4710 N N . SER B 1 177 ? -8.07 -21.609 -29.516 1 85.75 177 SER B N 1
ATOM 4711 C CA . SER B 1 177 ? -8.195 -20.516 -28.547 1 85.75 177 SER B CA 1
ATOM 4712 C C . SER B 1 177 ? -9.656 -20.203 -28.234 1 85.75 177 SER B C 1
ATOM 4714 O O . SER B 1 177 ? -10.016 -19.953 -27.094 1 85.75 177 SER B O 1
ATOM 4716 N N . LYS B 1 178 ? -10.445 -20.156 -29.188 1 87.31 178 LYS B N 1
ATOM 4717 C CA . LYS B 1 178 ? -11.867 -19.906 -29 1 87.31 178 LYS B CA 1
ATOM 4718 C C . LYS B 1 178 ? -12.523 -21.031 -28.203 1 87.31 178 LYS B C 1
ATOM 4720 O O . LYS B 1 178 ? -13.375 -20.766 -27.344 1 87.31 178 LYS B O 1
ATOM 4725 N N . VAL B 1 179 ? -12.164 -22.25 -28.547 1 90.56 179 VAL B N 1
ATOM 4726 C CA . VAL B 1 179 ? -12.68 -23.406 -27.797 1 90.56 179 VAL B CA 1
ATOM 4727 C C . VAL B 1 179 ? -12.328 -23.25 -26.312 1 90.56 179 VAL B C 1
ATOM 4729 O O . VAL B 1 179 ? -13.188 -23.391 -25.453 1 90.56 179 VAL B O 1
ATOM 4732 N N . MET B 1 180 ? -11.086 -22.891 -26.047 1 87.62 180 MET B N 1
ATOM 4733 C CA . MET B 1 180 ? -10.609 -22.734 -24.672 1 87.62 180 MET B CA 1
ATOM 4734 C C . MET B 1 180 ? -11.383 -21.641 -23.953 1 87.62 180 MET B C 1
ATOM 4736 O O . MET B 1 180 ? -11.68 -21.766 -22.766 1 87.62 180 MET B O 1
ATOM 4740 N N . ARG B 1 181 ? -11.688 -20.578 -24.594 1 84.56 181 ARG B N 1
ATOM 4741 C CA . ARG B 1 181 ? -12.445 -19.484 -24.016 1 84.56 181 ARG B CA 1
ATOM 4742 C C . ARG B 1 181 ? -13.852 -19.938 -23.625 1 84.56 181 ARG B C 1
ATOM 4744 O O . ARG B 1 181 ? -14.375 -19.531 -22.594 1 84.56 181 ARG B O 1
ATOM 4751 N N . LEU B 1 182 ? -14.43 -20.672 -24.531 1 88.12 182 LEU B N 1
ATOM 4752 C CA . LEU B 1 182 ? -15.773 -21.172 -24.266 1 88.12 182 LEU B CA 1
ATOM 4753 C C . LEU B 1 182 ? -15.781 -22.125 -23.062 1 88.12 182 LEU B C 1
ATOM 4755 O O . LEU B 1 182 ? -16.719 -22.109 -22.266 1 88.12 182 LEU B O 1
ATOM 4759 N N . ILE B 1 183 ? -14.773 -22.922 -22.969 1 88.38 183 ILE B N 1
ATOM 4760 C CA . ILE B 1 183 ? -14.625 -23.828 -21.844 1 88.38 183 ILE B CA 1
ATOM 4761 C C . ILE B 1 183 ? -14.453 -23.016 -20.547 1 88.38 183 ILE B C 1
ATOM 4763 O O . ILE B 1 183 ? -15.102 -23.297 -19.547 1 88.38 183 ILE B O 1
ATOM 4767 N N . ASP B 1 184 ? -13.625 -22.016 -20.562 1 84.94 184 ASP B N 1
ATOM 4768 C CA . ASP B 1 184 ? -1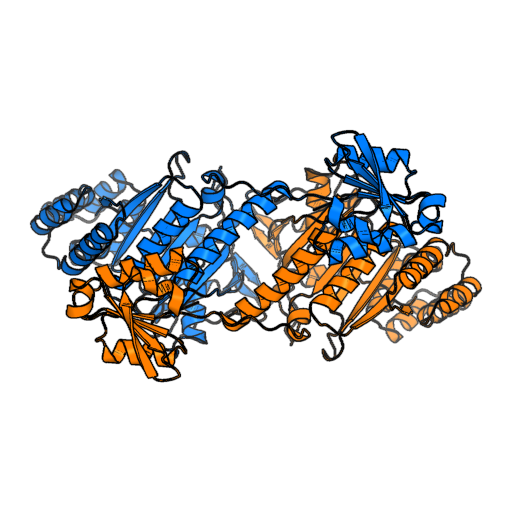3.328 -21.188 -19.406 1 84.94 184 ASP B CA 1
ATOM 4769 C C . ASP B 1 184 ? -14.586 -20.484 -18.891 1 84.94 184 ASP B C 1
ATOM 4771 O O . ASP B 1 184 ? -14.766 -20.297 -17.688 1 84.94 184 ASP B O 1
ATOM 4775 N N . LYS B 1 185 ? -15.414 -20.109 -19.844 1 82.69 185 LYS B N 1
ATOM 4776 C CA . LYS B 1 185 ? -16.656 -19.422 -19.5 1 82.69 185 LYS B CA 1
ATOM 4777 C C . LYS B 1 185 ? -17.719 -20.391 -19 1 82.69 185 LYS B C 1
ATOM 4779 O O . LYS B 1 185 ? -18.766 -19.984 -18.516 1 82.69 185 LYS B O 1
ATOM 4784 N N . GLY B 1 186 ? -17.438 -21.656 -19.156 1 84.5 186 GLY B N 1
ATOM 4785 C CA . GLY B 1 186 ? -18.422 -22.672 -18.812 1 84.5 186 GLY B CA 1
ATOM 4786 C C . GLY B 1 186 ? -19.609 -22.688 -19.75 1 84.5 186 GLY B C 1
ATOM 4787 O O . GLY B 1 186 ? -20.703 -23.141 -19.375 1 84.5 186 GLY B O 1
ATOM 4788 N N . ASP B 1 187 ? -19.438 -22.219 -20.938 1 89.44 187 ASP B N 1
ATOM 4789 C CA . ASP B 1 187 ? -20.5 -22.141 -21.938 1 89.44 187 ASP B CA 1
ATOM 4790 C C . ASP B 1 187 ? -20.578 -23.422 -22.75 1 89.44 187 ASP B C 1
ATOM 4792 O O . ASP B 1 187 ? -20.188 -23.453 -23.906 1 89.44 187 ASP B O 1
ATOM 4796 N N . ARG B 1 188 ? -21.25 -24.375 -22.203 1 90.94 188 ARG B N 1
ATOM 4797 C CA . ARG B 1 188 ? -21.312 -25.688 -22.828 1 90.94 188 ARG B CA 1
ATOM 4798 C C . ARG B 1 188 ? -22.078 -25.625 -24.156 1 90.94 188 ARG B C 1
ATOM 4800 O O . ARG B 1 188 ? -21.672 -26.25 -25.141 1 90.94 188 ARG B O 1
ATOM 4807 N N . GLU B 1 189 ? -23.188 -24.891 -24.078 1 93.69 189 GLU B N 1
ATOM 4808 C CA . GLU B 1 189 ? -24 -24.75 -25.297 1 93.69 189 GLU B CA 1
ATOM 4809 C C . GLU B 1 189 ? -23.203 -24.062 -26.406 1 93.69 189 GLU B C 1
ATOM 4811 O O . GLU B 1 189 ? -23.25 -24.484 -27.562 1 93.69 189 GLU B O 1
ATOM 4816 N N . GLY B 1 190 ? -22.594 -23 -25.984 1 94.12 190 GLY B N 1
ATOM 4817 C CA . GLY B 1 190 ? -21.75 -22.297 -26.938 1 94.12 190 GLY B CA 1
ATOM 4818 C C . GLY B 1 190 ? -20.641 -23.172 -27.5 1 94.12 190 GLY B C 1
ATOM 4819 O O . GLY B 1 190 ? -20.312 -23.078 -28.688 1 94.12 190 GLY B O 1
ATOM 4820 N N . LEU B 1 191 ? -20.094 -23.969 -26.641 1 94.12 191 LEU B N 1
ATOM 4821 C CA . LEU B 1 191 ? -19.031 -24.859 -27.062 1 94.12 191 LEU B CA 1
ATOM 4822 C C . LEU B 1 191 ? -19.531 -25.891 -28.078 1 94.12 191 LEU B C 1
ATOM 4824 O O . LEU B 1 191 ? -18.906 -26.078 -29.125 1 94.12 191 LEU B O 1
ATOM 4828 N N . GLU B 1 192 ? -20.625 -26.469 -27.828 1 94.69 192 GLU B N 1
ATOM 4829 C CA . GLU B 1 192 ? -21.219 -27.453 -28.734 1 94.69 192 GLU B CA 1
ATOM 4830 C C . GLU B 1 192 ? -21.516 -26.828 -30.094 1 94.69 192 GLU B C 1
ATOM 4832 O O . GLU B 1 192 ? -21.219 -27.406 -31.141 1 94.69 192 GLU B O 1
ATOM 4837 N N . SER B 1 193 ? -22.109 -25.688 -29.984 1 96.19 193 SER B N 1
ATOM 4838 C CA . SER B 1 193 ? -22.469 -24.984 -31.203 1 96.19 193 SER B CA 1
ATOM 4839 C C . SER B 1 193 ? -21.219 -24.656 -32.031 1 96.19 193 SER B C 1
ATOM 4841 O O . SER B 1 193 ? -21.234 -24.781 -33.25 1 96.19 193 SER B O 1
ATOM 4843 N N . TYR B 1 194 ? -20.234 -24.203 -31.391 1 95.81 194 TYR B N 1
ATOM 4844 C CA . TYR B 1 194 ? -19.016 -23.812 -32.094 1 95.81 194 TYR B CA 1
ATOM 4845 C C . TYR B 1 194 ? -18.312 -25.016 -32.688 1 95.81 194 TYR B C 1
ATOM 4847 O O . TYR B 1 194 ? -17.828 -24.953 -33.844 1 95.81 194 TYR B O 1
ATOM 4855 N N . LEU B 1 195 ? -18.234 -26.125 -32 1 95.56 195 LEU B N 1
ATOM 4856 C CA . LEU B 1 195 ? -17.609 -27.344 -32.5 1 95.56 195 LEU B CA 1
ATOM 4857 C C . LEU B 1 195 ? -18.344 -27.844 -33.75 1 95.56 195 LEU B C 1
ATOM 4859 O O . LEU B 1 195 ? -17.719 -28.359 -34.688 1 95.56 195 LEU B O 1
ATOM 4863 N N . ALA B 1 196 ? -19.641 -27.656 -33.719 1 95 196 ALA B N 1
ATOM 4864 C CA . ALA B 1 196 ? -20.438 -28.016 -34.875 1 95 196 ALA B CA 1
ATOM 4865 C C . ALA B 1 196 ? -20.156 -27.094 -36.062 1 95 196 ALA B C 1
ATOM 4867 O O . ALA B 1 196 ? -20.062 -27.547 -37.219 1 95 196 ALA B O 1
ATOM 4868 N N . GLU B 1 197 ? -20.094 -25.859 -35.688 1 95.75 197 GLU B N 1
ATOM 4869 C CA . GLU B 1 197 ? -19.844 -24.844 -36.688 1 95.75 197 GLU B CA 1
ATOM 4870 C C . GLU B 1 197 ? -18.531 -25.125 -37.438 1 95.75 197 GLU B C 1
ATOM 4872 O O . GLU B 1 197 ? -18.453 -24.969 -38.656 1 95.75 197 GLU B O 1
ATOM 4877 N N . ILE B 1 198 ? -17.516 -25.531 -36.719 1 94.56 198 ILE B N 1
ATOM 4878 C CA . ILE B 1 198 ? -16.219 -25.719 -37.344 1 94.56 198 ILE B CA 1
ATOM 4879 C C . ILE B 1 198 ? -16.078 -27.172 -37.812 1 94.56 198 ILE B C 1
ATOM 4881 O O . ILE B 1 198 ? -15.008 -27.594 -38.25 1 94.56 198 ILE B O 1
ATOM 4885 N N . ARG B 1 199 ? -17.078 -28 -37.75 1 92.56 199 ARG B N 1
ATOM 4886 C CA . ARG B 1 199 ? -17.219 -29.359 -38.25 1 92.56 199 ARG B CA 1
ATOM 4887 C C . ARG B 1 199 ? -16.141 -30.266 -37.688 1 92.56 199 ARG B C 1
ATOM 4889 O O . ARG B 1 199 ? -15.445 -30.969 -38.469 1 92.56 199 ARG B O 1
ATOM 4896 N N . VAL B 1 200 ? -15.969 -30.188 -36.406 1 91.94 200 VAL B N 1
ATOM 4897 C CA . VAL B 1 200 ? -15.047 -31.109 -35.75 1 91.94 200 VAL B CA 1
ATOM 4898 C C . VAL B 1 200 ? -15.594 -32.531 -35.812 1 91.94 200 VAL B C 1
ATOM 4900 O O . VAL B 1 200 ? -16.812 -32.75 -35.75 1 91.94 200 VAL B O 1
ATOM 4903 N N . ASN B 1 201 ? -14.734 -33.5 -36.062 1 92.81 201 ASN B N 1
ATOM 4904 C CA . ASN B 1 201 ? -15.219 -34.875 -36.125 1 92.81 201 ASN B CA 1
ATOM 4905 C C . ASN B 1 201 ? -15.711 -35.344 -34.75 1 92.81 201 ASN B C 1
ATOM 4907 O O . ASN B 1 201 ? -15.352 -34.781 -33.719 1 92.81 201 ASN B O 1
ATOM 4911 N N . GLU B 1 202 ? -16.453 -36.375 -34.781 1 93.56 202 GLU B N 1
ATOM 4912 C CA . GLU B 1 202 ? -17.141 -36.875 -33.594 1 93.56 202 GLU B CA 1
ATOM 4913 C C . GLU B 1 202 ? -16.141 -37.406 -32.562 1 93.56 202 GLU B C 1
ATOM 4915 O O . GLU B 1 202 ? -16.359 -37.25 -31.359 1 93.56 202 GLU B O 1
ATOM 4920 N N . ASP B 1 203 ? -15.141 -37.969 -33.062 1 95 203 ASP B N 1
ATOM 4921 C CA . ASP B 1 203 ? -14.125 -38.5 -32.156 1 95 203 ASP B CA 1
ATOM 4922 C C . ASP B 1 203 ? -13.492 -37.375 -31.328 1 95 203 ASP B C 1
ATOM 4924 O O . ASP B 1 203 ? -13.375 -37.5 -30.094 1 95 203 ASP B O 1
ATOM 4928 N N . LEU B 1 204 ? -13.047 -36.375 -32 1 94.88 204 LEU B N 1
ATOM 4929 C CA . LEU B 1 204 ? -12.445 -35.219 -31.312 1 94.88 204 LEU B CA 1
ATOM 4930 C C . LEU B 1 204 ? -13.438 -34.594 -30.359 1 94.88 204 LEU B C 1
ATOM 4932 O O . LEU B 1 204 ? -13.086 -34.219 -29.234 1 94.88 204 LEU B O 1
ATOM 4936 N N . ARG B 1 205 ? -14.633 -34.406 -30.828 1 94.94 205 ARG B N 1
ATOM 4937 C CA . ARG B 1 205 ? -15.688 -33.844 -29.984 1 94.94 205 ARG B CA 1
ATOM 4938 C C . ARG B 1 205 ? -15.859 -34.656 -28.719 1 94.94 205 ARG B C 1
ATOM 4940 O O . ARG B 1 205 ? -15.906 -34.094 -27.609 1 94.94 205 ARG B O 1
ATOM 4947 N N . ASP B 1 206 ? -15.953 -35.938 -28.859 1 95.44 206 ASP B N 1
ATOM 4948 C CA . ASP B 1 206 ? -16.141 -36.844 -27.719 1 95.44 206 ASP B CA 1
ATOM 4949 C C . ASP B 1 206 ? -14.961 -36.75 -26.75 1 95.44 206 ASP B C 1
ATOM 4951 O O . ASP B 1 206 ? -15.156 -36.75 -25.531 1 95.44 206 ASP B O 1
ATOM 4955 N N . LYS B 1 207 ? -13.797 -36.719 -27.266 1 96.06 207 LYS B N 1
ATOM 4956 C CA . LYS B 1 207 ? -12.602 -36.625 -26.438 1 96.06 207 LYS B CA 1
ATOM 4957 C C . LYS B 1 207 ? -12.586 -35.312 -25.641 1 96.06 207 LYS B C 1
ATOM 4959 O O . LYS B 1 207 ? -12.211 -35.281 -24.469 1 96.06 207 LYS B O 1
ATOM 4964 N N . ILE B 1 208 ? -12.977 -34.219 -26.328 1 94.5 208 ILE B N 1
ATOM 4965 C CA . ILE B 1 208 ? -13.023 -32.906 -25.688 1 94.5 208 ILE B CA 1
ATOM 4966 C C . ILE B 1 208 ? -13.961 -32.969 -24.484 1 94.5 208 ILE B C 1
ATOM 4968 O O . ILE B 1 208 ? -13.57 -32.625 -23.359 1 94.5 208 ILE B O 1
ATOM 4972 N N . PHE B 1 209 ? -15.117 -33.438 -24.656 1 94.88 209 PHE B N 1
ATOM 4973 C CA . PHE B 1 209 ? -16.125 -33.438 -23.594 1 94.88 209 PHE B CA 1
ATOM 4974 C C . PHE B 1 209 ? -15.766 -34.469 -22.531 1 94.88 209 PHE B C 1
ATOM 4976 O O . PHE B 1 209 ? -16.047 -34.281 -21.344 1 94.88 209 PHE B O 1
ATOM 4983 N N . SER B 1 210 ? -15.18 -35.594 -22.953 1 95.44 210 SER B N 1
ATOM 4984 C CA . SER B 1 210 ? -14.719 -36.562 -21.984 1 95.44 210 SER B CA 1
ATOM 4985 C C . SER B 1 210 ? -13.664 -35.969 -21.047 1 95.44 210 SER B C 1
ATOM 4987 O O . SER B 1 210 ? -13.719 -36.188 -19.828 1 95.44 210 SER B O 1
ATOM 4989 N N . LEU B 1 211 ? -12.719 -35.312 -21.594 1 94.69 211 LEU B N 1
ATOM 4990 C CA . LEU B 1 211 ? -11.672 -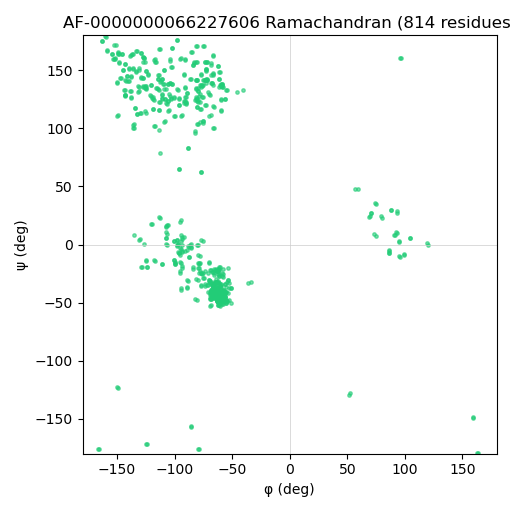34.688 -20.797 1 94.69 211 LEU B CA 1
ATOM 4991 C C . LEU B 1 211 ? -12.266 -33.656 -19.844 1 94.69 211 LEU B C 1
ATOM 4993 O O . LEU B 1 211 ? -11.82 -33.531 -18.703 1 94.69 211 LEU B O 1
ATOM 4997 N N . LEU B 1 212 ? -13.234 -32.875 -20.297 1 93.38 212 LEU B N 1
ATOM 4998 C CA . LEU B 1 212 ? -13.859 -31.828 -19.5 1 93.38 212 LEU B CA 1
ATOM 4999 C C . LEU B 1 212 ? -14.539 -32.375 -18.266 1 93.38 212 LEU B C 1
ATOM 5001 O O . LEU B 1 212 ? -14.688 -31.688 -17.266 1 93.38 212 LEU B O 1
ATOM 5005 N N . GLU B 1 213 ? -14.867 -33.625 -18.297 1 93.56 213 GLU B N 1
ATOM 5006 C CA . GLU B 1 213 ? -15.633 -34.219 -17.219 1 93.56 213 GLU B CA 1
ATOM 5007 C C . GLU B 1 213 ? -14.719 -34.938 -16.203 1 93.56 213 GLU B C 1
ATOM 5009 O O . GLU B 1 213 ? -15.18 -35.375 -15.148 1 93.56 213 GLU B O 1
ATOM 5014 N N . LEU B 1 214 ? -13.508 -35 -16.531 1 95.56 214 LEU B N 1
ATOM 5015 C CA . LEU B 1 214 ? -12.586 -35.719 -15.656 1 95.56 214 LEU B CA 1
ATOM 5016 C C . LEU B 1 214 ? -12.219 -34.844 -14.445 1 95.56 214 LEU B C 1
ATOM 5018 O O . LEU B 1 214 ? -11.445 -33.906 -14.57 1 95.56 214 LEU B O 1
ATOM 5022 N N . LYS B 1 215 ? -12.719 -35.125 -13.375 1 96.12 215 LYS B N 1
ATOM 5023 C CA . LYS B 1 215 ? -12.492 -34.469 -12.094 1 96.12 215 LYS B CA 1
ATOM 5024 C C . LYS B 1 215 ? -12.477 -35.469 -10.953 1 96.12 215 LYS B C 1
ATOM 5026 O O . LYS B 1 215 ? -13.391 -36.281 -10.828 1 96.12 215 LYS B O 1
ATOM 5031 N N . GLY B 1 216 ? -11.445 -35.406 -10.164 1 96.62 216 GLY B N 1
ATOM 5032 C CA . GLY B 1 216 ? -11.352 -36.344 -9.062 1 96.62 216 GLY B CA 1
ATOM 5033 C C . GLY B 1 216 ? -9.938 -36.531 -8.531 1 96.62 216 GLY B C 1
ATOM 5034 O O . GLY B 1 216 ? -9.18 -35.562 -8.461 1 96.62 216 GLY B O 1
ATOM 5035 N N . ASP B 1 217 ? -9.602 -37.688 -8.023 1 94.31 217 ASP B N 1
ATOM 5036 C CA . ASP B 1 217 ? -8.273 -37.969 -7.48 1 94.31 217 ASP B CA 1
ATOM 5037 C C . ASP B 1 217 ? -7.316 -38.406 -8.578 1 94.31 217 ASP B C 1
ATOM 5039 O O . ASP B 1 217 ? -7.488 -38.062 -9.75 1 94.31 217 ASP B O 1
ATOM 5043 N N . GLU B 1 218 ? -6.309 -39.094 -8.297 1 90.94 218 GLU B N 1
ATOM 5044 C CA . GLU B 1 218 ? -5.246 -39.469 -9.219 1 90.94 218 GLU B CA 1
ATOM 5045 C C . GLU B 1 218 ? -5.777 -40.375 -10.336 1 90.94 218 GLU B C 1
ATOM 5047 O O . GLU B 1 218 ? -5.145 -40.5 -11.383 1 90.94 218 GLU B O 1
ATOM 5052 N N . SER B 1 219 ? -6.934 -41.031 -10.109 1 94.69 219 SER B N 1
ATOM 5053 C CA . SER B 1 219 ? -7.516 -41.875 -11.141 1 94.69 219 SER B CA 1
ATOM 5054 C C . SER B 1 219 ? -7.816 -41.094 -12.414 1 94.69 219 SER B C 1
ATOM 5056 O O . SER B 1 219 ? -7.91 -41.688 -13.5 1 94.69 219 SER B O 1
ATOM 5058 N N . VAL B 1 220 ? -7.992 -39.844 -12.227 1 95.81 220 VAL B N 1
ATOM 5059 C CA . VAL B 1 220 ? -8.266 -38.938 -13.344 1 95.81 220 VAL B CA 1
ATOM 5060 C C . VAL B 1 220 ? -7.141 -39.062 -14.375 1 95.81 220 VAL B C 1
ATOM 5062 O O . VAL B 1 220 ? -7.387 -39 -15.578 1 95.81 220 VAL B O 1
ATOM 5065 N N . ILE B 1 221 ? -5.879 -39.156 -13.922 1 96.81 221 ILE B N 1
ATOM 5066 C CA . ILE B 1 221 ? -4.73 -39.219 -14.82 1 96.81 221 ILE B CA 1
ATOM 5067 C C . ILE B 1 221 ? -4.809 -40.5 -15.648 1 96.81 221 ILE B C 1
ATOM 5069 O O . ILE B 1 221 ? -4.602 -40.469 -16.859 1 96.81 221 ILE B O 1
ATOM 5073 N N . GLU B 1 222 ? -5.168 -41.594 -15.016 1 96.38 222 GLU B N 1
ATOM 5074 C CA . GLU B 1 222 ? -5.293 -42.875 -15.719 1 96.38 222 GLU B CA 1
ATOM 5075 C C . GLU B 1 222 ? -6.414 -42.812 -16.75 1 96.38 222 GLU B C 1
ATOM 5077 O O . GLU B 1 222 ? -6.262 -43.344 -17.859 1 96.38 222 GLU B O 1
ATOM 5082 N N . GLU B 1 223 ? -7.473 -42.281 -16.359 1 97 223 GLU B N 1
ATOM 5083 C CA . GLU B 1 223 ? -8.594 -42.125 -17.281 1 97 223 GLU B CA 1
ATOM 5084 C C . GLU B 1 223 ? -8.219 -41.25 -18.469 1 97 223 GLU B C 1
ATOM 5086 O O . GLU B 1 223 ? -8.602 -41.531 -19.609 1 97 223 GLU B O 1
ATOM 5091 N N . ALA B 1 224 ? -7.512 -40.219 -18.203 1 97.12 224 ALA B N 1
ATOM 5092 C CA . ALA B 1 224 ? -7.098 -39.281 -19.266 1 97.12 224 ALA B CA 1
ATOM 5093 C C . ALA B 1 224 ? -6.16 -39.969 -20.25 1 97.12 224 ALA B C 1
ATOM 5095 O O . ALA B 1 224 ? -6.211 -39.719 -21.453 1 97.12 224 ALA B O 1
ATOM 5096 N N . LYS B 1 225 ? -5.297 -40.875 -19.75 1 96.69 225 LYS B N 1
ATOM 5097 C CA . LYS B 1 225 ? -4.355 -41.594 -20.578 1 96.69 225 LYS B CA 1
ATOM 5098 C C . LYS B 1 225 ? -5.086 -42.469 -21.625 1 96.69 225 LYS B C 1
ATOM 5100 O O . LYS B 1 225 ? -4.555 -42.719 -22.703 1 96.69 225 LYS B O 1
ATOM 5105 N N . GLU B 1 226 ? -6.297 -42.812 -21.266 1 96.19 226 GLU B N 1
ATOM 5106 C CA . GLU B 1 226 ? -7.102 -43.594 -22.172 1 96.19 226 GLU B CA 1
ATOM 5107 C C . GLU B 1 226 ? -7.723 -42.75 -23.281 1 96.19 226 GLU B C 1
ATOM 5109 O O . GLU B 1 226 ? -8.125 -43.25 -24.328 1 96.19 226 GLU B O 1
ATOM 5114 N N . ILE B 1 227 ? -7.793 -41.531 -23.031 1 95.62 227 ILE B N 1
ATOM 5115 C CA . ILE B 1 227 ? -8.492 -40.625 -23.922 1 95.62 227 ILE B CA 1
ATOM 5116 C C . ILE B 1 227 ? -7.488 -40 -24.891 1 95.62 227 ILE B C 1
ATOM 5118 O O . ILE B 1 227 ? -7.789 -39.812 -26.078 1 95.62 227 ILE B O 1
ATOM 5122 N N . ILE B 1 228 ? -6.324 -39.688 -24.375 1 95 228 ILE B N 1
ATOM 5123 C CA . ILE B 1 228 ? -5.387 -38.906 -25.172 1 95 228 ILE B CA 1
ATOM 5124 C C . ILE B 1 228 ? -3.963 -39.406 -24.922 1 95 228 ILE B C 1
ATOM 5126 O O . ILE B 1 228 ? -3.611 -39.781 -23.812 1 95 228 ILE B O 1
ATOM 5130 N N . ASP B 1 229 ? -3.195 -39.438 -26.062 1 94.75 229 ASP B N 1
ATOM 5131 C CA . ASP B 1 229 ? -1.766 -39.719 -25.953 1 94.75 229 ASP B CA 1
ATOM 5132 C C . ASP B 1 229 ? -0.988 -38.438 -25.578 1 94.75 229 ASP B C 1
ATOM 5134 O O . ASP B 1 229 ? -0.669 -37.625 -26.438 1 94.75 229 ASP B O 1
ATOM 5138 N N . TYR B 1 230 ? -0.682 -38.25 -24.344 1 95.12 230 TYR B N 1
ATOM 5139 C CA . TYR B 1 230 ? -0.001 -37.125 -23.75 1 95.12 230 TYR B CA 1
ATOM 5140 C C . TYR B 1 230 ? 0.958 -37.562 -22.656 1 95.12 230 TYR B C 1
ATOM 5142 O O . TYR B 1 230 ? 0.783 -38.625 -22.062 1 95.12 230 TYR B O 1
ATOM 5150 N N . ASP B 1 231 ? 2.082 -36.875 -22.516 1 95.56 231 ASP B N 1
ATOM 5151 C CA . ASP B 1 231 ? 2.998 -37.156 -21.422 1 95.56 231 ASP B CA 1
ATOM 5152 C C . ASP B 1 231 ? 2.461 -36.594 -20.094 1 95.56 231 ASP B C 1
ATOM 5154 O O . ASP B 1 231 ? 2.547 -35.375 -19.844 1 95.56 231 ASP B O 1
ATOM 5158 N N . PHE B 1 232 ? 1.991 -37.438 -19.219 1 97.19 232 PHE B N 1
ATOM 5159 C CA . PHE B 1 232 ? 1.373 -37.031 -17.969 1 97.19 232 PHE B CA 1
ATOM 5160 C C . PHE B 1 232 ? 2.395 -37.031 -16.828 1 97.19 232 PHE B C 1
ATOM 5162 O O . PHE B 1 232 ? 2.035 -36.844 -15.664 1 97.19 232 PHE B O 1
ATOM 5169 N N . GLY B 1 233 ? 3.691 -37.219 -17.156 1 96.75 233 GLY B N 1
ATOM 5170 C CA . GLY B 1 233 ? 4.738 -37.344 -16.156 1 96.75 233 GLY B CA 1
ATOM 5171 C C . GLY B 1 233 ? 4.809 -36.125 -15.227 1 96.75 233 GLY B C 1
ATOM 5172 O O . GLY B 1 233 ? 4.969 -36.281 -14.016 1 96.75 233 GLY B O 1
ATOM 5173 N N . HIS B 1 234 ? 4.66 -34.969 -15.82 1 96.88 234 HIS B N 1
ATOM 5174 C CA . HIS B 1 234 ? 4.699 -33.75 -15.047 1 96.88 234 HIS B CA 1
ATOM 5175 C C . HIS B 1 234 ? 3.584 -33.719 -14.008 1 96.88 234 HIS B C 1
ATOM 5177 O O . HIS B 1 234 ? 3.834 -33.438 -12.828 1 96.88 234 HIS B O 1
ATOM 5183 N N . LEU B 1 235 ? 2.383 -34 -14.391 1 97.31 235 LEU B N 1
ATOM 5184 C CA . LEU B 1 235 ? 1.21 -33.969 -13.523 1 97.31 235 LEU B CA 1
ATOM 5185 C C . LEU B 1 235 ? 1.282 -35.062 -12.461 1 97.31 235 LEU B C 1
ATOM 5187 O O . LEU B 1 235 ? 0.875 -34.844 -11.32 1 97.31 235 LEU B O 1
ATOM 5191 N N . GLU B 1 236 ? 1.777 -36.219 -12.82 1 97.56 236 GLU B N 1
ATOM 5192 C CA . GLU B 1 236 ? 1.938 -37.312 -11.891 1 97.56 236 GLU B CA 1
ATOM 5193 C C . GLU B 1 236 ? 2.918 -36.969 -10.773 1 97.56 236 GLU B C 1
ATOM 5195 O O . GLU B 1 236 ? 2.637 -37.188 -9.594 1 97.56 236 GLU B O 1
ATOM 5200 N N . SER B 1 237 ? 4.074 -36.438 -11.172 1 97.5 237 SER B N 1
ATOM 5201 C CA . SER B 1 237 ? 5.082 -36.062 -10.195 1 97.5 237 SER B CA 1
ATOM 5202 C C . SER B 1 237 ? 4.562 -34.969 -9.266 1 97.5 237 SER B C 1
ATOM 5204 O O . SER B 1 237 ? 4.785 -35 -8.055 1 97.5 237 SER B O 1
ATOM 5206 N N . LEU B 1 238 ? 3.867 -33.969 -9.82 1 98.12 238 LEU B N 1
ATOM 5207 C CA . LEU B 1 238 ? 3.289 -32.906 -9.031 1 98.12 238 LEU B CA 1
ATOM 5208 C C . LEU B 1 238 ? 2.283 -33.438 -8.023 1 98.12 238 LEU B C 1
ATOM 5210 O O . LEU B 1 238 ? 2.34 -33.094 -6.84 1 98.12 238 LEU B O 1
ATOM 5214 N N . SER B 1 239 ? 1.368 -34.281 -8.484 1 97.88 239 SER B N 1
ATOM 5215 C CA . SER B 1 239 ? 0.33 -34.844 -7.629 1 97.88 239 SER B CA 1
ATOM 5216 C C . SER B 1 239 ? 0.936 -35.656 -6.477 1 97.88 239 SER B C 1
ATOM 5218 O O . SER B 1 239 ? 0.494 -35.531 -5.332 1 97.88 239 SER B O 1
ATOM 5220 N N . ALA B 1 240 ? 1.896 -36.438 -6.797 1 97.38 240 ALA B N 1
ATOM 5221 C CA . ALA B 1 240 ? 2.545 -37.25 -5.781 1 97.38 240 ALA B CA 1
ATOM 5222 C C . ALA B 1 240 ? 3.201 -36.375 -4.707 1 97.38 240 ALA B C 1
ATOM 5224 O O . ALA B 1 240 ? 3.072 -36.656 -3.514 1 97.38 240 ALA B O 1
ATOM 5225 N N . LEU B 1 241 ? 3.93 -35.375 -5.129 1 97.75 241 LEU B N 1
ATOM 5226 C CA . LEU B 1 241 ? 4.613 -34.5 -4.191 1 97.75 241 LEU B CA 1
ATOM 5227 C C . LEU B 1 241 ? 3.613 -33.781 -3.297 1 97.75 241 LEU B C 1
ATOM 5229 O O . LEU B 1 241 ? 3.795 -33.719 -2.078 1 97.75 241 LEU B O 1
ATOM 5233 N N . LEU B 1 242 ? 2.566 -33.156 -3.871 1 98.31 242 LEU B N 1
ATOM 5234 C CA . LEU B 1 242 ? 1.564 -32.438 -3.109 1 98.31 242 LEU B CA 1
ATOM 5235 C C . LEU B 1 242 ? 0.91 -33.344 -2.064 1 98.31 242 LEU B C 1
ATOM 5237 O O . LEU B 1 242 ? 0.688 -32.906 -0.928 1 98.31 242 LEU B O 1
ATOM 5241 N N . ARG B 1 243 ? 0.661 -34.562 -2.422 1 97.06 243 ARG B N 1
ATOM 5242 C CA . ARG B 1 243 ? 0.088 -35.5 -1.477 1 97.06 243 ARG B CA 1
ATOM 5243 C C . ARG B 1 243 ? 1.061 -35.812 -0.341 1 97.06 243 ARG B C 1
ATOM 5245 O O . ARG B 1 243 ? 0.663 -35.875 0.825 1 97.06 243 ARG B O 1
ATOM 5252 N N . ASP B 1 244 ? 2.262 -36 -0.718 1 96.75 244 ASP B N 1
ATOM 5253 C CA . ASP B 1 244 ? 3.291 -36.344 0.263 1 96.75 244 ASP B CA 1
ATOM 5254 C C . ASP B 1 244 ? 3.428 -35.25 1.312 1 96.75 244 ASP B C 1
ATOM 5256 O O . ASP B 1 244 ? 3.754 -35.531 2.469 1 96.75 244 ASP B O 1
ATOM 5260 N N . VAL B 1 245 ? 3.246 -34.031 0.896 1 96.88 245 VAL B N 1
ATOM 5261 C CA . VAL B 1 245 ? 3.473 -32.938 1.833 1 96.88 245 VAL B CA 1
ATOM 5262 C C . VAL B 1 245 ? 2.146 -32.5 2.457 1 96.88 245 VAL B C 1
ATOM 5264 O O . VAL B 1 245 ? 2.086 -31.5 3.166 1 96.88 245 VAL B O 1
ATOM 5267 N N . GLY B 1 246 ? 1.057 -33.094 2.137 1 96.25 246 GLY B N 1
ATOM 5268 C CA . GLY B 1 246 ? -0.196 -32.969 2.861 1 96.25 246 GLY B CA 1
ATOM 5269 C C . GLY B 1 246 ? -1.092 -31.875 2.291 1 96.25 246 GLY B C 1
ATOM 5270 O O . GLY B 1 246 ? -1.886 -31.281 3.016 1 96.25 246 GLY B O 1
ATOM 5271 N N . VAL B 1 247 ? -0.999 -31.578 1.001 1 97.88 247 VAL B N 1
ATOM 5272 C CA . VAL B 1 247 ? -1.885 -30.625 0.357 1 97.88 247 VAL B CA 1
ATOM 5273 C C . VAL B 1 247 ? -3.117 -31.328 -0.19 1 97.88 247 VAL B C 1
ATOM 5275 O O . VAL B 1 247 ? -2.998 -32.312 -0.948 1 97.88 247 VAL B O 1
ATOM 5278 N N . ASP B 1 248 ? -4.281 -30.906 0.254 1 97.62 248 ASP B N 1
ATOM 5279 C CA . ASP B 1 248 ? -5.531 -31.453 -0.265 1 97.62 248 ASP B CA 1
ATOM 5280 C C . ASP B 1 248 ? -5.914 -30.781 -1.584 1 97.62 248 ASP B C 1
ATOM 5282 O O . ASP B 1 248 ? -5.965 -29.547 -1.672 1 97.62 248 ASP B O 1
ATOM 5286 N N . PHE B 1 249 ? -6.125 -31.578 -2.627 1 98.25 249 PHE B N 1
ATOM 5287 C CA . PHE B 1 249 ? -6.508 -31.016 -3.918 1 98.25 249 PHE B CA 1
ATOM 5288 C C . PHE B 1 249 ? -7.312 -32.031 -4.73 1 98.25 249 PHE B C 1
ATOM 5290 O O . PHE B 1 249 ? -7.328 -33.219 -4.41 1 98.25 249 PHE B O 1
ATOM 5297 N N . THR B 1 250 ? -8.062 -31.5 -5.715 1 98 250 THR B N 1
ATOM 5298 C CA . THR B 1 250 ? -8.758 -32.281 -6.73 1 98 250 THR B CA 1
ATOM 5299 C C . THR B 1 250 ? -8.195 -32 -8.117 1 98 250 THR B C 1
ATOM 5301 O O . THR B 1 250 ? -7.918 -30.844 -8.445 1 98 250 THR B O 1
ATOM 5304 N N . LEU B 1 251 ? -7.969 -33.094 -8.859 1 97.94 251 LEU B N 1
ATOM 5305 C CA . LEU B 1 251 ? -7.609 -32.906 -10.258 1 97.94 251 LEU B CA 1
ATOM 5306 C C . LEU B 1 251 ? -8.844 -32.594 -11.094 1 97.94 251 LEU B C 1
ATOM 5308 O O . LEU B 1 251 ? -9.883 -33.219 -10.945 1 97.94 251 LEU B O 1
ATOM 5312 N N . ASN B 1 252 ? -8.773 -31.531 -11.852 1 96.75 252 ASN B N 1
ATOM 5313 C CA . ASN B 1 252 ? -9.844 -31.094 -12.734 1 96.75 252 ASN B CA 1
ATOM 5314 C C . ASN B 1 252 ? -9.312 -30.703 -14.109 1 96.75 252 ASN B C 1
ATOM 5316 O O . ASN B 1 252 ? -8.867 -29.578 -14.32 1 96.75 252 ASN B O 1
ATOM 5320 N N . LEU B 1 253 ? -9.43 -31.578 -15.07 1 94.44 253 LEU B N 1
ATOM 5321 C CA . LEU B 1 253 ? -8.836 -31.375 -16.391 1 94.44 253 LEU B CA 1
ATOM 5322 C C . LEU B 1 253 ? -9.719 -30.453 -17.234 1 94.44 253 LEU B C 1
ATOM 5324 O O . LEU B 1 253 ? -9.344 -30.078 -18.359 1 94.44 253 LEU B O 1
ATOM 5328 N N . GLY B 1 254 ? -10.812 -30.016 -16.688 1 89.88 254 GLY B N 1
ATOM 5329 C CA . GLY B 1 254 ? -11.695 -29.094 -17.359 1 89.88 254 GLY B CA 1
ATOM 5330 C C . GLY B 1 254 ? -11.352 -27.641 -17.109 1 89.88 254 GLY B C 1
ATOM 5331 O O . GLY B 1 254 ? -11.953 -26.734 -17.688 1 89.88 254 GLY B O 1
ATOM 5332 N N . ILE B 1 255 ? -10.398 -27.422 -16.281 1 86.56 255 ILE B N 1
ATOM 5333 C CA . ILE B 1 255 ? -10.016 -26.047 -16 1 86.56 255 ILE B CA 1
ATOM 5334 C C . ILE B 1 255 ? -9.336 -25.438 -17.219 1 86.56 255 ILE B C 1
ATOM 5336 O O . ILE B 1 255 ? -8.328 -25.969 -17.703 1 86.56 255 ILE B O 1
ATOM 5340 N N . ALA B 1 256 ? -9.977 -24.453 -17.922 1 79.25 256 ALA B N 1
ATOM 5341 C CA . ALA B 1 256 ? -9.406 -23.688 -19.031 1 79.25 256 ALA B CA 1
ATOM 5342 C C . ALA B 1 256 ? -9.211 -22.234 -18.641 1 79.25 256 ALA B C 1
ATOM 5344 O O . ALA B 1 256 ? -10.133 -21.578 -18.125 1 79.25 256 ALA B O 1
ATOM 5345 N N . ARG B 1 257 ? -8.266 -21.844 -17.953 1 67.94 257 ARG B N 1
ATOM 5346 C CA . ARG B 1 257 ? -8.07 -20.484 -17.484 1 67.94 257 ARG B CA 1
ATOM 5347 C C . ARG B 1 257 ? -7.988 -19.5 -18.641 1 67.94 257 ARG B C 1
ATOM 5349 O O . ARG B 1 257 ? -7.445 -19.828 -19.703 1 67.94 257 ARG B O 1
ATOM 5356 N N . GLY B 1 258 ? -8.672 -18.406 -18.406 1 58.56 258 GLY B N 1
ATOM 5357 C CA . GLY B 1 258 ? -8.969 -17.344 -19.344 1 58.56 258 GLY B CA 1
ATOM 5358 C C . GLY B 1 258 ? -7.727 -16.719 -19.953 1 58.56 258 GLY B C 1
ATOM 5359 O O . GLY B 1 258 ? -7.793 -16.109 -21.016 1 58.56 258 GLY B O 1
ATOM 5360 N N . LEU B 1 259 ? -6.641 -16.891 -19.297 1 60.12 259 LEU B N 1
ATOM 5361 C CA . LEU B 1 259 ? -5.523 -16.156 -19.859 1 60.12 259 LEU B CA 1
ATOM 5362 C C . LEU B 1 259 ? -4.766 -16.984 -20.875 1 60.12 259 LEU B C 1
ATOM 5364 O O . LEU B 1 259 ? -4.488 -18.172 -20.641 1 60.12 259 LEU B O 1
ATOM 5368 N N . ASP B 1 260 ? -4.488 -16.422 -21.859 1 69.38 260 ASP B N 1
ATOM 5369 C CA . ASP B 1 260 ? -3.922 -17.062 -23.047 1 69.38 260 ASP B CA 1
ATOM 5370 C C . ASP B 1 260 ? -2.438 -17.359 -22.844 1 69.38 260 ASP B C 1
ATOM 5372 O O . ASP B 1 260 ? -1.822 -18.047 -23.672 1 69.38 260 ASP B O 1
ATOM 5376 N N . TYR B 1 261 ? -1.999 -17.031 -21.578 1 80.19 261 TYR B N 1
ATOM 5377 C CA . TYR B 1 261 ? -0.551 -17.203 -21.531 1 80.19 261 TYR B CA 1
ATOM 5378 C C . TYR B 1 261 ? -0.176 -18.438 -20.719 1 80.19 261 TYR B C 1
ATOM 5380 O O . TYR B 1 261 ? 0.999 -18.797 -20.641 1 80.19 261 TYR B O 1
ATOM 5388 N N . TYR B 1 262 ? -1.141 -19.141 -20.203 1 87.75 262 TYR B N 1
ATOM 5389 C CA . TYR B 1 262 ? -0.832 -20.359 -19.469 1 87.75 262 TYR B CA 1
ATOM 5390 C C . TYR B 1 262 ? -0.369 -21.469 -20.406 1 87.75 262 TYR B C 1
ATOM 5392 O O . TYR B 1 262 ? -0.919 -21.641 -21.5 1 87.75 262 TYR B O 1
ATOM 5400 N N . THR B 1 263 ? 0.614 -22.25 -19.969 1 89.75 263 THR B N 1
ATOM 5401 C CA . THR B 1 263 ? 1.233 -23.234 -20.859 1 89.75 263 THR B CA 1
ATOM 5402 C C . THR B 1 263 ? 1.17 -24.625 -20.25 1 89.75 263 THR B C 1
ATOM 5404 O O . THR B 1 263 ? 1.351 -25.625 -20.953 1 89.75 263 THR B O 1
ATOM 5407 N N . GLY B 1 264 ? 0.854 -24.734 -19.016 1 93.81 264 GLY B N 1
ATOM 5408 C CA . GLY B 1 264 ? 0.907 -26.016 -18.344 1 93.81 264 GLY B CA 1
ATOM 5409 C C . GLY B 1 264 ? -0.108 -26.141 -17.219 1 93.81 264 GLY B C 1
ATOM 5410 O O . GLY B 1 264 ? -1.309 -25.969 -17.438 1 93.81 264 GLY B O 1
ATOM 5411 N N . VAL B 1 265 ? 0.43 -26.422 -16 1 96.69 265 VAL B N 1
ATOM 5412 C CA . VAL B 1 265 ? -0.395 -26.594 -14.812 1 96.69 265 VAL B CA 1
ATOM 5413 C C . VAL B 1 265 ? -1.16 -25.312 -14.523 1 96.69 265 VAL B C 1
ATOM 5415 O O . VAL B 1 265 ? -0.612 -24.219 -14.656 1 96.69 265 VAL B O 1
ATOM 5418 N N . VAL B 1 266 ? -2.412 -25.438 -14.211 1 96.38 266 VAL B N 1
ATOM 5419 C CA . VAL B 1 266 ? -3.242 -24.344 -13.719 1 96.38 266 VAL B CA 1
ATOM 5420 C C . VAL B 1 266 ? -3.986 -24.797 -12.461 1 96.38 266 VAL B C 1
ATOM 5422 O O . VAL B 1 266 ? -4.227 -25.984 -12.266 1 96.38 266 VAL B O 1
ATOM 5425 N N . PHE B 1 267 ? -4.258 -23.875 -11.617 1 97.25 267 PHE B N 1
ATOM 5426 C CA . PHE B 1 267 ? -5 -24.234 -10.414 1 97.25 267 PHE B CA 1
ATOM 5427 C C . PHE B 1 267 ? -5.887 -23.078 -9.953 1 97.25 267 PHE B C 1
ATOM 5429 O O . PHE B 1 267 ? -5.633 -21.922 -10.289 1 97.25 267 PHE B O 1
ATOM 5436 N N . GLU B 1 268 ? -6.926 -23.453 -9.219 1 96.31 268 GLU B N 1
ATOM 5437 C CA . GLU B 1 268 ? -7.895 -22.516 -8.664 1 96.31 268 GLU B CA 1
ATOM 5438 C C . GLU B 1 268 ? -8.289 -22.906 -7.246 1 96.31 268 GLU B C 1
ATOM 5440 O O . GLU B 1 268 ? -8.375 -24.094 -6.926 1 96.31 268 GLU B O 1
ATOM 5445 N N . CYS B 1 269 ? -8.43 -21.906 -6.438 1 97.38 269 CYS B N 1
ATOM 5446 C CA . CYS B 1 269 ? -8.953 -22.109 -5.094 1 97.38 269 CYS B CA 1
ATOM 5447 C C . CYS B 1 269 ? -10.336 -21.484 -4.953 1 97.38 269 CYS B C 1
ATOM 5449 O O . CYS B 1 269 ? -10.539 -20.312 -5.297 1 97.38 269 CYS B O 1
ATOM 5451 N N . TYR B 1 270 ? -11.273 -22.266 -4.461 1 95.75 270 TYR B N 1
ATOM 5452 C CA . TYR B 1 270 ? -12.648 -21.812 -4.258 1 95.75 270 TYR B CA 1
ATOM 5453 C C . TYR B 1 270 ? -12.984 -21.766 -2.773 1 95.75 270 TYR B C 1
ATOM 5455 O O . TYR B 1 270 ? -13 -22.781 -2.092 1 95.75 270 TYR B O 1
ATOM 5463 N N . ALA B 1 271 ? -13.242 -20.562 -2.311 1 94.81 271 ALA B N 1
ATOM 5464 C CA . ALA B 1 271 ? -13.562 -20.359 -0.898 1 94.81 271 ALA B CA 1
ATOM 5465 C C . ALA B 1 271 ? -15 -20.781 -0.597 1 94.81 271 ALA B C 1
ATOM 5467 O O . ALA B 1 271 ? -15.898 -20.562 -1.409 1 94.81 271 ALA B O 1
ATOM 5468 N N . GLU B 1 272 ? -15.148 -21.266 0.54 1 90.25 272 GLU B N 1
ATOM 5469 C CA . GLU B 1 272 ? -16.5 -21.578 1.004 1 90.25 272 GLU B CA 1
ATOM 5470 C C . GLU B 1 272 ? -17.203 -20.344 1.524 1 90.25 272 GLU B C 1
ATOM 5472 O O . GLU B 1 272 ? -16.578 -19.422 2.055 1 90.25 272 GLU B O 1
ATOM 5477 N N . GLY B 1 273 ? -18.406 -20.188 1.295 1 81.81 273 GLY B N 1
ATOM 5478 C CA . GLY B 1 273 ? -19.203 -19.125 1.906 1 81.81 273 GLY B CA 1
ATOM 5479 C C . GLY B 1 273 ? -19.328 -17.891 1.029 1 81.81 273 GLY B C 1
ATOM 5480 O O . GLY B 1 273 ? -20.016 -16.938 1.389 1 81.81 273 GLY B O 1
ATOM 5481 N N . LEU B 1 274 ? -18.609 -17.672 -0.097 1 79.69 274 LEU B N 1
ATOM 5482 C CA . LEU B 1 274 ? -18.641 -16.453 -0.918 1 79.69 274 LEU B CA 1
ATOM 5483 C C . LEU B 1 274 ? -19.641 -16.609 -2.062 1 79.69 274 LEU B C 1
ATOM 5485 O O . LEU B 1 274 ? -19.875 -15.656 -2.814 1 79.69 274 LEU B O 1
ATOM 5489 N N . GLY B 1 275 ? -20.531 -17.406 -2.033 1 73.81 275 GLY B N 1
ATOM 5490 C CA . GLY B 1 275 ? -21.531 -17.531 -3.082 1 73.81 275 GLY B CA 1
ATOM 5491 C C . GLY B 1 275 ? -20.922 -17.656 -4.469 1 73.81 275 GLY B C 1
ATOM 5492 O O . GLY B 1 275 ? -20.031 -18.484 -4.688 1 73.81 275 GLY B O 1
ATOM 5493 N N . ALA B 1 276 ? -21.375 -16.797 -5.535 1 68.38 276 ALA B N 1
ATOM 5494 C CA . ALA B 1 276 ? -21.016 -16.906 -6.945 1 68.38 276 ALA B CA 1
ATOM 5495 C C . ALA B 1 276 ? -19.547 -16.547 -7.172 1 68.38 276 ALA B C 1
ATOM 5497 O O . ALA B 1 276 ? -18.906 -17.047 -8.094 1 68.38 276 ALA B O 1
ATOM 5498 N N . GLN B 1 277 ? -19.031 -15.648 -6.383 1 76.06 277 GLN B N 1
ATOM 5499 C CA . GLN B 1 277 ? -17.641 -15.219 -6.52 1 76.06 277 GLN B CA 1
ATOM 5500 C C . GLN B 1 277 ? -16.734 -15.977 -5.555 1 76.06 277 GLN B C 1
ATOM 5502 O O . GLN B 1 277 ? -15.961 -15.367 -4.812 1 76.06 277 GLN B O 1
ATOM 5507 N N . LYS B 1 278 ? -16.672 -17.266 -5.816 1 88 278 LYS B N 1
ATOM 5508 C CA . LYS B 1 278 ? -16.047 -18.094 -4.801 1 88 278 LYS B CA 1
ATOM 5509 C C . LYS B 1 278 ? -14.57 -18.328 -5.105 1 88 278 LYS B C 1
ATOM 5511 O O . LYS B 1 278 ? -13.82 -18.812 -4.258 1 88 278 LYS B O 1
ATOM 5516 N N . GLN B 1 279 ? -14.141 -18.047 -6.328 1 91.62 279 GLN B N 1
ATOM 5517 C CA . GLN B 1 279 ? -12.727 -18.219 -6.629 1 91.62 279 GLN B CA 1
ATOM 5518 C C . GLN B 1 279 ? -11.875 -17.141 -5.969 1 91.62 279 GLN B C 1
ATOM 5520 O O . GLN B 1 279 ? -12.008 -15.961 -6.293 1 91.62 279 GLN B O 1
ATOM 5525 N N . VAL B 1 280 ? -10.938 -17.5 -5.098 1 95.81 280 VAL B N 1
ATOM 5526 C CA . VAL B 1 280 ? -10.172 -16.516 -4.34 1 95.81 280 VAL B CA 1
ATOM 5527 C C . VAL B 1 280 ? -8.719 -16.516 -4.816 1 95.81 280 VAL B C 1
ATOM 5529 O O . VAL B 1 280 ? -7.965 -15.586 -4.516 1 95.81 280 VAL B O 1
ATOM 5532 N N . CYS B 1 281 ? -8.414 -17.562 -5.492 1 97 281 CYS B N 1
ATOM 5533 C CA . CYS B 1 281 ? -7.039 -17.672 -5.973 1 97 281 CYS B CA 1
ATOM 5534 C C . CYS B 1 281 ? -6.984 -18.406 -7.316 1 97 281 CYS B C 1
ATOM 5536 O O . CYS B 1 281 ? -7.777 -19.312 -7.57 1 97 281 CYS B O 1
ATOM 5538 N N . GLY B 1 282 ? -6.113 -18 -8.172 1 95.81 282 GLY B N 1
ATOM 5539 C CA . GLY B 1 282 ? -5.848 -18.625 -9.453 1 95.81 282 GLY B CA 1
ATOM 5540 C C . GLY B 1 282 ? -4.414 -18.469 -9.922 1 95.81 282 GLY B C 1
ATOM 5541 O O . GLY B 1 282 ? -3.812 -17.406 -9.719 1 95.81 282 GLY B O 1
ATOM 5542 N N . GLY B 1 283 ? -3.867 -19.484 -10.469 1 96.25 283 GLY B N 1
ATOM 5543 C CA . GLY B 1 283 ? -2.498 -19.438 -10.945 1 96.25 283 GLY B CA 1
ATOM 5544 C C . GLY B 1 283 ? -2.143 -20.594 -11.859 1 96.25 283 GLY B C 1
ATOM 5545 O O . GLY B 1 283 ? -3.023 -21.312 -12.32 1 96.25 283 GLY B O 1
ATOM 5546 N N . GLY B 1 284 ? -0.878 -20.594 -12.227 1 96.75 284 GLY B N 1
ATOM 5547 C CA . GLY B 1 284 ? -0.401 -21.656 -13.086 1 96.75 284 GLY B CA 1
ATOM 5548 C C . GLY B 1 284 ? 0.92 -21.344 -13.766 1 96.75 284 GLY B C 1
ATOM 5549 O O . GLY B 1 284 ? 1.516 -20.297 -13.5 1 96.75 284 GLY B O 1
ATOM 5550 N N . SER B 1 285 ? 1.355 -22.312 -14.562 1 96.62 285 SER B N 1
ATOM 5551 C CA . SER B 1 285 ? 2.568 -22.156 -15.359 1 96.62 285 SER B CA 1
ATOM 5552 C C . SER B 1 285 ? 2.291 -21.375 -16.641 1 96.62 285 SER B C 1
ATOM 5554 O O . SER B 1 285 ? 1.285 -21.609 -17.312 1 96.62 285 SER B O 1
ATOM 5556 N N . TYR B 1 286 ? 3.207 -20.422 -16.891 1 94.69 286 TYR B N 1
ATOM 5557 C CA . TYR B 1 286 ? 2.969 -19.562 -18.031 1 94.69 286 TYR B CA 1
ATOM 5558 C C . TYR B 1 286 ? 4.281 -19.094 -18.641 1 94.69 286 TYR B C 1
ATOM 5560 O O . TYR B 1 286 ? 5.355 -19.328 -18.078 1 94.69 286 TYR B O 1
ATOM 5568 N N . GLU B 1 287 ? 4.223 -18.562 -19.828 1 93.56 287 GLU B N 1
ATOM 5569 C CA . GLU B 1 287 ? 5.348 -17.906 -20.484 1 93.56 287 GLU B CA 1
ATOM 5570 C C . GLU B 1 287 ? 4.926 -16.578 -21.125 1 93.56 287 GLU B C 1
ATOM 5572 O O . GLU B 1 287 ? 4.09 -16.562 -22.031 1 93.56 287 GLU B O 1
ATOM 5577 N N . LEU B 1 288 ? 5.535 -15.477 -20.625 1 92.5 288 LEU B N 1
ATOM 5578 C CA . LEU B 1 288 ? 5.148 -14.148 -21.094 1 92.5 288 LEU B CA 1
ATOM 5579 C C . LEU B 1 288 ? 6.375 -13.344 -21.516 1 92.5 288 LEU B C 1
ATOM 5581 O O . LEU B 1 288 ? 6.25 -12.352 -22.234 1 92.5 288 LEU B O 1
ATOM 5585 N N . SER B 1 289 ? 7.512 -13.727 -21.078 1 94.06 289 SER B N 1
ATOM 5586 C CA . SER B 1 289 ? 8.719 -12.922 -21.234 1 94.06 289 SER B CA 1
ATOM 5587 C C . SER B 1 289 ? 9 -12.648 -22.719 1 94.06 289 SER B C 1
ATOM 5589 O O . SER B 1 289 ? 9.328 -11.516 -23.094 1 94.06 289 SER B O 1
ATOM 5591 N N . SER B 1 290 ? 8.883 -13.617 -23.562 1 93.19 290 SER B N 1
ATOM 5592 C CA . SER B 1 290 ? 9.211 -13.484 -24.969 1 93.19 290 SER B CA 1
ATOM 5593 C C . SER B 1 290 ? 8.297 -12.477 -25.656 1 93.19 290 SER B C 1
ATOM 5595 O O . SER B 1 290 ? 8.711 -11.789 -26.594 1 93.19 290 SER B O 1
ATOM 5597 N N . LEU B 1 291 ? 7.086 -12.391 -25.203 1 90.56 291 LEU B N 1
ATOM 5598 C CA . LEU B 1 291 ? 6.121 -11.453 -25.75 1 90.56 291 LEU B CA 1
ATOM 5599 C C . LEU B 1 291 ? 6.535 -10.016 -25.469 1 90.56 291 LEU B C 1
ATOM 5601 O O . LEU B 1 291 ? 6.109 -9.094 -26.172 1 90.56 291 LEU B O 1
ATOM 5605 N N . PHE B 1 292 ? 7.309 -9.875 -24.469 1 93.19 292 PHE B N 1
ATOM 5606 C CA . PHE B 1 292 ? 7.719 -8.539 -24.062 1 93.19 292 PHE B CA 1
ATOM 5607 C C . PHE B 1 292 ? 9.172 -8.281 -24.438 1 93.19 292 PHE B C 1
ATOM 5609 O O . PHE B 1 292 ? 9.828 -7.414 -23.859 1 93.19 292 PHE B O 1
ATOM 5616 N N . GLY B 1 293 ? 9.727 -9.07 -25.312 1 93.12 293 GLY B N 1
ATOM 5617 C CA . GLY B 1 293 ? 11.055 -8.852 -25.859 1 93.12 293 GLY B CA 1
ATOM 5618 C C . GLY B 1 293 ? 12.148 -9.531 -25.062 1 93.12 293 GLY B C 1
ATOM 5619 O O . GLY B 1 293 ? 13.336 -9.258 -25.266 1 93.12 293 GLY B O 1
ATOM 5620 N N . GLY B 1 294 ? 11.797 -10.336 -24.125 1 95 294 GLY B N 1
ATOM 5621 C CA . GLY B 1 294 ? 12.758 -11.07 -23.312 1 95 294 GLY B CA 1
ATOM 5622 C C . GLY B 1 294 ? 12.969 -12.492 -23.797 1 95 294 GLY B C 1
ATOM 5623 O O . GLY B 1 294 ? 12.391 -12.914 -24.797 1 95 294 GLY B O 1
ATOM 5624 N N . PRO B 1 295 ? 13.867 -13.18 -23.172 1 95 295 PRO B N 1
ATOM 5625 C CA . PRO B 1 295 ? 14.07 -14.594 -23.5 1 95 295 PRO B CA 1
ATOM 5626 C C . PRO B 1 295 ? 12.891 -15.469 -23.078 1 95 295 PRO B C 1
ATOM 5628 O O . PRO B 1 295 ? 12.125 -15.094 -22.188 1 95 295 PRO B O 1
ATOM 5631 N N . VAL B 1 296 ? 12.789 -16.594 -23.812 1 95.5 296 VAL B N 1
ATOM 5632 C CA . VAL B 1 296 ? 11.805 -17.562 -23.359 1 95.5 296 VAL B CA 1
ATOM 5633 C C . VAL B 1 296 ? 12.117 -18.016 -21.938 1 95.5 296 VAL B C 1
ATOM 5635 O O . VAL B 1 296 ? 13.18 -18.594 -21.688 1 95.5 296 VAL B O 1
ATOM 5638 N N . THR B 1 297 ? 11.25 -17.719 -21.016 1 97 297 THR B N 1
ATOM 5639 C CA . THR B 1 297 ? 11.461 -17.969 -19.594 1 97 297 THR B CA 1
ATOM 5640 C C . THR B 1 297 ? 10.211 -18.578 -18.969 1 97 297 THR B C 1
ATOM 5642 O O . THR B 1 297 ? 9.25 -17.859 -18.672 1 97 297 THR B O 1
ATOM 5645 N N . PRO B 1 298 ? 10.219 -19.906 -18.703 1 97.5 298 PRO B N 1
ATOM 5646 C CA . PRO B 1 298 ? 9.078 -20.5 -18 1 97.5 298 PRO B CA 1
ATOM 5647 C C . PRO B 1 298 ? 8.859 -19.891 -16.609 1 97.5 298 PRO B C 1
ATOM 5649 O O . PRO B 1 298 ? 9.828 -19.609 -15.898 1 97.5 298 PRO B O 1
ATOM 5652 N N . SER B 1 299 ? 7.617 -19.625 -16.266 1 98.12 299 SER B N 1
ATOM 5653 C CA . SER B 1 299 ? 7.262 -19.031 -14.977 1 98.12 299 SER B CA 1
ATOM 5654 C C . SER B 1 299 ? 6 -19.672 -14.406 1 98.12 299 SER B C 1
ATOM 5656 O O . SER B 1 299 ? 5.211 -20.266 -15.148 1 98.12 299 SER B O 1
ATOM 5658 N N . THR B 1 300 ? 5.871 -19.688 -13.133 1 98.38 300 THR B N 1
ATOM 5659 C CA . THR B 1 300 ? 4.668 -20.125 -12.43 1 98.38 300 THR B CA 1
ATOM 5660 C C . THR B 1 300 ? 4.277 -19.094 -11.359 1 98.38 300 THR B C 1
ATOM 5662 O O . THR B 1 300 ? 5.141 -18.547 -10.688 1 98.38 300 THR B O 1
ATOM 5665 N N . GLY B 1 301 ? 3.035 -18.797 -11.281 1 98 301 GLY B N 1
ATOM 5666 C CA . GLY B 1 301 ? 2.582 -17.828 -10.297 1 98 301 GLY B CA 1
ATOM 5667 C C . GLY B 1 301 ? 1.098 -17.938 -10 1 98 301 GLY B C 1
ATOM 5668 O O . GLY B 1 301 ? 0.423 -18.844 -10.484 1 98 301 GLY B O 1
ATOM 5669 N N . PHE B 1 302 ? 0.652 -17.125 -9.117 1 98.19 302 PHE B N 1
ATOM 5670 C CA . PHE B 1 302 ? -0.771 -17.016 -8.82 1 98.19 302 PHE B CA 1
ATOM 5671 C C . PHE B 1 302 ? -1.12 -15.594 -8.391 1 98.19 302 PHE B C 1
ATOM 5673 O O . PHE B 1 302 ? -0.23 -14.781 -8.117 1 98.19 302 PHE B O 1
ATOM 5680 N N . ALA B 1 303 ? -2.391 -15.312 -8.422 1 97.62 303 ALA B N 1
ATOM 5681 C CA . ALA B 1 303 ? -2.959 -14.117 -7.812 1 97.62 303 ALA B CA 1
ATOM 5682 C C . ALA B 1 303 ? -4.105 -14.477 -6.871 1 97.62 303 ALA B C 1
ATOM 5684 O O . ALA B 1 303 ? -4.914 -15.352 -7.172 1 97.62 303 ALA B O 1
ATOM 5685 N N . ILE B 1 304 ? -4.09 -13.867 -5.766 1 98 304 ILE B N 1
ATOM 5686 C CA . ILE B 1 304 ? -5.164 -13.977 -4.785 1 98 304 ILE B CA 1
ATOM 5687 C C . ILE B 1 304 ? -6 -12.695 -4.789 1 98 304 ILE B C 1
ATOM 5689 O O . ILE B 1 304 ? -5.457 -11.594 -4.703 1 98 304 ILE B O 1
ATOM 5693 N N . GLY B 1 305 ? -7.316 -12.891 -5.02 1 96.88 305 GLY B N 1
ATOM 5694 C CA . GLY B 1 305 ? -8.203 -11.758 -4.805 1 96.88 305 GLY B CA 1
ATOM 5695 C C . GLY B 1 305 ? -8.281 -11.328 -3.352 1 96.88 305 GLY B C 1
ATOM 5696 O O . GLY B 1 305 ? -9.055 -11.891 -2.574 1 96.88 305 GLY B O 1
ATOM 5697 N N . PHE B 1 306 ? -7.602 -10.344 -2.998 1 97.31 306 PHE B N 1
ATOM 5698 C CA . PHE B 1 306 ? -7.449 -9.922 -1.611 1 97.31 306 PHE B CA 1
ATOM 5699 C C . PHE B 1 306 ? -8.797 -9.523 -1.015 1 97.31 306 PHE B C 1
ATOM 5701 O O . PHE B 1 306 ? -9.086 -9.844 0.141 1 97.31 306 PHE B O 1
ATOM 5708 N N . ASP B 1 307 ? -9.602 -8.828 -1.775 1 95.88 307 ASP B N 1
ATOM 5709 C CA . ASP B 1 307 ? -10.898 -8.359 -1.297 1 95.88 307 ASP B CA 1
ATOM 5710 C C . ASP B 1 307 ? -11.805 -9.539 -0.942 1 95.88 307 ASP B C 1
ATOM 5712 O O . ASP B 1 307 ? -12.523 -9.492 0.057 1 95.88 307 ASP B O 1
ATOM 5716 N N . ARG B 1 308 ? -11.75 -10.516 -1.742 1 94.31 308 ARG B N 1
ATOM 5717 C CA . ARG B 1 308 ? -12.547 -11.711 -1.469 1 94.31 308 ARG B CA 1
ATOM 5718 C C . ARG B 1 308 ? -12.031 -12.445 -0.236 1 94.31 308 ARG B C 1
ATOM 5720 O O . ARG B 1 308 ? -12.82 -12.984 0.543 1 94.31 308 ARG B O 1
ATOM 5727 N N . VAL B 1 309 ? -10.742 -12.5 -0.076 1 95.56 309 VAL B N 1
ATOM 5728 C CA . VAL B 1 309 ? -10.148 -13.117 1.103 1 95.56 309 VAL B CA 1
ATOM 5729 C C . VAL B 1 309 ? -10.586 -12.367 2.359 1 95.56 309 VAL B C 1
ATOM 5731 O O . VAL B 1 309 ? -10.914 -12.984 3.375 1 95.56 309 VAL B O 1
ATOM 5734 N N . CYS B 1 310 ? -10.539 -11.016 2.307 1 94.31 310 CYS B N 1
ATOM 5735 C CA . CYS B 1 310 ? -10.969 -10.211 3.447 1 94.31 310 CYS B CA 1
ATOM 5736 C C . CYS B 1 310 ? -12.398 -10.547 3.852 1 94.31 310 CYS B C 1
ATOM 5738 O O . CYS B 1 310 ? -12.734 -10.508 5.035 1 94.31 310 CYS B O 1
ATOM 5740 N N . GLU B 1 311 ? -13.219 -10.875 2.875 1 91.06 311 GLU B N 1
ATOM 5741 C CA . GLU B 1 311 ? -14.609 -11.219 3.145 1 91.06 311 GLU B CA 1
ATOM 5742 C C . GLU B 1 311 ? -14.727 -12.617 3.746 1 91.06 311 GLU B C 1
ATOM 5744 O O . GLU B 1 311 ? -15.625 -12.875 4.555 1 91.06 311 GLU B O 1
ATOM 5749 N N . ALA B 1 312 ? -13.789 -13.438 3.395 1 90.75 312 ALA B N 1
ATOM 5750 C CA . ALA B 1 312 ? -13.93 -14.852 3.729 1 90.75 312 ALA B CA 1
ATOM 5751 C C . ALA B 1 312 ? -13.117 -15.203 4.969 1 90.75 312 ALA B C 1
ATOM 5753 O O . ALA B 1 312 ? -13.344 -16.25 5.59 1 90.75 312 ALA B O 1
ATOM 5754 N N . CYS B 1 313 ? -12.219 -14.359 5.34 1 90.5 313 CYS B N 1
ATOM 5755 C CA . CYS B 1 313 ? -11.25 -14.773 6.344 1 90.5 313 CYS B CA 1
ATOM 5756 C C . CYS B 1 313 ? -11.805 -14.57 7.75 1 90.5 313 CYS B C 1
ATOM 5758 O O . CYS B 1 313 ? -12.836 -13.922 7.93 1 90.5 313 CYS B O 1
ATOM 5760 N N . SER B 1 314 ? -11.164 -15.156 8.688 1 84.38 314 SER B N 1
ATOM 5761 C CA . SER B 1 314 ? -11.57 -15.078 10.094 1 84.38 314 SER B CA 1
ATOM 5762 C C . SER B 1 314 ? -10.617 -14.195 10.898 1 84.38 314 SER B C 1
ATOM 5764 O O . SER B 1 314 ? -10.641 -14.211 12.125 1 84.38 314 SER B O 1
ATOM 5766 N N . VAL B 1 315 ? -9.859 -13.445 10.234 1 86.38 315 VAL B N 1
ATOM 5767 C CA . VAL B 1 315 ? -8.844 -12.641 10.914 1 86.38 315 VAL B CA 1
ATOM 5768 C C . VAL B 1 315 ? -9.484 -11.398 11.516 1 86.38 315 VAL B C 1
ATOM 5770 O O . VAL B 1 315 ? -10.289 -10.727 10.867 1 86.38 315 VAL B O 1
ATOM 5773 N N . GLU B 1 316 ? -9.164 -11.148 12.758 1 86 316 GLU B N 1
ATOM 5774 C CA . GLU B 1 316 ? -9.562 -9.922 13.438 1 86 316 GLU B CA 1
ATOM 5775 C C . GLU B 1 316 ? -8.352 -9.07 13.789 1 86 316 GLU B C 1
ATOM 5777 O O . GLU B 1 316 ? -7.246 -9.586 13.977 1 86 316 GLU B O 1
ATOM 5782 N N . ALA B 1 317 ? -8.648 -7.762 13.703 1 82.75 317 ALA B N 1
ATOM 5783 C CA . ALA B 1 317 ? -7.562 -6.871 14.109 1 82.75 317 ALA B CA 1
ATOM 5784 C C . ALA B 1 317 ? -7.398 -6.852 15.625 1 82.75 317 ALA B C 1
ATOM 5786 O O . ALA B 1 317 ? -8.375 -6.992 16.359 1 82.75 317 ALA B O 1
ATOM 5787 N N . GLY B 1 318 ? -6.137 -6.801 16.078 1 77.88 318 GLY B N 1
ATOM 5788 C CA . GLY B 1 318 ? -5.906 -6.691 17.5 1 77.88 318 GLY B CA 1
ATOM 5789 C C . GLY B 1 318 ? -6.371 -5.367 18.078 1 77.88 318 GLY B C 1
ATOM 5790 O O . GLY B 1 318 ? -6.48 -4.371 17.359 1 77.88 318 GLY B O 1
ATOM 5791 N N . GLU B 1 319 ? -6.828 -5.414 19.312 1 76.31 319 GLU B N 1
ATOM 5792 C CA . GLU B 1 319 ? -7.199 -4.191 20.016 1 76.31 319 GLU B CA 1
ATOM 5793 C C . GLU B 1 319 ? -5.961 -3.424 20.469 1 76.31 319 GLU B C 1
ATOM 5795 O O . GLU B 1 319 ? -5.012 -4.02 20.984 1 76.31 319 GLU B O 1
ATOM 5800 N N . LYS B 1 320 ? -5.965 -2.098 20.062 1 77.94 320 LYS B N 1
ATOM 5801 C CA . LYS B 1 320 ? -4.879 -1.253 20.562 1 77.94 320 LYS B CA 1
ATOM 5802 C C . LYS B 1 320 ? -5.316 -0.467 21.797 1 77.94 320 LYS B C 1
ATOM 5804 O O . LYS B 1 320 ? -6.426 0.07 21.828 1 77.94 320 LYS B O 1
ATOM 5809 N N . SER B 1 321 ? -4.527 -0.628 22.828 1 85.25 321 SER B N 1
ATOM 5810 C CA . SER B 1 321 ? -4.805 0.143 24.031 1 85.25 321 SER B CA 1
ATOM 5811 C C . SER B 1 321 ? -4.293 1.574 23.906 1 85.25 321 SER B C 1
ATOM 5813 O O . SER B 1 321 ? -3.121 1.795 23.594 1 85.25 321 SER B O 1
ATOM 5815 N N . VAL B 1 322 ? -5.207 2.506 24.062 1 91.81 322 VAL B N 1
ATOM 5816 C CA . VAL B 1 322 ? -4.879 3.926 23.984 1 91.81 322 VAL B CA 1
ATOM 5817 C C . VAL B 1 322 ? -4.938 4.547 25.375 1 91.81 322 VAL B C 1
ATOM 5819 O O . VAL B 1 322 ? -5.824 4.227 26.172 1 91.81 322 VAL B O 1
ATOM 5822 N N . VAL B 1 323 ? -3.947 5.309 25.703 1 95.44 323 VAL B N 1
ATOM 5823 C CA . VAL B 1 323 ? -3.924 6.082 26.938 1 95.44 323 VAL B CA 1
ATOM 5824 C C . VAL B 1 323 ? -4.301 7.531 26.641 1 95.44 323 VAL B C 1
ATOM 5826 O O . VAL B 1 323 ? -3.734 8.156 25.75 1 95.44 323 VAL B O 1
ATOM 5829 N N . ALA B 1 324 ? -5.285 8.016 27.359 1 97.06 324 ALA B N 1
ATOM 5830 C CA . ALA B 1 324 ? -5.621 9.43 27.266 1 97.06 324 ALA B CA 1
ATOM 5831 C C . ALA B 1 324 ? -4.844 10.25 28.297 1 97.06 324 ALA B C 1
ATOM 5833 O O . ALA B 1 324 ? -4.828 9.922 29.469 1 97.06 324 ALA B O 1
ATOM 5834 N N . VAL B 1 325 ? -4.164 11.273 27.812 1 97.06 325 VAL B N 1
ATOM 5835 C CA . VAL B 1 325 ? -3.506 12.211 28.719 1 97.06 325 VAL B CA 1
ATOM 5836 C C . VAL B 1 325 ? -4.359 13.469 28.875 1 97.06 325 VAL B C 1
ATOM 5838 O O . VAL B 1 325 ? -4.496 14.25 27.938 1 97.06 325 VAL B O 1
ATOM 5841 N N . VAL B 1 326 ? -4.898 13.602 30.031 1 96.69 326 VAL B N 1
ATOM 5842 C CA . VAL B 1 326 ? -5.805 14.711 30.312 1 96.69 326 VAL B CA 1
ATOM 5843 C C . VAL B 1 326 ? -5.148 15.688 31.297 1 96.69 326 VAL B C 1
ATOM 5845 O O . VAL B 1 326 ? -4.387 15.273 32.156 1 96.69 326 VAL B O 1
ATOM 5848 N N . SER B 1 327 ? -5.418 17 31.047 1 96.12 327 SER B N 1
ATOM 5849 C CA . SER B 1 327 ? -4.746 17.984 31.875 1 96.12 327 SER B CA 1
ATOM 5850 C C . SER B 1 327 ? -5.656 19.172 32.188 1 96.12 327 SER B C 1
ATOM 5852 O O . SER B 1 327 ? -6.586 19.453 31.422 1 96.12 327 SER B O 1
ATOM 5854 N N . PHE B 1 328 ? -5.395 19.828 33.25 1 94.81 328 PHE B N 1
ATOM 5855 C CA . PHE B 1 328 ? -6.027 21.109 33.562 1 94.81 328 PHE B CA 1
ATOM 5856 C C . PHE B 1 328 ? -5.488 22.219 32.656 1 94.81 328 PHE B C 1
ATOM 5858 O O . PHE B 1 328 ? -4.391 22.094 32.125 1 94.81 328 PHE B O 1
ATOM 5865 N N . LYS B 1 329 ? -6.352 23.25 32.562 1 93.5 329 LYS B N 1
ATOM 5866 C CA . LYS B 1 329 ? -5.934 24.406 31.75 1 93.5 329 LYS B CA 1
ATOM 5867 C C . LYS B 1 329 ? -4.594 24.953 32.25 1 93.5 329 LYS B C 1
ATOM 5869 O O . LYS B 1 329 ? -4.367 25.078 33.438 1 93.5 329 LYS B O 1
ATOM 5874 N N . GLY B 1 330 ? -3.688 25.203 31.312 1 93.75 330 GLY B N 1
ATOM 5875 C CA . GLY B 1 330 ? -2.379 25.734 31.656 1 93.75 330 GLY B CA 1
ATOM 5876 C C . GLY B 1 330 ? -1.302 24.672 31.719 1 93.75 330 GLY B C 1
ATOM 5877 O O . GLY B 1 330 ? -0.114 24.984 31.828 1 93.75 330 GLY B O 1
ATOM 5878 N N . LEU B 1 331 ? -1.682 23.406 31.625 1 95.81 331 LEU B N 1
ATOM 5879 C CA . LEU B 1 331 ? -0.726 22.312 31.734 1 95.81 331 LEU B CA 1
ATOM 5880 C C . LEU B 1 331 ? -0.598 21.562 30.422 1 95.81 331 LEU B C 1
ATOM 5882 O O . LEU B 1 331 ? -0.246 20.375 30.406 1 95.81 331 LEU B O 1
ATOM 5886 N N . GLU B 1 332 ? -0.932 22.234 29.328 1 96.31 332 GLU B N 1
ATOM 5887 C CA . GLU B 1 332 ? -0.933 21.578 28.031 1 96.31 332 GLU B CA 1
ATOM 5888 C C . GLU B 1 332 ? 0.468 21.109 27.641 1 96.31 332 GLU B C 1
ATOM 5890 O O . GLU B 1 332 ? 0.64 19.984 27.156 1 96.31 332 GLU B O 1
ATOM 5895 N N . SER B 1 333 ? 1.477 21.922 27.906 1 96.5 333 SER B N 1
ATOM 5896 C CA . SER B 1 333 ? 2.848 21.547 27.594 1 96.5 333 SER B CA 1
ATOM 5897 C C . SER B 1 333 ? 3.266 20.281 28.344 1 96.5 333 SER B C 1
ATOM 5899 O O . SER B 1 333 ? 3.922 19.406 27.766 1 96.5 333 SER B O 1
ATOM 5901 N N . GLN B 1 334 ? 2.869 20.188 29.594 1 95.19 334 GLN B N 1
ATOM 5902 C CA . GLN B 1 334 ? 3.176 19.016 30.391 1 95.19 334 GLN B CA 1
ATOM 5903 C C . GLN B 1 334 ? 2.455 17.781 29.844 1 95.19 334 GLN B C 1
ATOM 5905 O O . GLN B 1 334 ? 3.01 16.688 29.844 1 95.19 334 GLN B O 1
ATOM 5910 N N . ALA B 1 335 ? 1.248 17.984 29.438 1 97 335 ALA B N 1
ATOM 5911 C CA . ALA B 1 335 ? 0.483 16.891 28.859 1 97 335 ALA B CA 1
ATOM 5912 C C . ALA B 1 335 ? 1.174 16.328 27.625 1 97 335 ALA B C 1
ATOM 5914 O O . ALA B 1 335 ? 1.296 15.109 27.469 1 97 335 ALA B O 1
ATOM 5915 N N . PHE B 1 336 ? 1.637 17.219 26.719 1 98.12 336 PHE B N 1
ATOM 5916 C CA . PHE B 1 336 ? 2.34 16.797 25.516 1 98.12 336 PHE B CA 1
ATOM 5917 C C . PHE B 1 336 ? 3.633 16.078 25.875 1 98.12 336 PHE B C 1
ATOM 5919 O O . PHE B 1 336 ? 4.004 15.094 25.219 1 98.12 336 PHE B O 1
ATOM 5926 N N . ARG B 1 337 ? 4.324 16.531 26.906 1 95.94 337 ARG B N 1
ATOM 5927 C CA . ARG B 1 337 ? 5.562 15.891 27.344 1 95.94 337 ARG B CA 1
ATOM 5928 C C . ARG B 1 337 ? 5.301 14.484 27.875 1 95.94 337 ARG B C 1
ATOM 5930 O O . ARG B 1 337 ? 6.02 13.539 27.516 1 95.94 337 ARG B O 1
ATOM 5937 N N . VAL B 1 338 ? 4.285 14.328 28.719 1 95.25 338 VAL B N 1
ATOM 5938 C CA . VAL B 1 338 ? 3.941 13.031 29.281 1 95.25 338 VAL B CA 1
ATOM 5939 C C . VAL B 1 338 ? 3.518 12.078 28.172 1 95.25 338 VAL B C 1
ATOM 5941 O O . VAL B 1 338 ? 3.9 10.906 28.188 1 95.25 338 VAL B O 1
ATOM 5944 N N . ALA B 1 339 ? 2.715 12.586 27.25 1 97 339 ALA B N 1
ATOM 5945 C CA . ALA B 1 339 ? 2.307 11.766 26.125 1 97 339 ALA B CA 1
ATOM 5946 C C . ALA B 1 339 ? 3.52 11.273 25.328 1 97 339 ALA B C 1
ATOM 5948 O O . ALA B 1 339 ? 3.574 10.109 24.922 1 97 339 ALA B O 1
ATOM 5949 N N . SER B 1 340 ? 4.465 12.156 25.125 1 96.81 340 SER B N 1
ATOM 5950 C CA . SER B 1 340 ? 5.684 11.797 24.406 1 96.81 340 SER B CA 1
ATOM 5951 C C . SER B 1 340 ? 6.449 10.695 25.141 1 96.81 340 SER B C 1
ATOM 5953 O O . SER B 1 340 ? 6.953 9.758 24.516 1 96.81 340 SER B O 1
ATOM 5955 N N . MET B 1 341 ? 6.555 10.805 26.422 1 94.44 341 MET B N 1
ATOM 5956 C CA . MET B 1 341 ? 7.23 9.797 27.234 1 94.44 341 MET B CA 1
ATOM 5957 C C . MET B 1 341 ? 6.535 8.445 27.109 1 94.44 341 MET B C 1
ATOM 5959 O O . MET B 1 341 ? 7.191 7.41 27 1 94.44 341 MET B O 1
ATOM 5963 N N . LEU B 1 342 ? 5.215 8.484 27.156 1 95 342 LEU B N 1
ATOM 5964 C CA . LEU B 1 342 ? 4.441 7.254 27.016 1 95 342 LEU B CA 1
ATOM 5965 C C . LEU B 1 342 ? 4.68 6.609 25.656 1 95 342 LEU B C 1
ATOM 5967 O O . LEU B 1 342 ? 4.902 5.398 25.562 1 95 342 LEU B O 1
ATOM 5971 N N . ARG B 1 343 ? 4.656 7.402 24.609 1 96.56 343 ARG B N 1
ATOM 5972 C CA . ARG B 1 343 ? 4.852 6.906 23.25 1 96.56 343 ARG B CA 1
ATOM 5973 C C . ARG B 1 343 ? 6.242 6.305 23.094 1 96.56 343 ARG B C 1
ATOM 5975 O O . ARG B 1 343 ? 6.41 5.293 22.406 1 96.56 343 ARG B O 1
ATOM 5982 N N . GLU B 1 344 ? 7.262 6.92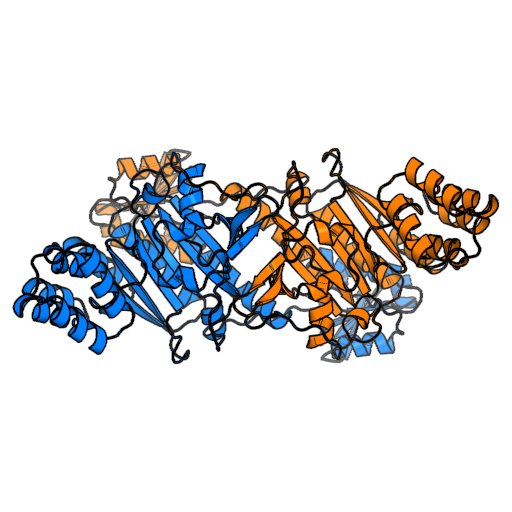6 23.688 1 94.19 344 GLU B N 1
ATOM 5983 C CA . GLU B 1 344 ? 8.633 6.422 23.625 1 94.19 344 GLU B CA 1
ATOM 5984 C C . GLU B 1 344 ? 8.742 5.043 24.266 1 94.19 344 GLU B C 1
ATOM 5986 O O . GLU B 1 344 ? 9.656 4.277 23.953 1 94.19 344 GLU B O 1
ATOM 5991 N N . ARG B 1 345 ? 7.809 4.688 25.109 1 92.31 345 ARG B N 1
ATOM 5992 C CA . ARG B 1 345 ? 7.824 3.396 25.797 1 92.31 345 ARG B CA 1
ATOM 5993 C C . ARG B 1 345 ? 6.871 2.414 25.125 1 92.31 345 ARG B C 1
ATOM 5995 O O . ARG B 1 345 ? 6.594 1.342 25.656 1 92.31 345 ARG B O 1
ATOM 6002 N N . GLY B 1 346 ? 6.273 2.814 24.062 1 92.19 346 GLY B N 1
ATOM 6003 C CA . GLY B 1 346 ? 5.516 1.879 23.25 1 92.19 346 GLY B CA 1
ATOM 6004 C C . GLY B 1 346 ? 4.016 2.014 23.422 1 92.19 346 GLY B C 1
ATOM 6005 O O . GLY B 1 346 ? 3.248 1.237 22.844 1 92.19 346 GLY B O 1
ATOM 6006 N N . PHE B 1 347 ? 3.518 3.01 24.172 1 93.81 347 PHE B N 1
ATOM 6007 C CA . PHE B 1 347 ? 2.082 3.205 24.344 1 93.81 347 PHE B CA 1
ATOM 6008 C C . PHE B 1 347 ? 1.534 4.164 23.297 1 93.81 347 PHE B C 1
ATOM 6010 O O . PHE B 1 347 ? 2.25 5.051 22.828 1 93.81 347 PHE B O 1
ATOM 6017 N N . THR B 1 348 ? 0.343 3.939 22.906 1 96.44 348 THR B N 1
ATOM 6018 C CA . THR B 1 348 ? -0.412 4.969 22.203 1 96.44 348 THR B CA 1
ATOM 6019 C C . THR B 1 348 ? -1.002 5.977 23.172 1 96.44 348 THR B C 1
ATOM 6021 O O . THR B 1 348 ? -1.697 5.598 24.125 1 96.44 348 THR B O 1
ATOM 6024 N N . ALA B 1 349 ? -0.681 7.199 22.984 1 97.12 349 ALA B N 1
ATOM 6025 C CA . ALA B 1 349 ? -1.14 8.234 23.906 1 97.12 349 ALA B CA 1
ATOM 6026 C C . ALA B 1 349 ? -1.742 9.414 23.156 1 97.12 349 ALA B C 1
ATOM 6028 O O . ALA B 1 349 ? -1.136 9.938 22.219 1 97.12 349 ALA B O 1
ATOM 6029 N N . VAL B 1 350 ? -2.906 9.852 23.578 1 97.56 350 VAL B N 1
ATOM 6030 C CA . VAL B 1 350 ? -3.609 10.953 22.922 1 97.56 350 VAL B CA 1
ATOM 6031 C C . VAL B 1 350 ? -3.828 12.086 23.922 1 97.56 350 VAL B C 1
ATOM 6033 O O . VAL B 1 350 ? -4.125 11.844 25.094 1 97.56 350 VAL B O 1
ATOM 6036 N N . VAL B 1 351 ? -3.607 13.305 23.469 1 97.69 351 VAL B N 1
ATOM 6037 C CA . VAL B 1 351 ? -3.84 14.508 24.266 1 97.69 351 VAL B CA 1
ATOM 6038 C C . VAL B 1 351 ? -5.059 15.25 23.719 1 97.69 351 VAL B C 1
ATOM 6040 O O . VAL B 1 351 ? -5.41 15.109 22.547 1 97.69 351 VAL B O 1
ATOM 6043 N N . ASP B 1 352 ? -5.777 15.953 24.578 1 96.62 352 ASP B N 1
ATOM 6044 C CA . ASP B 1 352 ? -6.879 16.781 24.109 1 96.62 352 ASP B CA 1
ATOM 6045 C C . ASP B 1 352 ? -6.359 17.984 23.328 1 96.62 352 ASP B C 1
ATOM 6047 O O . ASP B 1 352 ? -5.484 18.719 23.797 1 96.62 352 ASP B O 1
ATOM 6051 N N . VAL B 1 353 ? -6.922 18.141 22.172 1 97.81 353 VAL B N 1
ATOM 6052 C CA . VAL B 1 353 ? -6.48 19.25 21.328 1 97.81 353 VAL B CA 1
ATOM 6053 C C . VAL B 1 353 ? -7.66 20.172 21.047 1 97.81 353 VAL B C 1
ATOM 6055 O O . VAL B 1 353 ? -7.637 20.938 20.078 1 97.81 353 VAL B O 1
ATOM 6058 N N . MET B 1 354 ? -8.695 20.062 21.828 1 96.5 354 MET B N 1
ATOM 6059 C CA . MET B 1 354 ? -9.898 20.875 21.656 1 96.5 354 MET B CA 1
ATOM 6060 C C . MET B 1 354 ? -9.914 22.031 22.656 1 96.5 354 MET B C 1
ATOM 6062 O O . MET B 1 354 ? -10.688 22.969 22.516 1 96.5 354 MET B O 1
ATOM 6066 N N . GLY B 1 355 ? -9.078 21.984 23.625 1 94.5 355 GLY B N 1
ATOM 6067 C CA . GLY B 1 355 ? -9.117 22.969 24.703 1 94.5 355 GLY B CA 1
ATOM 6068 C C . GLY B 1 355 ? -10.258 22.734 25.672 1 94.5 355 GLY B C 1
ATOM 6069 O O . GLY B 1 355 ? -10.844 23.688 26.188 1 94.5 355 GLY B O 1
ATOM 6070 N N . ARG B 1 356 ? -10.57 21.5 25.906 1 95.69 356 ARG B N 1
ATOM 6071 C CA . ARG B 1 356 ? -11.68 21.156 26.797 1 95.69 356 ARG B CA 1
ATOM 6072 C C . ARG B 1 356 ? -11.258 21.234 28.25 1 95.69 356 ARG B C 1
ATOM 6074 O O . ARG B 1 356 ? -10.07 21.188 28.578 1 95.69 356 ARG B O 1
ATOM 6081 N N . ASN B 1 357 ? -12.32 21.422 29.062 1 95.38 357 ASN B N 1
ATOM 6082 C CA . ASN B 1 357 ? -12.023 21.266 30.484 1 95.38 357 ASN B CA 1
ATOM 6083 C C . ASN B 1 357 ? -11.844 19.812 30.859 1 95.38 357 ASN B C 1
ATOM 6085 O O . ASN B 1 357 ? -12.094 18.906 30.047 1 95.38 357 ASN B O 1
ATOM 6089 N N . LEU B 1 358 ? -11.383 19.531 32.094 1 94.88 358 LEU B N 1
ATOM 6090 C CA . LEU B 1 358 ? -11 18.203 32.5 1 94.88 358 LEU B CA 1
ATOM 6091 C C . LEU B 1 358 ? -12.18 17.234 32.375 1 94.88 358 LEU B C 1
ATOM 6093 O O . LEU B 1 358 ? -12.016 16.109 31.891 1 94.88 358 LEU B O 1
ATOM 6097 N N . LYS B 1 359 ? -13.336 17.672 32.812 1 94.56 359 LYS B N 1
ATOM 6098 C CA . LYS B 1 359 ? -14.523 16.828 32.781 1 94.56 359 LYS B CA 1
ATOM 6099 C C . LYS B 1 359 ? -14.859 16.375 31.375 1 94.56 359 LYS B C 1
ATOM 6101 O O . LYS B 1 359 ? -15.141 15.203 31.125 1 94.56 359 LYS B O 1
ATOM 6106 N N . LYS B 1 360 ? -14.836 17.297 30.5 1 96.62 360 LYS B N 1
ATOM 6107 C CA . LYS B 1 360 ? -15.148 17 29.094 1 96.62 360 LYS B CA 1
ATOM 6108 C C . LYS B 1 360 ? -14.078 16.125 28.469 1 96.62 360 LYS B C 1
ATOM 6110 O O . LYS B 1 360 ? -14.375 15.289 27.609 1 96.62 360 LYS B O 1
ATOM 6115 N N . GLN B 1 361 ? -12.805 16.312 28.859 1 97.19 361 GLN B N 1
ATOM 6116 C CA . GLN B 1 361 ? -11.727 15.453 28.391 1 97.19 361 GLN B CA 1
ATOM 6117 C C . GLN B 1 361 ? -11.969 14 28.812 1 97.19 361 GLN B C 1
ATOM 6119 O O . GLN B 1 361 ? -11.844 13.086 27.984 1 97.19 361 GLN B O 1
ATOM 6124 N N . MET B 1 362 ? -12.359 13.844 30.047 1 94.62 362 MET B N 1
ATOM 6125 C CA . MET B 1 362 ? -12.609 12.516 30.594 1 94.62 362 MET B CA 1
ATOM 6126 C C . MET B 1 362 ? -13.797 11.852 29.891 1 94.62 362 MET B C 1
ATOM 6128 O O . MET B 1 362 ? -13.75 10.664 29.578 1 94.62 362 MET B O 1
ATOM 6132 N N . SER B 1 363 ? -14.797 12.617 29.656 1 94.69 363 SER B N 1
ATOM 6133 C CA . SER B 1 363 ? -15.984 12.109 28.984 1 94.69 363 SER B CA 1
ATOM 6134 C C . SER B 1 363 ? -15.664 11.648 27.562 1 94.69 363 SER B C 1
ATOM 6136 O O . SER B 1 363 ? -16.125 10.594 27.125 1 94.69 363 SER B O 1
ATOM 6138 N N . PHE B 1 364 ? -14.875 12.445 26.922 1 94.75 364 PHE B N 1
ATOM 6139 C CA . PHE B 1 364 ? -14.5 12.102 25.562 1 94.75 364 PHE B CA 1
ATOM 6140 C C . PHE B 1 364 ? -13.664 10.828 25.531 1 94.75 364 PHE B C 1
ATOM 6142 O O . PHE B 1 364 ? -13.859 9.969 24.672 1 94.75 364 PHE B O 1
ATOM 6149 N N . ALA B 1 365 ? -12.711 10.727 26.453 1 94.44 365 ALA B N 1
ATOM 6150 C CA . ALA B 1 365 ? -11.867 9.539 26.547 1 94.44 365 ALA B CA 1
ATOM 6151 C C . ALA B 1 365 ? -12.711 8.281 26.734 1 94.44 365 ALA B C 1
ATOM 6153 O O . ALA B 1 365 ? -12.469 7.258 26.094 1 94.44 365 ALA B O 1
ATOM 6154 N N . SER B 1 366 ? -13.688 8.398 27.531 1 91.31 366 SER B N 1
ATOM 6155 C CA . SER B 1 366 ? -14.586 7.277 27.781 1 91.31 366 SER B CA 1
ATOM 6156 C C . SER B 1 366 ? -15.398 6.926 26.547 1 91.31 366 SER B C 1
ATOM 6158 O O . SER B 1 366 ? -15.594 5.746 26.234 1 91.31 366 SER B O 1
ATOM 6160 N N . GLU B 1 367 ? -15.805 7.93 25.938 1 89.5 367 GLU B N 1
ATOM 6161 C CA . GLU B 1 367 ? -16.609 7.734 24.734 1 89.5 367 GLU B CA 1
ATOM 6162 C C . GLU B 1 367 ? -15.797 7.039 23.641 1 89.5 367 GLU B C 1
ATOM 6164 O O . GLU B 1 367 ? -16.344 6.266 22.859 1 89.5 367 GLU B O 1
ATOM 6169 N N . MET B 1 368 ? -14.516 7.266 23.641 1 89 368 MET B N 1
ATOM 6170 C CA . MET B 1 368 ? -13.648 6.699 22.609 1 89 368 MET B CA 1
ATOM 6171 C C . MET B 1 368 ? -13.195 5.297 22.984 1 89 368 MET B C 1
ATOM 6173 O O . MET B 1 368 ? -12.469 4.648 22.234 1 89 368 MET B O 1
ATOM 6177 N N . GLY B 1 369 ? -13.586 4.852 24.141 1 86.75 369 GLY B N 1
ATOM 6178 C CA . GLY B 1 369 ? -13.273 3.496 24.562 1 86.75 369 GLY B CA 1
ATOM 6179 C C . GLY B 1 369 ? -11.859 3.344 25.094 1 86.75 369 GLY B C 1
ATOM 6180 O O . GLY B 1 369 ? -11.297 2.246 25.062 1 86.75 369 GLY B O 1
ATOM 6181 N N . VAL B 1 370 ? -11.273 4.43 25.547 1 91.62 370 VAL B N 1
ATOM 6182 C CA . VAL B 1 370 ? -9.938 4.395 26.125 1 91.62 370 VAL B CA 1
ATOM 6183 C C . VAL B 1 370 ? -9.984 3.732 27.5 1 91.62 370 VAL B C 1
ATOM 6185 O O . VAL B 1 370 ? -10.906 3.971 28.281 1 91.62 370 VAL B O 1
ATOM 6188 N N . LYS B 1 371 ? -8.984 2.955 27.797 1 88.25 371 LYS B N 1
ATOM 6189 C CA . LYS B 1 371 ? -9.016 2.184 29.031 1 88.25 371 LYS B CA 1
ATOM 6190 C C . LYS B 1 371 ? -8.414 2.98 30.188 1 88.25 371 LYS B C 1
ATOM 6192 O O . LYS B 1 371 ? -8.906 2.9 31.328 1 88.25 371 LYS B O 1
ATOM 6197 N N . TYR B 1 372 ? -7.352 3.752 29.859 1 94.19 372 TYR B N 1
ATOM 6198 C CA . TYR B 1 372 ? -6.656 4.461 30.938 1 94.19 372 TYR B CA 1
ATOM 6199 C C . TYR B 1 372 ? -6.539 5.949 30.609 1 94.19 372 TYR B C 1
ATOM 6201 O O . TYR B 1 372 ? -6.312 6.324 29.453 1 94.19 372 TYR B O 1
ATOM 6209 N N . ALA B 1 373 ? -6.672 6.707 31.656 1 96.31 373 ALA B N 1
ATOM 6210 C CA . ALA B 1 373 ? -6.406 8.141 31.562 1 96.31 373 ALA B CA 1
ATOM 6211 C C . ALA B 1 373 ? -5.309 8.555 32.531 1 96.31 373 ALA B C 1
ATOM 6213 O O . ALA B 1 373 ? -5.297 8.117 33.688 1 96.31 373 ALA B O 1
ATOM 6214 N N . VAL B 1 374 ? -4.371 9.211 32.062 1 96.5 374 VAL B N 1
ATOM 6215 C CA . VAL B 1 374 ? -3.365 9.859 32.906 1 96.5 374 VAL B CA 1
ATOM 6216 C C . VAL B 1 374 ? -3.742 11.32 33.125 1 96.5 374 VAL B C 1
ATOM 6218 O O . VAL B 1 374 ? -3.818 12.102 32.188 1 96.5 374 VAL B O 1
ATOM 6221 N N . ILE B 1 375 ? -3.922 11.703 34.312 1 96.19 375 ILE B N 1
ATOM 6222 C CA . ILE B 1 375 ? -4.461 13.008 34.688 1 96.19 375 ILE B CA 1
ATOM 6223 C C . ILE B 1 375 ? -3.352 13.875 35.281 1 96.19 375 ILE B C 1
ATOM 6225 O O . ILE B 1 375 ? -2.697 13.477 36.25 1 96.19 375 ILE B O 1
ATOM 6229 N N . LEU B 1 376 ? -3.197 15.055 34.688 1 95.31 376 LEU B N 1
ATOM 6230 C CA . LEU B 1 376 ? -2.209 16.016 35.156 1 95.31 376 LEU B CA 1
ATOM 6231 C C . LEU B 1 376 ? -2.885 17.203 35.812 1 95.31 376 LEU B C 1
ATOM 6233 O O . LEU B 1 376 ? -3.418 18.078 35.156 1 95.31 376 LEU B O 1
ATOM 6237 N N . GLY B 1 377 ? -2.814 17.25 37.094 1 93.38 377 GLY B N 1
ATOM 6238 C CA . GLY B 1 377 ? -3.256 18.375 37.906 1 93.38 377 GLY B CA 1
ATOM 6239 C C . GLY B 1 377 ? -2.109 19.234 38.438 1 93.38 377 GLY B C 1
ATOM 6240 O O . GLY B 1 377 ? -0.961 18.781 38.438 1 93.38 377 GLY B O 1
ATOM 6241 N N . PRO B 1 378 ? -2.475 20.438 38.75 1 92.44 378 PRO B N 1
ATOM 6242 C CA . PRO B 1 378 ? -1.429 21.344 39.219 1 92.44 378 PRO B CA 1
ATOM 6243 C C . PRO B 1 378 ? -0.632 20.781 40.375 1 92.44 378 PRO B C 1
ATOM 6245 O O . PRO B 1 378 ? 0.598 20.875 40.406 1 92.44 378 PRO B O 1
ATOM 6248 N N . ASP B 1 379 ? -1.3 20.156 41.312 1 90.12 379 ASP B N 1
ATOM 6249 C CA . ASP B 1 379 ? -0.642 19.609 42.5 1 90.12 379 ASP B CA 1
ATOM 6250 C C . ASP B 1 379 ? 0.238 18.406 42.125 1 90.12 379 ASP B C 1
ATOM 6252 O O . ASP B 1 379 ? 1.366 18.297 42.594 1 90.12 379 ASP B O 1
ATOM 6256 N N . GLU B 1 380 ? -0.292 17.609 41.281 1 86.69 380 GLU B N 1
ATOM 6257 C CA . GLU B 1 380 ? 0.448 16.422 40.844 1 86.69 380 GLU B CA 1
ATOM 6258 C C . GLU B 1 380 ? 1.707 16.812 40.062 1 86.69 380 GLU B C 1
ATOM 6260 O O . GLU B 1 380 ? 2.787 16.266 40.344 1 86.69 380 GLU B O 1
ATOM 6265 N N . VAL B 1 381 ? 1.613 17.828 39.188 1 87.88 381 VAL B N 1
ATOM 6266 C CA . VAL B 1 381 ? 2.736 18.25 38.375 1 87.88 381 VAL B CA 1
ATOM 6267 C C . VAL B 1 381 ? 3.826 18.859 39.25 1 87.88 381 VAL B C 1
ATOM 6269 O O . VAL B 1 381 ? 5.016 18.594 39.031 1 87.88 381 VAL B O 1
ATOM 6272 N N . LYS B 1 382 ? 3.396 19.562 40.188 1 90.19 382 LYS B N 1
ATOM 6273 C CA . LYS B 1 382 ? 4.344 20.203 41.094 1 90.19 382 LYS B CA 1
ATOM 6274 C C . LYS B 1 382 ? 5.125 19.172 41.875 1 90.19 382 LYS B C 1
ATOM 6276 O O . LYS B 1 382 ? 6.301 19.375 42.188 1 90.19 382 LYS B O 1
ATOM 6281 N N . SER B 1 383 ? 4.52 18.062 42.188 1 91.31 383 SER B N 1
ATOM 6282 C CA . SER B 1 383 ? 5.145 17.031 43.031 1 91.31 383 SER B CA 1
ATOM 6283 C C . SER B 1 383 ? 5.75 15.93 42.156 1 91.31 383 SER B C 1
ATOM 6285 O O . SER B 1 383 ? 6.18 14.898 42.688 1 91.31 383 SER B O 1
ATOM 6287 N N . GLY B 1 384 ? 5.707 16.078 40.844 1 89.31 384 GLY B N 1
ATOM 6288 C CA . GLY B 1 384 ? 6.258 15.078 39.938 1 89.31 384 GLY B CA 1
ATOM 6289 C C . GLY B 1 384 ? 5.453 13.797 39.906 1 89.31 384 GLY B C 1
ATOM 6290 O O . GLY B 1 384 ? 6.012 12.711 39.75 1 89.31 384 GLY B O 1
ATOM 6291 N N . ARG B 1 385 ? 4.18 13.914 40.188 1 91.75 385 ARG B N 1
ATOM 6292 C CA . ARG B 1 385 ? 3.277 12.773 40.219 1 91.75 385 ARG B CA 1
ATOM 6293 C C . ARG B 1 385 ? 2.186 12.914 39.156 1 91.75 385 ARG B C 1
ATOM 6295 O O . ARG B 1 385 ? 2.057 13.969 38.531 1 91.75 385 ARG B O 1
ATOM 6302 N N . VAL B 1 386 ? 1.594 11.797 38.812 1 93.56 386 VAL B N 1
ATOM 6303 C CA . VAL B 1 386 ? 0.444 11.781 37.938 1 93.56 386 VAL B CA 1
ATOM 6304 C C . VAL B 1 386 ? -0.616 10.82 38.469 1 93.56 386 VAL B C 1
ATOM 6306 O O . VAL B 1 386 ? -0.298 9.875 39.188 1 93.56 386 VAL B O 1
ATOM 6309 N N . ALA B 1 387 ? -1.799 11.133 38.156 1 94.69 387 ALA B N 1
ATOM 6310 C CA . ALA B 1 387 ? -2.887 10.227 38.5 1 94.69 387 ALA B CA 1
ATOM 6311 C C . ALA B 1 387 ? -3.262 9.344 37.312 1 94.69 387 ALA B C 1
ATOM 6313 O O . ALA B 1 387 ? -3.283 9.812 36.156 1 94.69 387 ALA B O 1
ATOM 6314 N N . ILE B 1 388 ? -3.391 8.086 37.594 1 95.56 388 ILE B N 1
ATOM 6315 C CA . ILE B 1 388 ? -3.846 7.137 36.562 1 95.56 388 ILE B CA 1
ATOM 6316 C C . ILE B 1 388 ? -5.246 6.641 36.906 1 95.56 388 ILE B C 1
ATOM 6318 O O . ILE B 1 388 ? -5.484 6.16 38.031 1 95.56 388 ILE B O 1
ATOM 6322 N N . LYS B 1 389 ? -6.102 6.785 36 1 95.12 389 LYS B N 1
ATOM 6323 C CA . LYS B 1 389 ? -7.477 6.328 36.188 1 95.12 389 LYS B CA 1
ATOM 6324 C C . LYS B 1 389 ? -7.852 5.254 35.188 1 95.12 389 LYS B C 1
ATOM 6326 O O . LYS B 1 389 ? -7.648 5.426 33.969 1 95.12 389 LYS B O 1
ATOM 6331 N N . ASN B 1 390 ? -8.289 4.129 35.656 1 93.38 390 ASN B N 1
ATOM 6332 C CA . ASN B 1 390 ? -8.922 3.123 34.812 1 93.38 390 ASN B CA 1
ATOM 6333 C C . ASN B 1 390 ? -10.359 3.494 34.469 1 93.38 390 ASN B C 1
ATOM 6335 O O . ASN B 1 390 ? -11.219 3.521 35.375 1 93.38 390 ASN B O 1
ATOM 6339 N N . LEU B 1 391 ? -10.617 3.695 33.25 1 92.5 391 LEU B N 1
ATOM 6340 C CA . LEU B 1 391 ? -11.914 4.242 32.875 1 92.5 391 LEU B CA 1
ATOM 6341 C C . LEU B 1 391 ? -12.984 3.156 32.875 1 92.5 391 LEU B C 1
ATOM 6343 O O . LEU B 1 391 ? -14.18 3.457 32.844 1 92.5 391 LEU B O 1
ATOM 6347 N N . GLU B 1 392 ? -12.539 1.934 32.875 1 88.81 392 GLU B N 1
ATOM 6348 C CA . GLU B 1 392 ? -13.477 0.82 33 1 88.81 392 GLU B CA 1
ATOM 6349 C C . GLU B 1 392 ? -13.891 0.578 34.438 1 88.81 392 GLU B C 1
ATOM 6351 O O . GLU B 1 392 ? -15.078 0.473 34.75 1 88.81 392 GLU B O 1
ATOM 6356 N N . THR B 1 393 ? -12.922 0.535 35.375 1 90.62 393 THR B N 1
ATOM 6357 C CA . THR B 1 393 ? -13.188 0.223 36.781 1 90.62 393 THR B CA 1
ATOM 6358 C C . THR B 1 393 ? -13.391 1.501 37.594 1 90.62 393 THR B C 1
ATOM 6360 O O . THR B 1 393 ? -13.898 1.457 38.688 1 90.62 393 THR B O 1
ATOM 6363 N N . GLN B 1 394 ? -12.953 2.607 37.062 1 92 394 GLN B N 1
ATOM 6364 C CA . GLN B 1 394 ? -13.047 3.926 37.688 1 92 394 GLN B CA 1
ATOM 6365 C C . GLN B 1 394 ? -12.062 4.055 38.844 1 92 394 GLN B C 1
ATOM 6367 O O . GLN B 1 394 ? -12.062 5.059 39.562 1 92 394 GLN B O 1
ATOM 6372 N N . GLU B 1 395 ? -11.211 3.104 38.969 1 93.75 395 GLU B N 1
ATOM 6373 C CA . GLU B 1 395 ? -10.172 3.176 40 1 93.75 395 GLU B CA 1
ATOM 6374 C C . GLU B 1 395 ? -9.062 4.141 39.594 1 93.75 395 GLU B C 1
ATOM 6376 O O . GLU B 1 395 ? -8.68 4.207 38.406 1 93.75 395 GLU B O 1
ATOM 6381 N N . GLN B 1 396 ? -8.633 4.926 40.531 1 93.94 396 GLN B N 1
ATOM 6382 C CA . GLN B 1 396 ? -7.594 5.918 40.281 1 93.94 396 GLN B CA 1
ATOM 6383 C C . GLN B 1 396 ? -6.438 5.75 41.25 1 93.94 396 GLN B C 1
ATOM 6385 O O . GLN B 1 396 ? -6.656 5.488 42.438 1 93.94 396 GLN B O 1
ATOM 6390 N N . VAL B 1 397 ? -5.234 5.797 40.781 1 93.44 397 VAL B N 1
ATOM 6391 C CA . VAL B 1 397 ? -4.039 5.723 41.594 1 93.44 397 VAL B CA 1
ATOM 6392 C C . VAL B 1 397 ? -3.09 6.863 41.25 1 93.44 397 VAL B C 1
ATOM 6394 O O . VAL B 1 397 ? -3.027 7.289 40.094 1 93.44 397 VAL B O 1
ATOM 6397 N N . VAL B 1 398 ? -2.416 7.395 42.219 1 93.44 398 VAL B N 1
ATOM 6398 C CA . VAL B 1 398 ? -1.417 8.438 42 1 93.44 398 VAL B CA 1
ATOM 6399 C C . VAL B 1 398 ? -0.016 7.836 42.125 1 93.44 398 VAL B C 1
ATOM 6401 O O . VAL B 1 398 ? 0.302 7.16 43.094 1 93.44 398 VAL B O 1
ATOM 6404 N N . VAL B 1 399 ? 0.773 8.062 41.156 1 92.25 399 VAL B N 1
ATOM 6405 C CA . VAL B 1 399 ? 2.109 7.473 41.125 1 92.25 399 VAL B CA 1
ATOM 6406 C C . VAL B 1 399 ? 3.125 8.516 40.688 1 92.25 399 VAL B C 1
ATOM 6408 O O . VAL B 1 399 ? 2.752 9.57 40.156 1 92.25 399 VAL B O 1
ATOM 6411 N N . ALA B 1 400 ? 4.402 8.125 40.969 1 90.25 400 ALA B N 1
ATOM 6412 C CA . ALA B 1 400 ? 5.469 8.938 40.406 1 90.25 400 ALA B CA 1
ATOM 6413 C C . ALA B 1 400 ? 5.508 8.789 38.875 1 90.25 400 ALA B C 1
ATOM 6415 O O . ALA B 1 400 ? 5.207 7.711 38.344 1 90.25 400 ALA B O 1
ATOM 6416 N N . GLU B 1 401 ? 5.863 9.852 38.188 1 86.38 401 GLU B N 1
ATOM 6417 C CA . GLU B 1 401 ? 5.918 9.844 36.75 1 86.38 401 GLU B CA 1
ATOM 6418 C C . GLU B 1 401 ? 6.777 8.695 36.219 1 86.38 401 GLU B C 1
ATOM 6420 O O . GLU B 1 401 ? 6.465 8.094 35.188 1 86.38 401 GLU B O 1
ATOM 6425 N N . GLU B 1 402 ? 7.777 8.305 36.969 1 83.5 402 GLU B N 1
ATOM 6426 C CA . GLU B 1 402 ? 8.703 7.242 36.594 1 83.5 402 GLU B CA 1
ATOM 6427 C C . GLU B 1 402 ? 8.031 5.871 36.656 1 83.5 402 GLU B C 1
ATOM 6429 O O . GLU B 1 402 ? 8.469 4.926 36 1 83.5 402 GLU B O 1
ATOM 6434 N N . GLU B 1 403 ? 7 5.77 37.469 1 86.38 403 GLU B N 1
ATOM 6435 C CA . GLU B 1 403 ? 6.324 4.496 37.719 1 86.38 403 GLU B CA 1
ATOM 6436 C C . GLU B 1 403 ? 5.129 4.332 36.781 1 86.38 403 GLU B C 1
ATOM 6438 O O . GLU B 1 403 ? 4.457 3.299 36.812 1 86.38 403 GLU B O 1
ATOM 6443 N N . LEU B 1 404 ? 4.883 5.348 36.062 1 87.5 404 LEU B N 1
ATOM 6444 C CA . LEU B 1 404 ? 3.732 5.406 35.156 1 87.5 404 LEU B CA 1
ATOM 6445 C C . LEU B 1 404 ? 3.686 4.176 34.25 1 87.5 404 LEU B C 1
ATOM 6447 O O . LEU B 1 404 ? 2.629 3.559 34.094 1 87.5 404 LEU B O 1
ATOM 6451 N N . PHE B 1 405 ? 4.777 3.689 33.812 1 86.06 405 PHE B N 1
ATOM 6452 C CA . PHE B 1 405 ? 4.867 2.641 32.812 1 86.06 405 PHE B CA 1
ATOM 6453 C C . PHE B 1 405 ? 4.57 1.276 33.406 1 86.06 405 PHE B C 1
ATOM 6455 O O . PHE B 1 405 ? 3.973 0.417 32.75 1 86.06 405 PHE B O 1
ATOM 6462 N N . SER B 1 406 ? 4.98 1.101 34.656 1 83.56 406 SER B N 1
ATOM 6463 C CA . SER B 1 406 ? 4.797 -0.185 35.312 1 83.56 406 SER B CA 1
ATOM 6464 C C . SER B 1 406 ? 3.318 -0.477 35.562 1 83.56 406 SER B C 1
ATOM 6466 O O . SER B 1 406 ? 2.902 -1.638 35.562 1 83.56 406 SER B O 1
ATOM 6468 N N . ILE B 1 407 ? 2.527 0.552 35.625 1 80.5 407 ILE B N 1
ATOM 6469 C CA . ILE B 1 407 ? 1.111 0.386 35.938 1 80.5 407 ILE B CA 1
ATOM 6470 C C . ILE B 1 407 ? 0.327 0.176 34.656 1 80.5 407 ILE B C 1
ATOM 6472 O O . ILE B 1 407 ? -0.662 -0.561 34.625 1 80.5 407 ILE B O 1
ATOM 6476 N N . LEU B 1 408 ? 0.773 0.73 33.625 1 84.25 408 LEU B N 1
ATOM 6477 C CA . LEU B 1 408 ? 0.031 0.694 32.344 1 84.25 408 LEU B CA 1
ATOM 6478 C C . LEU B 1 408 ? 0.321 -0.593 31.594 1 84.25 408 LEU B C 1
ATOM 6480 O O . LEU B 1 408 ? -0.416 -0.951 30.672 1 84.25 408 LEU B O 1
ATOM 6484 N N . GLN B 1 409 ? 1.437 -1.267 31.891 1 76.19 409 GLN B N 1
ATOM 6485 C CA . GLN B 1 409 ? 1.758 -2.529 31.234 1 76.19 409 GLN B CA 1
ATOM 6486 C C . GLN B 1 409 ? 0.783 -3.629 31.641 1 76.19 409 GLN B C 1
ATOM 6488 O O . GLN B 1 409 ? 0.424 -3.736 32.812 1 76.19 409 GLN B O 1
#

Solvent-accessible surface area (backbone atoms only — not comparable to full-atom values): 42919 Å² total; per-residue (Å²): 107,71,61,69,76,44,86,37,48,61,75,37,51,40,74,58,37,47,31,51,48,51,51,50,49,52,45,50,51,51,44,35,26,54,56,30,36,46,41,46,61,55,71,49,34,42,37,63,72,54,57,73,67,48,44,76,69,60,64,75,22,42,50,59,38,52,50,98,86,65,49,58,28,20,43,31,66,59,61,66,61,55,51,42,38,47,34,44,76,74,44,67,85,52,78,69,65,41,46,35,27,36,74,49,73,28,28,33,70,56,82,56,46,93,82,37,44,24,52,40,41,36,39,33,39,42,39,38,55,30,82,35,47,51,36,51,42,50,50,52,51,49,54,52,51,39,42,51,71,47,44,40,55,63,48,38,36,38,24,34,45,42,58,59,48,61,72,33,53,85,69,35,69,72,55,36,51,52,51,42,45,28,48,41,68,64,34,61,67,59,40,54,52,47,44,57,72,71,61,58,52,66,68,61,51,50,46,53,56,54,44,48,65,36,59,36,59,74,63,39,59,59,54,45,56,75,68,43,97,69,85,58,62,56,60,50,56,33,51,52,42,39,51,73,68,69,52,78,67,32,39,26,51,41,51,34,71,73,55,75,44,58,57,31,48,30,36,39,29,36,38,61,91,49,70,92,69,17,68,35,30,43,36,32,25,27,54,57,27,47,80,38,50,28,63,89,41,39,22,29,31,37,40,29,39,42,59,43,42,67,71,50,31,70,71,73,56,80,85,79,74,39,32,33,34,40,36,42,93,91,34,60,56,58,37,54,48,51,33,49,56,41,34,77,74,71,37,23,25,35,67,78,32,67,78,60,54,53,69,57,44,52,50,49,38,52,71,71,66,32,49,36,33,39,40,43,40,76,69,31,55,75,68,52,29,32,33,39,30,31,63,81,80,65,47,70,49,76,41,46,61,87,49,50,60,72,68,74,101,107,71,63,70,76,45,86,37,48,62,74,36,50,40,75,57,38,46,31,50,49,51,53,51,49,53,43,50,51,52,45,36,26,54,58,31,37,45,41,47,60,55,70,48,34,43,39,63,71,54,59,72,67,48,40,75,70,59,63,76,22,44,50,58,40,53,50,99,85,66,49,58,30,20,43,31,65,60,60,65,61,53,53,40,37,47,34,44,75,74,43,67,85,53,79,70,65,41,46,35,27,38,74,46,72,28,26,33,70,55,83,58,47,93,82,37,44,24,52,41,41,36,38,33,38,40,39,37,53,30,81,35,48,50,36,51,42,50,51,52,52,51,53,52,51,38,42,50,71,46,46,39,57,64,47,38,36,38,25,35,44,44,58,59,50,60,71,33,53,85,69,34,69,72,56,36,51,53,53,41,47,27,49,42,69,64,35,60,68,61,40,54,52,49,43,57,71,71,62,59,53,68,67,60,51,49,46,53,55,52,43,48,65,36,59,36,59,75,64,39,58,60,55,45,55,74,69,42,97,67,87,56,63,56,61,52,54,32,52,53,43,40,50,73,69,68,53,78,67,33,39,27,52,41,50,32,70,72,55,72,46,59,58,30,47,30,36,39,29,36,38,60,89,49,71,94,68,17,67,33,32,43,34,33,25,27,54,59,26,47,80,38,50,28,63,87,41,39,22,28,31,38,41,29,40,42,60,44,43,65,72,50,30,71,71,73,54,80,86,79,72,39,34,33,34,41,36,42,92,90,36,59,56,57,36,54,48,51,33,50,55,41,33,77,73,71,37,23,25,36,66,79,33,69,78,59,56,52,68,56,46,52,50,49,38,52,72,70,66,32,50,35,35,38,39,44,42,76,69,30,54,74,68,51,30,33,33,39,31,33,62,80,82,66,49,69,48,75,40,46,60,87,49,50,59,73,70,74,101

Sequence (818 aa):
MKIERPRGTRDFLPDEMERRREIEKRMRKIAESFGYREVATPTFEYLELFTRKSGEGIIEEMYVFKDKSGRDLALRPELTAPVMRMFVNECSVMPKPLRFYYFANCFRYERPQKGRYREFWQFGVELIGSESYLADAEVIILADKILKDVGVNFSLEIGHVGIMRHLLKPIGEDRASKVMRLIDKGDREGLESYLAEIRVNEDLRDKIFSLLELKGDESVIEEAKEIIDYDFGHLESLSALLRDVGVDFTLNLGIARGLDYYTGVVFECYAEGLGAQKQVCGGGSYELSSLFGGPVTPSTGFAIGFDRVCEACSVEAGEKSVVAVVSFKGLESQAFRVASMLRERGFTAVVDVMGRNLKKQMSFASEMGVKYAVILGPDEVKSGRVAIKNLETQEQVVVAEEELFSILQMKIERPRGTRDFLPDEMERRREIEKRMRKIAESFGYREVATPTFEYLELFTRKSGEGIIEEMYVFKDKSGRDLALRPELTAPVMRMFVNECSVMPKPLRFYYFANCFRYERPQKGRYREFWQFGVELIGSESYLADAEVIILADKILKDVGVNFSLEIGHVGIMRHLLKPIGEDRASKVMRLIDKGDREGLESYLAEIRVNEDLRDKIFSLLELKGDESVIEEAKEIIDYDFGHLESLSALLRDVGVDFTLNLGIARGLDYYTGVVFECYAEGLGAQKQVCGGGSYELSSLFGGPVTPSTGFAIGFDRVCEACSVEAGEKSVVAVVSFKGLESQAFRVASMLRERGFTAVVDVMGRNLKKQMSFASEMGVKYAVILGPDEVKSGRVAIKNLETQEQVVVAEEELFSILQ

Nearest PDB structures (foldseek):
  5e3i-assembly1_B  TM=8.475E-01  e=1.070E-36  Acinetobacter baumannii
  5e3i-assembly1_A  TM=8.434E-01  e=8.730E-36  Acinetobacter baumannii
  3hrk-assembly1_A  TM=8.856E-01  e=1.378E-34  Trypanosoma cruzi
  3od1-assembly1_A  TM=8.613E-01  e=4.058E-34  Halalkalibacterium halodurans
  3od1-assembly1_B  TM=8.546E-01  e=1.930E-33  Halalkalibacterium halodurans

Secondary structure (DSSP, 8-state):
-PPPPPTT---B-HHHHHHHHHHHHHHHHHHHHTT-EE-B--SEEETHHHHTT--HHHHHT--EEE-TT--EEEE-S-SHHHHHHHIIIIITTSPSPEEEEEEEEEE--PPPBTTB-SEEEEEEEEEES--SHHHHHHHHHHHHHHHHHTT--EEEEEEEHHHHHHHHGGG-HHHHHHHHHHHHTT-HHHHHHHHHHTT--HHHHHHHHHHHT-EESTHHHHHHHHH-----HHHHHHHHHHHHTT---EEETT---S-TTEEEEEEEEEETT-TT--EEEEEEEE--GGGGTS----EEEEEEEHHHHHHH----PPPPPEEEEEE-TT-HHHHHHHHHHHHHTT-EEEE--S---HHHHHHHHHHTT-SEEEEE-HHHHHTTEEEEEETTT--EEEEEGGGHHHHH-/-PPPPPTT---B-HHHHHHHHHHHHHHHHHHHHTT-EE-B--SEEETHHHHTT--HHHHHT--EEE-TT--EEEE-S-SHHHHHHHIIIIITTSPSPEEEEEEEEEE--PPPBTTB-SEEEEEEEEEES--SHHHHHHHHHHHHHHHHHTT--EEEEEEEHHHHHHHHGGG-HHHHHHHHHHHHTT-HHHHHHHHHHTT--HHHHHHHHHHHT-EESTHHHHHHHHH-----HHHHHHHHHHHHTT---EEETT---S-TTEEEEEEEEEETT-TT--EEEEEEEE--GGGGTS----EEEEEEEHHHHHHH----PPPPPEEEEEE-TT-HHHHHHHHHHHHHTT-EEEE--S---HHHHHHHHHHTT-SEEEEE-HHHHHTTEEEEEETTT--EEEEEGGGHHHHH-

pLDDT: mean 93.15, std 7.03, range [55.25, 98.88]

Foldseek 3Di:
DDDDDDFQDDDDDDQRVLLLVVLVVLLVVLLVVLVADEDDFDQKDQPCLCPLFHDPVQNVFWDWDADPVGTIMTGAQDCPSRVLLCCQVPPQPPDDFHKYKYKDWHATNDDHDQLGGRIFIKIKIKGWFDPALVQVLSQVVSVQVSLVRLAFAKAKEKAWVQLQCVLCVVLDDVLSLVLLQCLQVVPPVVNVVSCVVSPPDPLSVVLNVQLQPQKFAPVSVVSNVVSDVDDCVSVVVNRVVCVVVPHHHMYGHSNRDNGPFANTMKMWIFTPPLPPPGTFKIWHWGFCNVSSVGDTMIMIMMMGRSSVSSVRGPGGRDDAAEEEEAEAPPCQVVSVVLCVVCVVVPHHYDYDPPPDHRVVSLVVCVVVVHQKYWYYYPVQVVVQKIKIAGNVVRDIDIDHSVCVNVVVD/DDDDDDFQDDDDDDQRVLLLVVLVVLLVVLLVVLVADEDDFDQKDQLCLCPLFWFPVQNVFWDWDADPVGTIMTGAQDCPSRVLLCCQVPPQPPDDFHKYKYKDWHATNDDHDQLGGRIFIKIKMKGWFDPALVQVLSQVVSVQVSLVRLAFDKAKEKAWVQLQCVLCVVLDDVLSLVLLQCLQVVPPVVNVVSCVVSPPDPLSVVLNVQLQPQKFAPVSVVVNVVSDPDDCVSVVVNRVVCVVVPHHHMYGHSNRDSGPFANTMKMWIFTPPLPPPGTFKIWHWGFCNVSSVGDTMIMIMMMGRSSVSSVRGPGGRDDAAEEEEAEAPPCQVVSVVLCVVCVVVPHHYDYDPPPDHRVVSLVVCVVVVHQKYWYYYPVQVVVQKIKIAGNVVRDIDIDHSVCVNVVVD

Radius of gyration: 30.61 Å; Cα contacts (8 Å, |Δi|>4): 1572; chains: 2; bounding box: 57×96×81 Å

InterPro domains:
  IPR004154 Anticodon-binding [PF03129] (322-409)
  IPR004516 Histidine-tRNA ligase/ATP phosphoribosyltransferase regulatory subunit [PIRSF001549] (1-408)
  IPR004516 Histidine-tRNA ligase/ATP phosphoribosyltransferase regulatory subunit [PTHR43707] (3-403)
  IPR004517 ATP phosphoribosyltransferase regulatory subunit [MF_00125] (15-362)
  IPR004517 ATP phosphoribosyltransferase regulatory subunit [TIGR00443] (10-313)
  IPR006195 Aminoacyl-tRNA synthetase, class II [PS50862] (7-309)
  IPR015807 Histidine-tRNA ligase [MF_00127] (1-409)
  IPR015807 Histidine-tRNA ligase [TIGR00442] (5-399)
  IPR033656 Histidyl-anticodon-binding [cd00859] (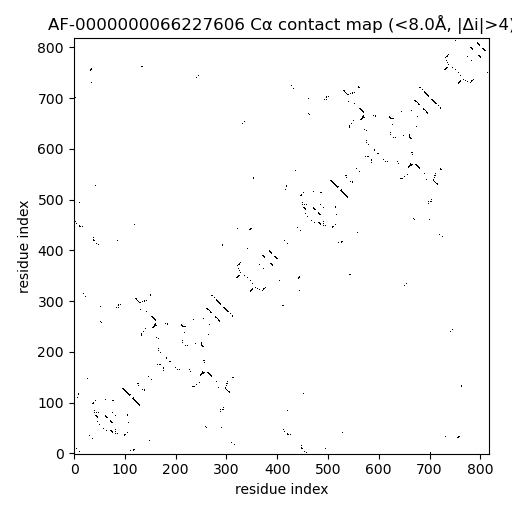319-409)
  IPR036621 Anticodon-binding domain superfamily [G3DSA:3.40.50.800] (319-409)
  IPR041715 Class II Histidinyl-tRNA synthetase (HisRS)-like catalytic core domain [PF13393] (8-308)
  IPR041715 Class II Histidinyl-tRNA synthetase (HisRS)-like catalytic core domain [cd00773] (16-313)
  IPR045864 Class II Aminoacyl-tRNA synthetase/Biotinyl protein ligase (BPL) and lipoyl protein ligase (LPL) [G3DSA:3.30.930.10] (1-318)
  IPR045864 Class II Aminoacyl-tRNA synthetase/Biotinyl protein ligase (BPL) and lipoyl protein ligase (LPL) [SSF55681] (3-311)

Organism: Archaeoglobus fulgidus (strain ATCC 49558 / DSM 4304 / JCM 9628 / NBRC 100126 / VC-16) (NCBI:txid224325)